Protein AF-A0A819EMM7-F1 (afdb_monomer)

Radius of gyration: 33.4 Å; Cα contacts (8 Å, |Δi|>4): 1035; chains: 1; bounding box: 94×93×108 Å

Sequence (796 aa):
MIFSSSNRRHLIHVCCFTIFIFLFEALAGGINVFPINKVSSNLIVLISNPVEYYGLLLTIIIYFIRLLSLLPLPLVICHTCGLLFYNIFPDRPELLNSPLLGPKIRIRVVTRGDYADLVNANVKRNLETCAKVGLDNFQIEIVTDKQMVLHGLPLNMVRQIVVPNAYRTKSGALYKSRALQYALEPDVNQLASNDYIVHLDEETLLTENSVRGILNFVTGNEYDIGQGLITYANETIVNHITTLADSMRVGVDLGCLRFCLKKLHRPPFLFKGSFVVCRAGCEFDVTFDNGRAGSIAEDTYFAMLAMSKNKKFGWIEGEMWEKSPFTLGDFIKQRKRWLQGILLVVHDHRLPLRVRLGLGIALYSWVTLPITSLNVVLAPLCPIPLHWTLNFLINYVGAVNIYLYIIGAVRSFSLVRLGYAHFTLRIIGTLATIPFVVMCEIAAVLWGLFSDKGKFYVVDKQLKSPICFEWFIKDIRSFRNLTVGLGILLFRVDQIIDFSSGIFIFVVVLASTGATSIVKDDHSSSSAAAGGAKSKSSSMSSSEEVSWISWFCGLRGNEFFCEVDEDYIQDKFNLTGLNEQVPHYRQALDMILDLEPDDELDNQENPNQSDLIEQAAEMLYGLIHARYILTNNGIAQMLEKFQNGDFGLCPRIYCDNQPMLPIGLSEVPGEAMVKLYCPKCMDVYTPKSSRHHHTDGAYFSTGFPHMLFMVHPEYRPKRPTNQFVARLYGFKIHSMAYQLQYQAAANFKQTNTSSVVPSTGVGGNATTTTTATTTATVTTAAAAAAATTARPLIKD

Secondary structure (DSSP, 8-state):
----HHHHHHHHHHHHHHHHHHHHHHHTTSS--SPPPHHHHHHHHHTS-HHHHH-HHHHHHHHHHHHHTTTTHHHHHHHHHHHHHS-SSPPPPPPSS-GGGSPPEEEEEEE-SS-HHHHHHHHHHHHHHHHHHT--SEEEEEEESS-----S--TTTEEEEE--TT---TT---HHHHHHHHTTSTTT----TT-EEEEEETT-B--HHHHHHHHHHHHH---SEEEEEEE-SSS--S-HHHHHHTHHHHHHIIIIIHHIIIIISS-SS---SSSEEEEHHHHHHH-S--TGGGSSSHHHHHHHHHHHTT--EEEEEEEEE----SSHHHHHHHHHHHHHHHHHHHH-TTS-HHHHHHHHHHHHHHHTHHHHTTHHHHHHHS-----HHHHHHHHHHHHHHHHHHHHHHHHHS-HHHHHHHHHHHHHHHHHHHHHHHHHHHHHHHHHHHHS-TT-PPPPP--------THHHHHHHHHHHHHHHHHHHHHTT-TTT---SSSHHHHHHHHH-S----------------------------------HHHHHHHSTT-TT-----HHHHH-TTTTTTGGGTSTTHHHHHHHHTTPPP-TTS--SS-THHHHHHHHHHHHHHHHHHHHHTTSHHHHHHHHHHHHHTTT-B-S-GGGTT-B-EEE-S-SSTTS-B-EEEETTTTEEE--SSGGGSSSBGGGG-SSHHHHHHHH-GGGPPPPPS-----EETTEEPPHHHHHHHHHHHHHHHHHTTS----------------------------------PPPPPPP-

pLDDT: mean 80.29, std 23.9, range [22.05, 98.75]

Nearest PDB structures (foldseek):
  4md8-assembly1_A  TM=9.908E-01  e=1.285E-26  Homo sapiens
  4md8-assembly2_C  TM=9.902E-01  e=1.957E-26  Homo sapiens
  4md9-assembly4_J  TM=9.988E-01  e=3.593E-26  Homo sapiens
  4md9-assembly3_O  TM=9.889E-01  e=2.252E-26  Homo sapiens
  4md9-assembly3_N  TM=9.893E-01  e=7.242E-26  Homo sapiens

Organism: NCBI:txid392030

Structure (mmCIF, N/CA/C/O backbone):
data_AF-A0A819EMM7-F1
#
_entry.id   AF-A0A819EMM7-F1
#
loop_
_atom_site.group_PDB
_atom_site.id
_atom_site.type_symbol
_atom_site.label_atom_id
_atom_site.label_alt_id
_atom_site.label_comp_id
_atom_site.label_asym_id
_atom_site.label_entity_id
_atom_site.label_seq_id
_atom_site.pdbx_PDB_ins_code
_atom_site.Cartn_x
_atom_site.Cartn_y
_atom_site.Cartn_z
_atom_site.occupancy
_atom_site.B_iso_or_equiv
_atom_site.auth_seq_id
_atom_site.auth_comp_id
_atom_site.auth_asym_id
_atom_site.auth_atom_id
_atom_site.pdbx_PDB_model_num
ATOM 1 N N . MET A 1 1 ? -5.278 31.765 -8.395 1.00 35.72 1 MET A N 1
ATOM 2 C CA . MET A 1 1 ? -5.934 30.528 -7.914 1.00 35.72 1 MET A CA 1
ATOM 3 C C . MET A 1 1 ? -5.903 29.463 -9.023 1.00 35.72 1 MET A C 1
ATOM 5 O O . MET A 1 1 ? -6.949 29.049 -9.496 1.00 35.72 1 MET A O 1
ATOM 9 N N . ILE A 1 2 ? -4.718 29.066 -9.518 1.00 39.47 2 ILE A N 1
ATOM 10 C CA . ILE A 1 2 ? -4.587 28.123 -10.649 1.00 39.47 2 ILE A CA 1
ATOM 11 C C . ILE A 1 2 ? -3.385 27.199 -10.357 1.00 39.47 2 ILE A C 1
ATOM 13 O O . ILE A 1 2 ? -2.270 27.687 -10.217 1.00 39.47 2 ILE A O 1
ATOM 17 N N . PHE A 1 3 ? -3.654 25.893 -10.228 1.00 43.47 3 PHE A N 1
ATOM 18 C CA . PHE A 1 3 ? -2.783 24.763 -9.835 1.00 43.47 3 PHE A CA 1
ATOM 19 C C . PHE A 1 3 ? -2.455 24.594 -8.336 1.00 43.47 3 PHE A C 1
ATOM 21 O O . PHE A 1 3 ? -1.617 25.289 -7.769 1.00 43.47 3 PHE A O 1
ATOM 28 N N . SER A 1 4 ? -3.061 23.572 -7.708 1.00 60.16 4 SER A N 1
ATOM 29 C CA . SER A 1 4 ? -2.579 23.010 -6.438 1.00 60.16 4 SER A CA 1
ATOM 30 C C . SER A 1 4 ? -1.160 22.439 -6.604 1.00 60.16 4 SER A C 1
ATOM 32 O O . SER A 1 4 ? -0.759 22.042 -7.704 1.00 60.16 4 SER A O 1
ATOM 34 N N . SER A 1 5 ? 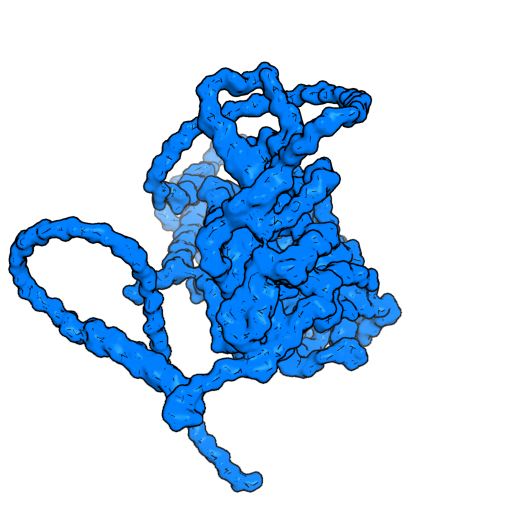-0.393 22.352 -5.510 1.00 78.25 5 SER A N 1
ATOM 35 C CA . SER A 1 5 ? 0.959 21.759 -5.517 1.00 78.25 5 SER A CA 1
ATOM 36 C C . SER A 1 5 ? 0.964 20.328 -6.084 1.00 78.25 5 SER A C 1
ATOM 38 O O . SER A 1 5 ? 1.892 19.935 -6.791 1.00 78.25 5 SER A O 1
ATOM 40 N N . SER A 1 6 ? -0.097 19.552 -5.837 1.00 84.56 6 SER A N 1
ATOM 41 C CA . SER A 1 6 ? -0.316 18.232 -6.439 1.00 84.56 6 SER A CA 1
ATOM 42 C C . SER A 1 6 ? -0.459 18.282 -7.964 1.00 84.56 6 SER A C 1
ATOM 44 O O . SER A 1 6 ? 0.284 17.596 -8.666 1.00 84.56 6 SER A O 1
ATOM 46 N N . ASN A 1 7 ? -1.333 19.138 -8.500 1.00 86.12 7 ASN A N 1
ATOM 47 C CA . ASN A 1 7 ? -1.538 19.229 -9.949 1.00 86.12 7 ASN A CA 1
ATOM 48 C C . ASN A 1 7 ? -0.281 19.716 -10.684 1.00 86.12 7 ASN A C 1
ATOM 50 O O . ASN A 1 7 ? 0.008 19.246 -11.781 1.00 86.12 7 ASN A O 1
ATOM 54 N N . ARG A 1 8 ? 0.512 20.599 -10.062 1.00 86.75 8 ARG A N 1
ATOM 55 C CA . ARG A 1 8 ? 1.817 21.009 -10.600 1.00 86.75 8 ARG A CA 1
ATOM 56 C C . ARG A 1 8 ? 2.801 19.837 -10.670 1.00 86.75 8 ARG A C 1
ATOM 58 O O . ARG A 1 8 ? 3.457 19.667 -11.691 1.00 86.75 8 ARG A O 1
ATOM 65 N N . ARG A 1 9 ? 2.886 19.010 -9.619 1.00 87.25 9 ARG A N 1
ATOM 66 C CA . ARG A 1 9 ? 3.733 17.799 -9.609 1.00 87.25 9 ARG A CA 1
ATOM 67 C C . ARG A 1 9 ? 3.316 16.809 -10.698 1.00 87.25 9 ARG A C 1
ATOM 69 O O . ARG A 1 9 ? 4.176 16.254 -11.375 1.00 87.25 9 ARG A O 1
ATOM 76 N N . HIS A 1 10 ? 2.010 16.630 -10.906 1.00 91.44 10 HIS A N 1
ATOM 77 C CA . HIS A 1 10 ? 1.497 15.796 -11.996 1.00 91.44 10 HIS A CA 1
ATOM 78 C C . HIS A 1 10 ? 1.848 16.354 -13.374 1.00 91.44 10 HIS A C 1
ATOM 80 O O . HIS A 1 10 ? 2.331 15.612 -14.220 1.00 91.44 10 HIS A O 1
ATOM 86 N N . LEU A 1 11 ? 1.668 17.659 -13.592 1.00 91.31 11 LEU A N 1
ATOM 87 C CA . LEU A 1 11 ? 2.017 18.299 -14.860 1.00 91.31 11 LEU A CA 1
ATOM 88 C C . LEU A 1 11 ? 3.511 18.145 -15.179 1.00 91.31 11 LEU A C 1
ATOM 90 O O . LEU A 1 11 ? 3.859 17.802 -16.304 1.00 91.31 11 LEU A O 1
ATOM 94 N N . ILE A 1 12 ? 4.384 18.326 -14.181 1.00 90.62 12 ILE A N 1
ATOM 95 C CA . ILE A 1 12 ? 5.825 18.075 -14.323 1.00 90.62 12 ILE A CA 1
ATOM 96 C C . ILE A 1 12 ? 6.069 16.624 -14.743 1.00 90.62 12 ILE A C 1
ATOM 98 O O . ILE A 1 12 ? 6.799 16.388 -15.701 1.00 90.62 12 ILE A O 1
ATOM 102 N N . HIS A 1 13 ? 5.420 15.655 -14.091 1.00 93.31 13 HIS A N 1
ATOM 103 C CA . HIS A 1 13 ? 5.512 14.252 -14.494 1.00 93.31 13 HIS A CA 1
ATOM 104 C C . HIS A 1 13 ? 5.052 14.023 -15.939 1.00 93.31 13 HIS A C 1
ATOM 106 O O . HIS A 1 13 ? 5.770 13.356 -16.679 1.00 93.31 13 HIS A O 1
ATOM 112 N N . VAL A 1 14 ? 3.917 14.585 -16.362 1.00 95.00 14 VAL A N 1
ATOM 113 C CA . VAL A 1 14 ? 3.404 14.449 -17.735 1.00 95.00 14 VAL A CA 1
ATOM 114 C C . VAL A 1 14 ? 4.395 15.015 -18.754 1.00 95.00 14 VAL A C 1
ATOM 116 O O . VAL A 1 14 ? 4.672 14.368 -19.768 1.00 95.00 14 VAL A O 1
ATOM 119 N N . CYS A 1 15 ? 4.987 16.178 -18.470 1.00 94.19 15 CYS A N 1
ATOM 120 C CA . CYS A 1 15 ? 6.047 16.752 -19.296 1.00 94.19 15 CYS A CA 1
ATOM 121 C C . CYS A 1 15 ? 7.276 15.834 -19.339 1.00 94.19 15 CYS A C 1
ATOM 123 O O . CYS A 1 15 ? 7.740 15.493 -20.423 1.00 94.19 15 CYS A O 1
ATOM 125 N N . CYS A 1 16 ? 7.770 15.373 -18.185 1.00 93.00 16 CYS A N 1
ATOM 126 C CA . CYS A 1 16 ? 8.913 14.461 -18.106 1.00 93.00 16 CYS A CA 1
ATOM 127 C C . CYS A 1 16 ? 8.655 13.137 -18.834 1.00 93.00 16 CYS A C 1
ATOM 129 O O . CYS A 1 16 ? 9.547 12.633 -19.504 1.00 93.00 16 CYS A O 1
ATOM 131 N N . PHE A 1 17 ? 7.451 12.576 -18.719 1.00 95.94 17 PHE A N 1
ATOM 132 C CA . PHE A 1 17 ? 7.046 11.362 -19.417 1.00 95.94 17 PHE A CA 1
ATOM 133 C C . PHE A 1 17 ? 7.056 11.574 -20.931 1.00 95.94 17 PHE A C 1
ATOM 135 O O . PHE A 1 17 ? 7.702 10.820 -21.648 1.00 95.94 17 PHE A O 1
ATOM 142 N N . THR A 1 18 ? 6.429 12.647 -21.414 1.00 95.19 18 THR A N 1
ATOM 143 C CA . THR A 1 18 ? 6.370 12.959 -22.851 1.00 95.19 18 THR A CA 1
ATOM 144 C C . THR A 1 18 ? 7.763 13.219 -23.433 1.00 95.19 18 THR A C 1
ATOM 146 O O . THR A 1 18 ? 8.101 12.683 -24.486 1.00 95.19 18 THR A O 1
ATOM 149 N N . ILE A 1 19 ? 8.598 13.985 -22.720 1.00 94.75 19 ILE A N 1
ATOM 150 C CA . ILE A 1 19 ? 9.994 14.246 -23.099 1.00 94.75 19 ILE A CA 1
ATOM 151 C C . ILE A 1 19 ? 10.797 12.944 -23.116 1.00 94.75 19 ILE A C 1
ATOM 153 O O . ILE A 1 19 ? 11.538 12.705 -24.063 1.00 94.75 19 ILE A O 1
ATOM 157 N N . PHE A 1 20 ? 10.637 12.087 -22.106 1.00 94.94 20 PHE A N 1
ATOM 158 C CA . PHE A 1 20 ? 11.329 10.803 -22.043 1.00 94.94 20 PHE A CA 1
ATOM 159 C C . PHE A 1 20 ? 10.981 9.912 -23.239 1.00 94.94 20 PHE A C 1
ATOM 161 O O . PHE A 1 20 ? 11.891 9.383 -23.872 1.00 94.94 20 PHE A O 1
ATOM 168 N N . ILE A 1 21 ? 9.692 9.783 -23.581 1.00 94.69 21 ILE A N 1
ATOM 169 C CA . ILE A 1 21 ? 9.261 9.015 -24.757 1.00 94.69 21 ILE A CA 1
ATOM 170 C C . ILE A 1 21 ? 9.889 9.597 -26.026 1.00 94.69 21 ILE A C 1
ATOM 172 O O . ILE A 1 21 ? 10.499 8.858 -26.789 1.00 94.69 21 ILE A O 1
ATOM 176 N N . PHE A 1 22 ? 9.814 10.916 -26.229 1.00 93.06 22 PHE A N 1
ATOM 177 C CA . PHE A 1 22 ? 10.390 11.557 -27.413 1.00 93.06 22 PHE A CA 1
ATOM 178 C C . PHE A 1 22 ? 11.909 11.349 -27.528 1.00 93.06 22 PHE A C 1
ATOM 180 O O . PHE A 1 22 ? 12.407 11.005 -28.598 1.00 93.06 22 PHE A O 1
ATOM 187 N N . LEU A 1 23 ? 12.648 11.523 -26.428 1.00 90.38 23 LEU A N 1
ATOM 188 C CA . LEU A 1 23 ? 14.096 11.306 -26.400 1.00 90.38 23 LEU A CA 1
ATOM 189 C C . LEU A 1 23 ? 14.448 9.843 -26.673 1.00 90.38 23 LEU A C 1
ATOM 191 O O . LEU A 1 23 ? 15.374 9.575 -27.434 1.00 90.38 23 LEU A O 1
ATOM 195 N N . PHE A 1 24 ? 13.704 8.903 -26.088 1.00 91.19 24 PHE A N 1
ATOM 196 C CA . PHE A 1 24 ? 13.905 7.481 -26.342 1.00 91.19 24 PHE A CA 1
ATOM 197 C C . PHE A 1 24 ? 13.664 7.145 -27.818 1.00 91.19 24 PHE A C 1
ATOM 199 O O . PHE A 1 24 ? 14.491 6.477 -28.428 1.00 91.19 24 PHE A O 1
ATOM 206 N N . GLU A 1 25 ? 12.588 7.661 -28.415 1.00 89.81 25 GLU A N 1
ATOM 207 C CA . GLU A 1 25 ? 12.289 7.487 -29.840 1.00 89.81 25 GLU A CA 1
ATOM 208 C C . GLU A 1 25 ? 13.373 8.073 -30.753 1.00 89.81 25 GLU A C 1
ATOM 210 O O . GLU A 1 25 ? 13.740 7.450 -31.750 1.00 89.81 25 GLU A O 1
ATOM 215 N N . ALA A 1 26 ? 13.913 9.248 -30.420 1.00 85.12 26 ALA A N 1
ATOM 216 C CA . ALA A 1 26 ? 14.987 9.875 -31.188 1.00 85.12 26 ALA A CA 1
ATOM 217 C C . ALA A 1 26 ? 16.307 9.087 -31.089 1.00 85.12 26 ALA A C 1
ATOM 219 O O . ALA A 1 26 ? 16.990 8.902 -32.094 1.00 85.12 26 ALA A O 1
ATOM 220 N N . LEU A 1 27 ? 16.655 8.592 -29.895 1.00 84.19 27 LEU A N 1
ATOM 221 C CA . LEU A 1 27 ? 17.882 7.820 -29.656 1.00 84.19 27 LEU A CA 1
ATOM 222 C C . LEU A 1 27 ? 17.805 6.394 -30.217 1.00 84.19 27 LEU A C 1
ATOM 224 O O . LEU A 1 27 ? 18.798 5.878 -30.721 1.00 84.19 27 LEU A O 1
ATOM 228 N N . ALA A 1 28 ? 16.633 5.760 -30.150 1.00 80.75 28 ALA A N 1
ATOM 229 C CA . ALA A 1 28 ? 16.397 4.416 -30.674 1.00 80.75 28 ALA A CA 1
ATOM 230 C C . ALA A 1 28 ? 16.090 4.396 -32.186 1.00 80.75 28 ALA A C 1
ATOM 232 O O . ALA A 1 28 ? 15.817 3.331 -32.742 1.00 80.75 28 ALA A O 1
ATOM 233 N N . GLY A 1 29 ? 16.107 5.555 -32.858 1.00 75.06 29 GLY A N 1
ATOM 234 C CA . GLY A 1 29 ? 15.863 5.670 -34.300 1.00 75.06 29 GLY A CA 1
ATOM 235 C C . GLY A 1 29 ? 14.410 5.423 -34.724 1.00 75.06 29 GLY A C 1
ATOM 236 O O . GLY A 1 29 ? 14.156 5.081 -35.877 1.00 75.06 29 GLY A O 1
ATOM 237 N N . GLY A 1 30 ? 13.448 5.565 -33.808 1.00 77.94 30 GLY A N 1
ATOM 238 C CA . GLY A 1 30 ? 12.017 5.505 -34.124 1.00 77.94 30 GLY A CA 1
ATOM 239 C C . GLY A 1 30 ? 11.490 6.804 -34.736 1.00 77.94 30 GLY A C 1
ATOM 240 O O . GLY A 1 30 ? 10.616 6.766 -35.603 1.00 77.94 30 GLY A O 1
ATOM 241 N N . ILE A 1 31 ? 12.078 7.947 -34.360 1.00 79.19 31 ILE A N 1
ATOM 242 C CA . ILE A 1 31 ? 11.879 9.243 -35.020 1.00 79.19 31 ILE A CA 1
ATOM 243 C C . ILE A 1 31 ? 13.219 9.704 -35.598 1.00 79.19 31 ILE A C 1
ATOM 245 O O . ILE A 1 31 ? 14.195 9.896 -34.875 1.00 79.19 31 ILE A O 1
ATOM 249 N N . ASN A 1 32 ? 13.261 9.930 -36.910 1.00 69.06 32 ASN A N 1
ATOM 250 C CA . ASN A 1 32 ? 14.454 10.427 -37.594 1.00 69.06 32 ASN A CA 1
ATOM 251 C C . ASN A 1 32 ? 14.620 11.936 -37.355 1.00 69.06 32 ASN A C 1
ATOM 253 O O . ASN A 1 32 ? 14.130 12.747 -38.136 1.00 69.06 32 ASN A O 1
ATOM 257 N N . VAL A 1 33 ? 15.285 12.310 -36.258 1.00 65.06 33 VAL A N 1
ATOM 258 C CA . VAL A 1 33 ? 15.572 13.719 -35.911 1.00 65.06 33 VAL A CA 1
ATOM 259 C C . VAL A 1 33 ? 16.961 14.161 -36.400 1.00 65.06 33 VAL A C 1
ATOM 261 O O . VAL A 1 33 ? 17.178 15.341 -36.663 1.00 65.06 33 VAL A O 1
ATOM 264 N N . PHE A 1 34 ? 17.896 13.221 -36.575 1.00 59.22 34 PHE A N 1
ATOM 265 C CA . PHE A 1 34 ? 19.257 13.488 -37.050 1.00 59.22 34 PHE A CA 1
ATOM 266 C C . PHE A 1 34 ? 19.424 13.080 -38.526 1.00 59.22 34 PHE A C 1
ATOM 268 O O . PHE A 1 34 ? 18.866 12.057 -38.935 1.00 59.22 34 PHE A O 1
ATOM 275 N N . PRO A 1 35 ? 20.184 13.837 -39.343 1.00 53.00 35 PRO A N 1
ATOM 276 C CA . PRO A 1 35 ? 20.467 13.451 -40.722 1.00 53.00 35 PRO A CA 1
ATOM 277 C C . PRO A 1 35 ? 21.216 12.112 -40.753 1.00 53.00 35 PRO A C 1
ATOM 279 O O . PRO A 1 35 ? 22.197 11.916 -40.039 1.00 53.00 35 PRO A O 1
ATOM 282 N N . ILE A 1 36 ? 20.732 11.179 -41.575 1.00 55.44 36 ILE A N 1
ATOM 283 C CA . ILE A 1 36 ? 21.278 9.823 -41.703 1.00 55.44 36 ILE A CA 1
ATOM 284 C C . ILE A 1 36 ? 22.756 9.917 -42.124 1.00 55.44 36 ILE A C 1
ATOM 286 O O . ILE A 1 36 ? 23.068 10.398 -43.213 1.00 55.44 36 ILE A O 1
ATOM 290 N N . ASN A 1 37 ? 23.678 9.452 -41.273 1.00 51.22 37 ASN A N 1
ATOM 291 C CA . ASN A 1 37 ? 25.103 9.368 -41.610 1.00 51.22 37 ASN A CA 1
ATOM 292 C C . ASN A 1 37 ? 25.316 8.489 -42.859 1.00 51.22 37 ASN A C 1
ATOM 294 O O . ASN A 1 37 ? 24.706 7.424 -42.977 1.00 51.22 37 ASN A O 1
ATOM 298 N N . LYS A 1 38 ? 26.250 8.878 -43.747 1.00 41.19 38 LYS A N 1
ATOM 299 C CA . LYS A 1 38 ? 26.582 8.184 -45.018 1.00 41.19 38 LYS A CA 1
ATOM 300 C C . LYS A 1 38 ? 26.819 6.664 -44.886 1.00 41.19 38 LYS A C 1
ATOM 302 O O . LYS A 1 38 ? 26.575 5.921 -45.834 1.00 41.19 38 LYS A O 1
ATOM 307 N N . VAL A 1 39 ? 27.263 6.198 -43.717 1.00 46.12 39 VAL A N 1
ATOM 308 C CA . VAL A 1 39 ? 27.490 4.775 -43.395 1.00 46.12 39 VAL A CA 1
ATOM 309 C C . VAL A 1 39 ? 26.173 3.993 -43.256 1.00 46.12 39 VAL A C 1
ATOM 311 O O . VAL A 1 39 ? 26.073 2.868 -43.738 1.00 46.12 39 VAL A O 1
ATOM 314 N N . SER A 1 40 ? 25.135 4.601 -42.673 1.00 51.22 40 SER A N 1
ATOM 315 C CA . SER A 1 40 ? 23.819 3.972 -42.488 1.00 51.22 40 SER A CA 1
ATOM 316 C C . SER A 1 40 ? 23.069 3.830 -43.817 1.00 51.22 40 SER A C 1
ATOM 318 O O . SER A 1 40 ? 22.428 2.814 -44.067 1.00 51.22 40 SER A O 1
ATOM 320 N N . SER A 1 41 ? 23.235 4.791 -44.730 1.00 50.53 41 SER A N 1
ATOM 321 C CA . SER A 1 41 ? 22.691 4.710 -46.092 1.00 50.53 41 SER A CA 1
ATOM 322 C C . SER A 1 41 ? 23.260 3.539 -46.904 1.00 50.53 41 SER A C 1
ATOM 324 O O . SER A 1 41 ? 22.508 2.915 -47.641 1.00 50.53 41 SER A O 1
ATOM 326 N N . ASN A 1 42 ? 24.535 3.168 -46.732 1.00 47.44 42 ASN A N 1
ATOM 327 C CA . ASN A 1 42 ? 25.106 2.004 -47.426 1.00 47.44 42 ASN A CA 1
ATOM 328 C C . ASN A 1 42 ? 24.584 0.668 -46.867 1.00 47.44 42 ASN A C 1
ATOM 330 O O . ASN A 1 42 ? 24.342 -0.254 -47.639 1.00 47.44 42 ASN A O 1
ATOM 334 N N . LEU A 1 43 ? 24.351 0.568 -45.554 1.00 54.66 43 LEU A N 1
ATOM 335 C CA . LEU A 1 43 ? 23.786 -0.631 -44.919 1.00 54.66 43 LEU A CA 1
ATOM 336 C C . LEU A 1 43 ? 22.294 -0.819 -45.261 1.00 54.66 43 LEU A C 1
ATOM 338 O O . LEU A 1 43 ? 21.851 -1.933 -45.522 1.00 54.66 43 LEU A O 1
ATOM 342 N N . ILE A 1 44 ? 21.530 0.277 -45.324 1.00 56.81 44 ILE A N 1
ATOM 343 C CA . ILE A 1 44 ? 20.114 0.281 -45.729 1.00 56.81 44 ILE A CA 1
ATOM 344 C C . ILE A 1 44 ? 19.959 -0.089 -47.215 1.00 56.81 44 ILE A C 1
ATOM 346 O O . ILE A 1 44 ? 19.018 -0.794 -47.573 1.00 56.81 44 ILE A O 1
ATOM 350 N N . VAL A 1 45 ? 20.896 0.328 -48.075 1.00 53.19 45 VAL A N 1
ATOM 351 C CA . VAL A 1 45 ? 20.931 -0.058 -49.499 1.00 53.19 45 VAL A CA 1
ATOM 352 C C . VAL A 1 45 ? 21.336 -1.532 -49.681 1.00 53.19 45 VAL A C 1
ATOM 354 O O . VAL A 1 45 ? 20.764 -2.215 -50.533 1.00 53.19 45 VAL A O 1
ATOM 357 N N . LEU A 1 46 ? 22.252 -2.053 -48.853 1.00 54.41 46 LEU A N 1
ATOM 358 C CA . LEU A 1 46 ? 22.698 -3.455 -48.893 1.00 54.41 46 LEU A CA 1
ATOM 359 C C . LEU A 1 46 ? 21.598 -4.451 -48.465 1.00 54.41 46 LEU A C 1
ATOM 361 O O . LEU A 1 46 ? 21.562 -5.571 -48.961 1.00 54.41 46 LEU A O 1
ATOM 365 N N . ILE A 1 47 ? 20.672 -4.039 -47.588 1.00 63.22 47 ILE A N 1
ATOM 366 C CA . ILE A 1 47 ? 19.544 -4.859 -47.088 1.00 63.22 47 ILE A CA 1
ATOM 367 C C . ILE A 1 47 ? 18.233 -4.458 -47.792 1.00 63.22 47 ILE A C 1
ATOM 369 O O . ILE A 1 47 ? 17.140 -4.535 -47.233 1.00 63.22 47 ILE A O 1
ATOM 373 N N . SER A 1 48 ? 18.320 -4.008 -49.045 1.00 66.69 48 SER A N 1
ATOM 374 C CA . SER A 1 48 ? 17.136 -3.718 -49.866 1.00 66.69 48 SER A CA 1
ATOM 375 C C . SER A 1 48 ? 16.269 -4.965 -50.093 1.00 66.69 48 SER A C 1
ATOM 377 O O . SER A 1 48 ? 15.047 -4.850 -50.179 1.00 66.69 48 SER A O 1
ATOM 379 N N . ASN A 1 49 ? 16.882 -6.159 -50.092 1.00 78.69 49 ASN A N 1
ATOM 380 C CA . ASN A 1 49 ? 16.193 -7.446 -50.116 1.00 78.69 49 ASN A CA 1
ATOM 381 C C . ASN A 1 49 ? 16.651 -8.362 -48.957 1.00 78.69 49 ASN A C 1
ATOM 383 O O . ASN A 1 49 ? 17.608 -9.128 -49.098 1.00 78.69 49 ASN A O 1
ATOM 387 N N . PRO A 1 50 ? 15.972 -8.331 -47.793 1.00 82.88 50 PRO A N 1
ATOM 388 C CA . PRO A 1 50 ? 16.369 -9.134 -46.639 1.00 82.88 50 PRO A CA 1
ATOM 389 C C . PRO A 1 50 ? 16.230 -10.647 -46.872 1.00 82.88 50 PRO A C 1
ATOM 391 O O . PRO A 1 50 ? 16.889 -11.410 -46.171 1.00 82.88 50 PRO A O 1
ATOM 394 N N . VAL A 1 51 ? 15.412 -11.091 -47.837 1.00 85.81 51 VAL A N 1
ATOM 395 C CA . VAL A 1 51 ? 15.274 -12.516 -48.199 1.00 85.81 51 VAL A CA 1
ATOM 396 C C . VAL A 1 51 ? 16.510 -13.020 -48.937 1.00 85.81 51 VAL A C 1
ATOM 398 O O . VAL A 1 51 ? 16.931 -14.149 -48.719 1.00 85.81 51 VAL A O 1
ATOM 401 N N . GLU A 1 52 ? 17.105 -12.185 -49.781 1.00 84.94 52 GLU A N 1
ATOM 402 C CA . GLU A 1 52 ? 18.329 -12.518 -50.513 1.00 84.94 52 GLU A CA 1
ATOM 403 C C . GLU A 1 52 ? 19.547 -12.545 -49.583 1.00 84.94 52 GLU A C 1
ATOM 405 O O . GLU A 1 52 ? 20.398 -13.421 -49.699 1.00 84.94 52 GLU A O 1
ATOM 410 N N . TYR A 1 53 ? 19.586 -11.633 -48.609 1.00 84.88 53 TYR A N 1
ATOM 411 C CA . TYR A 1 53 ? 20.708 -11.512 -47.681 1.00 84.88 53 TYR A CA 1
ATOM 412 C C . TYR A 1 53 ? 20.677 -12.543 -46.539 1.00 84.88 53 TYR A C 1
ATOM 414 O O . TYR A 1 53 ? 21.692 -13.163 -46.232 1.00 84.88 53 TYR A O 1
ATOM 422 N N . TYR A 1 54 ? 19.519 -12.741 -45.897 1.00 86.69 54 TYR A N 1
ATOM 423 C CA . TYR A 1 54 ? 19.381 -13.633 -44.734 1.00 86.69 54 TYR A CA 1
ATOM 424 C C . TYR A 1 54 ? 18.781 -15.006 -45.077 1.00 86.69 54 TYR A C 1
ATOM 426 O O . TYR A 1 54 ? 18.846 -15.925 -44.261 1.00 86.69 54 TYR A O 1
ATOM 434 N N . GLY A 1 55 ? 18.187 -15.162 -46.262 1.00 89.69 55 GLY A N 1
ATOM 435 C CA . GLY A 1 55 ? 17.372 -16.323 -46.611 1.00 89.69 55 GLY A CA 1
ATOM 436 C C . GLY A 1 55 ? 15.956 -16.244 -46.030 1.00 89.69 55 GLY A C 1
ATOM 437 O O . GLY A 1 55 ? 15.739 -15.762 -44.918 1.00 89.69 55 GLY A O 1
ATOM 438 N N . LEU A 1 56 ? 14.976 -16.786 -46.764 1.00 91.19 56 LEU A N 1
ATOM 439 C CA . LEU A 1 56 ? 13.541 -16.681 -46.447 1.00 91.19 56 LEU A CA 1
ATOM 440 C C . LEU A 1 56 ? 13.196 -17.039 -44.992 1.00 91.19 56 LEU A C 1
ATOM 442 O O . LEU A 1 56 ? 12.464 -16.305 -44.328 1.00 91.19 56 LEU A O 1
ATOM 446 N N . LEU A 1 57 ? 13.722 -18.159 -44.491 1.00 92.56 57 LEU A N 1
ATOM 447 C CA . LEU A 1 57 ? 13.404 -18.656 -43.152 1.00 92.56 57 LEU A CA 1
ATOM 448 C C . LEU A 1 57 ? 13.866 -17.686 -42.055 1.00 92.56 57 LEU A C 1
ATOM 450 O O . LEU A 1 57 ? 13.089 -17.356 -41.159 1.00 92.56 57 LEU A O 1
ATOM 454 N N . LEU A 1 58 ? 15.111 -17.209 -42.130 1.00 88.94 58 LEU A N 1
ATOM 455 C CA . LEU A 1 58 ? 15.675 -16.310 -41.125 1.00 88.94 58 LEU A CA 1
ATOM 456 C C . LEU A 1 58 ? 15.008 -14.931 -41.184 1.00 88.94 58 LEU A C 1
ATOM 458 O O . LEU A 1 58 ? 14.692 -14.365 -40.139 1.00 88.94 58 LEU A O 1
ATOM 462 N N . THR A 1 59 ? 14.700 -14.429 -42.384 1.00 90.25 59 THR A N 1
ATOM 463 C CA . THR A 1 59 ? 13.923 -13.196 -42.572 1.00 90.25 59 THR A CA 1
ATOM 464 C C . THR A 1 59 ? 12.558 -13.276 -41.882 1.00 90.25 59 THR A C 1
ATOM 466 O O . THR A 1 59 ? 12.191 -12.356 -41.150 1.00 90.25 59 THR A O 1
ATOM 469 N N . ILE A 1 60 ? 11.820 -14.383 -42.058 1.00 91.94 60 ILE A N 1
ATOM 470 C CA . ILE A 1 60 ? 10.520 -14.604 -41.401 1.00 91.94 60 ILE A CA 1
ATOM 471 C C . ILE A 1 60 ? 10.678 -14.625 -39.877 1.00 91.94 60 ILE A C 1
ATOM 473 O O . ILE A 1 60 ? 9.900 -13.978 -39.177 1.00 91.94 60 ILE A O 1
ATOM 477 N N . ILE A 1 61 ? 11.690 -15.328 -39.358 1.00 91.38 61 ILE A N 1
ATOM 478 C CA . ILE A 1 61 ? 11.950 -15.415 -37.914 1.00 91.38 61 ILE A CA 1
ATOM 479 C C . ILE A 1 61 ? 12.251 -14.030 -37.330 1.00 91.38 61 ILE A C 1
ATOM 481 O O . ILE A 1 61 ? 11.660 -13.659 -36.317 1.00 91.38 61 ILE A O 1
ATOM 485 N N . ILE A 1 62 ? 13.116 -13.240 -37.972 1.00 89.62 62 ILE A N 1
ATOM 486 C CA . ILE A 1 62 ? 13.462 -11.896 -37.495 1.00 89.62 62 ILE A CA 1
ATOM 487 C C . ILE A 1 62 ? 12.216 -10.998 -37.501 1.00 89.62 62 ILE A C 1
ATOM 489 O O . ILE A 1 62 ? 11.922 -10.380 -36.480 1.00 89.62 62 ILE A O 1
ATOM 493 N N . TYR A 1 63 ? 11.433 -10.962 -38.589 1.00 91.44 63 TYR A N 1
ATOM 494 C CA . TYR A 1 63 ? 10.181 -10.191 -38.615 1.00 91.44 63 TYR A CA 1
ATOM 495 C C . TYR A 1 63 ? 9.198 -10.638 -37.533 1.00 91.44 63 TYR A C 1
ATOM 497 O O . TYR A 1 63 ? 8.598 -9.796 -36.864 1.00 91.44 63 TYR A O 1
ATOM 505 N N . PHE A 1 64 ? 9.053 -11.946 -37.322 1.00 92.94 64 PHE A N 1
ATOM 506 C CA . PHE A 1 64 ? 8.179 -12.485 -36.288 1.00 92.94 64 PHE A CA 1
ATOM 507 C C . PHE A 1 64 ? 8.601 -12.018 -34.890 1.00 92.94 64 PHE A C 1
ATOM 509 O O . PHE A 1 64 ? 7.772 -11.485 -34.157 1.00 92.94 64 PHE A O 1
ATOM 516 N N . ILE A 1 65 ? 9.886 -12.137 -34.535 1.00 91.31 65 ILE A N 1
ATOM 517 C CA . ILE A 1 65 ? 10.409 -11.710 -33.225 1.00 91.31 65 ILE A CA 1
ATOM 518 C C . ILE A 1 65 ? 10.222 -10.196 -33.020 1.00 91.31 65 ILE A C 1
ATOM 520 O O . ILE A 1 65 ? 9.927 -9.752 -31.908 1.00 91.31 65 ILE A O 1
ATOM 524 N N . ARG A 1 66 ? 10.342 -9.390 -34.082 1.00 89.38 66 ARG A N 1
ATOM 525 C CA . ARG A 1 66 ? 10.089 -7.939 -34.034 1.00 89.38 66 ARG A CA 1
ATOM 526 C C . ARG A 1 66 ? 8.626 -7.610 -33.783 1.00 89.38 66 ARG A C 1
ATOM 528 O O . ARG A 1 66 ? 8.320 -6.825 -32.892 1.00 89.38 66 ARG A O 1
ATOM 535 N N . LEU A 1 67 ? 7.721 -8.226 -34.539 1.00 92.44 67 LEU A N 1
ATOM 536 C CA . LEU A 1 67 ? 6.282 -8.009 -34.389 1.00 92.44 67 LEU A CA 1
ATOM 537 C C . LEU A 1 67 ? 5.760 -8.550 -33.054 1.00 92.44 67 LEU A C 1
ATOM 539 O O . LEU A 1 67 ? 4.832 -7.981 -32.484 1.00 92.44 67 LEU A O 1
ATOM 543 N N . LEU A 1 68 ? 6.387 -9.595 -32.509 1.00 94.19 68 LEU A N 1
ATOM 544 C CA . LEU A 1 68 ? 6.036 -10.148 -31.205 1.00 94.19 68 LEU A CA 1
ATOM 545 C C . LEU A 1 68 ? 6.230 -9.135 -30.065 1.00 94.19 68 LEU A C 1
ATOM 547 O O . LEU A 1 68 ? 5.466 -9.150 -29.101 1.00 94.19 68 LEU A O 1
ATOM 551 N N . SER A 1 69 ? 7.172 -8.193 -30.198 1.00 92.31 69 SER A N 1
ATOM 552 C CA . SER A 1 69 ? 7.351 -7.084 -29.248 1.00 92.31 69 SER A CA 1
ATOM 553 C C . SER A 1 69 ? 6.159 -6.118 -29.184 1.00 92.31 69 SER A C 1
ATOM 555 O O . SER A 1 69 ? 6.081 -5.336 -28.241 1.00 92.31 69 SER A O 1
ATOM 557 N N . LEU A 1 70 ? 5.214 -6.176 -30.130 1.00 95.44 70 LEU A N 1
ATOM 558 C CA . LEU A 1 70 ? 3.982 -5.376 -30.110 1.00 95.44 70 LEU A CA 1
ATOM 559 C C . LEU A 1 70 ? 2.832 -6.039 -29.345 1.00 95.44 70 LEU A C 1
ATOM 561 O O . LEU A 1 70 ? 1.818 -5.390 -29.099 1.00 95.44 70 LEU A O 1
ATOM 565 N N . LEU A 1 71 ? 2.970 -7.300 -28.929 1.00 95.69 71 LEU A N 1
ATOM 566 C CA . LEU A 1 71 ? 1.953 -7.993 -28.138 1.00 95.69 71 LEU A CA 1
ATOM 567 C C . LEU A 1 71 ? 1.501 -7.221 -26.872 1.00 95.69 71 LEU A C 1
ATOM 569 O O . LEU A 1 71 ? 0.291 -7.143 -26.650 1.00 95.69 71 LEU A O 1
ATOM 573 N N . PRO A 1 72 ? 2.390 -6.577 -26.081 1.00 96.31 72 PRO A N 1
ATOM 574 C CA . PRO A 1 72 ? 1.982 -5.782 -24.916 1.00 96.31 72 PRO A CA 1
ATOM 575 C C . PRO A 1 72 ? 1.380 -4.408 -25.254 1.00 96.31 72 PRO A C 1
ATOM 577 O O . PRO A 1 72 ? 0.987 -3.689 -24.334 1.00 96.31 72 PRO A O 1
ATOM 580 N N . LEU A 1 73 ? 1.288 -4.009 -26.528 1.00 96.81 73 LEU A N 1
ATOM 581 C CA . LEU A 1 73 ? 0.839 -2.669 -26.925 1.00 96.81 73 LEU A CA 1
ATOM 582 C C . LEU A 1 73 ? -0.515 -2.252 -26.305 1.00 96.81 73 LEU A C 1
ATOM 584 O O . LEU A 1 73 ? -0.595 -1.125 -25.813 1.00 96.81 73 LEU A O 1
ATOM 588 N N . PRO A 1 74 ? -1.558 -3.109 -26.226 1.00 96.44 74 PRO A N 1
ATOM 589 C CA . PRO A 1 74 ? -2.811 -2.736 -25.565 1.00 96.44 74 PRO A CA 1
ATOM 590 C C . PRO A 1 74 ? -2.629 -2.349 -24.090 1.00 96.44 74 PRO A C 1
ATOM 592 O O . PRO A 1 74 ? -3.249 -1.395 -23.620 1.00 96.44 74 PRO A O 1
ATOM 595 N N . LEU A 1 75 ? -1.743 -3.045 -23.367 1.00 95.38 75 LEU A N 1
ATOM 596 C CA . LEU A 1 75 ? -1.425 -2.728 -21.974 1.00 95.38 75 LEU A CA 1
ATOM 597 C C . LEU A 1 75 ? -0.670 -1.401 -21.889 1.00 95.38 75 LEU A C 1
ATOM 599 O O . LEU A 1 75 ? -0.995 -0.563 -21.053 1.00 95.38 75 LEU A O 1
ATOM 603 N N . VAL A 1 76 ? 0.310 -1.195 -22.773 1.00 97.44 76 VAL A N 1
ATOM 604 C CA . VAL A 1 76 ? 1.124 0.031 -22.861 1.00 97.44 76 VAL A CA 1
ATOM 605 C C . VAL A 1 76 ? 0.266 1.271 -23.119 1.00 97.44 76 VAL A C 1
ATOM 607 O O . VAL A 1 76 ? 0.499 2.319 -22.509 1.00 97.44 76 VAL A O 1
ATOM 610 N N . ILE A 1 77 ? -0.773 1.150 -23.947 1.00 97.81 77 ILE A N 1
ATOM 611 C CA . ILE A 1 77 ? -1.751 2.222 -24.160 1.00 97.81 77 ILE A CA 1
ATOM 612 C C . ILE A 1 77 ? -2.485 2.534 -22.850 1.00 97.81 77 ILE A C 1
ATOM 614 O O . ILE A 1 77 ? -2.552 3.696 -22.449 1.00 97.81 77 ILE A O 1
ATOM 618 N N . CYS A 1 78 ? -2.972 1.518 -22.127 1.00 97.69 78 CYS A N 1
ATOM 619 C CA . CYS A 1 78 ? -3.611 1.723 -20.824 1.00 97.69 78 CYS A CA 1
ATOM 620 C C . CYS A 1 78 ? -2.656 2.325 -19.783 1.00 97.69 78 CYS A C 1
ATOM 622 O O . CYS A 1 78 ? -3.074 3.199 -19.023 1.00 97.69 78 CYS A O 1
ATOM 624 N N . HIS A 1 79 ? -1.382 1.914 -19.763 1.00 97.75 79 HIS A N 1
ATOM 625 C CA . HIS A 1 79 ? -0.356 2.528 -18.918 1.00 97.75 79 HIS A CA 1
ATOM 626 C C . HIS A 1 79 ? -0.235 4.022 -19.201 1.00 97.75 79 HIS A C 1
ATOM 628 O O . HIS A 1 79 ? -0.324 4.834 -18.282 1.00 97.75 79 HIS A O 1
ATOM 634 N N . THR A 1 80 ? -0.107 4.381 -20.474 1.00 98.12 80 THR A N 1
ATOM 635 C CA . THR A 1 80 ? 0.022 5.771 -20.909 1.00 98.12 80 THR A CA 1
ATOM 636 C C . THR A 1 80 ? -1.206 6.595 -20.551 1.00 98.12 80 THR A C 1
ATOM 638 O O . THR A 1 80 ? -1.073 7.657 -19.951 1.00 98.12 80 THR A O 1
ATOM 641 N N . CYS A 1 81 ? -2.412 6.098 -20.829 1.00 97.69 81 CYS A N 1
ATOM 642 C CA . CYS A 1 81 ? -3.633 6.796 -20.436 1.00 97.69 81 CYS A CA 1
ATOM 643 C C . CYS A 1 81 ? -3.731 6.976 -18.913 1.00 97.69 81 CYS A C 1
ATOM 645 O O . CYS A 1 81 ? -4.179 8.024 -18.452 1.00 97.69 81 CYS A O 1
ATOM 647 N N . GLY A 1 82 ? -3.295 5.986 -18.129 1.00 96.62 82 GLY A N 1
ATOM 648 C CA . GLY A 1 82 ? -3.264 6.074 -16.671 1.00 96.62 82 GLY A CA 1
ATOM 649 C C . GLY A 1 82 ? -2.326 7.158 -16.148 1.00 96.62 82 GLY A C 1
ATOM 650 O O . GLY A 1 82 ? -2.735 7.970 -15.318 1.00 96.62 82 GLY A O 1
ATOM 651 N N . LEU A 1 83 ? -1.103 7.199 -16.683 1.00 96.69 83 LEU A N 1
ATOM 652 C CA . LEU A 1 83 ? -0.069 8.168 -16.311 1.00 96.69 83 LEU A CA 1
ATOM 653 C C . LEU A 1 83 ? -0.380 9.590 -16.797 1.00 96.69 83 LEU A C 1
ATOM 655 O O . LEU A 1 83 ? -0.025 10.554 -16.130 1.00 96.69 83 LEU A O 1
ATOM 659 N N . LEU A 1 84 ? -1.075 9.747 -17.926 1.00 96.31 84 LEU A N 1
ATOM 660 C CA . LEU A 1 84 ? -1.437 11.066 -18.450 1.00 96.31 84 LEU A CA 1
ATOM 661 C C . LEU A 1 84 ? -2.682 11.644 -17.768 1.00 96.31 84 LEU A C 1
ATOM 663 O O . LEU A 1 84 ? -2.665 12.784 -17.300 1.00 96.31 84 LEU A O 1
ATOM 667 N N . PHE A 1 85 ? -3.771 10.872 -17.709 1.00 95.19 85 PHE A N 1
ATOM 668 C CA . PHE A 1 85 ? -5.089 11.411 -17.357 1.00 95.19 85 PHE A CA 1
ATOM 669 C C . PHE A 1 85 ? -5.371 11.469 -15.860 1.00 95.19 85 PHE A C 1
ATOM 671 O O . PHE A 1 85 ? -6.242 12.232 -15.444 1.00 95.19 85 PHE A O 1
ATOM 678 N N . TYR A 1 86 ? -4.666 10.691 -15.037 1.00 95.00 86 TYR A N 1
ATOM 679 C CA . TYR A 1 86 ? -4.934 10.650 -13.604 1.00 95.00 86 TYR A CA 1
ATOM 680 C C . TYR A 1 86 ? -3.741 11.127 -12.794 1.00 95.00 86 TYR A C 1
ATOM 682 O O . TYR A 1 86 ? -2.645 10.589 -12.907 1.00 95.00 86 TYR A O 1
ATOM 690 N N . ASN A 1 87 ? -3.992 12.088 -11.903 1.00 91.94 87 ASN A N 1
ATOM 691 C CA . ASN A 1 87 ? -2.961 12.686 -11.064 1.00 91.94 87 ASN A CA 1
ATOM 692 C C . ASN A 1 87 ? -2.235 11.620 -10.239 1.00 91.94 87 ASN A C 1
ATOM 694 O O . ASN A 1 87 ? -2.847 10.985 -9.377 1.00 91.94 87 ASN A O 1
ATOM 698 N N . ILE A 1 88 ? -0.957 11.377 -10.524 1.00 90.69 88 ILE A N 1
ATOM 699 C CA . ILE A 1 88 ? -0.177 10.342 -9.841 1.00 90.69 88 ILE A CA 1
ATOM 700 C C . ILE A 1 88 ? 0.355 10.792 -8.481 1.00 90.69 88 ILE A C 1
ATOM 702 O O . ILE A 1 88 ? 0.804 9.934 -7.738 1.00 90.69 88 ILE A O 1
ATOM 706 N N . PHE A 1 89 ? 0.270 12.073 -8.115 1.00 88.69 89 PHE A N 1
ATOM 707 C CA . PHE A 1 89 ? 0.658 12.623 -6.809 1.00 88.69 89 PHE A CA 1
ATOM 708 C C . PHE A 1 89 ? -0.551 13.232 -6.081 1.00 88.69 89 PHE A C 1
ATOM 710 O O . PHE A 1 89 ? -0.501 14.419 -5.742 1.00 88.69 89 PHE A O 1
ATOM 717 N N . PRO A 1 90 ? -1.650 12.479 -5.874 1.00 85.12 90 PRO A N 1
ATOM 718 C CA . PRO A 1 90 ? -2.857 13.029 -5.270 1.00 85.12 90 PRO A CA 1
ATOM 719 C C . PRO A 1 90 ? -2.566 13.571 -3.867 1.00 85.12 90 PRO A C 1
ATOM 721 O O . PRO A 1 90 ? -1.707 13.049 -3.152 1.00 85.12 90 PRO A O 1
ATOM 724 N N . ASP A 1 91 ? -3.279 14.630 -3.492 1.00 84.75 91 ASP A N 1
ATOM 725 C CA . ASP A 1 91 ? -3.302 15.100 -2.109 1.00 84.75 91 ASP A CA 1
ATOM 726 C C . ASP A 1 91 ? -3.970 14.046 -1.202 1.00 84.75 91 ASP A C 1
ATOM 728 O O . ASP A 1 91 ? -4.589 13.087 -1.678 1.00 84.75 91 ASP A O 1
ATOM 732 N N . ARG A 1 92 ? -3.813 14.202 0.118 1.00 86.31 92 ARG A N 1
ATOM 733 C CA . ARG A 1 92 ? -4.405 13.297 1.116 1.00 86.31 92 ARG A CA 1
ATOM 734 C C . ARG A 1 92 ? -5.913 13.145 0.847 1.00 86.31 92 ARG A C 1
ATOM 736 O O . ARG A 1 92 ? -6.585 14.172 0.772 1.00 86.31 92 ARG A O 1
ATOM 743 N N . PRO A 1 93 ? -6.460 11.917 0.732 1.00 87.25 93 PRO A N 1
ATOM 744 C CA . PRO A 1 93 ? -7.891 11.736 0.510 1.00 87.25 93 PRO A CA 1
ATOM 745 C C . PRO A 1 93 ? -8.698 12.373 1.644 1.00 87.25 93 PRO A C 1
ATOM 747 O O . PRO A 1 93 ? -8.490 12.037 2.810 1.00 87.25 93 PRO A O 1
ATOM 750 N N . GLU A 1 94 ? -9.612 13.281 1.316 1.00 86.38 94 GLU A N 1
ATOM 751 C CA . GLU A 1 94 ? -10.549 13.849 2.287 1.00 86.38 94 GLU A CA 1
ATOM 752 C C . GLU A 1 94 ? -11.696 12.864 2.536 1.00 86.38 94 GLU A C 1
ATOM 754 O O . GLU A 1 94 ? -12.170 12.196 1.614 1.00 86.38 94 GLU A O 1
ATOM 759 N N . LEU A 1 95 ? -12.128 12.739 3.791 1.00 85.50 95 LEU A N 1
ATOM 760 C CA . LEU A 1 95 ? -13.258 11.882 4.145 1.00 85.50 95 LEU A CA 1
ATOM 761 C C . LEU A 1 95 ? -14.555 12.534 3.666 1.00 85.50 95 LEU A C 1
ATOM 763 O O . LEU A 1 95 ? -14.879 13.644 4.080 1.00 85.50 95 LEU A O 1
ATOM 767 N N . LEU A 1 96 ? -15.304 11.832 2.815 1.00 80.94 96 LEU A N 1
ATOM 768 C CA . LEU A 1 96 ? -16.565 12.338 2.266 1.00 80.94 96 LEU A CA 1
ATOM 769 C C . LEU A 1 96 ? -17.702 12.326 3.296 1.00 80.94 96 LEU A C 1
ATOM 771 O O . LEU A 1 96 ? -18.644 13.101 3.175 1.00 80.94 96 LEU A O 1
ATOM 775 N N . ASN A 1 97 ? -17.626 11.440 4.292 1.00 76.50 97 ASN A N 1
ATOM 776 C CA . ASN A 1 97 ? -18.645 11.244 5.319 1.00 76.50 97 ASN A CA 1
ATOM 777 C C . ASN A 1 97 ? -18.006 10.871 6.664 1.00 76.50 97 ASN A C 1
ATOM 779 O O . ASN A 1 97 ? -16.832 10.501 6.728 1.00 76.50 97 ASN A O 1
ATOM 783 N N . SER A 1 98 ? -18.798 10.946 7.739 1.00 75.31 98 SER A N 1
ATOM 784 C CA . SER A 1 98 ? -18.361 10.521 9.072 1.00 75.31 98 SER A CA 1
ATOM 785 C C . SER A 1 98 ? -18.021 9.021 9.089 1.00 75.31 98 SER A C 1
ATOM 787 O O . SER A 1 98 ? -18.873 8.220 8.689 1.00 75.31 98 SER A O 1
ATOM 789 N N . PRO A 1 99 ? -16.844 8.616 9.608 1.00 68.62 99 PRO A N 1
ATOM 790 C CA . PRO A 1 99 ? -16.462 7.208 9.769 1.00 68.62 99 PRO A CA 1
ATOM 791 C C . PRO A 1 99 ? -17.464 6.363 10.574 1.00 68.62 99 PRO A C 1
ATOM 793 O O . PRO A 1 99 ? -17.517 5.146 10.410 1.00 68.62 99 PRO A O 1
ATOM 796 N N . LEU A 1 100 ? -18.287 7.010 11.409 1.00 65.50 100 LEU A N 1
ATOM 797 C CA . LEU A 1 100 ? -19.300 6.380 12.263 1.00 65.50 100 LEU A CA 1
ATOM 798 C C . LEU A 1 100 ? -20.509 5.824 11.496 1.00 65.50 100 LEU A C 1
ATOM 800 O O . LEU A 1 100 ? -21.220 4.969 12.014 1.00 65.50 100 LEU A O 1
ATOM 804 N N . LEU A 1 101 ? -20.775 6.335 10.291 1.00 66.12 101 LEU A N 1
ATOM 805 C CA . LEU A 1 101 ? -21.962 5.995 9.493 1.00 66.12 101 LEU A CA 1
ATOM 806 C C . LEU A 1 101 ? -21.662 4.977 8.380 1.00 66.12 101 LEU A C 1
ATOM 808 O O . LEU A 1 101 ? -22.534 4.679 7.565 1.00 66.12 101 LEU A O 1
ATOM 812 N N . GLY A 1 102 ? -20.431 4.458 8.325 1.00 68.44 102 GLY A N 1
ATOM 813 C CA . GLY A 1 102 ? -20.009 3.491 7.316 1.00 68.44 102 GLY A CA 1
ATOM 814 C C . GLY A 1 102 ? -20.600 2.086 7.534 1.00 68.44 102 GLY A C 1
ATOM 815 O O . GLY A 1 102 ? -20.853 1.684 8.678 1.00 68.44 102 GLY A O 1
ATOM 816 N N . PRO A 1 103 ? -20.799 1.305 6.451 1.00 82.38 103 PRO A N 1
ATOM 817 C CA . PRO A 1 103 ? -21.140 -0.111 6.560 1.00 82.38 103 PRO A CA 1
ATOM 818 C C . PRO A 1 103 ? -20.037 -0.873 7.303 1.00 82.38 103 PRO A C 1
ATOM 820 O O . PRO A 1 103 ? -18.895 -0.420 7.391 1.00 82.38 103 PRO A O 1
ATOM 823 N N . LYS A 1 104 ? -20.373 -2.049 7.834 1.00 90.56 104 LYS A N 1
ATOM 824 C CA . LYS A 1 104 ? -19.423 -2.862 8.594 1.00 90.56 104 LYS A CA 1
ATOM 825 C C . LYS A 1 104 ? -18.294 -3.345 7.683 1.00 90.56 104 LYS A C 1
ATOM 827 O O . LYS A 1 104 ? -18.545 -3.919 6.621 1.00 90.56 104 LYS A O 1
ATOM 832 N N . ILE A 1 105 ? -17.052 -3.134 8.117 1.00 94.56 105 ILE A N 1
ATOM 833 C CA . ILE A 1 105 ? -15.849 -3.543 7.385 1.00 94.56 105 ILE A CA 1
ATOM 834 C C . ILE A 1 105 ? -15.166 -4.710 8.111 1.00 94.56 105 ILE A C 1
ATOM 836 O O . ILE A 1 105 ? -14.892 -4.654 9.310 1.00 94.56 105 ILE A O 1
ATOM 840 N N . ARG A 1 106 ? -14.834 -5.777 7.385 1.00 95.75 106 ARG A N 1
ATOM 841 C CA . ARG A 1 106 ? -13.939 -6.840 7.858 1.00 95.75 106 ARG A CA 1
ATOM 842 C C . ARG A 1 106 ? -12.608 -6.730 7.151 1.00 95.75 106 ARG A C 1
ATOM 844 O O . ARG A 1 106 ? -12.558 -6.825 5.932 1.00 95.75 106 ARG A O 1
ATOM 851 N N . ILE A 1 107 ? -11.530 -6.567 7.902 1.00 97.00 107 ILE A N 1
ATOM 852 C CA . ILE A 1 107 ? -10.180 -6.616 7.342 1.00 97.00 107 ILE A CA 1
ATOM 853 C C . ILE A 1 107 ? -9.686 -8.050 7.475 1.00 97.00 107 ILE A C 1
ATOM 855 O O . ILE A 1 107 ? -9.424 -8.509 8.579 1.00 97.00 107 ILE A O 1
ATOM 859 N N . ARG A 1 108 ? -9.608 -8.778 6.367 1.00 97.06 108 ARG A N 1
ATOM 860 C CA . ARG A 1 108 ? -9.281 -10.199 6.332 1.00 97.06 108 ARG A CA 1
ATOM 861 C C . ARG A 1 108 ? -7.822 -10.401 5.943 1.00 97.06 108 ARG A C 1
ATOM 863 O O . ARG A 1 108 ? -7.435 -10.134 4.809 1.00 97.06 108 ARG A O 1
ATOM 870 N N . VAL A 1 109 ? -7.037 -10.909 6.885 1.00 96.19 109 VAL A N 1
ATOM 871 C CA . VAL A 1 109 ? -5.648 -11.328 6.691 1.00 96.19 109 VAL A CA 1
ATOM 872 C C . VAL A 1 109 ? -5.629 -12.841 6.507 1.00 96.19 109 VAL A C 1
ATOM 874 O O . VAL A 1 109 ? -6.124 -13.566 7.372 1.00 96.19 109 VAL A O 1
ATOM 877 N N . VAL A 1 110 ? -5.065 -13.330 5.401 1.00 93.94 110 VAL A N 1
ATOM 878 C CA . VAL A 1 110 ? -4.941 -14.776 5.149 1.00 93.94 110 VAL A CA 1
ATOM 879 C C . VAL A 1 110 ? -3.492 -15.221 5.285 1.00 93.94 110 VAL A C 1
ATOM 881 O O . VAL A 1 110 ? -2.598 -14.660 4.658 1.00 93.94 110 VAL A O 1
ATOM 884 N N . THR A 1 111 ? -3.262 -16.261 6.082 1.00 93.69 111 THR A N 1
ATOM 885 C CA . THR A 1 111 ? -1.925 -16.794 6.372 1.00 93.69 111 THR A CA 1
ATOM 886 C C . THR A 1 111 ? -1.948 -18.320 6.457 1.00 93.69 111 THR A C 1
ATOM 888 O O . THR A 1 111 ? -2.984 -18.933 6.699 1.00 93.69 111 THR A O 1
ATOM 891 N N . ARG A 1 112 ? -0.792 -18.968 6.285 1.00 89.38 112 ARG A N 1
ATOM 892 C CA . ARG A 1 112 ? -0.628 -20.377 6.690 1.00 89.38 112 ARG A CA 1
ATOM 893 C C . ARG A 1 112 ? -0.429 -20.543 8.200 1.00 89.38 112 ARG A C 1
ATOM 895 O O . ARG A 1 112 ? -0.543 -21.655 8.708 1.00 89.38 112 ARG A O 1
ATOM 902 N N . GLY A 1 113 ? -0.107 -19.458 8.903 1.00 87.56 113 GLY A N 1
ATOM 903 C CA . GLY A 1 113 ? 0.245 -19.456 10.321 1.00 87.56 113 GLY A CA 1
ATOM 904 C C . GLY A 1 113 ? 1.701 -19.835 10.601 1.00 87.56 113 GLY A C 1
ATOM 905 O O . GLY A 1 113 ? 2.035 -20.146 11.739 1.00 87.56 113 GLY A O 1
ATOM 906 N N . ASP A 1 114 ? 2.570 -19.817 9.585 1.00 86.19 114 ASP A N 1
ATOM 907 C CA . ASP A 1 114 ? 4.002 -20.127 9.731 1.00 86.19 114 ASP A CA 1
ATOM 908 C C . ASP A 1 114 ? 4.798 -18.980 10.391 1.00 86.19 114 ASP A C 1
ATOM 910 O O . ASP A 1 114 ? 5.862 -19.216 10.957 1.00 86.19 114 ASP A O 1
ATOM 914 N N . TYR A 1 115 ? 4.272 -17.749 10.357 1.00 87.31 115 TYR A N 1
ATOM 915 C CA . TYR A 1 115 ? 4.943 -16.534 10.838 1.00 87.31 115 TYR A CA 1
ATOM 916 C C . TYR A 1 115 ? 4.063 -15.761 11.834 1.00 87.31 115 TYR A C 1
ATOM 918 O O . TYR A 1 115 ? 3.606 -14.651 11.556 1.00 87.31 115 TYR A O 1
ATOM 926 N N . ALA A 1 116 ? 3.791 -16.355 12.999 1.00 88.31 116 ALA A N 1
ATOM 927 C CA . ALA A 1 116 ? 2.834 -15.796 13.956 1.00 88.31 116 ALA A CA 1
ATOM 928 C C . ALA A 1 116 ? 3.210 -14.424 14.519 1.00 88.31 116 ALA A C 1
ATOM 930 O O . ALA A 1 116 ? 2.349 -13.549 14.593 1.00 88.31 116 ALA A O 1
ATOM 931 N N . ASP A 1 117 ? 4.485 -14.202 14.823 1.00 89.06 117 ASP A N 1
ATOM 932 C CA . ASP A 1 117 ? 4.949 -12.918 15.355 1.00 89.06 117 ASP A CA 1
ATOM 933 C C . ASP A 1 117 ? 4.812 -11.790 14.328 1.00 89.06 117 ASP A C 1
ATOM 935 O O . ASP A 1 117 ? 4.382 -10.688 14.665 1.00 89.06 117 ASP A O 1
ATOM 939 N N . LEU A 1 118 ? 5.092 -12.086 13.052 1.00 88.31 118 LEU A N 1
ATOM 940 C CA . LEU A 1 118 ? 4.909 -11.145 11.945 1.00 88.31 118 LEU A CA 1
ATOM 941 C C . LEU A 1 118 ? 3.437 -10.744 11.804 1.00 88.31 118 LEU A C 1
ATOM 943 O O . LEU A 1 118 ? 3.130 -9.556 11.712 1.00 88.31 118 LEU A O 1
ATOM 947 N N . VAL A 1 119 ? 2.530 -11.727 11.815 1.00 92.12 119 VAL A N 1
ATOM 948 C CA . VAL A 1 119 ? 1.084 -11.480 11.725 1.00 92.12 119 VAL A CA 1
ATOM 949 C C . VAL A 1 119 ? 0.606 -10.669 12.926 1.00 92.12 119 VAL A C 1
ATOM 951 O O . VAL A 1 119 ? -0.091 -9.678 12.734 1.00 92.12 119 VAL A O 1
ATOM 954 N N . ASN A 1 120 ? 1.014 -11.027 14.147 1.00 92.44 120 ASN A N 1
ATOM 955 C CA . ASN A 1 120 ? 0.652 -10.287 15.359 1.00 92.44 120 ASN A CA 1
ATOM 956 C C . ASN A 1 120 ? 1.116 -8.824 15.291 1.00 92.44 120 ASN A C 1
ATOM 958 O O . ASN A 1 120 ? 0.316 -7.916 15.526 1.00 92.44 120 ASN A O 1
ATOM 962 N N . ALA A 1 121 ? 2.375 -8.582 14.912 1.00 91.94 121 ALA A N 1
ATOM 963 C CA . ALA A 1 121 ? 2.930 -7.235 14.790 1.00 91.94 121 ALA A CA 1
ATOM 964 C C . ALA A 1 121 ? 2.197 -6.398 13.726 1.00 91.94 121 ALA A C 1
ATOM 966 O O . ALA A 1 121 ? 1.816 -5.253 13.984 1.00 91.94 121 ALA A O 1
ATOM 967 N N . ASN A 1 122 ? 1.944 -6.974 12.548 1.00 93.56 122 ASN A N 1
ATOM 968 C CA . ASN A 1 122 ? 1.267 -6.272 11.457 1.00 93.56 122 ASN A CA 1
ATOM 969 C C . ASN A 1 122 ? -0.213 -6.014 11.768 1.00 93.56 122 ASN A C 1
ATOM 971 O O . ASN A 1 122 ? -0.712 -4.921 11.504 1.00 93.56 122 ASN A O 1
ATOM 975 N N . VAL A 1 123 ? -0.915 -6.976 12.376 1.00 95.25 123 VAL A N 1
ATOM 976 C CA . VAL A 1 123 ? -2.311 -6.808 12.813 1.00 95.25 123 VAL A CA 1
ATOM 977 C C . VAL A 1 123 ? -2.411 -5.714 13.871 1.00 95.25 123 VAL A C 1
ATOM 979 O O . VAL A 1 123 ? -3.270 -4.843 13.743 1.00 95.25 123 VAL A O 1
ATOM 982 N N . LYS A 1 124 ? -1.508 -5.696 14.861 1.00 94.94 124 LYS A N 1
ATOM 983 C CA . LYS A 1 124 ? -1.451 -4.632 15.873 1.00 94.94 124 LYS A CA 1
ATOM 984 C C . LYS A 1 124 ? -1.298 -3.254 15.224 1.00 94.94 124 LYS A C 1
ATOM 986 O O . LYS A 1 124 ? -2.096 -2.355 15.475 1.00 94.94 124 LYS A O 1
ATOM 991 N N . ARG A 1 125 ? -0.342 -3.109 14.307 1.00 94.19 125 ARG A N 1
ATOM 992 C CA . ARG A 1 125 ? -0.106 -1.852 13.585 1.00 94.19 125 ARG A CA 1
ATOM 993 C C . ARG A 1 125 ? -1.285 -1.428 12.702 1.00 94.19 125 ARG A C 1
ATOM 995 O O . ARG A 1 125 ? -1.604 -0.241 12.601 1.00 94.19 125 ARG A O 1
ATOM 1002 N N . ASN A 1 126 ? -1.949 -2.385 12.061 1.00 96.44 126 ASN A N 1
ATOM 1003 C CA . ASN A 1 126 ? -3.128 -2.122 11.241 1.00 96.44 126 ASN A CA 1
ATOM 1004 C C . ASN A 1 126 ? -4.327 -1.679 12.100 1.00 96.44 126 ASN A C 1
ATOM 1006 O O . ASN A 1 126 ? -5.041 -0.763 11.688 1.00 96.44 126 ASN A O 1
ATOM 1010 N N . LEU A 1 127 ? -4.509 -2.243 13.303 1.00 95.25 127 LEU A N 1
ATOM 1011 C CA . LEU A 1 127 ? -5.494 -1.761 14.284 1.00 95.25 127 LEU A CA 1
ATOM 1012 C C . LEU A 1 127 ? -5.214 -0.312 14.688 1.00 95.25 127 LEU A C 1
ATOM 1014 O O . LEU A 1 127 ? -6.114 0.521 14.625 1.00 95.25 127 LEU A O 1
ATOM 1018 N N . GLU A 1 128 ? -3.967 -0.001 15.047 1.00 94.62 128 GLU A N 1
ATOM 1019 C CA . GLU A 1 128 ? -3.551 1.358 15.416 1.00 94.62 128 GLU A CA 1
ATOM 1020 C C . GLU A 1 128 ? -3.799 2.349 14.271 1.00 94.62 128 GLU A C 1
ATOM 1022 O O . GLU A 1 128 ? -4.290 3.453 14.492 1.00 94.62 128 GLU A O 1
ATOM 1027 N N . THR A 1 129 ? -3.522 1.947 13.029 1.00 95.44 129 THR A N 1
ATOM 1028 C CA . THR A 1 129 ? -3.772 2.780 11.843 1.00 95.44 129 THR A CA 1
ATOM 1029 C C . THR A 1 129 ? -5.266 3.029 11.624 1.00 95.44 129 THR A C 1
ATOM 1031 O O . THR A 1 129 ? -5.661 4.154 11.318 1.00 95.44 129 THR A O 1
ATOM 1034 N N . CYS A 1 130 ? -6.111 2.013 11.819 1.00 93.56 130 CYS A N 1
ATOM 1035 C CA . CYS A 1 130 ? -7.566 2.168 11.758 1.00 93.56 130 CYS A CA 1
ATOM 1036 C C . CYS A 1 130 ? -8.075 3.113 12.857 1.00 93.56 130 CYS A C 1
ATOM 1038 O O . CYS A 1 130 ? -8.850 4.026 12.567 1.00 93.56 130 CYS A O 1
ATOM 1040 N N . ALA A 1 131 ? -7.578 2.951 14.087 1.00 91.00 131 ALA A N 1
ATOM 1041 C CA . ALA A 1 131 ? -7.928 3.797 15.225 1.00 91.00 131 ALA A CA 1
ATOM 1042 C C . ALA A 1 131 ? -7.518 5.264 15.008 1.00 91.00 131 ALA A C 1
ATOM 1044 O O . ALA A 1 131 ? -8.318 6.163 15.251 1.00 91.00 131 ALA A O 1
ATOM 1045 N N . LYS A 1 132 ? -6.321 5.525 14.459 1.00 91.38 132 LYS A N 1
ATOM 1046 C CA . LYS A 1 132 ? -5.839 6.884 14.131 1.00 91.38 132 LYS A CA 1
ATOM 1047 C C . LYS A 1 132 ? -6.737 7.628 13.140 1.00 91.38 132 LYS A C 1
ATOM 1049 O O . LYS A 1 132 ? -6.843 8.850 13.202 1.00 91.38 132 LYS A O 1
ATOM 1054 N N . VAL A 1 133 ? -7.373 6.912 12.213 1.00 89.44 133 VAL A N 1
ATOM 1055 C CA . VAL A 1 133 ? -8.311 7.504 11.241 1.00 89.44 133 VAL A CA 1
ATOM 1056 C C . VAL A 1 133 ? -9.730 7.636 11.815 1.00 89.44 133 VAL A C 1
ATOM 1058 O O . VAL A 1 133 ? -10.546 8.357 11.241 1.00 89.44 133 VAL A O 1
ATOM 1061 N N . GLY A 1 134 ? -10.019 6.996 12.953 1.00 86.75 134 GLY A N 1
ATOM 1062 C CA . GLY A 1 134 ? -11.347 6.959 13.569 1.00 86.75 134 GLY A CA 1
ATOM 1063 C C . GLY A 1 134 ? -12.284 5.937 12.923 1.00 86.75 134 GLY A C 1
ATOM 1064 O O . GLY A 1 134 ? -13.488 6.162 12.864 1.00 86.75 134 GLY A O 1
ATOM 1065 N N . LEU A 1 135 ? -11.750 4.847 12.361 1.00 87.19 135 LEU A N 1
ATOM 1066 C CA . LEU A 1 135 ? -12.577 3.753 11.855 1.00 87.19 135 LEU A CA 1
ATOM 1067 C C . LEU A 1 135 ? -13.154 2.972 13.045 1.00 87.19 135 LEU A C 1
ATOM 1069 O O . LEU A 1 135 ? -12.400 2.300 13.736 1.00 87.19 135 LEU A O 1
ATOM 1073 N N . ASP A 1 136 ? -14.471 3.023 13.254 1.00 80.62 136 ASP A N 1
ATOM 1074 C CA . ASP A 1 136 ? -15.105 2.387 14.423 1.00 80.62 136 ASP A CA 1
ATOM 1075 C C . ASP A 1 136 ? -15.843 1.078 14.089 1.00 80.62 136 ASP A C 1
ATOM 1077 O O . ASP A 1 136 ? -15.775 0.108 14.843 1.00 80.62 136 ASP A O 1
ATOM 1081 N N . ASN A 1 137 ? -16.526 0.999 12.940 1.00 88.62 137 ASN A N 1
ATOM 1082 C CA . ASN A 1 137 ? -17.337 -0.168 12.565 1.00 88.62 137 ASN A CA 1
ATOM 1083 C C . ASN A 1 137 ? -16.522 -1.235 11.810 1.00 88.62 137 ASN A C 1
ATOM 1085 O O . ASN A 1 137 ? -16.806 -1.556 10.650 1.00 88.62 137 ASN A O 1
ATOM 1089 N N . PHE A 1 138 ? -15.478 -1.768 12.453 1.00 93.25 138 PHE A N 1
ATOM 1090 C CA . PHE A 1 138 ? -14.606 -2.768 11.838 1.00 93.25 138 PHE A CA 1
ATOM 1091 C C . PHE A 1 138 ? -14.163 -3.898 12.777 1.00 93.25 138 PHE A C 1
ATOM 1093 O O . PHE A 1 138 ? -14.214 -3.788 13.999 1.00 93.25 138 PHE A O 1
ATOM 1100 N N . GLN A 1 139 ? -13.718 -5.009 12.189 1.00 95.00 139 GLN A N 1
ATOM 1101 C CA . GLN A 1 139 ? -13.002 -6.082 12.888 1.00 95.00 139 GLN A CA 1
ATOM 1102 C C . GLN A 1 139 ? -11.955 -6.679 11.951 1.00 95.00 139 GLN A C 1
ATOM 1104 O O . GLN A 1 139 ? -12.213 -6.817 10.752 1.00 95.00 139 GLN A O 1
ATOM 1109 N N . ILE A 1 140 ? -10.805 -7.073 12.489 1.00 96.62 140 ILE A N 1
ATOM 1110 C CA . ILE A 1 140 ? -9.781 -7.798 11.735 1.00 96.62 140 ILE A CA 1
ATOM 1111 C C . ILE A 1 140 ? -10.015 -9.306 11.888 1.00 96.62 140 ILE A C 1
ATOM 1113 O O . ILE A 1 140 ? -10.107 -9.812 13.004 1.00 96.62 140 ILE A O 1
ATOM 1117 N N . GLU A 1 141 ? -10.123 -10.030 10.776 1.00 96.38 141 GLU A N 1
ATOM 1118 C CA . GLU A 1 141 ? -10.219 -11.489 10.724 1.00 96.38 141 GLU A CA 1
ATOM 1119 C C . GLU A 1 141 ? -8.882 -12.086 10.269 1.00 96.38 141 GLU A C 1
ATOM 1121 O O . GLU A 1 141 ? -8.400 -11.772 9.184 1.00 96.38 141 GLU A O 1
ATOM 1126 N N . ILE A 1 142 ? -8.298 -12.975 11.069 1.00 96.81 142 ILE A N 1
ATOM 1127 C CA . ILE A 1 142 ? -7.099 -13.743 10.720 1.00 96.81 142 ILE A CA 1
ATOM 1128 C C . ILE A 1 142 ? -7.550 -15.142 10.305 1.00 96.81 142 ILE A C 1
ATOM 1130 O O . ILE A 1 142 ? -7.905 -15.958 11.157 1.00 96.81 142 ILE A O 1
ATOM 1134 N N . VAL A 1 143 ? -7.548 -15.419 9.004 1.00 96.75 143 VAL A N 1
ATOM 1135 C CA . VAL A 1 143 ? -7.869 -16.741 8.456 1.00 96.75 143 VAL A CA 1
ATOM 1136 C C . VAL A 1 143 ? -6.573 -17.524 8.295 1.00 96.75 143 VAL A C 1
ATOM 1138 O O . VAL A 1 143 ? -5.702 -17.131 7.520 1.00 96.75 143 VAL 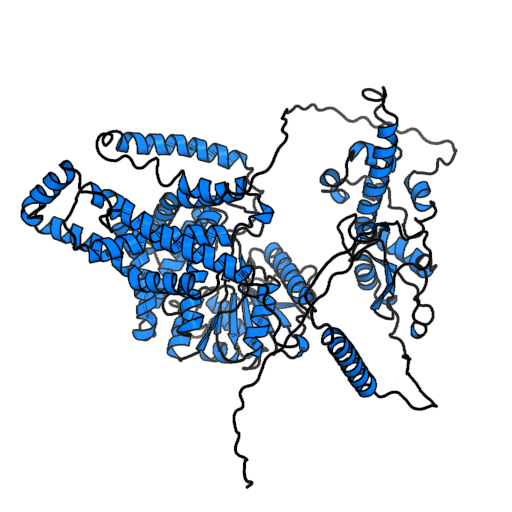A O 1
ATOM 1141 N N . THR A 1 144 ? -6.430 -18.617 9.042 1.00 96.31 144 THR A N 1
ATOM 1142 C CA . THR A 1 144 ? -5.163 -19.348 9.158 1.00 96.31 144 THR A CA 1
ATOM 1143 C C . THR A 1 144 ? -5.333 -20.860 9.070 1.00 96.31 144 THR A C 1
ATOM 1145 O O . THR A 1 144 ? -6.301 -21.413 9.586 1.00 96.31 144 THR A O 1
ATOM 1148 N N . ASP A 1 145 ? -4.377 -21.551 8.446 1.00 93.31 145 ASP A N 1
ATOM 1149 C CA . ASP A 1 145 ? -4.329 -23.021 8.443 1.00 93.31 145 ASP A CA 1
ATOM 1150 C C . ASP A 1 145 ? -3.876 -23.599 9.799 1.00 93.31 145 ASP A C 1
ATOM 1152 O O . ASP A 1 145 ? -4.241 -24.720 10.152 1.00 93.31 145 ASP A O 1
ATOM 1156 N N . LYS A 1 146 ? -3.087 -22.844 10.573 1.00 91.62 146 LYS A N 1
ATOM 1157 C CA . LYS A 1 146 ? -2.572 -23.252 11.889 1.00 91.62 146 LYS A CA 1
ATOM 1158 C C . LYS A 1 146 ? -3.109 -22.345 12.986 1.00 91.62 146 LYS A C 1
ATOM 1160 O O . LYS A 1 146 ? -3.169 -21.131 12.808 1.00 91.62 146 LYS A O 1
ATOM 1165 N N . GLN A 1 147 ? -3.448 -22.923 14.136 1.00 91.81 147 GLN A N 1
ATOM 1166 C CA . GLN A 1 147 ? -3.763 -22.152 15.340 1.00 91.81 147 GLN A CA 1
ATOM 1167 C C . GLN A 1 147 ? -2.543 -21.310 15.739 1.00 91.81 147 GLN A C 1
ATOM 1169 O O . GLN A 1 147 ? -1.425 -21.816 15.790 1.00 91.81 147 GLN A O 1
ATOM 1174 N N . MET A 1 148 ? -2.768 -20.030 16.028 1.00 89.38 148 MET A N 1
ATOM 1175 C CA . MET A 1 148 ? -1.726 -19.076 16.431 1.00 89.38 148 MET A CA 1
ATOM 1176 C C . MET A 1 148 ? -2.125 -18.418 17.746 1.00 89.38 148 MET A C 1
ATOM 1178 O O . MET A 1 148 ? -3.315 -18.196 17.978 1.00 89.38 148 MET A O 1
ATOM 1182 N N . VAL A 1 149 ? -1.141 -18.079 18.575 1.00 86.00 149 VAL A N 1
ATOM 1183 C CA . VAL A 1 149 ? -1.362 -17.329 19.814 1.00 86.00 149 VAL A CA 1
ATOM 1184 C C . VAL A 1 149 ? -1.425 -15.836 19.486 1.00 86.00 149 VAL A C 1
ATOM 1186 O O . VAL A 1 149 ? -0.509 -15.292 18.868 1.00 86.00 149 VAL A O 1
ATOM 1189 N N . LEU A 1 150 ? -2.521 -15.180 19.870 1.00 85.25 150 LEU A N 1
ATOM 1190 C CA . LEU A 1 150 ? -2.738 -13.748 19.652 1.00 85.25 150 LEU A CA 1
ATOM 1191 C C . LEU A 1 150 ? -2.217 -12.957 20.860 1.00 85.25 150 LEU A C 1
ATOM 1193 O O . LEU A 1 150 ? -2.921 -12.796 21.856 1.00 85.25 150 LEU A O 1
ATOM 1197 N N . HIS A 1 151 ? -0.975 -12.483 20.795 1.00 81.00 151 HIS A N 1
ATOM 1198 C CA . HIS A 1 151 ? -0.351 -11.743 21.895 1.00 81.00 151 HIS A CA 1
ATOM 1199 C C . HIS A 1 151 ? -0.720 -10.256 21.856 1.00 81.00 151 HIS A C 1
ATOM 1201 O O . HIS A 1 151 ? -0.452 -9.574 20.870 1.00 81.00 151 HIS A O 1
ATOM 1207 N N . GLY A 1 152 ? -1.304 -9.735 22.941 1.00 77.38 152 GLY A N 1
ATOM 1208 C CA . GLY A 1 152 ? -1.547 -8.294 23.108 1.00 77.38 152 GLY A CA 1
ATOM 1209 C C . GLY A 1 152 ? -2.558 -7.685 22.128 1.00 77.38 152 GLY A C 1
ATOM 1210 O O . GLY A 1 152 ? -2.569 -6.468 21.950 1.00 77.38 152 GLY A O 1
ATOM 1211 N N . LEU A 1 153 ? -3.389 -8.511 21.481 1.00 86.38 153 LEU A N 1
ATOM 1212 C CA . LEU A 1 153 ? -4.421 -8.064 20.547 1.00 86.38 153 LEU A CA 1
ATOM 1213 C C . LEU A 1 153 ? -5.801 -8.014 21.229 1.00 86.38 153 LEU A C 1
ATOM 1215 O O . LEU A 1 153 ? -6.180 -8.965 21.915 1.00 86.38 153 LEU A O 1
ATOM 1219 N N . PRO A 1 154 ? -6.587 -6.942 21.025 1.00 86.12 154 PRO A N 1
ATOM 1220 C CA . PRO A 1 154 ? -7.920 -6.814 21.602 1.00 86.12 154 PRO A CA 1
ATOM 1221 C C . PRO A 1 154 ? -8.890 -7.833 20.979 1.00 86.12 154 PRO A C 1
ATOM 1223 O O . PRO A 1 154 ? -9.283 -7.712 19.817 1.00 86.12 154 PRO A O 1
ATOM 1226 N N . LEU A 1 155 ? -9.305 -8.836 21.764 1.00 82.38 155 LEU A N 1
ATOM 1227 C CA . LEU A 1 155 ? -10.141 -9.964 21.310 1.00 82.38 155 LEU A CA 1
ATOM 1228 C C . LEU A 1 155 ? -11.532 -9.554 20.792 1.00 82.38 155 LEU A C 1
ATOM 1230 O O . LEU A 1 155 ? -12.171 -10.303 20.059 1.00 82.38 155 LEU A O 1
ATOM 1234 N N . ASN A 1 156 ? -12.020 -8.365 21.148 1.00 86.00 156 ASN A N 1
ATOM 1235 C CA . ASN A 1 156 ? -13.258 -7.813 20.596 1.00 86.00 156 ASN A CA 1
ATOM 1236 C C . ASN A 1 156 ? -13.078 -7.290 19.156 1.00 86.00 156 ASN A C 1
ATOM 1238 O O . ASN A 1 156 ? -14.018 -7.356 18.363 1.00 86.00 156 ASN A O 1
ATOM 1242 N N . MET A 1 157 ? -11.883 -6.812 18.793 1.00 90.25 157 MET A N 1
ATOM 1243 C CA . MET A 1 157 ? -11.587 -6.249 17.467 1.00 90.25 157 MET A CA 1
ATOM 1244 C C . MET A 1 157 ? -10.817 -7.202 16.546 1.00 90.25 157 MET A C 1
ATOM 1246 O O . MET A 1 157 ? -10.717 -6.932 15.349 1.00 90.25 157 MET A O 1
ATOM 1250 N N . VAL A 1 158 ? -10.315 -8.325 17.066 1.00 94.56 158 VAL A N 1
ATOM 1251 C CA . VAL A 1 158 ? -9.616 -9.351 16.284 1.00 94.56 158 VAL A CA 1
ATOM 1252 C C . VAL A 1 158 ? -10.296 -10.702 16.450 1.00 94.56 158 VAL A C 1
ATOM 1254 O O . VAL A 1 158 ? -10.504 -11.174 17.562 1.00 94.56 158 VAL A O 1
ATOM 1257 N N . ARG A 1 159 ? -10.603 -11.349 15.327 1.00 94.06 159 ARG A N 1
ATOM 1258 C CA . ARG A 1 159 ? -11.170 -12.697 15.263 1.00 94.06 159 ARG A CA 1
ATOM 1259 C C . ARG A 1 159 ? -10.212 -13.613 14.518 1.00 94.06 159 ARG A C 1
ATOM 1261 O O . ARG A 1 159 ? -9.760 -13.280 13.430 1.00 94.06 159 ARG A O 1
ATOM 1268 N N . GLN A 1 160 ? -9.961 -14.800 15.051 1.00 94.75 160 GLN A N 1
ATOM 1269 C CA . GLN A 1 160 ? -9.214 -15.841 14.350 1.00 94.75 160 GLN A CA 1
ATOM 1270 C C . GLN A 1 160 ? -10.170 -16.895 13.786 1.00 94.75 160 GLN A C 1
ATOM 1272 O O . GLN A 1 160 ? -11.087 -17.340 14.474 1.00 94.75 160 GLN A O 1
ATOM 1277 N N . ILE A 1 161 ? -9.951 -17.294 12.536 1.00 96.31 161 ILE A N 1
ATOM 1278 C CA . ILE A 1 161 ? -10.679 -18.360 11.846 1.00 96.31 161 ILE A CA 1
ATOM 1279 C C . ILE A 1 161 ? -9.648 -19.414 11.453 1.00 96.31 161 ILE A C 1
ATOM 1281 O O . ILE A 1 161 ? -8.871 -19.218 10.519 1.00 96.31 161 ILE A O 1
ATOM 1285 N N . VAL A 1 162 ? -9.624 -20.529 12.181 1.00 96.88 162 VAL A N 1
ATOM 1286 C CA . VAL A 1 162 ? -8.704 -21.632 11.889 1.00 96.88 162 VAL A CA 1
ATOM 1287 C C . VAL A 1 162 ? -9.371 -22.610 10.940 1.00 96.88 162 VAL A C 1
ATOM 1289 O O . VAL A 1 162 ? -10.441 -23.136 11.242 1.00 96.88 162 VAL A O 1
ATOM 1292 N N . VAL A 1 163 ? -8.747 -22.841 9.788 1.00 96.75 163 VAL A N 1
ATOM 1293 C CA . VAL A 1 163 ? -9.282 -23.699 8.732 1.00 96.75 163 VAL A CA 1
ATOM 1294 C C . VAL A 1 163 ? -8.973 -25.163 9.067 1.00 96.75 163 VAL A C 1
ATOM 1296 O O . VAL A 1 163 ? -7.808 -25.563 9.018 1.00 96.75 163 VAL A O 1
ATOM 1299 N N . PRO A 1 164 ? -9.973 -26.016 9.358 1.00 96.25 164 PRO A N 1
ATOM 1300 C CA . PRO A 1 164 ? -9.725 -27.388 9.784 1.00 96.25 164 PRO A CA 1
ATOM 1301 C C . PRO A 1 164 ? -8.969 -28.182 8.721 1.00 96.25 164 PRO A C 1
ATOM 1303 O O . PRO A 1 164 ? -9.357 -28.191 7.553 1.00 96.25 164 PRO A O 1
ATOM 1306 N N . ASN A 1 165 ? -7.944 -28.942 9.112 1.00 92.88 165 ASN A N 1
ATOM 1307 C CA . ASN A 1 165 ? -7.183 -29.790 8.180 1.00 92.88 165 ASN A CA 1
ATOM 1308 C C . ASN A 1 165 ? -8.063 -30.789 7.409 1.00 92.88 165 ASN A C 1
ATOM 1310 O O . ASN A 1 165 ? -7.721 -31.175 6.290 1.00 92.88 165 ASN A O 1
ATOM 1314 N N . ALA A 1 166 ? -9.204 -31.186 7.979 1.00 94.94 166 ALA A N 1
ATOM 1315 C CA . ALA A 1 166 ? -10.194 -32.051 7.339 1.00 94.94 166 ALA A CA 1
ATOM 1316 C C . ALA A 1 166 ? -11.095 -31.319 6.326 1.00 94.94 166 ALA A C 1
ATOM 1318 O O . ALA A 1 166 ? -11.657 -31.964 5.446 1.00 94.94 166 ALA A O 1
ATOM 1319 N N . TYR A 1 167 ? -11.207 -29.988 6.398 1.00 96.00 167 TYR A N 1
ATOM 1320 C CA . TYR A 1 167 ? -12.063 -29.209 5.505 1.00 96.00 167 TYR A CA 1
ATOM 1321 C C . TYR A 1 167 ? -11.614 -29.335 4.044 1.00 96.00 167 TYR A C 1
ATOM 1323 O O . TYR A 1 167 ? -10.431 -29.158 3.709 1.00 96.00 167 TYR A O 1
ATOM 1331 N N . ARG A 1 168 ? -12.573 -29.638 3.169 1.00 95.00 168 ARG A N 1
ATOM 1332 C CA . ARG A 1 168 ? -12.417 -29.725 1.716 1.00 95.00 168 ARG A CA 1
ATOM 1333 C C . ARG A 1 168 ? -13.533 -28.915 1.077 1.00 95.00 168 ARG A C 1
ATOM 1335 O O . ARG A 1 168 ? -14.691 -29.088 1.440 1.00 95.00 168 ARG A O 1
ATOM 1342 N N . THR A 1 169 ? -13.181 -28.055 0.130 1.00 95.44 169 THR A N 1
ATOM 1343 C CA . THR A 1 169 ? -14.188 -27.315 -0.631 1.00 95.44 169 THR A CA 1
ATOM 1344 C C . THR A 1 169 ? -14.855 -28.231 -1.662 1.00 95.44 169 THR A C 1
ATOM 1346 O O . THR A 1 169 ? -14.306 -29.281 -2.015 1.00 95.44 169 THR A O 1
ATOM 1349 N N . LYS A 1 170 ? -16.026 -27.842 -2.178 1.00 94.31 170 LYS A N 1
ATOM 1350 C CA . LYS A 1 170 ? -16.835 -28.690 -3.070 1.00 94.31 170 LYS A CA 1
ATOM 1351 C C . LYS A 1 170 ? -16.130 -28.945 -4.398 1.00 94.31 170 LYS A C 1
ATOM 1353 O O . LYS A 1 170 ? -16.222 -30.040 -4.944 1.00 94.31 170 LYS A O 1
ATOM 1358 N N . SER A 1 171 ? -15.399 -27.954 -4.905 1.00 92.94 171 SER A N 1
ATOM 1359 C CA . SER A 1 171 ? -14.661 -28.071 -6.168 1.00 92.94 171 SER A CA 1
ATOM 1360 C C . SER A 1 171 ? -13.219 -28.587 -6.013 1.00 92.94 171 SER A C 1
ATOM 1362 O O . SER A 1 171 ? -12.519 -28.777 -7.012 1.00 92.94 171 SER A O 1
ATOM 1364 N N . GLY A 1 172 ? -12.748 -28.804 -4.778 1.00 91.75 172 GLY A N 1
ATOM 1365 C CA . GLY A 1 172 ? -11.367 -29.209 -4.498 1.00 91.75 172 GLY A CA 1
ATOM 1366 C C . GLY A 1 172 ? -10.343 -28.078 -4.643 1.00 91.75 172 GLY A C 1
ATOM 1367 O O . GLY A 1 172 ? -9.210 -28.324 -5.067 1.00 91.75 172 GLY A O 1
ATOM 1368 N N . ALA A 1 173 ? -10.740 -26.847 -4.326 1.00 93.50 173 ALA A N 1
ATOM 1369 C CA . ALA A 1 173 ? -9.847 -25.704 -4.211 1.00 93.50 173 ALA A CA 1
ATOM 1370 C C . ALA A 1 173 ? -8.821 -25.891 -3.077 1.00 93.50 173 ALA A C 1
ATOM 1372 O O . ALA A 1 173 ? -9.065 -26.580 -2.082 1.00 93.50 173 ALA A O 1
ATOM 1373 N N . LEU A 1 174 ? -7.642 -25.291 -3.244 1.00 92.19 174 LEU A N 1
ATOM 1374 C CA . LEU A 1 174 ? -6.474 -25.475 -2.382 1.00 92.19 174 LEU A CA 1
ATOM 1375 C C . LEU A 1 174 ? -5.911 -24.128 -1.903 1.00 92.19 174 LEU A C 1
ATOM 1377 O O . LEU A 1 174 ? -6.277 -23.063 -2.397 1.00 92.19 174 LEU A O 1
ATOM 1381 N N . TYR A 1 175 ? -4.978 -24.193 -0.950 1.00 92.31 175 TYR A N 1
ATOM 1382 C CA . TYR A 1 175 ? -4.178 -23.054 -0.477 1.00 92.31 175 TYR A CA 1
ATOM 1383 C C . TYR A 1 175 ? -5.035 -21.863 -0.003 1.00 92.31 175 TYR A C 1
ATOM 1385 O O . TYR A 1 175 ? -6.009 -22.062 0.723 1.00 92.31 175 TYR A O 1
ATOM 1393 N N . LYS A 1 176 ? -4.678 -20.633 -0.398 1.00 93.44 176 LYS A N 1
ATOM 1394 C CA . LYS A 1 176 ? -5.365 -19.399 0.005 1.00 93.44 176 LYS A CA 1
ATOM 1395 C C . LYS A 1 176 ? -6.833 -19.382 -0.436 1.00 93.44 176 LYS A C 1
ATOM 1397 O O . LYS A 1 176 ? -7.690 -18.998 0.350 1.00 93.44 176 LYS A O 1
ATOM 1402 N N . SER A 1 177 ? -7.149 -19.922 -1.614 1.00 94.62 177 SER A N 1
ATOM 1403 C CA . SER A 1 177 ? -8.532 -20.083 -2.090 1.00 94.62 177 SER A CA 1
ATOM 1404 C C . SER A 1 177 ? -9.372 -21.004 -1.185 1.00 94.62 177 SER A C 1
ATOM 1406 O O . SER A 1 177 ? -10.514 -20.667 -0.876 1.00 94.62 177 SER A O 1
ATOM 1408 N N . ARG A 1 178 ? -8.804 -22.105 -0.661 1.00 95.88 178 ARG A N 1
ATOM 1409 C CA . ARG A 1 178 ? -9.481 -22.954 0.345 1.00 95.88 178 ARG A CA 1
ATOM 1410 C C . ARG A 1 178 ? -9.776 -22.185 1.633 1.00 95.88 178 ARG A C 1
ATOM 1412 O O . ARG A 1 178 ? -10.868 -22.322 2.178 1.00 95.88 178 ARG A O 1
ATOM 1419 N N . ALA A 1 179 ? -8.802 -21.426 2.130 1.00 96.31 179 ALA A N 1
ATOM 1420 C CA . ALA A 1 179 ? -8.946 -20.661 3.366 1.00 96.31 179 ALA A CA 1
ATOM 1421 C C . ALA A 1 179 ? -10.009 -19.559 3.226 1.00 96.31 179 ALA A C 1
ATOM 1423 O O . ALA A 1 179 ? -10.901 -19.446 4.065 1.00 96.31 179 ALA A O 1
ATOM 1424 N N . LEU A 1 180 ? -9.967 -18.814 2.120 1.00 96.44 180 LEU A N 1
ATOM 1425 C CA . LEU A 1 180 ? -10.963 -17.800 1.786 1.00 96.44 180 LEU A CA 1
ATOM 1426 C C . LEU A 1 180 ? -12.361 -18.404 1.650 1.00 96.44 180 LEU A C 1
ATOM 1428 O O . LEU A 1 180 ? -13.301 -17.871 2.227 1.00 96.44 180 LEU A O 1
ATOM 1432 N N . GLN A 1 181 ? -12.495 -19.546 0.968 1.00 97.12 181 GLN A N 1
ATOM 1433 C CA . GLN A 1 181 ? -13.782 -20.226 0.850 1.00 97.12 181 GLN A CA 1
ATOM 1434 C C . GLN A 1 181 ? -14.321 -20.681 2.211 1.00 97.12 181 GLN A C 1
ATOM 1436 O O . GLN A 1 181 ? -15.505 -20.510 2.470 1.00 97.12 181 GLN A O 1
ATOM 1441 N N . TYR A 1 182 ? -13.475 -21.222 3.097 1.00 97.62 182 TYR A N 1
ATOM 1442 C CA . TYR A 1 182 ? -13.904 -21.619 4.443 1.00 97.62 182 TYR A CA 1
ATOM 1443 C C . TYR A 1 182 ? -14.487 -20.447 5.241 1.00 97.62 182 TYR A C 1
ATOM 1445 O O . TYR A 1 182 ? -15.491 -20.598 5.928 1.00 97.62 182 TYR A O 1
ATOM 1453 N N . ALA A 1 183 ? -13.900 -19.254 5.109 1.00 97.00 183 ALA A N 1
ATOM 1454 C CA . ALA A 1 183 ? -14.400 -18.049 5.768 1.00 97.00 183 ALA A CA 1
ATOM 1455 C C . ALA A 1 183 ? -15.773 -17.575 5.240 1.00 97.00 183 ALA A C 1
ATOM 1457 O O . ALA A 1 183 ? -16.398 -16.717 5.866 1.00 97.00 183 ALA A O 1
ATOM 1458 N N . LEU A 1 184 ? -16.236 -18.114 4.106 1.00 96.12 184 LEU A N 1
ATOM 1459 C CA . LEU A 1 184 ? -17.547 -17.840 3.512 1.00 96.12 184 LEU A CA 1
ATOM 1460 C C . LEU A 1 184 ? -18.592 -18.917 3.828 1.00 96.12 184 LEU A C 1
ATOM 1462 O O . LEU A 1 184 ? -19.756 -18.730 3.474 1.00 96.12 184 LEU A O 1
ATOM 1466 N N . GLU A 1 185 ? -18.213 -20.027 4.469 1.00 95.81 185 GLU A N 1
ATOM 1467 C CA . GLU A 1 185 ? -19.170 -21.084 4.801 1.00 95.81 185 GLU A CA 1
ATOM 1468 C C . GLU A 1 185 ? -20.232 -20.572 5.796 1.00 95.81 185 GLU A C 1
ATOM 1470 O O . GLU A 1 185 ? -19.915 -19.738 6.653 1.00 95.81 185 GLU A O 1
ATOM 1475 N N . PRO A 1 186 ? -21.502 -21.015 5.698 1.00 92.88 186 PRO A N 1
ATOM 1476 C CA . PRO A 1 186 ? -22.611 -20.421 6.453 1.00 92.88 186 PRO A CA 1
ATOM 1477 C C . PRO A 1 186 ? -22.459 -20.474 7.979 1.00 92.88 186 PRO A C 1
ATOM 1479 O O . PRO A 1 186 ? -22.974 -19.608 8.678 1.00 92.88 186 PRO A O 1
ATOM 1482 N N . ASP A 1 187 ? -21.765 -21.486 8.491 1.00 93.31 187 ASP A N 1
ATOM 1483 C CA . ASP A 1 187 ? -21.459 -21.693 9.908 1.00 93.31 187 ASP A CA 1
ATOM 1484 C C . ASP A 1 187 ? -20.276 -20.842 10.406 1.00 93.31 187 ASP A C 1
ATOM 1486 O O . ASP A 1 187 ? -20.116 -20.636 11.610 1.00 93.31 187 ASP A O 1
ATOM 1490 N N . VAL A 1 188 ? -19.465 -20.304 9.491 1.00 95.19 188 VAL A N 1
ATOM 1491 C CA . VAL A 1 188 ? -18.265 -19.508 9.795 1.00 95.19 188 VAL A CA 1
ATOM 1492 C C . VAL A 1 188 ? -18.484 -18.018 9.523 1.00 95.19 188 VAL A C 1
ATOM 1494 O O . VAL A 1 188 ? -17.990 -17.163 10.273 1.00 95.19 188 VAL A O 1
ATOM 1497 N N . ASN A 1 189 ? -19.199 -17.685 8.451 1.00 93.88 189 ASN A N 1
ATOM 1498 C CA . ASN A 1 189 ? -19.428 -16.320 8.004 1.00 93.88 189 ASN A CA 1
ATOM 1499 C C . ASN A 1 189 ? -20.323 -15.537 8.984 1.00 93.88 189 ASN A C 1
ATOM 1501 O O . ASN A 1 189 ? -21.326 -16.033 9.483 1.00 93.88 189 ASN A O 1
ATOM 1505 N N . GLN A 1 190 ? -19.974 -14.272 9.230 1.00 92.19 190 GLN A N 1
ATOM 1506 C CA . GLN A 1 190 ? -20.720 -13.354 10.108 1.00 92.19 190 GLN A CA 1
ATOM 1507 C C . GLN A 1 190 ? -21.087 -12.036 9.406 1.00 92.19 190 GLN A C 1
ATOM 1509 O O . GLN A 1 190 ? -21.333 -11.023 10.070 1.00 92.19 190 GLN A O 1
ATOM 1514 N N . LEU A 1 191 ? -21.032 -12.021 8.073 1.00 93.38 191 LEU A N 1
ATOM 1515 C CA . LEU A 1 191 ? -21.244 -10.836 7.249 1.00 93.38 191 LEU A CA 1
ATOM 1516 C C . LEU A 1 191 ? -22.592 -10.870 6.546 1.00 93.38 191 LEU A C 1
ATOM 1518 O O . LEU A 1 191 ? -22.981 -11.894 5.980 1.00 93.38 191 LEU A O 1
ATOM 1522 N N . ALA A 1 192 ? -23.260 -9.720 6.529 1.00 93.38 192 ALA A N 1
ATOM 1523 C CA . ALA A 1 192 ? -24.406 -9.469 5.672 1.00 93.38 192 ALA A CA 1
ATOM 1524 C C . ALA A 1 192 ? -23.944 -9.085 4.256 1.00 93.38 192 ALA A C 1
ATOM 1526 O O . ALA A 1 192 ? -22.838 -8.593 4.056 1.00 93.38 192 ALA A O 1
ATOM 1527 N N . SER A 1 193 ? -24.815 -9.237 3.256 1.00 93.38 193 SER A N 1
ATOM 1528 C CA . SER A 1 193 ? -24.475 -8.969 1.847 1.00 93.38 193 SER A CA 1
ATOM 1529 C C . SER A 1 193 ? -24.027 -7.531 1.547 1.00 93.38 193 SER A C 1
ATOM 1531 O O . SER A 1 193 ? -23.351 -7.315 0.543 1.00 93.38 193 SER A O 1
ATOM 1533 N N . ASN A 1 194 ? -24.394 -6.562 2.392 1.00 91.94 194 ASN A N 1
ATOM 1534 C CA . ASN A 1 194 ? -24.021 -5.150 2.247 1.00 91.94 194 ASN A CA 1
ATOM 1535 C C . ASN A 1 194 ? -22.743 -4.768 3.013 1.00 91.94 194 ASN A C 1
ATOM 1537 O O . ASN A 1 194 ? -22.292 -3.630 2.893 1.00 91.94 194 ASN A O 1
ATOM 1541 N N . ASP A 1 195 ? -22.168 -5.692 3.784 1.00 94.44 195 ASP A N 1
ATOM 1542 C CA . ASP A 1 195 ? -20.892 -5.479 4.463 1.00 94.44 195 ASP A CA 1
ATOM 1543 C C . ASP A 1 195 ? -19.732 -5.562 3.458 1.00 94.44 195 ASP A C 1
ATOM 1545 O O . ASP A 1 195 ? -19.893 -6.032 2.326 1.00 94.44 195 ASP A O 1
ATOM 1549 N N . TYR A 1 196 ? -18.545 -5.117 3.867 1.00 96.19 196 TYR A N 1
ATOM 1550 C CA . TYR A 1 196 ? -17.355 -5.102 3.016 1.00 96.19 196 TYR A CA 1
ATOM 1551 C C . TYR A 1 196 ? -16.200 -5.889 3.630 1.00 96.19 196 TYR A C 1
ATOM 1553 O O . TYR A 1 196 ? -15.988 -5.873 4.841 1.00 96.19 196 TYR A O 1
ATOM 1561 N N . ILE A 1 197 ? -15.428 -6.549 2.772 1.00 97.38 197 ILE A N 1
ATOM 1562 C CA . ILE A 1 197 ? -14.241 -7.331 3.114 1.00 97.38 197 ILE A CA 1
ATOM 1563 C C . ILE A 1 197 ? -13.029 -6.654 2.474 1.00 97.38 197 ILE A C 1
ATOM 1565 O O . ILE A 1 197 ? -13.010 -6.436 1.266 1.00 97.38 197 ILE A O 1
ATOM 1569 N N . VAL A 1 198 ? -12.020 -6.317 3.271 1.00 97.50 198 VAL A N 1
ATOM 1570 C CA . VAL A 1 198 ? -10.719 -5.805 2.825 1.00 97.50 198 VAL A CA 1
ATOM 1571 C C . VAL A 1 198 ? -9.719 -6.951 2.918 1.00 97.50 198 VAL A C 1
ATOM 1573 O O . VAL A 1 198 ? -9.369 -7.359 4.020 1.00 97.50 198 VAL A O 1
ATOM 1576 N N . HIS A 1 199 ? -9.268 -7.478 1.784 1.00 97.19 199 HIS A N 1
ATOM 1577 C CA . HIS A 1 199 ? -8.300 -8.573 1.720 1.00 97.19 199 HIS A CA 1
ATOM 1578 C C . HIS A 1 199 ? -6.870 -8.042 1.784 1.00 97.19 199 HIS A C 1
ATOM 1580 O O . HIS A 1 199 ? -6.468 -7.197 0.974 1.00 97.19 199 HIS A O 1
ATOM 1586 N N . LEU A 1 200 ? -6.114 -8.565 2.747 1.00 94.62 200 LEU A N 1
ATOM 1587 C CA . LEU A 1 200 ? -4.706 -8.266 2.982 1.00 94.62 200 LEU A CA 1
ATOM 1588 C C . LEU A 1 200 ? -3.881 -9.557 2.947 1.00 94.62 200 LEU A C 1
ATOM 1590 O O . LEU A 1 200 ? -4.309 -10.593 3.472 1.00 94.62 200 LEU A O 1
ATOM 1594 N N . ASP A 1 201 ? -2.675 -9.473 2.388 1.00 90.75 201 ASP A N 1
ATOM 1595 C CA . ASP A 1 201 ? -1.643 -10.467 2.661 1.00 90.75 201 ASP A CA 1
ATOM 1596 C C . ASP A 1 201 ? -1.076 -10.233 4.076 1.00 90.75 201 ASP A C 1
ATOM 1598 O O . ASP A 1 201 ? -1.226 -9.166 4.677 1.00 90.75 201 ASP A O 1
ATOM 1602 N N . GLU A 1 202 ? -0.443 -11.254 4.651 1.00 89.44 202 GLU A N 1
ATOM 1603 C CA . GLU A 1 202 ? 0.064 -11.219 6.033 1.00 89.44 202 GLU A CA 1
ATOM 1604 C C . GLU A 1 202 ? 1.152 -10.159 6.287 1.00 89.44 202 GLU A C 1
ATOM 1606 O O . GLU A 1 202 ? 1.357 -9.741 7.427 1.00 89.44 202 GLU A O 1
ATOM 1611 N N . GLU A 1 203 ? 1.832 -9.701 5.236 1.00 88.00 203 GLU A N 1
ATOM 1612 C CA . GLU A 1 203 ? 2.831 -8.630 5.245 1.00 88.00 203 GLU A CA 1
ATOM 1613 C C . GLU A 1 203 ? 2.277 -7.240 4.897 1.00 88.00 203 GLU A C 1
ATOM 1615 O O . GLU A 1 203 ? 3.025 -6.263 4.993 1.00 88.00 203 GLU A O 1
ATOM 1620 N N . THR A 1 204 ? 1.010 -7.134 4.478 1.00 93.38 204 THR A N 1
ATOM 1621 C CA . THR A 1 204 ? 0.436 -5.867 4.018 1.00 93.38 204 THR A CA 1
ATOM 1622 C C . THR A 1 204 ? 0.119 -4.949 5.200 1.00 93.38 204 THR A C 1
ATOM 1624 O O . THR A 1 204 ? -0.591 -5.314 6.144 1.00 93.38 204 THR A O 1
ATOM 1627 N N . LEU A 1 205 ? 0.595 -3.709 5.118 1.00 95.50 205 LEU A N 1
ATOM 1628 C CA . LEU A 1 205 ? 0.322 -2.663 6.094 1.00 95.50 205 LEU A CA 1
ATOM 1629 C C . LEU A 1 205 ? -0.629 -1.616 5.514 1.00 95.50 205 LEU A C 1
ATOM 1631 O O . LEU A 1 205 ? -0.420 -1.075 4.423 1.00 95.50 205 LEU A O 1
ATOM 1635 N N . LEU A 1 206 ? -1.666 -1.311 6.287 1.00 96.50 206 LEU A N 1
ATOM 1636 C CA . LEU A 1 206 ? -2.566 -0.201 6.033 1.00 96.50 206 LEU A CA 1
ATOM 1637 C C . LEU A 1 206 ? -1.816 1.115 6.235 1.00 96.50 206 LEU A C 1
ATOM 1639 O O . LEU A 1 206 ? -1.009 1.265 7.150 1.00 96.50 206 LEU A O 1
ATOM 1643 N N . THR A 1 207 ? -2.150 2.102 5.415 1.00 95.88 207 THR A N 1
ATOM 1644 C CA . THR A 1 207 ? -1.826 3.504 5.690 1.00 95.88 207 THR A CA 1
ATOM 1645 C C . THR A 1 207 ? -3.093 4.268 6.012 1.00 95.88 207 THR A C 1
ATOM 1647 O O . THR A 1 207 ? -4.193 3.894 5.592 1.00 95.88 207 THR A O 1
ATOM 1650 N N . GLU A 1 208 ? -2.951 5.410 6.673 1.00 95.25 208 GLU A N 1
ATOM 1651 C CA . GLU A 1 208 ? -4.098 6.270 6.918 1.00 95.25 208 GLU A CA 1
ATOM 1652 C C . GLU A 1 208 ? -4.811 6.717 5.629 1.00 95.25 208 GLU A C 1
ATOM 1654 O O . GLU A 1 208 ? -6.027 6.900 5.626 1.00 95.25 208 GLU A O 1
ATOM 1659 N N . ASN A 1 209 ? -4.072 6.894 4.527 1.00 95.12 209 ASN A N 1
ATOM 1660 C CA . ASN A 1 209 ? -4.646 7.263 3.232 1.00 95.12 209 ASN A CA 1
ATOM 1661 C C . ASN A 1 209 ? -5.467 6.113 2.651 1.00 95.12 209 ASN A C 1
ATOM 1663 O O . ASN A 1 209 ? -6.567 6.351 2.157 1.00 95.12 209 ASN A O 1
ATOM 1667 N N . SER A 1 210 ? -4.967 4.876 2.758 1.00 96.25 210 SER A N 1
ATOM 1668 C CA . SER A 1 210 ? -5.718 3.695 2.324 1.00 96.25 210 SER A CA 1
ATOM 1669 C C . SER A 1 210 ? -7.013 3.527 3.116 1.00 96.25 210 SER A C 1
ATOM 1671 O O . SER A 1 210 ? -8.053 3.297 2.512 1.00 96.25 210 SER A O 1
ATOM 1673 N N . VAL A 1 211 ? -7.003 3.737 4.440 1.00 95.56 211 VAL A N 1
ATOM 1674 C CA . VAL A 1 211 ? -8.217 3.637 5.272 1.00 95.56 211 VAL A CA 1
ATOM 1675 C C . VAL A 1 211 ? -9.245 4.702 4.878 1.00 95.56 211 VAL A C 1
ATOM 1677 O O . VAL A 1 211 ? -10.423 4.386 4.716 1.00 95.56 211 VAL A O 1
ATOM 1680 N N . ARG A 1 212 ? -8.813 5.949 4.636 1.00 94.19 212 ARG A N 1
ATOM 1681 C CA . ARG A 1 212 ? -9.700 7.015 4.132 1.00 94.19 212 ARG A CA 1
ATOM 1682 C C . ARG A 1 212 ? -10.279 6.686 2.755 1.00 94.19 212 ARG A C 1
ATOM 1684 O O . ARG A 1 212 ? -11.470 6.880 2.525 1.00 94.19 212 ARG A O 1
ATOM 1691 N N . GLY A 1 213 ? -9.458 6.154 1.851 1.00 95.06 213 GLY A N 1
ATOM 1692 C CA . GLY A 1 213 ? -9.906 5.714 0.533 1.00 95.06 213 GLY A CA 1
ATOM 1693 C C . GLY A 1 213 ? -10.912 4.570 0.592 1.00 95.06 213 GLY A C 1
ATOM 1694 O O . GLY A 1 213 ? -11.919 4.615 -0.113 1.00 95.06 213 GLY A O 1
ATOM 1695 N N . ILE A 1 214 ? -10.684 3.586 1.466 1.00 95.31 214 ILE A N 1
ATOM 1696 C CA . ILE A 1 214 ? -11.617 2.482 1.720 1.00 95.31 214 ILE A CA 1
ATOM 1697 C C . ILE A 1 214 ? -12.950 3.035 2.229 1.00 95.31 214 ILE A C 1
ATOM 1699 O O . ILE A 1 214 ? -13.989 2.689 1.676 1.00 95.31 214 ILE A O 1
ATOM 1703 N N . LEU A 1 215 ? -12.934 3.936 3.217 1.00 93.19 215 LEU A N 1
ATOM 1704 C CA . LEU A 1 215 ? -14.145 4.573 3.747 1.00 93.19 215 LEU A CA 1
ATOM 1705 C C . LEU A 1 215 ? -14.948 5.296 2.657 1.00 93.19 215 LEU A C 1
ATOM 1707 O O . LEU A 1 215 ? -16.164 5.114 2.556 1.00 93.19 215 LEU A O 1
ATOM 1711 N N . ASN A 1 216 ? -14.276 6.061 1.797 1.00 92.94 216 ASN A N 1
ATOM 1712 C CA . ASN A 1 216 ? -14.921 6.733 0.670 1.00 92.94 216 ASN A CA 1
ATOM 1713 C C . ASN A 1 216 ? -15.504 5.732 -0.340 1.00 92.94 216 ASN A C 1
ATOM 1715 O O . ASN A 1 216 ? -16.623 5.920 -0.818 1.00 92.94 216 ASN A O 1
ATOM 1719 N N . PHE A 1 217 ? -14.776 4.650 -0.631 1.00 93.62 217 PHE A N 1
ATOM 1720 C CA . PHE A 1 217 ? -15.216 3.597 -1.543 1.00 93.62 217 PHE A CA 1
ATOM 1721 C C . PHE A 1 217 ? -16.474 2.880 -1.032 1.00 93.62 217 PHE A C 1
ATOM 1723 O O . PHE A 1 217 ? -17.455 2.766 -1.769 1.00 93.62 217 PHE A O 1
ATOM 1730 N N . VAL A 1 218 ? -16.480 2.441 0.233 1.00 92.19 218 VAL A N 1
ATOM 1731 C CA . VAL A 1 218 ? -17.622 1.705 0.803 1.00 92.19 218 VAL A CA 1
ATOM 1732 C C . VAL A 1 218 ? -18.849 2.595 0.980 1.00 92.19 218 VAL A C 1
ATOM 1734 O O . VAL A 1 218 ? -19.971 2.140 0.774 1.00 92.19 218 VAL A O 1
ATOM 1737 N N . THR A 1 219 ? -18.648 3.875 1.311 1.00 88.44 219 THR A N 1
ATOM 1738 C CA . THR A 1 219 ? -19.756 4.817 1.516 1.00 88.44 219 THR A CA 1
ATOM 1739 C C . THR A 1 219 ? -20.386 5.242 0.193 1.00 88.44 219 THR A C 1
ATOM 1741 O O . THR A 1 219 ? -21.595 5.446 0.126 1.00 88.44 219 THR A O 1
ATOM 1744 N N . GLY A 1 220 ? -19.591 5.336 -0.880 1.00 84.00 220 GLY A N 1
ATOM 1745 C CA . GLY A 1 220 ? -20.105 5.623 -2.218 1.00 84.00 220 GLY A CA 1
ATOM 1746 C C . GLY A 1 220 ? -21.020 4.521 -2.765 1.00 84.00 220 GLY A C 1
ATOM 1747 O O . GLY A 1 220 ? -21.892 4.810 -3.578 1.00 84.00 220 GLY A O 1
ATOM 1748 N N . ASN A 1 221 ? -20.838 3.269 -2.318 1.00 84.00 221 ASN A N 1
ATOM 1749 C CA . ASN A 1 221 ? -21.652 2.091 -2.661 1.00 84.00 221 ASN A CA 1
ATOM 1750 C C . ASN A 1 221 ? -21.843 1.838 -4.180 1.00 84.00 221 ASN A C 1
ATOM 1752 O O . ASN A 1 221 ? -22.722 1.076 -4.588 1.00 84.00 221 ASN A O 1
ATOM 1756 N N . GLU A 1 222 ? -21.012 2.459 -5.023 1.00 90.31 222 GLU A N 1
ATOM 1757 C CA . GLU A 1 222 ? -21.134 2.458 -6.487 1.00 90.31 222 GLU A CA 1
ATOM 1758 C C . GLU A 1 222 ? -20.537 1.196 -7.132 1.00 90.31 222 GLU A C 1
ATOM 1760 O O . GLU A 1 222 ? -20.948 0.786 -8.218 1.00 90.31 222 GLU A O 1
ATOM 1765 N N . TYR A 1 223 ? -19.557 0.583 -6.467 1.00 95.56 223 TYR A N 1
ATOM 1766 C CA . TYR A 1 223 ? -18.763 -0.533 -6.978 1.00 95.56 223 TYR A CA 1
ATOM 1767 C C . TYR A 1 223 ? -18.901 -1.763 -6.074 1.00 95.56 223 TYR A C 1
ATOM 1769 O O . TYR A 1 223 ? -19.115 -1.644 -4.866 1.00 95.56 223 TYR A O 1
ATOM 1777 N N . ASP A 1 224 ? -18.746 -2.948 -6.665 1.00 96.44 224 ASP A N 1
ATOM 1778 C CA . ASP A 1 224 ? -18.759 -4.224 -5.943 1.00 96.44 224 ASP A CA 1
ATOM 1779 C C . ASP A 1 224 ? -17.363 -4.594 -5.436 1.00 96.44 224 ASP A C 1
ATOM 1781 O O . ASP A 1 224 ? -17.215 -5.165 -4.357 1.00 96.44 224 ASP A O 1
ATOM 1785 N N . ILE A 1 225 ? -16.337 -4.298 -6.241 1.00 97.94 225 ILE A N 1
ATOM 1786 C CA . ILE A 1 225 ? -14.945 -4.673 -5.985 1.00 97.94 225 ILE A CA 1
ATOM 1787 C C . ILE A 1 225 ? -14.055 -3.458 -6.227 1.00 97.94 225 ILE A C 1
ATOM 1789 O O . ILE A 1 225 ? -14.216 -2.746 -7.214 1.00 97.94 225 ILE A O 1
ATOM 1793 N N . GLY A 1 226 ? -13.100 -3.202 -5.349 1.00 97.06 226 GLY A N 1
ATOM 1794 C CA . GLY A 1 226 ? -12.136 -2.128 -5.493 1.00 97.06 226 GLY A CA 1
ATOM 1795 C C . GLY A 1 226 ? -10.713 -2.617 -5.297 1.00 97.06 226 GLY A C 1
ATOM 1796 O O . GLY A 1 226 ? -10.479 -3.593 -4.588 1.00 97.06 226 GLY A O 1
ATOM 1797 N N . GLN A 1 227 ? -9.765 -1.934 -5.933 1.00 96.75 227 GLN A N 1
ATOM 1798 C CA . GLN A 1 227 ? -8.341 -2.142 -5.696 1.00 96.75 227 GLN A CA 1
ATOM 1799 C C . GLN A 1 227 ? -7.587 -0.812 -5.731 1.00 96.75 227 GLN A C 1
ATOM 1801 O O . GLN A 1 227 ? -7.938 0.082 -6.507 1.00 96.75 227 GLN A O 1
ATOM 1806 N N . GLY A 1 228 ? -6.572 -0.683 -4.877 1.00 95.44 228 GLY A N 1
ATOM 1807 C CA . GLY A 1 228 ? -5.737 0.513 -4.773 1.00 95.44 228 GLY A CA 1
ATOM 1808 C C . GLY A 1 228 ? -4.258 0.284 -5.098 1.00 95.44 228 GLY A C 1
ATOM 1809 O O . GLY A 1 228 ? -3.844 -0.769 -5.603 1.00 95.44 228 GLY A O 1
ATOM 1810 N N . LEU A 1 229 ? -3.459 1.314 -4.814 1.00 95.75 229 LEU A N 1
ATOM 1811 C CA . LEU A 1 229 ? -2.016 1.339 -5.050 1.00 95.75 229 LEU A CA 1
ATOM 1812 C C . LEU A 1 229 ? -1.258 0.589 -3.950 1.00 95.75 229 LEU A C 1
ATOM 1814 O O . LEU A 1 229 ? -1.496 0.816 -2.767 1.00 95.75 229 LEU A O 1
ATOM 1818 N N . ILE A 1 230 ? -0.279 -0.229 -4.328 1.00 94.69 230 ILE A N 1
ATOM 1819 C CA . ILE A 1 230 ? 0.667 -0.821 -3.376 1.00 94.69 230 ILE A CA 1
ATOM 1820 C C . ILE A 1 230 ? 2.044 -0.225 -3.638 1.00 94.69 230 ILE A C 1
ATOM 1822 O O . ILE A 1 230 ? 2.480 -0.152 -4.785 1.00 94.69 230 ILE A O 1
ATOM 1826 N N . THR A 1 231 ? 2.724 0.208 -2.579 1.00 93.56 231 THR A N 1
ATOM 1827 C CA . THR A 1 231 ? 4.098 0.719 -2.657 1.00 93.56 231 THR A CA 1
ATOM 1828 C C . THR A 1 231 ? 5.040 -0.103 -1.787 1.00 93.56 231 THR A C 1
ATOM 1830 O O . THR A 1 231 ? 4.647 -0.681 -0.772 1.00 93.56 231 THR A O 1
ATOM 1833 N N . TYR A 1 232 ? 6.302 -0.144 -2.203 1.00 90.69 232 TYR A N 1
ATOM 1834 C CA . TYR A 1 232 ? 7.376 -0.870 -1.528 1.00 90.69 232 TYR A CA 1
ATOM 1835 C C . TYR A 1 232 ? 8.353 0.135 -0.911 1.00 90.69 232 TYR A C 1
ATOM 1837 O O . TYR A 1 232 ? 8.234 1.337 -1.130 1.00 90.69 232 TYR A O 1
ATOM 1845 N N . ALA A 1 233 ? 9.336 -0.348 -0.151 1.00 84.62 233 ALA A N 1
ATOM 1846 C CA . ALA A 1 233 ? 10.409 0.473 0.425 1.00 84.62 233 ALA A CA 1
ATOM 1847 C C . ALA A 1 233 ? 9.988 1.512 1.486 1.00 84.62 233 ALA A C 1
ATOM 1849 O O . ALA A 1 233 ? 10.792 2.376 1.845 1.00 84.62 233 ALA A O 1
ATOM 1850 N N . ASN A 1 234 ? 8.759 1.458 2.006 1.00 83.44 234 ASN A N 1
ATOM 1851 C CA . ASN A 1 234 ? 8.333 2.353 3.088 1.00 83.44 234 ASN A CA 1
ATOM 1852 C C . ASN A 1 234 ? 8.826 1.894 4.467 1.00 83.44 234 ASN A C 1
ATOM 1854 O O . ASN A 1 234 ? 9.115 2.741 5.306 1.00 83.44 234 ASN A O 1
ATOM 1858 N N . GLU A 1 235 ? 9.013 0.586 4.641 1.00 82.62 235 GLU A N 1
ATOM 1859 C CA . GLU A 1 235 ? 9.656 -0.038 5.802 1.00 82.62 235 GLU A CA 1
ATOM 1860 C C . GLU A 1 235 ? 11.161 -0.251 5.575 1.00 82.62 235 GLU A C 1
ATOM 1862 O O . GLU A 1 235 ? 11.691 0.024 4.493 1.00 82.62 235 GLU A O 1
ATOM 1867 N N . THR A 1 236 ? 11.847 -0.803 6.580 1.00 79.31 236 THR A N 1
ATOM 1868 C CA . THR A 1 236 ? 13.231 -1.272 6.452 1.00 79.31 236 THR A CA 1
ATOM 1869 C C . THR A 1 236 ? 13.369 -2.211 5.256 1.00 79.31 236 THR A C 1
ATOM 1871 O O . THR A 1 236 ? 12.728 -3.264 5.178 1.00 79.31 236 THR A O 1
ATOM 1874 N N . ILE A 1 237 ? 14.212 -1.816 4.303 1.00 82.62 237 ILE A N 1
ATOM 1875 C CA . ILE A 1 237 ? 14.447 -2.589 3.087 1.00 82.62 237 ILE A CA 1
ATOM 1876 C C . ILE A 1 237 ? 15.344 -3.773 3.431 1.00 82.62 237 ILE A C 1
ATOM 1878 O O . ILE A 1 237 ? 16.501 -3.589 3.794 1.00 82.62 237 ILE A O 1
ATOM 1882 N N . VAL A 1 238 ? 14.814 -4.986 3.275 1.00 79.81 238 VAL A N 1
ATOM 1883 C CA . VAL A 1 238 ? 15.570 -6.224 3.519 1.00 79.81 238 VAL A CA 1
ATOM 1884 C C . VAL A 1 238 ? 16.519 -6.525 2.358 1.00 79.81 238 VAL A C 1
ATOM 1886 O O . VAL A 1 238 ? 17.676 -6.869 2.570 1.00 79.81 238 VAL A O 1
ATOM 1889 N N . ASN A 1 239 ? 16.046 -6.370 1.118 1.00 86.31 239 ASN A N 1
ATOM 1890 C CA . ASN A 1 239 ? 16.841 -6.603 -0.084 1.00 86.31 239 ASN A CA 1
ATOM 1891 C C . ASN A 1 239 ? 16.607 -5.487 -1.102 1.00 86.31 239 ASN A C 1
ATOM 1893 O O . ASN A 1 239 ? 15.503 -5.308 -1.620 1.00 86.31 239 ASN A O 1
ATOM 1897 N N . HIS A 1 240 ? 17.658 -4.722 -1.394 1.00 85.62 240 HIS A N 1
ATOM 1898 C CA . HIS A 1 240 ? 17.557 -3.582 -2.297 1.00 85.62 240 HIS A CA 1
ATOM 1899 C C . HIS A 1 240 ? 17.273 -3.989 -3.746 1.00 85.62 240 HIS A C 1
ATOM 1901 O O . HIS A 1 240 ? 16.519 -3.290 -4.410 1.00 85.62 240 HIS A O 1
ATOM 1907 N N . ILE A 1 241 ? 17.816 -5.103 -4.240 1.00 87.56 241 ILE A N 1
ATOM 1908 C CA . ILE A 1 241 ? 17.658 -5.499 -5.646 1.00 87.56 241 ILE A CA 1
ATOM 1909 C C . ILE A 1 241 ? 16.210 -5.902 -5.931 1.00 87.56 241 ILE A C 1
ATOM 1911 O O . ILE A 1 241 ? 15.608 -5.397 -6.876 1.00 87.56 241 ILE A O 1
ATOM 1915 N N . THR A 1 242 ? 15.625 -6.764 -5.097 1.00 89.31 242 THR A N 1
ATOM 1916 C CA . THR A 1 242 ? 14.225 -7.192 -5.266 1.00 89.31 242 THR A CA 1
ATOM 1917 C C . THR A 1 242 ? 13.251 -6.035 -5.047 1.00 89.31 242 THR A C 1
ATOM 1919 O O . THR A 1 242 ? 12.259 -5.930 -5.763 1.00 89.31 242 THR A O 1
ATOM 1922 N N . THR A 1 243 ? 13.572 -5.113 -4.134 1.00 90.31 243 THR A N 1
ATOM 1923 C CA . THR A 1 243 ? 12.779 -3.894 -3.914 1.00 90.31 243 THR A CA 1
ATOM 1924 C C . THR A 1 243 ? 12.809 -2.962 -5.124 1.00 90.31 243 THR A C 1
ATOM 1926 O O . THR A 1 243 ? 11.770 -2.453 -5.537 1.00 90.31 243 THR A O 1
ATOM 1929 N N . LEU A 1 244 ? 13.981 -2.752 -5.735 1.00 91.25 244 LEU A N 1
ATOM 1930 C CA . LEU A 1 244 ? 14.091 -1.961 -6.964 1.00 91.25 244 LEU A CA 1
ATOM 1931 C C . LEU A 1 244 ? 13.351 -2.645 -8.124 1.00 91.25 244 LEU A C 1
ATOM 1933 O O . LEU A 1 244 ? 12.643 -1.963 -8.864 1.00 91.25 244 LEU A O 1
ATOM 1937 N N . ALA A 1 245 ? 13.427 -3.977 -8.227 1.00 91.19 245 ALA A N 1
ATOM 1938 C CA . ALA A 1 245 ? 12.698 -4.765 -9.223 1.00 91.19 245 ALA A CA 1
ATOM 1939 C C . ALA A 1 245 ? 11.172 -4.604 -9.116 1.00 91.19 245 ALA A C 1
ATOM 1941 O O . ALA A 1 245 ? 10.482 -4.474 -10.128 1.00 91.19 245 ALA A O 1
ATOM 1942 N N . ASP A 1 246 ? 10.636 -4.550 -7.895 1.00 93.12 246 ASP A N 1
ATOM 1943 C CA . ASP A 1 246 ? 9.202 -4.363 -7.654 1.00 93.12 246 ASP A CA 1
ATOM 1944 C C . ASP A 1 246 ? 8.688 -2.954 -7.987 1.00 93.12 246 ASP A C 1
ATOM 1946 O O . ASP A 1 246 ? 7.473 -2.762 -8.086 1.00 93.12 246 ASP A O 1
ATOM 1950 N N . SER A 1 247 ? 9.570 -1.989 -8.274 1.00 93.69 247 SER A N 1
ATOM 1951 C CA . SER A 1 247 ? 9.172 -0.646 -8.726 1.00 93.69 247 SER A CA 1
ATOM 1952 C C . SER A 1 247 ? 8.262 -0.705 -9.956 1.00 93.6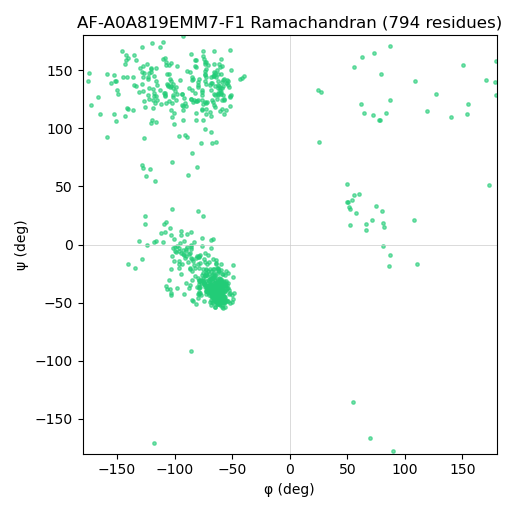9 247 SER A C 1
ATOM 1954 O O . SER A 1 247 ? 7.276 0.026 -10.028 1.00 93.69 247 SER A O 1
ATOM 1956 N N . MET A 1 248 ? 8.507 -1.630 -10.892 1.00 93.94 248 MET A N 1
ATOM 1957 C CA . MET A 1 248 ? 7.639 -1.791 -12.064 1.00 93.94 248 MET A CA 1
ATOM 1958 C C . MET A 1 248 ? 6.185 -2.083 -11.676 1.00 93.94 248 MET A C 1
ATOM 1960 O O . MET A 1 248 ? 5.277 -1.586 -12.338 1.00 93.94 248 MET A O 1
ATOM 1964 N N . ARG A 1 249 ? 5.932 -2.827 -10.588 1.00 94.12 249 ARG A N 1
ATOM 1965 C CA . ARG A 1 249 ? 4.565 -3.140 -10.132 1.00 94.12 249 ARG A CA 1
ATOM 1966 C C . ARG A 1 249 ? 3.817 -1.878 -9.712 1.00 94.12 249 ARG A C 1
ATOM 1968 O O . ARG A 1 249 ? 2.651 -1.721 -10.057 1.00 94.12 249 ARG A O 1
ATOM 1975 N N . VAL A 1 250 ? 4.506 -0.952 -9.050 1.00 95.69 250 VAL A N 1
ATOM 1976 C CA . VAL A 1 250 ? 3.951 0.356 -8.669 1.00 95.69 250 VAL A CA 1
ATOM 1977 C C . VAL A 1 250 ? 3.608 1.180 -9.914 1.00 95.69 250 VAL A C 1
ATOM 1979 O O . VAL A 1 250 ? 2.533 1.772 -9.996 1.00 95.69 250 VAL A O 1
ATOM 1982 N N . GLY A 1 251 ? 4.482 1.178 -10.927 1.00 96.00 251 GLY A N 1
ATOM 1983 C CA . GLY A 1 251 ? 4.198 1.817 -12.216 1.00 96.00 251 GLY A CA 1
ATOM 1984 C C . GLY A 1 251 ? 3.005 1.183 -12.943 1.00 96.00 251 GLY A C 1
ATOM 1985 O O . GLY A 1 251 ? 2.152 1.888 -13.486 1.00 96.00 251 GLY A O 1
ATOM 1986 N N . VAL A 1 252 ? 2.906 -0.148 -12.919 1.00 96.44 252 VAL A N 1
ATOM 1987 C CA . VAL A 1 252 ? 1.793 -0.905 -13.511 1.00 96.44 252 VAL A CA 1
ATOM 1988 C C . VAL A 1 252 ? 0.458 -0.551 -12.851 1.00 96.44 252 VAL A C 1
ATOM 1990 O O . VAL A 1 252 ? -0.531 -0.353 -13.565 1.00 96.44 252 VAL A O 1
ATOM 1993 N N . ASP A 1 253 ? 0.448 -0.405 -11.525 1.00 96.38 253 ASP A N 1
ATOM 1994 C CA . ASP A 1 253 ? -0.720 0.019 -10.753 1.00 96.38 253 ASP A CA 1
ATOM 1995 C C . ASP A 1 253 ? -1.185 1.422 -11.144 1.00 96.38 253 ASP A C 1
ATOM 1997 O O . ASP A 1 253 ? -2.357 1.627 -11.460 1.00 96.38 253 ASP A O 1
ATOM 2001 N N . LEU A 1 254 ? -0.257 2.384 -11.157 1.00 95.81 254 LEU A N 1
ATOM 2002 C CA . LEU A 1 254 ? -0.533 3.787 -11.481 1.00 95.81 254 LEU A CA 1
ATOM 2003 C C . LEU A 1 254 ? -0.977 3.988 -12.931 1.00 95.81 254 LEU A C 1
ATOM 2005 O O . LEU A 1 254 ? -1.776 4.883 -13.206 1.00 95.81 254 LEU A O 1
ATOM 2009 N N . GLY A 1 255 ? -0.453 3.168 -13.841 1.00 96.56 255 GLY A N 1
ATOM 2010 C CA . GLY A 1 255 ? -0.797 3.185 -15.253 1.00 96.56 255 GLY A CA 1
ATOM 2011 C C . GLY A 1 255 ? -2.040 2.349 -15.557 1.00 96.56 255 GLY A C 1
ATOM 2012 O O . GLY A 1 255 ? -3.169 2.839 -15.543 1.00 96.56 255 GLY A O 1
ATOM 2013 N N . CYS A 1 256 ? -1.828 1.073 -15.879 1.00 96.94 256 CYS A N 1
ATOM 2014 C CA . CYS A 1 256 ? -2.847 0.222 -16.484 1.00 96.94 256 CYS A CA 1
ATOM 2015 C C . CYS A 1 256 ? -3.984 -0.091 -15.511 1.00 96.94 256 CYS A C 1
ATOM 2017 O O . CYS A 1 256 ? -5.147 0.082 -15.878 1.00 96.94 256 CYS A O 1
ATOM 2019 N N . LEU A 1 257 ? -3.678 -0.499 -14.273 1.00 96.69 257 LEU A N 1
ATOM 2020 C CA . LEU A 1 257 ? -4.719 -0.890 -13.319 1.00 96.69 257 LEU A CA 1
ATOM 2021 C C . LEU A 1 257 ? -5.629 0.291 -12.984 1.00 96.69 257 LEU A C 1
ATOM 2023 O O . LEU A 1 257 ? -6.846 0.193 -13.129 1.00 96.69 257 LEU A O 1
ATOM 2027 N N . ARG A 1 258 ? -5.044 1.433 -12.611 1.00 96.44 258 ARG A N 1
ATOM 2028 C CA . ARG A 1 258 ? -5.793 2.653 -12.305 1.00 96.44 258 ARG A CA 1
ATOM 2029 C C . ARG A 1 258 ? -6.643 3.118 -13.474 1.00 96.44 258 ARG A C 1
ATOM 2031 O O . ARG A 1 258 ? -7.811 3.450 -13.272 1.00 96.44 258 ARG A O 1
ATOM 2038 N N . PHE A 1 259 ? -6.099 3.109 -14.692 1.00 97.75 259 PHE A N 1
ATOM 2039 C CA . PHE A 1 259 ? -6.875 3.454 -15.879 1.00 97.75 259 PHE A CA 1
ATOM 2040 C C . PHE A 1 259 ? -8.067 2.516 -16.073 1.00 97.75 259 PHE A C 1
ATOM 2042 O O . PHE A 1 259 ? -9.198 2.979 -16.232 1.00 97.75 259 PHE A O 1
ATOM 2049 N N . CYS A 1 260 ? -7.829 1.207 -16.010 1.00 97.44 260 CYS A N 1
ATOM 2050 C CA . CYS A 1 260 ? -8.860 0.195 -16.188 1.00 97.44 260 CYS A CA 1
ATOM 2051 C C . CYS A 1 260 ? -9.970 0.324 -15.133 1.00 97.44 260 CYS A C 1
ATOM 2053 O O . CYS A 1 260 ? -11.150 0.338 -15.475 1.00 97.44 260 CYS A O 1
ATOM 2055 N N . LEU A 1 261 ? -9.613 0.508 -13.862 1.00 97.50 261 LEU A N 1
ATOM 2056 C CA . LEU A 1 261 ? -10.581 0.598 -12.769 1.00 97.50 261 LEU A CA 1
ATOM 2057 C C . LEU A 1 261 ? -11.353 1.924 -12.745 1.00 97.50 261 LEU A C 1
ATOM 2059 O O . LEU A 1 261 ? -12.545 1.924 -12.437 1.00 97.50 261 LEU A O 1
ATOM 2063 N N . LYS A 1 262 ? -10.723 3.043 -13.125 1.00 96.25 262 LYS A N 1
ATOM 2064 C CA . LYS A 1 262 ? -11.407 4.344 -13.209 1.00 96.25 262 LYS A CA 1
ATOM 2065 C C . LYS A 1 262 ? -12.249 4.517 -14.468 1.00 96.25 262 LYS A C 1
ATOM 2067 O O . LYS A 1 262 ? -13.296 5.148 -14.394 1.00 96.25 262 LYS A O 1
ATOM 2072 N N . LYS A 1 263 ? -11.792 4.013 -15.622 1.00 96.56 263 LYS A N 1
ATOM 2073 C CA . LYS A 1 263 ? -12.445 4.270 -16.918 1.00 96.56 263 LYS A CA 1
ATOM 2074 C C . LYS A 1 263 ? -13.280 3.107 -17.436 1.00 96.56 263 LYS A C 1
ATOM 2076 O O . LYS A 1 263 ? -14.341 3.342 -18.006 1.00 96.56 263 LYS A O 1
ATOM 2081 N N . LEU A 1 264 ? -12.785 1.878 -17.299 1.00 95.56 264 LEU A N 1
ATOM 2082 C CA . LEU A 1 264 ? -13.447 0.676 -17.823 1.00 95.56 264 LEU A CA 1
ATOM 2083 C C . LEU A 1 264 ? -14.297 -0.027 -16.759 1.00 95.56 264 LEU A C 1
ATOM 2085 O O . LEU A 1 264 ? -15.120 -0.874 -17.103 1.00 95.56 264 LEU A O 1
ATOM 2089 N N . HIS A 1 265 ? -14.074 0.298 -15.481 1.00 96.94 265 HIS A N 1
ATOM 2090 C CA . HIS A 1 265 ? -14.689 -0.338 -14.314 1.00 96.94 265 HIS A CA 1
ATOM 2091 C C . HIS A 1 265 ? -14.547 -1.865 -14.302 1.00 96.94 265 HIS A C 1
ATOM 2093 O O . HIS A 1 265 ? -15.420 -2.593 -13.821 1.00 96.94 265 HIS A O 1
ATOM 2099 N N . ARG A 1 266 ? -13.449 -2.352 -14.890 1.00 95.69 266 ARG A N 1
ATOM 2100 C CA . ARG A 1 266 ? -13.097 -3.765 -15.061 1.00 95.69 266 ARG A CA 1
ATOM 2101 C C . ARG A 1 266 ? -11.571 -3.897 -15.118 1.00 95.69 266 ARG A C 1
ATOM 2103 O O . ARG A 1 266 ? -10.947 -3.003 -15.685 1.00 95.69 266 ARG A O 1
ATOM 2110 N N . PRO A 1 267 ? -10.974 -4.986 -14.606 1.00 95.81 267 PRO A N 1
ATOM 2111 C CA . PRO A 1 267 ? -9.533 -5.249 -14.690 1.00 95.81 267 PRO A CA 1
ATOM 2112 C C . PRO A 1 267 ? -9.165 -6.286 -15.782 1.00 95.81 267 PRO A C 1
ATOM 2114 O O . PRO A 1 267 ? -8.772 -7.404 -15.456 1.00 95.81 267 PRO A O 1
ATOM 2117 N N . PRO A 1 268 ? -9.262 -5.975 -17.092 1.00 95.12 268 PRO A N 1
ATOM 2118 C CA . PRO A 1 268 ? -9.107 -6.977 -18.153 1.00 95.12 268 PRO A CA 1
ATOM 2119 C C . PRO A 1 268 ? -7.698 -7.573 -18.281 1.00 95.12 268 PRO A C 1
ATOM 2121 O O . PRO A 1 268 ? -7.568 -8.638 -18.873 1.00 95.12 268 PRO A O 1
ATOM 2124 N N . PHE A 1 269 ? -6.656 -6.897 -17.787 1.00 95.50 269 PHE A N 1
ATOM 2125 C CA . PHE A 1 269 ? -5.259 -7.301 -17.999 1.00 95.50 269 PHE A CA 1
ATOM 2126 C C . PHE A 1 269 ? -4.588 -7.884 -16.758 1.00 95.50 269 PHE A C 1
ATOM 2128 O O . PHE A 1 269 ? -3.745 -8.766 -16.884 1.00 95.50 269 PHE A O 1
ATOM 2135 N N . LEU A 1 270 ? -4.917 -7.372 -15.571 1.00 92.56 270 LEU A N 1
ATOM 2136 C CA . LEU A 1 270 ? -4.273 -7.768 -14.324 1.00 92.56 270 LEU A CA 1
ATOM 2137 C C . LEU A 1 270 ? -5.154 -7.438 -13.121 1.00 92.56 270 LEU A C 1
ATOM 2139 O O . LEU A 1 270 ? -5.853 -6.427 -13.116 1.00 92.56 270 LEU A O 1
ATOM 2143 N N . PHE A 1 271 ? -5.070 -8.273 -12.091 1.00 94.00 271 PHE A N 1
ATOM 2144 C CA . PHE A 1 271 ? -5.688 -8.052 -10.788 1.00 94.00 271 PHE A CA 1
ATOM 2145 C C . PHE A 1 271 ? -4.830 -8.744 -9.727 1.00 94.00 271 PHE A C 1
ATOM 2147 O O . PHE A 1 271 ? -4.406 -9.883 -9.943 1.00 94.00 271 PHE A O 1
ATOM 2154 N N . LYS A 1 272 ? -4.523 -8.050 -8.626 1.00 91.12 272 LYS A N 1
ATOM 2155 C CA . LYS A 1 272 ? -3.609 -8.548 -7.575 1.00 91.12 272 LYS A CA 1
ATOM 2156 C C . LYS A 1 272 ? -4.395 -8.914 -6.312 1.00 91.12 272 LYS A C 1
ATOM 2158 O O . LYS A 1 272 ? -5.493 -8.400 -6.137 1.00 91.12 272 LYS A O 1
ATOM 2163 N N . GLY A 1 273 ? -3.811 -9.728 -5.433 1.00 82.38 273 GLY A N 1
ATOM 2164 C CA . GLY A 1 273 ? -4.478 -10.222 -4.218 1.00 82.38 273 GLY A CA 1
ATOM 2165 C C . GLY A 1 273 ? -4.499 -9.314 -2.999 1.00 82.38 273 GLY A C 1
ATOM 2166 O O . GLY A 1 273 ? -5.362 -9.486 -2.144 1.00 82.38 273 GLY A O 1
ATOM 2167 N N . SER A 1 274 ? -3.602 -8.333 -2.928 1.00 85.38 274 SER A N 1
ATOM 2168 C CA . SER A 1 274 ? -3.552 -7.370 -1.822 1.00 85.38 274 SER A CA 1
ATOM 2169 C C . SER A 1 274 ? -4.255 -6.063 -2.174 1.00 85.38 274 SER A C 1
ATOM 2171 O O . SER A 1 274 ? -4.343 -5.667 -3.348 1.00 85.38 274 SER A O 1
ATOM 2173 N N . PHE A 1 275 ? -4.734 -5.381 -1.130 1.00 95.00 275 PHE A N 1
ATOM 2174 C CA . PHE A 1 275 ? -5.514 -4.147 -1.220 1.00 95.00 275 PHE A CA 1
ATOM 2175 C C . PHE A 1 275 ? -6.768 -4.313 -2.091 1.00 95.00 275 PHE A C 1
ATOM 2177 O O . PHE A 1 275 ? -7.085 -3.450 -2.910 1.00 95.00 275 PHE A O 1
ATOM 2184 N N . VAL A 1 276 ? -7.475 -5.432 -1.924 1.00 96.69 276 VAL A N 1
ATOM 2185 C CA . VAL A 1 276 ? -8.766 -5.680 -2.575 1.00 96.69 276 VAL A CA 1
ATOM 2186 C C . VAL A 1 276 ? -9.879 -5.423 -1.572 1.00 96.69 276 VAL A C 1
ATOM 2188 O O . VAL A 1 276 ? -9.866 -5.979 -0.480 1.00 96.69 276 VAL A O 1
ATOM 2191 N N . VAL A 1 277 ? -10.862 -4.606 -1.939 1.00 97.19 277 VAL A N 1
ATOM 2192 C CA . VAL A 1 277 ? -12.080 -4.406 -1.146 1.00 97.19 277 VAL A CA 1
ATOM 2193 C C . VAL A 1 277 ? -13.248 -4.998 -1.906 1.00 97.19 277 VAL A C 1
ATOM 2195 O O . VAL A 1 277 ? -13.509 -4.591 -3.031 1.00 97.19 277 VAL A O 1
ATOM 2198 N N . CYS A 1 278 ? -13.954 -5.954 -1.323 1.00 97.19 278 CYS A N 1
ATOM 2199 C CA . CYS A 1 278 ? -15.081 -6.626 -1.951 1.00 97.19 278 CYS A CA 1
ATOM 2200 C C . CYS A 1 278 ? -16.334 -6.464 -1.096 1.00 97.19 278 CYS A C 1
ATOM 2202 O O . CYS A 1 278 ? -16.295 -6.647 0.119 1.00 97.19 278 CYS A O 1
ATOM 2204 N N . ARG A 1 279 ? -17.465 -6.142 -1.721 1.00 96.75 279 ARG A N 1
ATOM 2205 C CA . ARG A 1 279 ? -18.768 -6.253 -1.070 1.00 96.75 279 ARG A CA 1
ATOM 2206 C C . ARG A 1 279 ? -19.041 -7.727 -0.775 1.00 96.75 279 ARG A C 1
ATOM 2208 O O . ARG A 1 279 ? -18.984 -8.553 -1.684 1.00 96.75 279 ARG A O 1
ATOM 2215 N N . ALA A 1 280 ? -19.395 -8.057 0.461 1.00 96.00 280 ALA A N 1
ATOM 2216 C CA . ALA A 1 280 ? -19.563 -9.437 0.908 1.00 96.00 280 ALA A CA 1
ATOM 2217 C C . ALA A 1 280 ? -20.584 -10.205 0.051 1.00 96.00 280 ALA A C 1
ATOM 2219 O O . ALA A 1 280 ? -20.315 -11.324 -0.370 1.00 96.00 280 ALA A O 1
ATOM 2220 N N . GLY A 1 281 ? -21.697 -9.569 -0.338 1.00 95.38 281 GLY A N 1
ATOM 2221 C CA . GLY A 1 281 ? -22.678 -10.161 -1.255 1.00 95.38 281 GLY A CA 1
ATOM 2222 C C . GLY A 1 281 ? -22.118 -10.503 -2.642 1.00 95.38 281 GLY A C 1
ATOM 2223 O O . GLY A 1 281 ? -22.545 -11.478 -3.258 1.00 95.38 281 GLY A O 1
ATOM 2224 N N . CYS A 1 282 ? -21.141 -9.734 -3.133 1.00 96.19 282 CYS A N 1
ATOM 2225 C CA . CYS A 1 282 ? -20.424 -10.061 -4.363 1.00 96.19 282 CYS A CA 1
ATOM 2226 C C . CYS A 1 282 ? -19.509 -11.274 -4.156 1.00 96.19 282 CYS A C 1
ATOM 2228 O O . CYS A 1 282 ? -19.468 -12.156 -5.010 1.00 96.19 282 CYS A O 1
ATOM 2230 N N . GLU A 1 283 ? -18.808 -11.343 -3.026 1.00 96.19 283 GLU A N 1
ATOM 2231 C CA . GLU A 1 283 ? -17.941 -12.472 -2.686 1.00 96.19 283 GLU A CA 1
ATOM 2232 C C . GLU A 1 283 ? -18.733 -13.776 -2.496 1.00 96.19 283 GLU A C 1
ATOM 2234 O O . GLU A 1 283 ? -18.294 -14.819 -2.974 1.00 96.19 283 GLU A O 1
ATOM 2239 N N . PHE A 1 284 ? -19.937 -13.719 -1.909 1.00 95.75 284 PHE A N 1
ATOM 2240 C CA . PHE A 1 284 ? -20.846 -14.871 -1.784 1.00 95.75 284 PHE A CA 1
ATOM 2241 C C . PHE A 1 284 ? -21.307 -15.409 -3.141 1.00 95.75 284 PHE A C 1
ATOM 2243 O O . PHE A 1 284 ? -21.445 -16.615 -3.317 1.00 95.75 284 PHE A O 1
ATOM 2250 N N . ASP A 1 285 ? -21.556 -14.518 -4.102 1.00 96.19 285 ASP A N 1
ATOM 2251 C CA . ASP A 1 285 ? -21.960 -14.897 -5.454 1.00 96.19 285 ASP A CA 1
ATOM 2252 C C . ASP A 1 285 ? -20.769 -15.458 -6.246 1.00 96.19 285 ASP A C 1
ATOM 2254 O O . ASP A 1 285 ? -20.864 -16.514 -6.868 1.00 96.19 285 ASP A O 1
ATOM 2258 N N . VAL A 1 286 ? -19.625 -14.772 -6.247 1.00 96.12 286 VAL A N 1
ATOM 2259 C CA . VAL A 1 286 ? -18.454 -15.165 -7.049 1.00 96.12 286 VAL A CA 1
ATOM 2260 C C . VAL A 1 286 ? -17.763 -16.399 -6.464 1.00 96.12 286 VAL A C 1
ATOM 2262 O O . VAL A 1 286 ? -17.461 -17.322 -7.218 1.00 96.12 286 VAL A O 1
ATOM 2265 N N . THR A 1 287 ? -17.605 -16.452 -5.139 1.00 95.56 287 THR A N 1
ATOM 2266 C CA . THR A 1 287 ? -16.928 -17.499 -4.352 1.00 95.56 287 THR A CA 1
ATOM 2267 C C . THR A 1 287 ? -15.435 -17.663 -4.653 1.00 95.56 287 THR A C 1
ATOM 2269 O O . THR A 1 287 ? -14.934 -17.263 -5.708 1.00 95.56 287 THR A O 1
ATOM 2272 N N . PHE A 1 288 ? -14.712 -18.306 -3.732 1.00 96.00 288 PHE A N 1
ATOM 2273 C CA . PHE A 1 288 ? -13.332 -18.742 -3.964 1.00 96.00 288 PHE A CA 1
ATOM 2274 C C . PHE A 1 288 ? -13.233 -20.234 -4.316 1.00 96.00 288 PHE A C 1
ATOM 2276 O O . PHE A 1 288 ? -12.140 -20.699 -4.628 1.00 96.00 288 PHE A O 1
ATOM 2283 N N . ASP A 1 289 ? -14.343 -20.980 -4.345 1.00 95.75 289 ASP A N 1
ATOM 2284 C CA . ASP A 1 289 ? -14.375 -22.420 -4.635 1.00 95.75 289 ASP A CA 1
ATOM 2285 C C . ASP A 1 289 ? -14.305 -22.748 -6.140 1.00 95.75 289 ASP A C 1
ATOM 2287 O O . ASP A 1 289 ? -15.246 -23.262 -6.743 1.00 95.75 289 ASP A O 1
ATOM 2291 N N . ASN A 1 290 ? -13.164 -22.451 -6.763 1.00 93.38 290 ASN A N 1
ATOM 2292 C CA . ASN A 1 290 ? -12.989 -22.515 -8.220 1.00 93.38 290 ASN A CA 1
ATOM 2293 C C . ASN A 1 290 ? -12.089 -23.667 -8.705 1.00 93.38 290 ASN A C 1
ATOM 2295 O O . ASN A 1 290 ? -11.611 -23.685 -9.843 1.00 93.38 290 ASN A O 1
ATOM 2299 N N . GLY A 1 291 ? -11.871 -24.669 -7.866 1.00 90.44 291 GLY A N 1
ATOM 2300 C CA . GLY A 1 291 ? -11.076 -25.860 -8.136 1.00 90.44 291 GLY A CA 1
ATOM 2301 C C . GLY A 1 291 ? -9.585 -25.556 -8.241 1.00 90.44 291 GLY A C 1
ATOM 2302 O O . GLY A 1 291 ? -9.110 -24.469 -7.905 1.00 90.44 291 GLY A O 1
ATOM 2303 N N . ARG A 1 292 ? -8.818 -26.525 -8.751 1.00 87.38 292 ARG A N 1
ATOM 2304 C CA . ARG A 1 292 ? -7.350 -26.412 -8.840 1.00 87.38 292 ARG A CA 1
ATOM 2305 C C . ARG A 1 292 ? -6.880 -25.241 -9.707 1.00 87.38 292 ARG A C 1
ATOM 2307 O O . ARG A 1 292 ? -5.903 -24.589 -9.351 1.00 87.38 292 ARG A O 1
ATOM 2314 N N . ALA A 1 293 ? -7.581 -24.948 -10.804 1.00 86.31 293 ALA A N 1
ATOM 2315 C CA . ALA A 1 293 ? -7.227 -23.843 -11.698 1.00 86.31 293 ALA A CA 1
ATOM 2316 C C . ALA A 1 293 ? -7.323 -22.469 -11.008 1.00 86.31 293 ALA A C 1
ATOM 2318 O O . ALA A 1 293 ? -6.499 -21.597 -11.267 1.00 86.31 293 ALA A O 1
ATOM 2319 N N . GLY A 1 294 ? -8.271 -22.307 -10.078 1.00 89.06 294 GLY A N 1
ATOM 2320 C CA . GLY A 1 294 ? -8.434 -21.097 -9.272 1.00 89.06 294 GLY A CA 1
ATOM 2321 C C . GLY A 1 294 ? -7.645 -21.087 -7.960 1.00 89.06 294 GLY A C 1
ATOM 2322 O O . GLY A 1 294 ? -7.880 -20.210 -7.142 1.00 89.06 294 GLY A O 1
ATOM 2323 N N . SER A 1 295 ? -6.744 -22.049 -7.718 1.00 91.06 295 SER A N 1
ATOM 2324 C CA . SER A 1 295 ? -6.066 -22.187 -6.415 1.00 91.06 295 SER A CA 1
ATOM 2325 C C . SER A 1 295 ? -4.684 -21.524 -6.321 1.00 91.06 295 SER A C 1
ATOM 2327 O O . SER A 1 295 ? -4.190 -21.329 -5.216 1.00 91.06 295 SER A O 1
ATOM 2329 N N . ILE A 1 296 ? -4.013 -21.254 -7.450 1.00 89.69 296 ILE A N 1
ATOM 2330 C CA . ILE A 1 296 ? -2.633 -20.709 -7.469 1.00 89.69 296 ILE A CA 1
ATOM 2331 C C . ILE A 1 296 ? -2.609 -19.188 -7.673 1.00 89.69 296 ILE A C 1
ATOM 2333 O O . ILE A 1 296 ? -1.741 -18.504 -7.125 1.00 89.69 296 ILE A O 1
ATOM 2337 N N . ALA A 1 297 ? -3.523 -18.696 -8.512 1.00 91.94 297 ALA A N 1
ATOM 2338 C CA . ALA A 1 297 ? -3.772 -17.282 -8.779 1.00 91.94 297 ALA A CA 1
ATOM 2339 C C . ALA A 1 297 ? -5.254 -16.990 -8.507 1.00 91.94 297 ALA A C 1
ATOM 2341 O O . ALA A 1 297 ? -6.019 -16.624 -9.402 1.00 91.94 297 ALA A O 1
ATOM 2342 N N . GLU A 1 298 ? -5.659 -17.246 -7.267 1.00 94.06 298 GLU A N 1
ATOM 2343 C CA . GLU A 1 298 ? -7.035 -17.159 -6.792 1.00 94.06 298 GLU A CA 1
ATOM 2344 C C . GLU A 1 298 ? -7.646 -15.779 -7.006 1.00 94.06 298 GLU A C 1
ATOM 2346 O O . GLU A 1 298 ? -8.782 -15.687 -7.460 1.00 94.06 298 GLU A O 1
ATOM 2351 N N . ASP A 1 299 ? -6.875 -14.715 -6.786 1.00 94.00 299 ASP A N 1
ATOM 2352 C CA . ASP A 1 299 ? -7.353 -13.338 -6.919 1.00 94.00 299 ASP A CA 1
ATOM 2353 C C . ASP A 1 299 ? -7.642 -12.992 -8.382 1.00 94.00 299 ASP A C 1
ATOM 2355 O O . ASP A 1 299 ? -8.654 -12.376 -8.719 1.00 94.00 299 ASP A O 1
ATOM 2359 N N . THR A 1 300 ? -6.759 -13.435 -9.283 1.00 95.12 300 THR A N 1
ATOM 2360 C CA . THR A 1 300 ? -6.938 -13.259 -10.725 1.00 95.12 300 THR A CA 1
ATOM 2361 C C . THR A 1 300 ? -8.135 -14.066 -11.218 1.00 95.12 300 THR A C 1
ATOM 2363 O O . THR A 1 300 ? -8.949 -13.541 -11.978 1.00 95.12 300 THR A O 1
ATOM 2366 N N . TYR A 1 301 ? -8.288 -15.318 -10.770 1.00 96.19 301 TYR A N 1
ATOM 2367 C CA . TYR A 1 301 ? -9.448 -16.135 -11.130 1.00 96.19 301 TYR A CA 1
ATOM 2368 C C . TYR A 1 301 ? -10.748 -15.497 -10.621 1.00 96.19 301 TYR A C 1
ATOM 2370 O O . TYR A 1 301 ? -11.703 -15.357 -11.388 1.00 96.19 301 TYR A O 1
ATOM 2378 N N . PHE A 1 302 ? -10.767 -15.054 -9.361 1.00 96.75 302 PHE A N 1
ATOM 2379 C CA . PHE A 1 302 ? -11.892 -14.355 -8.743 1.00 96.75 302 PHE A CA 1
ATOM 2380 C C . PHE A 1 302 ? -12.294 -13.120 -9.555 1.00 96.75 302 PHE A C 1
ATOM 2382 O O . PHE A 1 302 ? -13.464 -12.966 -9.902 1.00 96.75 302 PHE A O 1
ATOM 2389 N N . ALA A 1 303 ? -11.331 -12.284 -9.954 1.00 96.75 303 ALA A N 1
ATOM 2390 C CA . ALA A 1 303 ? -11.602 -11.103 -10.768 1.00 96.75 303 ALA A CA 1
ATOM 2391 C C . ALA A 1 303 ? -12.177 -11.448 -12.150 1.00 96.75 303 ALA A C 1
ATOM 2393 O O . ALA A 1 303 ? -13.146 -10.823 -12.584 1.00 96.75 303 ALA A O 1
ATOM 2394 N N . MET A 1 304 ? -11.634 -12.460 -12.836 1.00 97.12 304 MET A N 1
ATOM 2395 C CA . MET A 1 304 ? -12.153 -12.899 -14.139 1.00 97.12 304 MET A CA 1
ATOM 2396 C C . MET A 1 304 ? -13.575 -13.459 -14.027 1.00 97.12 304 MET A C 1
ATOM 2398 O O . MET A 1 304 ? -14.430 -13.170 -14.872 1.00 97.12 304 MET A O 1
ATOM 2402 N N . LEU A 1 305 ? -13.856 -14.219 -12.967 1.00 96.75 305 LEU A N 1
ATOM 2403 C CA . LEU A 1 305 ? -15.188 -14.749 -12.698 1.00 96.75 305 LEU A CA 1
ATOM 2404 C C . LEU A 1 305 ? -16.173 -13.625 -12.347 1.00 96.75 305 LEU A C 1
ATOM 2406 O O . LEU A 1 305 ? -17.260 -13.570 -12.923 1.00 96.75 305 LEU A O 1
ATOM 2410 N N . ALA A 1 306 ? -15.782 -12.677 -11.497 1.00 97.31 306 ALA A N 1
ATOM 2411 C CA . ALA A 1 306 ? -16.579 -11.497 -11.170 1.00 97.31 306 ALA A CA 1
ATOM 2412 C C . ALA A 1 306 ? -16.875 -10.634 -12.412 1.00 97.31 306 ALA A C 1
ATOM 2414 O O . ALA A 1 306 ? -18.017 -10.221 -12.624 1.00 97.31 306 ALA A O 1
ATOM 2415 N N . MET A 1 307 ? -15.895 -10.446 -13.304 1.00 96.38 307 MET A N 1
ATOM 2416 C CA . MET A 1 307 ? -16.106 -9.802 -14.607 1.00 96.38 307 MET A CA 1
ATOM 2417 C C . MET A 1 307 ? -17.109 -10.570 -15.473 1.00 96.38 307 MET A C 1
ATOM 2419 O O . MET A 1 307 ? -17.941 -9.956 -16.142 1.00 96.38 307 MET A O 1
ATOM 2423 N N . SER A 1 308 ? -17.064 -11.907 -15.463 1.00 96.25 308 SER A N 1
ATOM 2424 C CA . SER A 1 308 ? -18.008 -12.735 -16.225 1.00 96.25 308 SER A CA 1
ATOM 2425 C C . SER A 1 308 ? -19.450 -12.593 -15.721 1.00 96.25 308 SER A C 1
ATOM 2427 O O . SER A 1 308 ? -20.378 -12.634 -16.531 1.00 96.25 308 SER A O 1
ATOM 2429 N N . LYS A 1 309 ? -19.603 -12.327 -14.414 1.00 96.31 309 LYS A N 1
ATOM 2430 C CA . LYS A 1 309 ? -20.857 -12.013 -13.715 1.00 96.31 309 LYS A CA 1
ATOM 2431 C C . LYS A 1 309 ? -21.229 -10.522 -13.758 1.00 96.31 309 LYS A C 1
ATOM 2433 O O . LYS A 1 309 ? -22.150 -10.105 -13.066 1.00 96.31 309 LYS A O 1
ATOM 2438 N N . ASN A 1 310 ? -20.542 -9.720 -14.579 1.00 94.94 310 ASN A N 1
ATOM 2439 C CA . ASN A 1 310 ? -20.772 -8.282 -14.761 1.00 94.94 310 ASN A CA 1
ATOM 2440 C C . ASN A 1 310 ? -20.665 -7.433 -13.478 1.00 94.94 310 ASN A C 1
ATOM 2442 O O . ASN A 1 310 ? -21.277 -6.368 -13.409 1.00 94.94 310 ASN A O 1
ATOM 2446 N N . LYS A 1 311 ? -19.878 -7.864 -12.486 1.00 96.81 311 LYS A N 1
ATOM 2447 C CA . LYS A 1 311 ? -19.598 -7.056 -11.288 1.00 96.81 311 LYS A CA 1
ATOM 2448 C C . LYS A 1 311 ? -18.800 -5.805 -11.654 1.00 96.81 311 LYS A C 1
ATOM 2450 O O . LYS A 1 311 ? -17.969 -5.843 -12.570 1.00 96.81 311 LYS A O 1
ATOM 2455 N N . LYS A 1 312 ? -19.061 -4.695 -10.959 1.00 96.75 312 LYS A N 1
ATOM 2456 C CA . LYS A 1 312 ? -18.434 -3.397 -11.240 1.00 96.75 312 LYS A CA 1
ATOM 2457 C C . LYS A 1 312 ? -17.197 -3.200 -10.369 1.00 96.75 312 LYS A C 1
ATOM 2459 O O . LYS A 1 312 ? -17.274 -3.328 -9.147 1.00 96.75 312 LYS A O 1
ATOM 2464 N N . PHE A 1 313 ? -16.077 -2.841 -10.992 1.00 98.00 313 PHE A N 1
ATOM 2465 C CA . PHE A 1 313 ? -14.825 -2.581 -10.289 1.00 98.00 313 PHE A CA 1
ATOM 2466 C C . PHE A 1 313 ? -14.516 -1.082 -10.193 1.00 98.00 313 PHE A C 1
ATOM 2468 O O . PHE A 1 313 ? -14.814 -0.335 -11.126 1.00 98.00 313 PHE A O 1
ATOM 2475 N N . GLY A 1 314 ? -13.877 -0.653 -9.105 1.00 97.38 314 GLY A N 1
ATOM 2476 C CA . GLY A 1 314 ? -13.472 0.737 -8.879 1.00 97.38 314 GLY A CA 1
ATOM 2477 C C . GLY A 1 314 ? -12.034 0.885 -8.378 1.00 97.38 314 GLY A C 1
ATOM 2478 O O . GLY A 1 314 ? -11.431 -0.050 -7.856 1.00 97.38 314 GLY A O 1
ATOM 2479 N N . TRP A 1 315 ? -11.464 2.075 -8.564 1.00 97.12 315 TRP A N 1
ATOM 2480 C CA . TRP A 1 315 ? -10.155 2.429 -8.008 1.00 97.12 315 TRP A CA 1
ATOM 2481 C C . TRP A 1 315 ? -10.321 2.993 -6.600 1.00 97.12 315 TRP A C 1
ATOM 2483 O O . TRP A 1 315 ? -11.163 3.866 -6.390 1.00 97.12 315 TRP A O 1
ATOM 2493 N N . ILE A 1 316 ? -9.492 2.537 -5.665 1.00 96.62 316 ILE A N 1
ATOM 2494 C CA . ILE A 1 316 ? -9.466 3.053 -4.294 1.00 96.62 316 ILE A CA 1
ATOM 2495 C C . ILE A 1 316 ? -8.282 4.005 -4.154 1.00 96.62 316 ILE A C 1
ATOM 2497 O O . ILE A 1 316 ? -7.153 3.653 -4.492 1.00 96.62 316 ILE A O 1
ATOM 2501 N N . GLU A 1 317 ? -8.545 5.223 -3.681 1.00 95.12 317 GLU A N 1
ATOM 2502 C CA . GLU A 1 317 ? -7.485 6.201 -3.428 1.00 95.12 317 GLU A CA 1
ATOM 2503 C C . GLU A 1 317 ? -6.672 5.849 -2.173 1.00 95.12 317 GLU A C 1
ATOM 2505 O O . GLU A 1 317 ? -7.149 5.178 -1.261 1.00 95.12 317 GLU A O 1
ATOM 2510 N N . GLY A 1 318 ? -5.430 6.326 -2.127 1.00 93.62 318 GLY A N 1
ATOM 2511 C CA . GLY A 1 318 ? -4.466 5.953 -1.095 1.00 93.62 318 GLY A CA 1
ATOM 2512 C C . GLY A 1 318 ? -3.676 4.690 -1.434 1.00 93.62 318 GLY A C 1
ATOM 2513 O O . GLY A 1 318 ? -3.924 4.001 -2.425 1.00 93.62 318 GLY A O 1
ATOM 2514 N N . GLU A 1 319 ? -2.669 4.427 -0.612 1.00 94.50 319 GLU A N 1
ATOM 2515 C CA . GLU A 1 319 ? -1.670 3.392 -0.835 1.00 94.50 319 GLU A CA 1
ATOM 2516 C C . GLU A 1 319 ? -1.532 2.459 0.366 1.00 94.50 319 GLU A C 1
ATOM 2518 O O . GLU A 1 319 ? -1.603 2.908 1.503 1.00 94.50 319 GLU A O 1
ATOM 2523 N N . MET A 1 320 ? -1.297 1.172 0.134 1.00 95.94 320 MET A N 1
ATOM 2524 C CA . MET A 1 320 ? -0.846 0.238 1.174 1.00 95.94 320 MET A CA 1
ATOM 2525 C C . MET A 1 320 ? 0.647 -0.035 1.024 1.00 95.94 320 MET A C 1
ATOM 2527 O O . MET A 1 320 ? 1.214 0.139 -0.061 1.00 95.94 320 MET A O 1
ATOM 2531 N N . TRP A 1 321 ? 1.290 -0.442 2.116 1.00 94.31 321 TRP A N 1
ATOM 2532 C CA . TRP A 1 321 ? 2.709 -0.783 2.115 1.00 94.31 321 TRP A CA 1
ATOM 2533 C C . TRP A 1 321 ? 2.896 -2.291 2.131 1.00 94.31 321 TRP A C 1
ATOM 2535 O O . TRP A 1 321 ? 2.238 -3.002 2.887 1.00 94.31 321 TRP A O 1
ATOM 2545 N N . GLU A 1 322 ? 3.821 -2.766 1.306 1.00 90.81 322 GLU A N 1
ATOM 2546 C CA . GLU A 1 322 ? 4.142 -4.184 1.187 1.00 90.81 322 GLU A CA 1
ATOM 2547 C C . GLU A 1 322 ? 5.658 -4.401 1.162 1.00 90.81 322 GLU A C 1
ATOM 2549 O O . GLU A 1 322 ? 6.446 -3.473 0.939 1.00 90.81 322 GLU A O 1
ATOM 2554 N N . LYS A 1 323 ? 6.081 -5.644 1.406 1.00 87.25 323 LYS A N 1
ATOM 2555 C CA . LYS A 1 323 ? 7.488 -6.045 1.386 1.00 87.25 323 LYS A CA 1
ATOM 2556 C C . LYS A 1 323 ? 7.800 -6.857 0.133 1.00 87.25 323 LYS A C 1
ATOM 2558 O O . LYS A 1 323 ? 7.061 -7.762 -0.243 1.00 87.25 323 LYS A O 1
ATOM 2563 N N . SER A 1 324 ? 8.930 -6.543 -0.490 1.00 88.81 324 SER A N 1
ATOM 2564 C CA . SER A 1 324 ? 9.487 -7.342 -1.582 1.00 88.81 324 SER A CA 1
ATOM 2565 C C . SER A 1 324 ? 10.089 -8.650 -1.059 1.00 88.81 324 SER A C 1
ATOM 2567 O O . SER A 1 324 ? 10.483 -8.710 0.109 1.00 88.81 324 SER A O 1
ATOM 2569 N N . PRO A 1 325 ? 10.219 -9.692 -1.904 1.00 86.56 325 PRO A N 1
ATOM 2570 C CA . PRO A 1 325 ? 10.882 -10.937 -1.522 1.00 86.56 325 PRO A CA 1
ATOM 2571 C C . PRO A 1 325 ? 12.287 -10.691 -0.959 1.00 86.56 325 PRO A C 1
ATOM 2573 O O . PRO A 1 325 ? 13.052 -9.896 -1.506 1.00 86.56 325 PRO A O 1
ATOM 2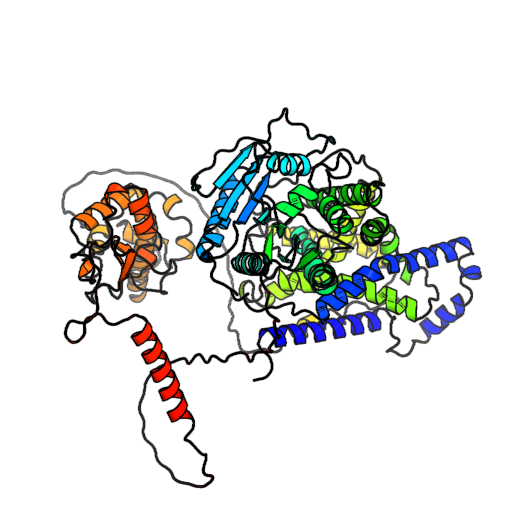576 N N . PHE A 1 326 ? 12.646 -11.384 0.121 1.00 84.06 326 PHE A N 1
ATOM 2577 C CA . PHE A 1 326 ? 13.905 -11.134 0.836 1.00 84.06 326 PHE A CA 1
ATOM 2578 C C . PHE A 1 326 ? 15.127 -11.691 0.101 1.00 84.06 326 PHE A C 1
ATOM 2580 O O . PHE A 1 326 ? 16.239 -11.180 0.245 1.00 84.06 326 PHE A O 1
ATOM 2587 N N . 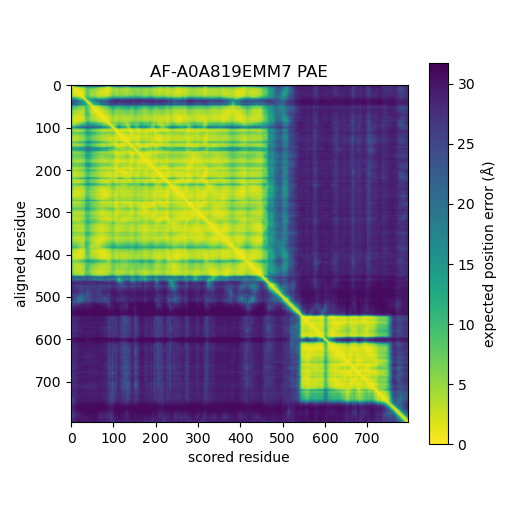THR A 1 327 ? 14.925 -12.709 -0.736 1.00 84.38 327 THR A N 1
ATOM 2588 C CA . THR A 1 327 ? 15.979 -13.299 -1.559 1.00 84.38 327 THR A CA 1
ATOM 2589 C C . THR A 1 327 ? 15.612 -13.272 -3.037 1.00 84.38 327 THR A C 1
ATOM 2591 O O . THR A 1 327 ? 14.441 -13.286 -3.425 1.00 84.38 327 THR A O 1
ATOM 2594 N N . LEU A 1 328 ? 16.638 -13.298 -3.887 1.00 83.38 328 LEU A N 1
ATOM 2595 C CA . LEU A 1 328 ? 16.461 -13.427 -5.330 1.00 83.38 328 LEU A CA 1
ATOM 2596 C C . LEU A 1 328 ? 15.786 -14.751 -5.718 1.00 83.38 328 LEU A C 1
ATOM 2598 O O . LEU A 1 328 ? 14.951 -14.796 -6.620 1.00 83.38 328 LEU A O 1
ATOM 2602 N N . GLY A 1 329 ? 16.131 -15.837 -5.022 1.00 84.44 329 GLY A N 1
ATOM 2603 C CA . GLY A 1 329 ? 15.523 -17.143 -5.256 1.00 84.44 329 GLY A CA 1
ATOM 2604 C C . GLY A 1 329 ? 14.020 -17.123 -4.984 1.00 84.44 329 GLY A C 1
ATOM 2605 O O . GLY A 1 329 ? 13.248 -17.677 -5.766 1.00 84.44 329 GLY A O 1
ATOM 2606 N N . ASP A 1 330 ? 13.591 -16.446 -3.918 1.00 85.69 330 ASP A N 1
ATOM 2607 C CA . ASP A 1 330 ? 12.170 -16.275 -3.612 1.00 85.69 330 ASP A CA 1
ATOM 2608 C C . ASP A 1 330 ? 11.461 -15.380 -4.622 1.00 85.69 330 ASP A C 1
ATOM 2610 O O . ASP A 1 330 ? 10.333 -15.687 -5.008 1.00 85.69 330 ASP A O 1
ATOM 2614 N N . PHE A 1 331 ? 12.133 -14.335 -5.112 1.00 89.19 331 PHE A N 1
ATOM 2615 C CA . PHE A 1 331 ? 11.619 -13.507 -6.199 1.00 89.19 331 PHE A CA 1
ATOM 2616 C C . PHE A 1 331 ? 11.308 -14.354 -7.442 1.00 89.19 331 PHE A C 1
ATOM 2618 O O . PHE A 1 331 ? 10.168 -14.370 -7.904 1.00 89.19 331 PHE A O 1
ATOM 2625 N N . ILE A 1 332 ? 12.268 -15.146 -7.934 1.00 90.75 332 ILE A N 1
ATOM 2626 C CA . ILE A 1 332 ? 12.079 -16.005 -9.118 1.00 90.75 332 ILE A CA 1
ATOM 2627 C C . ILE A 1 332 ? 10.960 -17.032 -8.884 1.00 90.75 332 ILE A C 1
ATOM 2629 O O . ILE A 1 332 ? 10.108 -17.237 -9.752 1.00 90.75 332 ILE A O 1
ATOM 2633 N N . LYS A 1 333 ? 10.913 -17.666 -7.705 1.00 88.81 333 LYS A N 1
ATOM 2634 C CA . LYS A 1 333 ? 9.852 -18.628 -7.357 1.00 88.81 333 LYS A CA 1
ATOM 2635 C C . LYS A 1 333 ? 8.471 -17.971 -7.310 1.00 88.81 333 LYS A C 1
ATOM 2637 O O . LYS A 1 333 ? 7.496 -18.580 -7.753 1.00 88.81 333 LYS A O 1
ATOM 2642 N N . GLN A 1 334 ? 8.377 -16.741 -6.804 1.00 89.38 334 GLN A N 1
ATOM 2643 C CA . GLN A 1 334 ? 7.134 -15.972 -6.780 1.00 89.38 334 GLN A CA 1
ATOM 2644 C C . GLN A 1 334 ? 6.653 -15.667 -8.207 1.00 89.38 334 GLN A C 1
ATOM 2646 O O . GLN A 1 334 ? 5.492 -15.930 -8.521 1.00 89.38 334 GLN A O 1
ATOM 2651 N N . ARG A 1 335 ? 7.551 -15.218 -9.094 1.00 91.50 335 ARG A N 1
ATOM 2652 C CA . ARG A 1 335 ? 7.247 -14.972 -10.516 1.00 91.50 335 ARG A CA 1
ATOM 2653 C C . ARG A 1 335 ? 6.806 -16.233 -11.242 1.00 91.50 335 ARG A C 1
ATOM 2655 O O . ARG A 1 335 ? 5.760 -16.244 -11.886 1.00 91.50 335 ARG A O 1
ATOM 2662 N N . LYS A 1 336 ? 7.531 -17.334 -11.044 1.00 92.31 336 LYS A N 1
ATOM 2663 C CA . LYS A 1 336 ? 7.148 -18.650 -11.558 1.00 92.31 336 LYS A CA 1
ATOM 2664 C C . LYS A 1 336 ? 5.720 -19.021 -11.135 1.00 92.31 336 LYS A C 1
ATOM 2666 O O . LYS A 1 336 ? 4.927 -19.448 -11.972 1.00 92.31 336 LYS A O 1
ATOM 2671 N N . ARG A 1 337 ? 5.391 -18.875 -9.845 1.00 90.88 337 ARG A N 1
ATOM 2672 C CA . ARG A 1 337 ? 4.065 -19.212 -9.304 1.00 90.88 337 ARG A CA 1
ATOM 2673 C C . ARG A 1 337 ? 2.966 -18.389 -9.974 1.00 90.88 337 ARG A C 1
ATOM 2675 O O . ARG A 1 337 ? 1.953 -18.958 -10.372 1.00 90.88 337 ARG A O 1
ATOM 2682 N N . TRP A 1 338 ? 3.163 -17.078 -10.115 1.00 92.00 338 TRP A N 1
ATOM 2683 C CA . TRP A 1 338 ? 2.196 -16.207 -10.789 1.00 92.00 338 TRP A CA 1
ATOM 2684 C C . TRP A 1 338 ? 1.992 -16.606 -12.245 1.00 92.00 338 TRP A C 1
ATOM 2686 O O . TRP A 1 338 ? 0.852 -16.752 -12.673 1.00 92.00 338 TRP A O 1
ATOM 2696 N N . LEU A 1 339 ? 3.074 -16.871 -12.979 1.00 94.12 339 LEU A N 1
ATOM 2697 C CA . LEU A 1 339 ? 2.992 -17.327 -14.363 1.00 94.12 339 LEU A CA 1
ATOM 2698 C C . LEU A 1 339 ? 2.175 -18.618 -14.490 1.00 94.12 339 LEU A C 1
ATOM 2700 O O . LEU A 1 339 ? 1.261 -18.697 -15.309 1.00 94.12 339 LEU A O 1
ATOM 2704 N N . GLN A 1 340 ? 2.481 -19.623 -13.666 1.00 92.88 340 GLN A N 1
ATOM 2705 C CA . GLN A 1 340 ? 1.777 -20.906 -13.677 1.00 92.88 340 GLN A CA 1
ATOM 2706 C C . GLN A 1 340 ? 0.300 -20.747 -13.305 1.00 92.88 340 GLN A C 1
ATOM 2708 O O . GLN A 1 340 ? -0.556 -21.338 -13.961 1.00 92.88 340 GLN A O 1
ATOM 2713 N N . GLY A 1 341 ? -0.007 -19.924 -12.300 1.00 92.69 341 GLY A N 1
ATOM 2714 C CA . GLY A 1 341 ? -1.381 -19.627 -11.912 1.00 92.69 341 GLY A CA 1
ATOM 2715 C C . GLY A 1 341 ? -2.161 -18.945 -13.034 1.00 92.69 341 GLY A C 1
ATOM 2716 O O . GLY A 1 341 ? -3.222 -19.429 -13.414 1.00 92.69 341 GLY A O 1
ATOM 2717 N N . ILE A 1 342 ? -1.615 -17.883 -13.633 1.00 94.75 342 ILE A N 1
ATOM 2718 C CA . ILE A 1 342 ? -2.277 -17.142 -14.717 1.00 94.75 342 ILE A CA 1
ATOM 2719 C 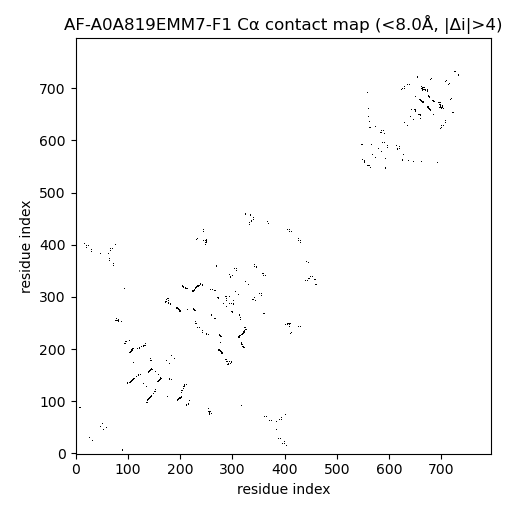C . ILE A 1 342 ? -2.437 -18.018 -15.970 1.00 94.75 342 ILE A C 1
ATOM 2721 O O . ILE A 1 342 ? -3.483 -17.956 -16.612 1.00 94.75 342 ILE A O 1
ATOM 2725 N N . LEU A 1 343 ? -1.472 -18.895 -16.286 1.00 94.88 343 LEU A N 1
ATOM 2726 C CA . LEU A 1 343 ? -1.620 -19.910 -17.341 1.00 94.88 343 LEU A CA 1
ATOM 2727 C C . LEU A 1 343 ? -2.847 -20.798 -17.101 1.00 94.88 343 LEU A C 1
ATOM 2729 O O . LEU A 1 343 ? -3.605 -21.049 -18.034 1.00 94.88 343 LEU A O 1
ATOM 2733 N N . LEU A 1 344 ? -3.062 -21.262 -15.866 1.00 93.62 344 LEU A N 1
ATOM 2734 C CA . LEU A 1 344 ? -4.243 -22.063 -15.536 1.00 93.62 344 LEU A CA 1
ATOM 2735 C C . LEU A 1 344 ? -5.536 -21.257 -15.712 1.00 93.62 344 LEU A C 1
ATOM 2737 O O . LEU A 1 344 ? -6.480 -21.782 -16.293 1.00 93.62 344 LEU A O 1
ATOM 2741 N N . VAL A 1 345 ? -5.570 -19.985 -15.291 1.00 94.88 345 VAL A N 1
ATOM 2742 C CA . VAL A 1 345 ? -6.755 -19.119 -15.455 1.00 94.88 345 VAL A CA 1
ATOM 2743 C C . VAL A 1 345 ? -7.068 -18.861 -16.934 1.00 94.88 345 VAL A C 1
ATOM 2745 O O . VAL A 1 345 ? -8.210 -19.011 -17.363 1.00 94.88 345 VAL A O 1
ATOM 2748 N N . VAL A 1 346 ? -6.065 -18.497 -17.741 1.00 96.06 346 VAL A N 1
ATOM 2749 C CA . VAL A 1 346 ? -6.243 -18.173 -19.169 1.00 96.06 346 VAL A CA 1
ATOM 2750 C C . VAL A 1 346 ? -6.698 -19.388 -19.980 1.00 96.06 346 VAL A C 1
ATOM 2752 O O . VAL A 1 346 ? -7.425 -19.228 -20.963 1.00 96.06 346 VAL A O 1
ATOM 2755 N N . HIS A 1 347 ? -6.312 -20.599 -19.578 1.00 94.88 347 HIS A N 1
ATOM 2756 C CA . HIS A 1 347 ? -6.690 -21.840 -20.256 1.00 94.88 347 HIS A CA 1
ATOM 2757 C C . HIS A 1 347 ? -7.916 -22.547 -19.660 1.00 94.88 347 HIS A C 1
ATOM 2759 O O . HIS A 1 347 ? -8.319 -23.582 -20.186 1.00 94.88 347 HIS A O 1
ATOM 2765 N N . ASP A 1 348 ? -8.549 -22.004 -18.618 1.00 94.38 348 ASP A N 1
ATOM 2766 C CA . ASP A 1 348 ? -9.765 -22.596 -18.063 1.00 94.38 348 ASP A CA 1
ATOM 2767 C C . ASP A 1 348 ? -10.986 -22.296 -18.948 1.00 94.38 348 ASP A C 1
ATOM 2769 O O . ASP A 1 348 ? -11.406 -21.148 -19.113 1.00 94.38 348 ASP A O 1
ATOM 2773 N N . HIS A 1 349 ? -11.586 -23.346 -19.514 1.00 93.19 349 HIS A N 1
ATOM 2774 C CA . HIS A 1 349 ? -12.757 -23.242 -20.387 1.00 93.19 349 HIS A CA 1
ATOM 2775 C C . HIS A 1 349 ? -14.043 -22.847 -19.650 1.00 93.19 349 HIS A C 1
ATOM 2777 O O . HIS A 1 349 ? -15.004 -22.433 -20.300 1.00 93.19 349 HIS A O 1
ATOM 2783 N N . ARG A 1 350 ? -14.072 -22.932 -18.312 1.00 93.25 350 ARG A N 1
ATOM 2784 C CA . ARG A 1 350 ? -15.203 -22.463 -17.496 1.00 93.25 350 ARG A CA 1
ATOM 2785 C C . ARG A 1 350 ? -15.325 -20.938 -17.514 1.00 93.25 350 ARG A C 1
ATOM 2787 O O . ARG A 1 350 ? -16.404 -20.412 -17.254 1.00 93.25 350 ARG A O 1
ATOM 2794 N N . LEU A 1 351 ? -14.244 -20.225 -17.846 1.00 95.06 351 LEU A N 1
ATOM 2795 C CA . LEU A 1 351 ? -14.243 -18.775 -18.005 1.00 95.06 351 LEU A CA 1
ATOM 2796 C C . LEU A 1 351 ? -14.488 -18.381 -19.477 1.00 95.06 351 LEU A C 1
ATOM 2798 O O . LEU A 1 351 ? -13.787 -18.851 -20.382 1.00 95.06 351 LEU A O 1
ATOM 2802 N N . PRO A 1 352 ? -15.439 -17.468 -19.758 1.00 95.38 352 PRO A N 1
ATOM 2803 C CA . PRO A 1 352 ? -15.697 -17.001 -21.118 1.00 95.38 352 PRO A CA 1
ATOM 2804 C C . PRO A 1 352 ? -14.457 -16.395 -21.790 1.00 95.38 352 PRO A C 1
ATOM 2806 O O . PRO A 1 352 ? -13.715 -15.630 -21.173 1.00 95.38 352 PRO A O 1
ATOM 2809 N N . LEU A 1 353 ? -14.274 -16.634 -23.096 1.00 95.00 353 LEU A N 1
ATOM 2810 C CA . LEU A 1 353 ? -13.126 -16.097 -23.848 1.00 95.00 353 LEU A CA 1
ATOM 2811 C C . LEU A 1 353 ? -12.988 -14.568 -23.713 1.00 95.00 353 LEU A C 1
ATOM 2813 O O . LEU A 1 353 ? -11.884 -14.059 -23.556 1.00 95.00 353 LEU A O 1
ATOM 2817 N N . ARG A 1 354 ? -14.116 -13.845 -23.689 1.00 93.44 354 ARG A N 1
ATOM 2818 C CA . ARG A 1 354 ? -14.155 -12.378 -23.563 1.00 93.44 354 ARG A CA 1
ATOM 2819 C C . ARG A 1 354 ? -13.489 -11.832 -22.296 1.00 93.44 354 ARG A C 1
ATOM 2821 O O . ARG A 1 354 ? -12.980 -10.720 -22.339 1.00 93.44 354 ARG A O 1
ATOM 2828 N N . VAL A 1 355 ? -13.511 -12.574 -21.181 1.00 94.19 355 VAL A N 1
ATOM 2829 C CA . VAL A 1 355 ? -12.883 -12.114 -19.927 1.00 94.19 355 VAL A CA 1
ATOM 2830 C C . VAL A 1 355 ? -11.404 -12.482 -19.883 1.00 94.19 355 VAL A C 1
ATOM 2832 O O . VAL A 1 355 ? -10.597 -11.685 -19.429 1.00 94.19 355 VAL A O 1
ATOM 2835 N N . ARG A 1 356 ? -11.030 -13.639 -20.443 1.00 94.56 356 ARG A N 1
ATOM 2836 C CA . ARG A 1 356 ? -9.643 -14.127 -20.442 1.00 94.56 356 ARG A CA 1
ATOM 2837 C C . ARG A 1 356 ? -8.777 -13.595 -21.586 1.00 94.56 356 ARG A C 1
ATOM 2839 O O . ARG A 1 356 ? -7.567 -13.764 -21.526 1.00 94.56 356 ARG A O 1
ATOM 2846 N N . LEU A 1 357 ? -9.348 -12.950 -22.608 1.00 95.19 357 LEU A N 1
ATOM 2847 C CA . LEU A 1 357 ? -8.584 -12.439 -23.755 1.00 95.19 357 LEU A CA 1
ATOM 2848 C C . LEU A 1 357 ? -7.548 -11.380 -23.345 1.00 95.19 357 LEU A C 1
ATOM 2850 O O . LEU A 1 357 ? -6.385 -11.498 -23.719 1.00 95.19 357 LEU A O 1
ATOM 2854 N N . GLY A 1 358 ? -7.946 -10.379 -22.552 1.00 95.62 358 GLY A N 1
ATOM 2855 C CA . GLY A 1 358 ? -7.027 -9.340 -22.069 1.00 95.62 358 GLY A CA 1
ATOM 2856 C C . GLY A 1 358 ? -5.921 -9.918 -21.184 1.00 95.62 358 GLY A C 1
ATOM 2857 O O . GLY A 1 358 ? -4.740 -9.653 -21.409 1.00 95.62 358 GLY A O 1
ATOM 2858 N N . LEU A 1 359 ? -6.294 -10.794 -20.249 1.00 96.81 359 LEU A N 1
ATOM 2859 C CA . LEU A 1 359 ? -5.353 -11.505 -19.387 1.00 96.81 359 LEU A CA 1
ATOM 2860 C C . LEU A 1 359 ? -4.404 -12.395 -20.204 1.00 96.81 359 LEU A C 1
ATOM 2862 O O . LEU A 1 359 ? -3.222 -12.480 -19.894 1.00 96.81 359 LEU A O 1
ATOM 2866 N N . GLY A 1 360 ? -4.898 -13.012 -21.279 1.00 97.31 360 GLY A N 1
ATOM 2867 C CA . GLY A 1 360 ? -4.099 -13.778 -22.229 1.00 97.31 360 GLY A CA 1
ATOM 2868 C C . GLY A 1 360 ? -3.065 -12.915 -22.948 1.00 97.31 360 GLY A C 1
ATOM 2869 O O . GLY A 1 360 ? -1.907 -13.309 -23.022 1.00 97.31 360 GLY A O 1
ATOM 2870 N N . ILE A 1 361 ? -3.436 -11.718 -23.413 1.00 96.75 361 ILE A N 1
ATOM 2871 C CA . ILE A 1 361 ? -2.486 -10.766 -24.017 1.00 96.75 361 ILE A CA 1
ATOM 2872 C C . ILE A 1 361 ? -1.388 -10.399 -23.010 1.00 96.75 361 ILE A C 1
ATOM 2874 O O . ILE A 1 361 ? -0.205 -10.451 -23.349 1.00 96.75 361 ILE A O 1
ATOM 2878 N N . ALA A 1 362 ? -1.761 -10.087 -21.766 1.00 96.44 362 ALA A N 1
ATOM 2879 C CA . ALA A 1 362 ? -0.811 -9.781 -20.696 1.00 96.44 362 ALA A CA 1
ATOM 2880 C C . ALA A 1 362 ? 0.136 -10.962 -20.417 1.00 96.44 362 ALA A C 1
ATOM 2882 O O . ALA A 1 362 ? 1.357 -10.804 -20.405 1.00 96.44 362 ALA A O 1
ATOM 2883 N N . LEU A 1 363 ? -0.429 -12.161 -20.263 1.00 96.62 363 LEU A N 1
ATOM 2884 C CA . LEU A 1 363 ? 0.308 -13.392 -20.010 1.00 96.62 363 LEU A CA 1
ATOM 2885 C C . LEU A 1 363 ? 1.286 -13.706 -21.141 1.00 96.62 363 LEU A C 1
ATOM 2887 O O . LEU A 1 363 ? 2.460 -13.941 -20.880 1.00 96.62 363 LEU A O 1
ATOM 2891 N N . TYR A 1 364 ? 0.826 -13.721 -22.392 1.00 97.00 364 TYR A N 1
ATOM 2892 C CA . TYR A 1 364 ? 1.682 -14.100 -23.512 1.00 97.00 364 TYR A CA 1
ATOM 2893 C C . TYR A 1 364 ? 2.722 -13.036 -23.846 1.00 97.00 364 TYR A C 1
ATOM 2895 O O . TYR A 1 364 ? 3.798 -13.389 -24.323 1.00 97.00 364 TYR A O 1
ATOM 2903 N N . SER A 1 365 ? 2.474 -11.767 -23.511 1.00 95.75 365 SER A N 1
ATOM 2904 C CA . SER A 1 365 ? 3.516 -10.732 -23.534 1.00 95.75 365 SER A CA 1
ATOM 2905 C C . SER A 1 365 ? 4.665 -11.070 -22.578 1.00 95.75 365 SER A C 1
ATOM 2907 O O . SER A 1 365 ? 5.827 -10.859 -22.911 1.00 95.75 365 SER A O 1
ATOM 2909 N N . TRP A 1 366 ? 4.356 -11.647 -21.413 1.00 95.44 366 TRP A N 1
ATOM 2910 C CA . TRP A 1 366 ? 5.359 -12.077 -20.438 1.00 95.44 366 TRP A CA 1
ATOM 2911 C C . TRP A 1 366 ? 6.002 -13.426 -20.794 1.00 95.44 366 TRP A C 1
ATOM 2913 O O . TRP A 1 366 ? 7.220 -13.558 -20.736 1.00 95.44 366 TRP A O 1
ATOM 2923 N N . VAL A 1 367 ? 5.220 -14.413 -21.249 1.00 96.25 367 VAL A N 1
ATOM 2924 C CA . VAL A 1 367 ? 5.722 -15.728 -21.706 1.00 96.25 367 VAL A CA 1
ATOM 2925 C C . VAL A 1 367 ? 6.714 -15.582 -22.859 1.00 96.25 367 VAL A C 1
ATOM 2927 O O . VAL A 1 367 ? 7.669 -16.348 -22.953 1.00 96.25 367 VAL A O 1
ATOM 2930 N N . THR A 1 368 ? 6.497 -14.606 -23.740 1.00 95.44 368 THR A N 1
ATOM 2931 C CA . THR A 1 368 ? 7.361 -14.363 -24.901 1.00 95.44 368 THR A CA 1
ATOM 2932 C C . THR A 1 368 ? 8.560 -13.473 -24.588 1.00 95.44 368 THR A C 1
ATOM 2934 O O . THR A 1 368 ? 9.395 -13.276 -25.469 1.00 95.44 368 THR A O 1
ATOM 2937 N N . LEU A 1 369 ? 8.712 -13.008 -23.340 1.00 93.69 369 LEU A N 1
ATOM 2938 C CA . LEU A 1 369 ? 9.846 -12.195 -22.891 1.00 93.69 369 LEU A CA 1
ATOM 2939 C C . LEU A 1 369 ? 11.219 -12.789 -23.258 1.00 93.69 369 LEU A C 1
ATOM 2941 O O . LEU A 1 369 ? 12.035 -12.024 -23.762 1.00 93.69 369 LEU A O 1
ATOM 2945 N N . PRO A 1 370 ? 11.494 -14.106 -23.106 1.00 93.69 370 PRO A N 1
ATOM 2946 C CA . PRO A 1 370 ? 12.787 -14.679 -23.494 1.00 93.69 370 PRO A CA 1
ATOM 2947 C C . PRO A 1 370 ? 13.105 -14.527 -24.984 1.00 93.69 370 PRO A C 1
ATOM 2949 O O . PRO A 1 370 ? 14.269 -14.456 -25.358 1.00 93.69 370 PRO A O 1
ATOM 2952 N N . ILE A 1 371 ? 12.074 -14.490 -25.834 1.00 93.00 371 ILE A N 1
ATOM 2953 C CA . ILE A 1 371 ? 12.211 -14.343 -27.285 1.00 93.00 371 ILE A CA 1
ATOM 2954 C C . ILE A 1 371 ? 12.318 -12.861 -27.640 1.00 93.00 371 ILE A C 1
ATOM 2956 O O . ILE A 1 371 ? 13.208 -12.462 -28.386 1.00 93.00 371 ILE A O 1
ATOM 2960 N N . THR A 1 372 ? 11.440 -12.022 -27.089 1.00 92.19 372 THR A N 1
ATOM 2961 C CA . THR A 1 372 ? 11.416 -10.588 -27.399 1.00 92.19 372 THR A CA 1
ATOM 2962 C C . THR A 1 372 ? 12.631 -9.852 -26.836 1.00 92.19 372 THR A C 1
ATOM 2964 O O . THR A 1 372 ? 13.093 -8.904 -27.466 1.00 92.19 372 THR A O 1
ATOM 2967 N N . SER A 1 373 ? 13.226 -10.308 -25.726 1.00 89.38 373 SER A N 1
ATOM 2968 C CA . SER A 1 373 ? 14.477 -9.750 -25.191 1.00 89.38 373 SER A CA 1
ATOM 2969 C C . SER A 1 373 ? 15.676 -9.975 -26.111 1.00 89.38 373 SER A C 1
ATOM 2971 O O . SER A 1 373 ? 16.621 -9.189 -26.073 1.00 89.38 373 SER A O 1
ATOM 2973 N N . LEU A 1 374 ? 15.642 -11.000 -26.975 1.00 87.31 374 LEU A N 1
ATOM 2974 C CA . LEU A 1 374 ? 16.697 -11.221 -27.970 1.00 87.31 374 LEU A CA 1
ATOM 2975 C C . LEU A 1 374 ? 16.802 -10.052 -28.949 1.00 87.31 374 LEU A C 1
ATOM 2977 O O . LEU A 1 374 ? 17.880 -9.838 -29.492 1.00 87.31 374 LEU A O 1
ATOM 2981 N N . ASN A 1 375 ? 15.743 -9.249 -29.128 1.00 85.31 375 ASN A N 1
ATOM 2982 C CA . ASN A 1 375 ? 15.803 -8.047 -29.958 1.00 85.31 375 ASN A CA 1
ATOM 2983 C C . ASN A 1 375 ? 16.865 -7.048 -29.490 1.00 85.31 375 ASN A C 1
ATOM 2985 O O . ASN A 1 375 ? 17.377 -6.319 -30.327 1.00 85.31 375 ASN A O 1
ATOM 2989 N N . VAL A 1 376 ? 17.263 -7.040 -28.214 1.00 83.00 376 VAL A N 1
ATOM 2990 C CA . VAL A 1 376 ? 18.370 -6.186 -27.741 1.00 83.00 376 VAL A CA 1
ATOM 2991 C C . VAL A 1 376 ? 19.679 -6.504 -28.481 1.00 83.00 376 VAL A C 1
ATOM 2993 O O . VAL A 1 376 ? 20.475 -5.609 -28.740 1.00 83.00 376 VAL A O 1
ATOM 2996 N N . VAL A 1 377 ? 19.875 -7.766 -28.875 1.00 82.19 377 VAL A N 1
ATOM 2997 C CA . VAL A 1 377 ? 21.084 -8.262 -29.552 1.00 82.19 377 VAL A CA 1
ATOM 2998 C C . VAL A 1 377 ? 20.849 -8.462 -31.052 1.00 82.19 377 VAL A C 1
ATOM 3000 O O . VAL A 1 377 ? 21.664 -8.055 -31.874 1.00 82.19 377 VAL A O 1
ATOM 3003 N N . LEU A 1 378 ? 19.712 -9.047 -31.435 1.00 81.06 378 LEU A N 1
ATOM 3004 C CA . LEU A 1 378 ? 19.359 -9.302 -32.833 1.00 81.06 378 LEU A CA 1
ATOM 3005 C C . LEU A 1 378 ? 19.137 -8.011 -33.616 1.00 81.06 378 LEU A C 1
ATOM 3007 O O . LEU A 1 378 ? 19.354 -7.996 -34.823 1.00 81.06 378 LEU A O 1
ATOM 3011 N N . ALA A 1 379 ? 18.721 -6.924 -32.960 1.00 79.00 379 ALA A N 1
ATOM 3012 C CA . ALA A 1 379 ? 18.471 -5.676 -33.656 1.00 79.00 379 ALA A CA 1
ATOM 3013 C C . ALA A 1 379 ? 19.696 -5.038 -34.308 1.00 79.00 379 ALA A C 1
ATOM 3015 O O . ALA A 1 379 ? 19.595 -4.694 -35.487 1.00 79.00 379 ALA A O 1
ATOM 3016 N N . PRO A 1 380 ? 20.821 -4.877 -33.588 1.00 78.06 380 PRO A N 1
ATOM 3017 C CA . PRO A 1 380 ? 22.055 -4.393 -34.191 1.00 78.06 380 PRO A CA 1
ATOM 3018 C C . PRO A 1 380 ? 22.755 -5.449 -35.060 1.00 78.06 380 PRO A C 1
ATOM 3020 O O . PRO A 1 380 ? 23.361 -5.079 -36.060 1.00 78.06 380 PRO A O 1
ATOM 3023 N N . LEU A 1 381 ? 22.681 -6.744 -34.714 1.00 81.19 381 LEU A N 1
ATOM 3024 C CA . LEU A 1 381 ? 23.394 -7.804 -35.451 1.00 81.19 381 LEU A CA 1
ATOM 3025 C C . LEU A 1 381 ? 22.709 -8.222 -36.758 1.00 81.19 381 LEU A C 1
ATOM 3027 O O . LEU A 1 381 ? 23.380 -8.589 -37.719 1.00 81.19 381 LEU A O 1
ATOM 3031 N N . CYS A 1 382 ? 21.378 -8.196 -36.790 1.00 82.50 382 CYS A N 1
ATOM 3032 C CA . CYS A 1 382 ? 20.566 -8.576 -37.943 1.00 82.50 382 CYS A CA 1
ATOM 3033 C C . CYS A 1 382 ? 19.557 -7.457 -38.255 1.00 82.50 382 CYS A C 1
ATOM 3035 O O . CYS A 1 382 ? 18.349 -7.621 -38.037 1.00 82.50 382 CYS A O 1
ATOM 3037 N N . PRO A 1 383 ? 20.033 -6.289 -38.726 1.00 80.38 383 PRO A N 1
ATOM 3038 C CA . PRO A 1 383 ? 19.157 -5.186 -39.086 1.00 80.38 383 PRO A CA 1
ATOM 3039 C C . PRO A 1 383 ? 18.217 -5.605 -40.221 1.00 80.38 383 PRO A C 1
ATOM 3041 O O . PRO A 1 383 ? 18.625 -6.246 -41.190 1.00 80.38 383 PRO A O 1
ATOM 3044 N N . ILE A 1 384 ? 16.942 -5.242 -40.089 1.00 82.19 384 ILE A N 1
ATOM 3045 C CA . ILE A 1 384 ? 15.895 -5.545 -41.064 1.00 82.19 384 ILE A CA 1
ATOM 3046 C C . ILE A 1 384 ? 15.050 -4.288 -41.298 1.00 82.19 384 ILE A C 1
ATOM 3048 O O . ILE A 1 384 ? 14.735 -3.592 -40.326 1.00 82.19 384 ILE A O 1
ATOM 3052 N N . PRO A 1 385 ? 14.676 -3.964 -42.548 1.00 80.62 385 PRO A N 1
ATOM 3053 C CA . PRO A 1 385 ? 13.814 -2.821 -42.805 1.00 80.62 385 PRO A CA 1
ATOM 3054 C C . PRO A 1 385 ? 12.419 -3.076 -42.223 1.00 80.62 385 PRO A C 1
ATOM 3056 O O . PRO A 1 385 ? 11.738 -4.044 -42.564 1.00 80.62 385 PRO A O 1
ATOM 3059 N N . LEU A 1 386 ? 11.983 -2.183 -41.343 1.00 80.00 386 LEU A N 1
ATOM 3060 C CA . LEU A 1 386 ? 10.635 -2.137 -40.784 1.00 80.00 386 LEU A CA 1
ATOM 3061 C C . LEU A 1 386 ? 9.995 -0.811 -41.182 1.00 80.00 386 LEU A C 1
ATOM 3063 O O . LEU A 1 386 ? 10.670 0.217 -41.261 1.00 80.00 386 LEU A O 1
ATOM 3067 N N . HIS A 1 387 ? 8.684 -0.829 -41.421 1.00 84.25 387 HIS A N 1
ATOM 3068 C CA . HIS A 1 387 ? 7.945 0.408 -41.638 1.00 84.25 387 HIS A CA 1
ATOM 3069 C C . HIS A 1 387 ? 8.093 1.311 -40.406 1.00 84.25 387 HIS A C 1
ATOM 3071 O O . HIS A 1 387 ? 8.045 0.831 -39.271 1.00 84.25 387 HIS A O 1
ATOM 3077 N N . TRP A 1 388 ? 8.253 2.617 -40.622 1.00 81.06 388 TRP A N 1
ATOM 3078 C CA . TRP A 1 388 ? 8.547 3.574 -39.552 1.00 81.06 388 TRP A CA 1
ATOM 3079 C C . TRP A 1 388 ? 7.511 3.537 -38.415 1.00 81.06 388 TRP A C 1
ATOM 3081 O O . TRP A 1 388 ? 7.881 3.663 -37.253 1.00 81.06 388 TRP A O 1
ATOM 3091 N N . THR A 1 389 ? 6.234 3.265 -38.720 1.00 87.31 389 THR A N 1
ATOM 3092 C CA . THR A 1 389 ? 5.184 3.111 -37.693 1.00 87.31 389 THR A CA 1
ATOM 3093 C C . THR A 1 389 ? 5.435 1.927 -36.763 1.00 87.31 389 THR A C 1
ATOM 3095 O O . THR A 1 389 ? 5.175 2.029 -35.571 1.00 87.31 389 THR A O 1
ATOM 3098 N N . LEU A 1 390 ? 5.940 0.804 -37.279 1.00 88.38 390 LEU A N 1
ATOM 3099 C CA . LEU A 1 390 ? 6.234 -0.377 -36.469 1.00 88.38 390 LEU A CA 1
ATOM 3100 C C . LEU A 1 390 ? 7.464 -0.139 -35.596 1.00 88.38 390 LEU A C 1
ATOM 3102 O O . LEU A 1 390 ? 7.444 -0.511 -34.427 1.00 88.38 390 LEU A O 1
ATOM 3106 N N . ASN A 1 391 ? 8.491 0.527 -36.131 1.00 86.75 391 ASN A N 1
ATOM 3107 C CA . ASN A 1 391 ? 9.659 0.929 -35.344 1.00 86.75 391 ASN A CA 1
ATOM 3108 C C . ASN A 1 391 ? 9.264 1.857 -34.193 1.00 86.75 391 ASN A C 1
ATOM 3110 O O . ASN A 1 391 ? 9.621 1.581 -33.052 1.00 86.75 391 ASN A O 1
ATOM 3114 N N . PHE A 1 392 ? 8.456 2.882 -34.479 1.00 91.00 392 PHE A N 1
ATOM 3115 C CA . PHE A 1 392 ? 7.903 3.766 -33.456 1.00 91.00 392 PHE A CA 1
ATOM 3116 C C . PHE A 1 392 ? 7.112 2.982 -32.400 1.00 91.00 392 PHE A C 1
ATOM 3118 O O . PHE A 1 392 ? 7.359 3.119 -31.212 1.00 91.00 392 PHE A O 1
ATOM 3125 N N . LEU A 1 393 ? 6.189 2.100 -32.798 1.00 94.62 393 LEU A N 1
ATOM 3126 C CA . LEU A 1 393 ? 5.383 1.349 -31.828 1.00 94.62 393 LEU A CA 1
ATOM 3127 C C . LEU A 1 393 ? 6.221 0.394 -30.958 1.00 94.62 393 LEU A C 1
ATOM 3129 O O . LEU A 1 393 ? 5.936 0.255 -29.769 1.00 94.62 393 LEU A O 1
ATOM 3133 N N . ILE A 1 394 ? 7.245 -0.260 -31.519 1.00 91.81 394 ILE A N 1
ATOM 3134 C CA . ILE A 1 394 ? 8.146 -1.151 -30.768 1.00 91.81 394 ILE A CA 1
ATOM 3135 C C . ILE A 1 394 ? 8.979 -0.346 -29.763 1.00 91.81 394 ILE A C 1
ATOM 3137 O O . ILE A 1 394 ? 9.077 -0.730 -28.594 1.00 91.81 394 ILE A O 1
ATOM 3141 N N . ASN A 1 395 ? 9.549 0.779 -30.198 1.00 91.25 395 ASN A N 1
ATOM 3142 C CA . ASN A 1 395 ? 10.327 1.661 -29.333 1.00 91.25 395 ASN A CA 1
ATOM 3143 C C . ASN A 1 395 ? 9.455 2.261 -28.229 1.00 91.25 395 ASN A C 1
ATOM 3145 O O . ASN A 1 395 ? 9.853 2.242 -27.065 1.00 91.25 395 ASN A O 1
ATOM 3149 N N . TYR A 1 396 ? 8.230 2.662 -28.557 1.00 95.88 396 TYR A N 1
ATOM 3150 C CA . TYR A 1 396 ? 7.255 3.193 -27.617 1.00 95.88 396 TYR A CA 1
ATOM 3151 C C . TYR A 1 396 ? 6.898 2.176 -26.529 1.00 95.88 396 TYR A C 1
ATOM 3153 O O . TYR A 1 396 ? 6.871 2.516 -25.343 1.00 95.88 396 TYR A O 1
ATOM 3161 N N . VAL A 1 397 ? 6.698 0.904 -26.899 1.00 95.62 397 VAL A N 1
ATOM 3162 C CA . VAL A 1 397 ? 6.514 -0.191 -25.933 1.00 95.62 397 VAL A CA 1
ATOM 3163 C C . VAL A 1 397 ? 7.707 -0.285 -24.978 1.00 95.62 397 VAL A C 1
ATOM 3165 O O . VAL A 1 397 ? 7.509 -0.381 -23.764 1.00 95.62 397 VAL A O 1
ATOM 3168 N N . GLY A 1 398 ? 8.938 -0.244 -25.493 1.00 92.75 398 GLY A N 1
ATOM 3169 C CA . GLY A 1 398 ? 10.149 -0.263 -24.668 1.00 92.75 398 GLY A CA 1
ATOM 3170 C C . GLY A 1 398 ? 10.243 0.947 -23.734 1.00 92.75 398 GLY A C 1
ATOM 3171 O O . GLY A 1 398 ? 10.442 0.788 -22.528 1.00 92.75 398 GLY A O 1
ATOM 3172 N N . ALA A 1 399 ? 10.022 2.145 -24.274 1.00 95.06 399 ALA A N 1
ATOM 3173 C CA . ALA A 1 399 ? 10.112 3.411 -23.562 1.00 95.06 399 ALA A CA 1
ATOM 3174 C C . ALA A 1 399 ? 9.122 3.476 -22.392 1.00 95.06 399 ALA A C 1
ATOM 3176 O O . ALA A 1 399 ? 9.513 3.753 -21.257 1.00 95.06 399 ALA A O 1
ATOM 3177 N N . VAL A 1 400 ? 7.845 3.152 -22.626 1.00 97.38 400 VAL A N 1
ATOM 3178 C CA . VAL A 1 400 ? 6.836 3.166 -21.558 1.00 97.38 400 VAL A CA 1
ATOM 3179 C C . VAL A 1 400 ? 7.198 2.168 -20.461 1.00 97.38 400 VAL A C 1
ATOM 3181 O O . VAL A 1 400 ? 7.161 2.539 -19.291 1.00 97.38 400 VAL A O 1
ATOM 3184 N N . ASN A 1 401 ? 7.610 0.941 -20.803 1.00 95.00 401 ASN A N 1
ATOM 3185 C CA . ASN A 1 401 ? 7.990 -0.065 -19.805 1.00 95.00 401 ASN A CA 1
ATOM 3186 C C . ASN A 1 401 ? 9.184 0.372 -18.942 1.00 95.00 401 ASN A C 1
ATOM 3188 O O . ASN A 1 401 ? 9.144 0.193 -17.726 1.00 95.00 401 ASN A O 1
ATOM 3192 N N . ILE A 1 402 ? 10.214 0.992 -19.530 1.00 94.62 402 ILE A N 1
ATOM 3193 C CA . ILE A 1 402 ? 11.337 1.563 -18.764 1.00 94.62 402 ILE A CA 1
ATOM 3194 C C . ILE A 1 402 ? 10.836 2.685 -17.849 1.00 94.62 402 ILE A C 1
ATOM 3196 O O . ILE A 1 402 ? 11.203 2.749 -16.675 1.00 94.62 402 ILE A O 1
ATOM 3200 N N . TYR A 1 403 ? 9.945 3.541 -18.348 1.00 96.38 403 TYR A N 1
ATOM 3201 C CA . TYR A 1 403 ? 9.382 4.620 -17.548 1.00 96.38 403 TYR A CA 1
ATOM 3202 C C . TYR A 1 403 ? 8.552 4.111 -16.357 1.00 96.38 403 TYR A C 1
ATOM 3204 O O . TYR A 1 403 ? 8.562 4.740 -15.297 1.00 96.38 403 TYR A O 1
ATOM 3212 N N . LEU A 1 404 ? 7.882 2.954 -16.473 1.00 96.62 404 LEU A N 1
ATOM 3213 C CA . LEU A 1 404 ? 7.164 2.335 -15.349 1.00 96.62 404 LEU A CA 1
ATOM 3214 C C . LEU A 1 404 ? 8.091 2.039 -14.161 1.00 96.62 404 LEU A C 1
ATOM 3216 O O . LEU A 1 404 ? 7.684 2.244 -13.016 1.00 96.62 404 LEU A O 1
ATOM 3220 N N . TYR A 1 405 ? 9.336 1.620 -14.413 1.00 95.38 405 TYR A N 1
ATOM 3221 C CA . TYR A 1 405 ? 10.340 1.456 -13.356 1.00 95.38 405 TYR A CA 1
ATOM 3222 C C . TYR A 1 405 ? 10.694 2.794 -12.704 1.00 95.38 405 TYR A C 1
ATOM 3224 O O . TYR A 1 405 ? 10.708 2.887 -11.477 1.00 95.38 405 TYR A O 1
ATOM 3232 N N . ILE A 1 406 ? 10.930 3.836 -13.511 1.00 93.62 406 ILE A N 1
ATOM 3233 C CA . ILE A 1 406 ? 11.276 5.175 -13.013 1.00 93.62 406 ILE A CA 1
ATOM 3234 C C . ILE A 1 406 ? 10.163 5.700 -12.109 1.00 93.62 406 ILE A C 1
ATOM 3236 O O . ILE A 1 406 ? 10.415 6.061 -10.961 1.00 93.62 406 ILE A O 1
ATOM 3240 N N . ILE A 1 407 ? 8.920 5.722 -12.599 1.00 94.44 407 ILE A N 1
ATOM 3241 C CA . ILE A 1 407 ? 7.814 6.316 -11.845 1.00 94.44 407 ILE A CA 1
ATOM 3242 C C . ILE A 1 407 ? 7.441 5.492 -10.617 1.00 94.44 407 ILE A C 1
ATOM 3244 O O . ILE A 1 407 ? 7.086 6.052 -9.580 1.00 94.44 407 ILE A O 1
ATOM 3248 N N . GLY A 1 408 ? 7.582 4.170 -10.700 1.00 94.06 408 GLY A N 1
ATOM 3249 C CA . GLY A 1 408 ? 7.407 3.292 -9.558 1.00 94.06 408 GLY A CA 1
ATOM 3250 C C . GLY A 1 408 ? 8.437 3.536 -8.459 1.00 94.06 408 GLY A C 1
ATOM 3251 O O . GLY A 1 408 ? 8.071 3.603 -7.285 1.00 94.06 408 GLY A O 1
ATOM 3252 N N . ALA A 1 409 ? 9.702 3.760 -8.829 1.00 92.06 409 ALA A N 1
ATOM 3253 C CA . ALA A 1 409 ? 10.755 4.112 -7.884 1.00 92.06 409 ALA A CA 1
ATOM 3254 C C . ALA A 1 409 ? 10.508 5.503 -7.278 1.00 92.06 409 ALA A C 1
ATOM 3256 O O . ALA A 1 409 ? 10.533 5.649 -6.058 1.00 92.06 409 ALA A O 1
ATOM 3257 N N . VAL A 1 410 ? 10.150 6.500 -8.096 1.00 91.06 410 VAL A N 1
ATOM 3258 C CA . VAL A 1 410 ? 9.771 7.848 -7.625 1.00 91.06 410 VAL A CA 1
ATOM 3259 C C . VAL A 1 410 ? 8.620 7.792 -6.613 1.00 91.06 410 VAL A C 1
ATOM 3261 O O . VAL A 1 410 ? 8.585 8.593 -5.683 1.00 91.06 410 VAL A O 1
ATOM 3264 N N . ARG A 1 411 ? 7.673 6.858 -6.771 1.00 89.88 411 ARG A N 1
ATOM 3265 C CA . ARG A 1 411 ? 6.533 6.714 -5.849 1.00 89.88 411 ARG A CA 1
ATOM 3266 C C . ARG A 1 411 ? 6.810 5.840 -4.631 1.00 89.88 411 ARG A C 1
ATOM 3268 O O . ARG A 1 411 ? 6.094 5.995 -3.649 1.00 89.88 411 ARG A O 1
ATOM 3275 N N . SER A 1 412 ? 7.824 4.983 -4.677 1.00 88.81 412 SER A N 1
ATOM 3276 C CA . SER A 1 412 ? 8.223 4.114 -3.559 1.00 88.81 412 SER A CA 1
ATOM 3277 C C . SER A 1 412 ? 9.254 4.777 -2.639 1.00 88.81 412 SER A C 1
ATOM 3279 O O . SER A 1 412 ? 9.258 4.558 -1.431 1.00 88.81 412 SER A O 1
ATOM 3281 N N . PHE A 1 413 ? 10.133 5.619 -3.187 1.00 86.50 413 PHE A N 1
ATOM 3282 C CA . PHE A 1 413 ? 11.174 6.307 -2.428 1.00 86.50 413 PHE A CA 1
ATOM 3283 C C . PHE A 1 413 ? 10.783 7.764 -2.168 1.00 86.50 413 PHE A C 1
ATOM 3285 O O . PHE A 1 413 ? 10.573 8.540 -3.092 1.00 86.50 413 PHE A O 1
ATOM 3292 N N . SER A 1 414 ? 10.716 8.166 -0.897 1.00 78.88 414 SER A N 1
ATOM 3293 C CA . SER A 1 414 ? 10.460 9.564 -0.534 1.00 78.88 414 SER A CA 1
ATOM 3294 C C . SER A 1 414 ? 11.735 10.403 -0.639 1.00 78.88 414 SER A C 1
ATOM 3296 O O . SER A 1 414 ? 12.726 10.118 0.037 1.00 78.88 414 SER A O 1
ATOM 3298 N N . LEU A 1 415 ? 11.682 11.470 -1.443 1.00 75.12 415 LEU A N 1
ATOM 3299 C CA . LEU A 1 415 ? 12.755 12.463 -1.553 1.00 75.12 415 LEU A CA 1
ATOM 3300 C C . LEU A 1 415 ? 13.041 13.142 -0.205 1.00 75.12 415 LEU A C 1
ATOM 3302 O O . LEU A 1 415 ? 14.200 13.328 0.147 1.00 75.12 415 LEU A O 1
ATOM 3306 N N . VAL A 1 416 ? 11.993 13.454 0.567 1.00 72.88 416 VAL A N 1
ATOM 3307 C CA . VAL A 1 416 ? 12.111 14.120 1.878 1.00 72.88 416 VAL A CA 1
ATOM 3308 C C . VAL A 1 416 ? 12.866 13.240 2.874 1.00 72.88 416 VAL A C 1
ATOM 3310 O O . VAL A 1 416 ? 13.670 13.739 3.647 1.00 72.88 416 VAL A O 1
ATOM 3313 N N . ARG A 1 417 ? 12.644 11.921 2.822 1.00 77.75 417 ARG A N 1
ATOM 3314 C CA . ARG A 1 417 ? 13.269 10.961 3.742 1.00 77.75 417 ARG A CA 1
ATOM 3315 C C . ARG A 1 417 ? 14.726 10.648 3.396 1.00 77.75 417 ARG A C 1
ATOM 3317 O O . ARG A 1 417 ? 15.499 10.324 4.284 1.00 77.75 417 ARG A O 1
ATOM 3324 N N . LEU A 1 418 ? 15.083 10.657 2.111 1.00 76.88 418 LEU A N 1
ATOM 3325 C CA . LEU A 1 418 ? 16.394 10.190 1.638 1.00 76.88 418 LEU A CA 1
ATOM 3326 C C . LEU A 1 418 ? 17.362 11.327 1.285 1.00 76.88 418 LEU A C 1
ATOM 3328 O O . LEU A 1 418 ? 18.566 11.097 1.210 1.00 76.88 418 LEU A O 1
ATOM 3332 N N . GLY A 1 419 ? 16.855 12.530 1.017 1.00 76.94 419 GLY A N 1
ATOM 3333 C CA . GLY A 1 419 ? 17.635 13.606 0.413 1.00 76.94 419 GLY A CA 1
ATOM 3334 C C . GLY A 1 419 ? 17.923 13.372 -1.078 1.00 76.94 419 GLY A C 1
ATOM 3335 O O . GLY A 1 419 ? 17.769 12.272 -1.617 1.00 76.94 419 GLY A O 1
ATOM 3336 N N . TYR A 1 420 ? 18.348 14.431 -1.771 1.00 77.56 420 TYR A N 1
ATOM 3337 C CA . TYR A 1 420 ? 18.501 14.445 -3.233 1.00 77.56 420 TYR A CA 1
ATOM 3338 C C . TYR A 1 420 ? 19.517 13.427 -3.764 1.00 77.56 420 TYR A C 1
ATOM 3340 O O . TYR A 1 420 ? 19.245 12.747 -4.756 1.00 77.56 420 TYR A O 1
ATOM 3348 N N . ALA A 1 421 ? 20.671 13.293 -3.103 1.00 77.06 421 ALA A N 1
ATOM 3349 C CA . ALA A 1 421 ? 21.742 12.404 -3.548 1.00 77.06 421 ALA A CA 1
ATOM 3350 C C . ALA A 1 421 ? 21.308 10.932 -3.500 1.00 77.06 421 ALA A C 1
ATOM 3352 O O . ALA A 1 421 ? 21.341 10.238 -4.518 1.00 77.06 421 ALA A O 1
ATOM 3353 N N . HIS A 1 422 ? 20.822 10.462 -2.346 1.00 79.62 422 HIS A N 1
ATOM 3354 C CA . HIS A 1 422 ? 20.365 9.080 -2.213 1.00 79.62 422 HIS A CA 1
ATOM 3355 C C . HIS A 1 422 ? 19.130 8.799 -3.063 1.00 79.62 422 HIS A C 1
ATOM 3357 O O . HIS A 1 422 ? 19.067 7.735 -3.674 1.00 79.62 422 HIS A O 1
ATOM 3363 N N . PHE A 1 423 ? 18.179 9.733 -3.165 1.00 82.88 423 PHE A N 1
ATOM 3364 C CA . PHE A 1 423 ? 17.028 9.575 -4.054 1.00 82.88 423 PHE A CA 1
ATOM 3365 C C . PHE A 1 423 ? 17.468 9.363 -5.510 1.00 82.88 423 PHE A C 1
ATOM 3367 O O . PHE A 1 423 ? 17.059 8.390 -6.143 1.00 82.88 423 PHE A O 1
ATOM 3374 N N . THR A 1 424 ? 18.376 10.202 -6.014 1.00 83.62 424 THR A N 1
ATOM 3375 C CA . THR A 1 424 ? 18.913 10.087 -7.380 1.00 83.62 424 THR A CA 1
ATOM 3376 C C . THR A 1 424 ? 19.649 8.762 -7.583 1.00 83.62 424 THR A C 1
ATOM 3378 O O . THR A 1 424 ? 19.414 8.070 -8.574 1.00 83.62 424 THR A O 1
ATOM 3381 N N . LEU A 1 425 ? 20.466 8.342 -6.610 1.00 85.94 425 LEU A N 1
ATOM 3382 C CA . LEU A 1 425 ? 21.138 7.040 -6.639 1.00 85.94 425 LEU A CA 1
ATOM 3383 C C . LEU A 1 425 ? 20.149 5.866 -6.686 1.00 85.94 425 LEU A C 1
ATOM 3385 O O . LEU A 1 425 ? 20.433 4.872 -7.350 1.00 85.94 425 LEU A O 1
ATOM 3389 N N . ARG A 1 426 ? 18.978 5.957 -6.037 1.00 86.69 426 ARG A N 1
ATOM 3390 C CA . ARG A 1 426 ? 17.937 4.916 -6.134 1.00 86.69 426 ARG A CA 1
ATOM 3391 C C . ARG A 1 426 ? 17.294 4.870 -7.517 1.00 86.69 426 ARG A C 1
ATOM 3393 O O . ARG A 1 426 ? 17.061 3.773 -8.020 1.00 86.69 426 ARG A O 1
ATOM 3400 N N . ILE A 1 427 ? 17.056 6.014 -8.160 1.00 87.44 427 ILE A N 1
ATOM 3401 C CA . ILE A 1 427 ? 16.545 6.045 -9.541 1.00 87.44 427 ILE A CA 1
ATOM 3402 C C . ILE A 1 427 ? 17.569 5.437 -10.509 1.00 87.44 427 ILE A C 1
ATOM 3404 O O . ILE A 1 427 ? 17.222 4.547 -11.285 1.00 87.44 427 ILE A O 1
ATOM 3408 N N . ILE A 1 428 ? 18.841 5.835 -10.405 1.00 87.75 428 ILE A N 1
ATOM 3409 C CA . ILE A 1 428 ? 19.932 5.267 -11.215 1.00 87.75 428 ILE A CA 1
ATOM 3410 C C . ILE A 1 428 ? 20.072 3.763 -10.950 1.00 87.75 428 ILE A C 1
ATOM 3412 O O . ILE A 1 428 ? 20.136 2.974 -11.889 1.00 87.75 428 ILE A O 1
ATOM 3416 N N . GLY A 1 429 ? 20.049 3.348 -9.682 1.00 87.88 429 GLY A N 1
ATOM 3417 C CA . GLY A 1 429 ? 20.089 1.940 -9.291 1.00 87.88 429 GLY A CA 1
ATOM 3418 C C . GLY A 1 429 ? 18.907 1.134 -9.838 1.00 87.88 429 GLY A C 1
ATOM 3419 O O . GLY A 1 429 ? 19.082 -0.014 -10.241 1.00 87.88 429 GLY A O 1
ATOM 3420 N N . THR A 1 430 ? 17.715 1.732 -9.925 1.00 90.31 430 THR A N 1
ATOM 3421 C CA . THR A 1 430 ? 16.546 1.089 -10.548 1.00 90.31 430 THR A CA 1
ATOM 3422 C C . THR A 1 430 ? 16.803 0.831 -12.032 1.00 90.31 430 THR A C 1
ATOM 3424 O O . THR A 1 430 ? 16.614 -0.284 -12.499 1.00 90.31 430 THR A O 1
ATOM 3427 N N . LEU A 1 431 ? 17.301 1.824 -12.773 1.00 90.06 431 LEU A N 1
ATOM 3428 C CA . LEU A 1 431 ? 17.606 1.659 -14.198 1.00 90.06 431 LEU A CA 1
ATOM 3429 C C . LEU A 1 431 ? 18.725 0.635 -14.436 1.00 90.06 431 LEU A C 1
ATOM 3431 O O . LEU A 1 431 ? 18.602 -0.224 -15.306 1.00 90.06 431 LEU A O 1
ATOM 3435 N N . ALA A 1 432 ? 19.781 0.677 -13.620 1.00 88.69 432 ALA A N 1
ATOM 3436 C CA . ALA A 1 432 ? 20.903 -0.254 -13.707 1.00 88.69 432 ALA A CA 1
ATOM 3437 C C . ALA A 1 432 ? 20.508 -1.708 -13.390 1.00 88.69 432 ALA A C 1
ATOM 3439 O O . ALA A 1 432 ? 21.146 -2.639 -13.879 1.00 88.69 432 ALA A O 1
ATOM 3440 N N . THR A 1 433 ? 19.452 -1.921 -12.598 1.00 89.38 433 THR A N 1
ATOM 3441 C CA . THR A 1 433 ? 18.969 -3.267 -12.249 1.00 89.38 433 THR A CA 1
ATOM 3442 C C . THR A 1 433 ? 18.032 -3.871 -13.297 1.00 89.38 433 THR A C 1
ATOM 3444 O O . THR A 1 433 ? 17.863 -5.088 -13.290 1.00 89.38 433 THR A O 1
ATOM 3447 N N . ILE A 1 434 ? 17.489 -3.096 -14.250 1.00 90.31 434 ILE A N 1
ATOM 3448 C CA . ILE A 1 434 ? 16.544 -3.600 -15.271 1.00 90.31 434 ILE A CA 1
ATOM 3449 C C . ILE A 1 434 ? 17.070 -4.837 -16.023 1.00 90.31 434 ILE A C 1
ATOM 3451 O O . ILE A 1 434 ? 16.340 -5.828 -16.068 1.00 90.31 434 ILE A O 1
ATOM 3455 N N . PRO A 1 435 ? 18.303 -4.867 -16.579 1.00 89.56 435 PRO A N 1
ATOM 3456 C CA . PRO A 1 435 ? 18.782 -6.039 -17.319 1.00 89.56 435 PRO A CA 1
ATOM 3457 C C . PRO A 1 435 ? 18.796 -7.304 -16.457 1.00 89.56 435 PRO A C 1
ATOM 3459 O O . PRO A 1 435 ? 18.408 -8.382 -16.902 1.00 89.56 435 PRO A O 1
ATOM 3462 N N . PHE A 1 436 ? 19.186 -7.157 -15.192 1.00 87.88 436 PHE A N 1
ATOM 3463 C CA . PHE A 1 436 ? 19.202 -8.247 -14.230 1.00 87.88 436 PHE A CA 1
ATOM 3464 C C . PHE A 1 436 ? 17.787 -8.726 -13.878 1.00 87.88 436 PHE A C 1
ATOM 3466 O O . PHE A 1 436 ? 17.538 -9.932 -13.830 1.00 87.88 436 PHE A O 1
ATOM 3473 N N . VAL A 1 437 ? 16.842 -7.801 -13.690 1.00 90.00 437 VAL A N 1
ATOM 3474 C CA . VAL A 1 437 ? 15.429 -8.136 -13.462 1.00 90.00 437 VAL A CA 1
ATOM 3475 C C . VAL A 1 437 ? 14.862 -8.897 -14.656 1.00 90.00 437 VAL A C 1
ATOM 3477 O O . VAL A 1 437 ? 14.237 -9.934 -14.460 1.00 90.00 437 VAL A O 1
ATOM 3480 N N . VAL A 1 438 ? 15.152 -8.463 -15.887 1.00 91.50 438 VAL A N 1
ATOM 3481 C CA . VAL A 1 438 ? 14.740 -9.173 -17.109 1.00 91.50 438 VAL A CA 1
ATOM 3482 C C . VAL A 1 438 ? 15.304 -10.595 -17.137 1.00 91.50 438 VAL A C 1
ATOM 3484 O O . VAL A 1 438 ? 14.565 -11.525 -17.447 1.00 91.50 438 VAL A O 1
ATOM 3487 N N . MET A 1 439 ? 16.566 -10.808 -16.749 1.00 91.25 439 MET A N 1
ATOM 3488 C CA . MET A 1 439 ? 17.131 -12.163 -16.650 1.00 91.25 439 MET A CA 1
ATOM 3489 C C . MET A 1 439 ? 16.408 -13.024 -15.608 1.00 91.25 439 MET A C 1
ATOM 3491 O O . MET A 1 439 ? 16.138 -14.199 -15.858 1.00 91.25 439 MET A O 1
ATOM 3495 N N . CYS A 1 440 ? 16.051 -12.452 -14.457 1.00 92.00 440 CYS A N 1
ATOM 3496 C CA . CYS A 1 440 ? 15.302 -13.162 -13.419 1.00 92.00 440 CYS A CA 1
ATOM 3497 C C . CYS A 1 440 ? 13.883 -13.520 -13.874 1.00 92.00 440 CYS A C 1
ATOM 3499 O O . CYS A 1 440 ? 13.415 -14.629 -13.615 1.00 92.00 440 CYS A O 1
ATOM 3501 N N . GLU A 1 441 ? 13.216 -12.607 -14.581 1.00 93.38 441 GLU A N 1
ATOM 3502 C CA . GLU A 1 441 ? 11.902 -12.833 -15.187 1.00 93.38 441 GLU A CA 1
ATOM 3503 C C . GLU A 1 441 ? 11.979 -13.926 -16.269 1.00 93.38 441 GLU A C 1
ATOM 3505 O O . GLU A 1 441 ? 11.168 -14.849 -16.265 1.00 93.38 441 GLU A O 1
ATOM 3510 N N . ILE A 1 442 ? 13.003 -13.915 -17.132 1.00 93.81 442 ILE A N 1
ATOM 3511 C CA . ILE A 1 442 ? 13.247 -14.980 -18.122 1.00 93.81 442 ILE A CA 1
ATOM 3512 C C . ILE A 1 442 ? 13.480 -16.329 -17.437 1.00 93.81 442 ILE A C 1
ATOM 3514 O O . ILE A 1 442 ? 12.880 -17.329 -17.833 1.00 93.81 442 ILE A O 1
ATOM 3518 N N . ALA A 1 443 ? 14.305 -16.369 -16.388 1.00 93.12 443 ALA A N 1
ATOM 3519 C CA . ALA A 1 443 ? 14.548 -17.588 -15.622 1.00 93.12 443 ALA A CA 1
ATOM 3520 C C . ALA A 1 443 ? 13.251 -18.123 -14.994 1.00 93.12 443 ALA A C 1
ATOM 3522 O O . ALA A 1 443 ? 12.982 -19.324 -15.057 1.00 93.12 443 ALA A O 1
ATOM 3523 N N . ALA A 1 444 ? 12.415 -17.238 -14.443 1.00 93.44 444 ALA A N 1
ATOM 3524 C CA . ALA A 1 444 ? 11.107 -17.597 -13.907 1.00 93.44 444 ALA A CA 1
ATOM 3525 C C . ALA A 1 444 ? 10.156 -18.123 -14.992 1.00 93.44 444 ALA A C 1
ATOM 3527 O O . ALA A 1 444 ? 9.444 -19.099 -14.745 1.00 93.44 444 ALA A O 1
ATOM 3528 N N . VAL A 1 445 ? 10.171 -17.525 -16.189 1.00 94.31 445 VAL A N 1
ATOM 3529 C CA . VAL A 1 445 ? 9.362 -17.954 -17.338 1.00 94.31 445 VAL A CA 1
ATOM 3530 C C . VAL A 1 445 ? 9.765 -19.336 -17.822 1.00 94.31 445 VAL A C 1
ATOM 3532 O O . VAL A 1 445 ? 8.924 -20.234 -17.864 1.00 94.31 445 VAL A O 1
ATOM 3535 N N . LEU A 1 446 ? 11.048 -19.543 -18.119 1.00 93.44 446 LEU A N 1
ATOM 3536 C CA . LEU A 1 446 ? 11.555 -20.840 -18.560 1.00 93.44 446 LEU A CA 1
ATOM 3537 C C . LEU A 1 446 ? 11.280 -21.910 -17.499 1.00 93.44 446 LEU A C 1
ATOM 3539 O O . LEU A 1 446 ? 10.724 -22.965 -17.802 1.00 93.44 446 LEU A O 1
ATOM 3543 N N . TRP A 1 447 ? 11.566 -21.615 -16.230 1.00 91.62 447 TRP A N 1
ATOM 3544 C CA . TRP A 1 447 ? 11.278 -22.556 -15.157 1.00 91.62 447 TRP A CA 1
ATOM 3545 C C . TRP A 1 447 ? 9.777 -22.846 -15.036 1.00 91.62 447 TRP A C 1
ATOM 3547 O O . TRP A 1 447 ? 9.391 -24.003 -14.891 1.00 91.62 447 TRP A O 1
ATOM 3557 N N . GLY A 1 448 ? 8.908 -21.838 -15.109 1.00 88.94 448 GLY A N 1
ATOM 3558 C CA . GLY A 1 448 ? 7.460 -22.010 -14.981 1.00 88.94 448 GLY A CA 1
ATOM 3559 C C . GLY A 1 448 ? 6.814 -22.790 -16.124 1.00 88.94 448 GLY A C 1
ATOM 3560 O O . GLY A 1 448 ? 5.899 -23.571 -15.860 1.00 88.94 448 GLY A O 1
ATOM 3561 N N . LEU A 1 449 ? 7.305 -22.630 -17.356 1.00 90.06 449 LEU A N 1
ATOM 3562 C CA . LEU A 1 449 ? 6.809 -23.353 -18.531 1.00 90.06 449 LEU A CA 1
ATOM 3563 C C . LEU A 1 449 ? 7.208 -24.834 -18.524 1.00 90.06 449 LEU A C 1
ATOM 3565 O O . LEU A 1 449 ? 6.387 -25.679 -18.875 1.00 90.06 449 LEU A O 1
ATOM 3569 N N . PHE A 1 450 ? 8.441 -25.145 -18.109 1.00 86.75 450 PHE A N 1
ATOM 3570 C CA . PHE A 1 450 ? 8.995 -26.505 -18.166 1.00 86.75 450 PHE A CA 1
ATOM 3571 C C . PHE A 1 450 ? 8.882 -27.296 -16.856 1.00 86.75 450 PHE A C 1
ATOM 3573 O O . PHE A 1 450 ? 9.273 -28.460 -16.811 1.00 86.75 450 PHE A O 1
ATOM 3580 N N . SER A 1 451 ? 8.360 -26.700 -15.781 1.00 83.25 451 SER A N 1
ATOM 3581 C CA . SER A 1 451 ? 8.151 -27.404 -14.511 1.00 83.25 451 SER A CA 1
ATOM 3582 C C . SER A 1 451 ? 6.685 -27.699 -14.228 1.00 83.25 451 SER A C 1
ATOM 3584 O O . SER A 1 451 ? 5.779 -27.031 -14.726 1.00 83.25 451 SER A O 1
ATOM 3586 N N . ASP A 1 452 ? 6.467 -28.709 -13.387 1.00 72.88 452 ASP A N 1
ATOM 3587 C CA . ASP A 1 452 ? 5.133 -29.115 -12.967 1.00 72.88 452 ASP A CA 1
ATOM 3588 C C . ASP A 1 452 ? 4.378 -27.951 -12.297 1.00 72.88 452 ASP A C 1
ATOM 3590 O O . ASP A 1 452 ? 4.928 -27.193 -11.487 1.00 72.88 452 ASP A O 1
ATOM 3594 N N . LYS A 1 453 ? 3.103 -27.814 -12.665 1.00 66.88 453 LYS A N 1
ATOM 3595 C CA . LYS A 1 453 ? 2.198 -26.732 -12.258 1.00 66.88 453 LYS A CA 1
ATOM 3596 C C . LYS A 1 453 ? 1.505 -27.027 -10.921 1.00 66.88 453 LYS A C 1
ATOM 3598 O O . LYS A 1 453 ? 0.773 -26.182 -10.424 1.00 66.88 453 LYS A O 1
ATOM 3603 N N . GLY A 1 454 ? 1.721 -28.209 -10.332 1.00 50.88 454 GLY A N 1
ATOM 3604 C CA . GLY A 1 454 ? 1.040 -28.658 -9.111 1.00 50.88 454 GLY A CA 1
ATOM 3605 C C . GLY A 1 454 ? 1.662 -28.247 -7.766 1.00 50.88 454 GLY A C 1
ATOM 3606 O O . GLY A 1 454 ? 1.050 -28.505 -6.732 1.00 50.88 454 GLY A O 1
ATOM 3607 N N . LYS A 1 455 ? 2.861 -27.640 -7.725 1.00 54.72 455 LYS A N 1
ATOM 3608 C CA . LYS A 1 455 ? 3.564 -27.318 -6.461 1.00 54.72 455 LYS A CA 1
ATOM 3609 C C . LYS A 1 455 ? 3.455 -25.834 -6.094 1.00 54.72 455 LYS A C 1
ATOM 3611 O O . LYS A 1 455 ? 4.018 -24.982 -6.775 1.00 54.72 455 LYS A O 1
ATOM 3616 N N . PHE A 1 456 ? 2.800 -25.532 -4.972 1.00 46.81 456 PHE A N 1
ATOM 3617 C CA . PHE A 1 456 ? 2.699 -24.176 -4.419 1.00 46.81 456 PHE A CA 1
ATOM 3618 C C . PHE A 1 456 ? 3.843 -23.873 -3.447 1.00 46.81 456 PHE A C 1
ATOM 3620 O O . PHE A 1 456 ? 3.978 -24.530 -2.413 1.00 46.81 456 PHE A O 1
ATOM 3627 N N . TYR A 1 457 ? 4.643 -22.858 -3.773 1.00 50.66 457 TYR A N 1
ATOM 3628 C CA . TYR A 1 457 ? 5.737 -22.371 -2.934 1.00 50.66 457 TYR A CA 1
ATOM 3629 C C . TYR A 1 457 ? 5.317 -21.121 -2.155 1.00 50.66 457 TYR A C 1
ATOM 3631 O O . TYR A 1 457 ? 4.782 -20.177 -2.739 1.00 50.66 457 TYR A O 1
ATOM 3639 N N . VAL A 1 458 ? 5.599 -21.116 -0.852 1.00 54.19 458 VAL A N 1
ATOM 3640 C CA . VAL A 1 458 ? 5.461 -19.948 0.026 1.00 54.19 458 VAL A CA 1
ATOM 3641 C C . VAL A 1 458 ? 6.833 -19.304 0.162 1.00 54.19 458 VAL A C 1
ATOM 3643 O O . VAL A 1 458 ? 7.811 -20.002 0.415 1.00 54.19 458 VAL A O 1
ATOM 3646 N N . VAL A 1 459 ? 6.895 -17.993 -0.070 1.00 52.28 459 VAL A N 1
ATOM 3647 C CA . VAL A 1 459 ? 8.113 -17.189 0.102 1.00 52.28 459 VAL A CA 1
ATOM 3648 C C . VAL A 1 459 ? 8.535 -17.238 1.565 1.00 52.28 459 VAL A C 1
ATOM 3650 O O . VAL A 1 459 ? 7.674 -17.114 2.432 1.00 52.28 459 VAL A O 1
ATOM 3653 N N . ASP A 1 460 ? 9.832 -17.401 1.831 1.00 47.00 460 ASP A N 1
ATOM 3654 C CA . ASP A 1 460 ? 10.335 -17.327 3.198 1.00 47.00 460 ASP A CA 1
ATOM 3655 C C . ASP A 1 460 ? 10.295 -15.876 3.701 1.00 47.00 460 ASP A C 1
ATOM 3657 O O . ASP A 1 460 ? 10.857 -14.972 3.078 1.00 47.00 460 ASP A O 1
ATOM 3661 N N . LYS A 1 461 ? 9.585 -15.658 4.811 1.00 55.97 461 LYS A N 1
ATOM 3662 C CA . LYS A 1 461 ? 9.305 -14.340 5.401 1.00 55.97 461 LYS A CA 1
ATOM 3663 C C . LYS A 1 461 ? 9.999 -14.118 6.745 1.00 55.97 461 LYS A C 1
ATOM 3665 O O . LYS A 1 461 ? 9.716 -13.124 7.415 1.00 55.97 461 LYS A O 1
ATOM 3670 N N . GLN A 1 462 ? 10.916 -14.997 7.156 1.00 50.75 462 GLN A N 1
ATOM 3671 C CA . GLN A 1 462 ? 11.742 -14.746 8.339 1.00 50.75 462 GLN A CA 1
ATOM 3672 C C . GLN A 1 462 ? 12.708 -13.578 8.090 1.00 50.75 462 GLN A C 1
ATOM 3674 O O . GLN A 1 462 ? 13.512 -13.599 7.156 1.00 50.75 462 GLN A O 1
ATOM 3679 N N . LEU A 1 463 ? 12.648 -12.559 8.954 1.00 44.75 463 LEU A N 1
ATOM 3680 C CA . LEU A 1 463 ? 13.650 -11.497 9.012 1.00 44.75 463 LEU A CA 1
ATOM 3681 C C . LEU A 1 463 ? 14.960 -12.102 9.527 1.00 44.75 463 LEU A C 1
ATOM 3683 O O . LEU A 1 463 ? 15.157 -12.254 10.729 1.00 44.75 463 LEU A O 1
ATOM 3687 N N . LYS A 1 464 ? 15.866 -12.461 8.618 1.00 40.31 464 LYS A N 1
ATOM 3688 C CA . LYS A 1 464 ? 17.283 -12.587 8.977 1.00 40.31 464 LYS A CA 1
ATOM 3689 C C . LYS A 1 464 ? 17.840 -11.172 9.137 1.00 40.31 464 LYS A C 1
ATOM 3691 O O . LYS A 1 464 ? 17.360 -10.257 8.466 1.00 40.31 464 LYS A O 1
ATOM 3696 N N . SER A 1 465 ? 18.781 -10.990 10.064 1.00 33.94 465 SER A N 1
ATOM 3697 C CA . SER A 1 465 ? 19.379 -9.690 10.394 1.00 33.94 465 SER A CA 1
ATOM 3698 C C . SER A 1 465 ? 19.712 -8.879 9.132 1.00 33.94 465 SER A C 1
ATOM 3700 O O . SER A 1 465 ? 20.116 -9.471 8.125 1.00 33.94 465 SER A O 1
ATOM 3702 N N . PRO A 1 466 ? 19.522 -7.543 9.151 1.00 37.09 466 PRO A N 1
ATOM 3703 C CA . PRO A 1 466 ? 19.805 -6.707 7.994 1.00 37.09 466 PRO A CA 1
ATOM 3704 C C . PRO A 1 466 ? 21.251 -6.944 7.568 1.00 37.09 466 PRO A C 1
ATOM 3706 O O . PRO A 1 466 ? 22.194 -6.702 8.320 1.00 37.09 466 PRO A O 1
ATOM 3709 N N . ILE A 1 467 ? 21.418 -7.480 6.363 1.00 37.06 467 ILE A N 1
ATOM 3710 C CA . ILE A 1 467 ? 22.739 -7.692 5.790 1.00 37.06 467 ILE A CA 1
ATOM 3711 C C . ILE A 1 467 ? 23.281 -6.294 5.489 1.00 37.06 467 ILE A C 1
ATOM 3713 O O . ILE A 1 467 ? 22.708 -5.552 4.694 1.00 37.06 467 ILE A O 1
ATOM 3717 N N . CYS A 1 468 ? 24.341 -5.925 6.207 1.00 32.91 468 CYS A N 1
ATOM 3718 C CA . CYS A 1 468 ? 24.951 -4.603 6.191 1.00 32.91 468 CYS A CA 1
ATOM 3719 C C . CYS A 1 468 ? 25.263 -4.114 4.761 1.00 32.91 468 CYS A C 1
ATOM 3721 O O . CYS A 1 468 ? 25.596 -4.896 3.865 1.00 32.91 468 CYS A O 1
ATOM 3723 N N . PHE A 1 469 ? 25.223 -2.790 4.584 1.00 36.94 469 PHE A N 1
ATOM 3724 C CA . PHE A 1 469 ? 25.555 -2.033 3.368 1.00 36.94 469 PHE A CA 1
ATOM 3725 C C . PHE A 1 469 ? 26.916 -2.417 2.739 1.00 36.94 469 PHE A C 1
ATOM 3727 O O . PHE A 1 469 ? 27.138 -2.183 1.551 1.00 36.94 469 PHE A O 1
ATOM 3734 N N . GLU A 1 470 ? 27.803 -3.085 3.487 1.00 32.75 470 GLU A N 1
ATOM 3735 C CA . GLU A 1 470 ? 29.044 -3.686 2.979 1.00 32.75 470 GLU A CA 1
ATOM 3736 C C . GLU A 1 470 ? 28.836 -4.642 1.793 1.00 32.75 470 GLU A C 1
ATOM 3738 O O . GLU A 1 470 ? 29.673 -4.674 0.886 1.00 32.75 470 GLU A O 1
ATOM 3743 N N . TRP A 1 471 ? 27.717 -5.375 1.728 1.00 36.50 471 TRP A N 1
ATOM 3744 C CA . TRP A 1 471 ? 27.429 -6.227 0.568 1.00 36.50 471 TRP A CA 1
ATOM 3745 C C . TRP A 1 471 ? 27.055 -5.434 -0.681 1.00 36.50 471 TRP A C 1
ATOM 3747 O O . TRP A 1 471 ? 27.364 -5.896 -1.765 1.00 36.50 471 TRP A O 1
ATOM 3757 N N . PHE A 1 472 ? 26.504 -4.221 -0.586 1.00 37.28 472 PHE A N 1
ATOM 3758 C CA . PHE A 1 472 ? 26.228 -3.394 -1.771 1.00 37.28 472 PHE A CA 1
ATOM 3759 C C . PHE A 1 472 ? 27.531 -2.973 -2.475 1.00 37.28 472 PHE A C 1
ATOM 3761 O O . PHE A 1 472 ? 27.631 -3.034 -3.698 1.00 37.28 472 PHE A O 1
ATOM 3768 N N . ILE A 1 473 ? 28.578 -2.643 -1.709 1.00 36.41 473 ILE A N 1
ATOM 3769 C CA . ILE A 1 473 ? 29.923 -2.369 -2.246 1.00 36.41 473 ILE A CA 1
ATOM 3770 C C . ILE A 1 473 ? 30.591 -3.657 -2.759 1.00 36.41 473 ILE A C 1
ATOM 3772 O O . ILE A 1 473 ? 31.289 -3.636 -3.777 1.00 36.41 473 ILE A O 1
ATOM 3776 N N . LYS A 1 474 ? 30.372 -4.794 -2.088 1.00 33.47 474 LYS A N 1
ATOM 3777 C CA . LYS A 1 474 ? 30.920 -6.100 -2.490 1.00 33.47 474 LYS A CA 1
ATOM 3778 C C . LYS A 1 474 ? 30.235 -6.668 -3.742 1.00 33.47 474 LYS A C 1
ATOM 3780 O O . LYS A 1 474 ? 30.927 -7.187 -4.613 1.00 33.47 474 LYS A O 1
ATOM 3785 N N . ASP A 1 475 ? 28.929 -6.467 -3.890 1.00 39.34 475 ASP A N 1
ATOM 3786 C CA . ASP A 1 475 ? 28.127 -6.819 -5.064 1.00 39.34 475 ASP A CA 1
ATOM 3787 C C . ASP A 1 475 ? 28.404 -5.877 -6.231 1.00 39.34 475 ASP A C 1
ATOM 3789 O O . ASP A 1 475 ? 28.470 -6.350 -7.356 1.00 39.34 475 ASP A O 1
ATOM 3793 N N . ILE A 1 476 ? 28.693 -4.589 -5.999 1.00 37.94 476 ILE A N 1
ATOM 3794 C CA . ILE A 1 476 ? 29.221 -3.688 -7.041 1.00 37.94 476 ILE A CA 1
ATOM 3795 C C . ILE A 1 476 ? 30.643 -4.097 -7.475 1.00 37.94 476 ILE A C 1
ATOM 3797 O O . ILE A 1 476 ? 30.978 -4.014 -8.656 1.00 37.94 476 ILE A O 1
ATOM 3801 N N . ARG A 1 477 ? 31.502 -4.593 -6.571 1.00 33.34 477 ARG A N 1
ATOM 3802 C CA . ARG A 1 477 ? 32.809 -5.172 -6.959 1.00 33.34 477 ARG A CA 1
ATOM 3803 C C . ARG A 1 477 ? 32.661 -6.498 -7.708 1.00 33.34 477 ARG A C 1
ATOM 3805 O O . ARG A 1 477 ? 33.418 -6.744 -8.645 1.00 33.34 477 ARG A O 1
ATOM 3812 N N . SER A 1 478 ? 31.670 -7.312 -7.351 1.00 38.16 478 SER A N 1
ATOM 3813 C CA . SER A 1 478 ? 31.272 -8.502 -8.112 1.00 38.16 478 SER A CA 1
ATOM 3814 C C . SER A 1 478 ? 30.695 -8.114 -9.483 1.00 38.16 478 SER A C 1
ATOM 3816 O O . SER A 1 478 ? 31.017 -8.732 -10.495 1.00 38.16 478 SER A O 1
ATOM 3818 N N . PHE A 1 479 ? 29.954 -7.001 -9.547 1.00 35.94 479 PHE A N 1
ATOM 3819 C CA . PHE A 1 479 ? 29.441 -6.387 -10.770 1.00 35.94 479 PHE A CA 1
ATOM 3820 C C . PHE A 1 479 ? 30.581 -5.931 -11.672 1.00 35.94 479 PHE A C 1
ATOM 3822 O O . PHE A 1 479 ? 30.541 -6.251 -12.849 1.00 35.94 479 PHE A O 1
ATOM 3829 N N . ARG A 1 480 ? 31.650 -5.322 -11.130 1.00 33.62 480 ARG A N 1
ATOM 3830 C CA . ARG A 1 480 ? 32.862 -4.983 -11.896 1.00 33.62 480 ARG A CA 1
ATOM 3831 C C . ARG A 1 480 ? 33.459 -6.218 -12.574 1.00 33.62 480 ARG A C 1
ATOM 3833 O O . ARG A 1 480 ? 33.829 -6.140 -13.738 1.00 33.62 480 ARG A O 1
ATOM 3840 N N . ASN A 1 481 ? 33.472 -7.366 -11.898 1.00 32.91 481 ASN A N 1
ATOM 3841 C CA . ASN A 1 481 ? 33.985 -8.618 -12.461 1.00 32.91 481 ASN A CA 1
ATOM 3842 C C . ASN A 1 481 ? 33.017 -9.263 -13.480 1.00 32.91 481 ASN A C 1
ATOM 3844 O O . ASN A 1 481 ? 33.475 -9.880 -14.439 1.00 32.91 481 ASN A O 1
ATOM 3848 N N . LEU A 1 482 ? 31.700 -9.060 -13.346 1.00 34.53 482 LEU A N 1
ATOM 3849 C CA . LEU A 1 482 ? 30.692 -9.534 -14.306 1.00 34.53 482 LEU A CA 1
ATOM 3850 C C . LEU A 1 482 ? 30.590 -8.631 -15.555 1.00 34.53 482 LEU A C 1
ATOM 3852 O O . LEU A 1 482 ? 30.472 -9.143 -16.666 1.00 34.53 482 LEU A O 1
ATOM 3856 N N . THR A 1 483 ? 30.726 -7.305 -15.413 1.00 34.03 483 THR A N 1
ATOM 3857 C CA . THR A 1 483 ? 30.869 -6.361 -16.539 1.00 34.03 483 THR A CA 1
ATOM 3858 C C . THR A 1 483 ? 32.212 -6.491 -17.241 1.00 34.03 483 THR A C 1
ATOM 3860 O O . THR A 1 483 ? 32.283 -6.190 -18.422 1.00 34.03 483 THR A O 1
ATOM 3863 N N . VAL A 1 484 ? 33.267 -6.975 -16.576 1.00 37.44 484 VAL A N 1
ATOM 3864 C CA . VAL A 1 484 ? 34.522 -7.342 -17.255 1.00 37.44 484 VAL A CA 1
ATOM 3865 C C . VAL A 1 484 ? 34.337 -8.640 -18.055 1.00 37.44 484 VAL A C 1
ATOM 3867 O O . VAL A 1 484 ? 34.806 -8.720 -19.184 1.00 37.44 484 VAL A O 1
ATOM 3870 N N . GLY A 1 485 ? 33.559 -9.609 -17.556 1.00 33.47 485 GLY A N 1
ATOM 3871 C CA . GLY A 1 485 ? 33.195 -10.817 -18.311 1.00 33.47 485 GLY A CA 1
ATOM 3872 C C . GLY A 1 485 ? 32.294 -10.556 -19.530 1.00 33.47 485 GLY A C 1
ATOM 3873 O O . GLY A 1 485 ? 32.518 -11.134 -20.590 1.00 33.47 485 GLY A O 1
ATOM 3874 N N . LEU A 1 486 ? 31.315 -9.649 -19.414 1.00 30.61 486 LEU A N 1
ATOM 3875 C CA . LEU A 1 486 ? 30.464 -9.222 -20.539 1.00 30.61 486 LEU A CA 1
ATOM 3876 C C . LEU A 1 486 ? 31.166 -8.199 -21.451 1.00 30.61 486 LEU A C 1
ATOM 3878 O O . LEU A 1 486 ? 30.945 -8.184 -22.660 1.00 30.61 486 LEU A O 1
ATOM 3882 N N . GLY A 1 487 ? 32.047 -7.379 -20.879 1.00 30.61 487 GLY A N 1
ATOM 3883 C CA . GLY A 1 487 ? 32.885 -6.412 -21.580 1.00 30.61 487 GLY A CA 1
ATOM 3884 C C . GLY A 1 487 ? 33.860 -7.089 -22.533 1.00 30.61 487 GLY A C 1
ATOM 3885 O O . GLY A 1 487 ? 34.027 -6.614 -23.644 1.00 30.61 487 GLY A O 1
ATOM 3886 N N . ILE A 1 488 ? 34.413 -8.255 -22.185 1.00 34.75 488 ILE A N 1
ATOM 3887 C CA . ILE A 1 488 ? 35.312 -9.014 -23.075 1.00 34.75 488 ILE A CA 1
ATOM 3888 C C . ILE A 1 488 ? 34.573 -9.598 -24.300 1.00 34.75 488 ILE A C 1
ATOM 3890 O O . ILE A 1 488 ? 35.194 -9.795 -25.343 1.00 34.75 488 ILE A O 1
ATOM 3894 N N . LEU A 1 489 ? 33.248 -9.792 -24.236 1.00 28.45 489 LEU A N 1
ATOM 3895 C CA . LEU A 1 489 ? 32.437 -10.151 -25.411 1.00 28.45 489 LEU A CA 1
ATOM 3896 C C . LEU A 1 489 ? 31.999 -8.920 -26.235 1.00 28.45 489 LEU A C 1
ATOM 3898 O O . LEU A 1 489 ? 31.725 -9.045 -27.426 1.00 28.45 489 LEU A O 1
ATOM 3902 N N . LEU A 1 490 ? 31.958 -7.733 -25.615 1.00 30.19 490 LEU A N 1
ATOM 3903 C CA . LEU A 1 490 ? 31.586 -6.454 -26.239 1.00 30.19 490 LEU A CA 1
ATOM 3904 C C . LEU A 1 490 ? 32.791 -5.652 -26.776 1.00 30.19 490 LEU A C 1
ATOM 3906 O O . LEU A 1 490 ? 32.614 -4.822 -27.662 1.00 30.19 490 LEU A O 1
ATOM 3910 N N . PHE A 1 491 ? 34.020 -5.967 -26.353 1.00 27.19 491 PHE A N 1
ATOM 3911 C CA . PHE A 1 491 ? 35.273 -5.310 -26.774 1.00 27.19 491 PHE A CA 1
ATOM 3912 C C . PHE A 1 491 ? 35.677 -5.565 -28.243 1.00 27.19 491 PHE A C 1
ATOM 3914 O O . PHE A 1 491 ? 36.732 -5.126 -28.694 1.00 27.19 491 PHE A O 1
ATOM 3921 N N . ARG A 1 492 ? 34.848 -6.269 -29.025 1.00 28.86 492 ARG A N 1
ATOM 3922 C CA . ARG A 1 492 ? 34.981 -6.363 -30.492 1.00 28.86 492 ARG A CA 1
ATOM 3923 C C . ARG A 1 492 ? 33.913 -5.577 -31.260 1.00 28.86 492 ARG A C 1
ATOM 3925 O O . ARG A 1 492 ? 33.718 -5.823 -32.446 1.00 28.86 492 ARG A O 1
ATOM 3932 N N . VAL A 1 493 ? 33.256 -4.614 -30.608 1.00 29.72 493 VAL A N 1
ATOM 3933 C CA . VAL A 1 493 ? 32.276 -3.701 -31.231 1.00 29.72 493 VAL A CA 1
ATOM 3934 C C . VAL A 1 493 ? 32.641 -2.221 -30.981 1.00 29.72 493 VAL A C 1
ATOM 3936 O O . VAL A 1 493 ? 31.803 -1.335 -31.089 1.00 29.72 493 VAL A O 1
ATOM 3939 N N . ASP A 1 494 ? 33.918 -1.915 -30.732 1.00 25.05 494 ASP A N 1
ATOM 3940 C CA . ASP A 1 494 ? 34.437 -0.547 -30.503 1.00 25.05 494 ASP A CA 1
ATOM 3941 C C . ASP A 1 494 ? 34.566 0.317 -31.780 1.00 25.05 494 ASP A C 1
ATOM 3943 O O . ASP A 1 494 ? 35.362 1.252 -31.847 1.00 25.05 494 ASP A O 1
ATOM 3947 N N . GLN A 1 495 ? 33.798 0.027 -32.833 1.00 29.39 495 GLN A N 1
ATOM 3948 C CA . GLN A 1 495 ? 33.843 0.816 -34.072 1.00 29.39 495 GLN A CA 1
ATOM 3949 C C . GLN A 1 495 ? 32.500 1.400 -34.523 1.00 29.39 495 GLN A C 1
ATOM 3951 O O . GLN A 1 495 ? 32.494 2.075 -35.548 1.00 29.39 495 GLN A O 1
ATOM 3956 N N . ILE A 1 496 ? 31.368 1.186 -33.826 1.00 30.00 496 ILE A N 1
ATOM 3957 C CA . ILE A 1 496 ? 30.067 1.633 -34.382 1.00 30.00 496 ILE A CA 1
ATOM 3958 C C . ILE A 1 496 ? 29.103 2.374 -33.429 1.00 30.00 496 ILE A C 1
ATOM 3960 O O . ILE A 1 496 ? 28.260 3.094 -33.957 1.00 30.00 496 ILE A O 1
ATOM 3964 N N . ILE A 1 497 ? 29.160 2.315 -32.088 1.00 30.55 497 ILE A N 1
ATOM 3965 C CA . ILE A 1 497 ? 28.076 2.934 -31.279 1.00 30.55 497 ILE A CA 1
ATOM 3966 C C . ILE A 1 497 ? 28.573 3.593 -29.983 1.00 30.55 497 ILE A C 1
ATOM 3968 O O . ILE A 1 497 ? 28.934 2.917 -29.026 1.00 30.55 497 ILE A O 1
ATOM 3972 N N . ASP A 1 498 ? 28.509 4.926 -29.942 1.00 26.69 498 ASP A N 1
ATOM 3973 C CA . ASP A 1 498 ? 28.758 5.773 -28.770 1.00 26.69 498 ASP A CA 1
ATOM 3974 C C . ASP A 1 498 ? 27.436 5.980 -27.997 1.00 26.69 498 ASP A C 1
ATOM 3976 O O . ASP A 1 498 ? 26.622 6.838 -28.338 1.00 26.69 498 ASP A O 1
ATOM 3980 N N . PHE A 1 499 ? 27.157 5.121 -27.006 1.00 27.03 499 PHE A N 1
ATOM 3981 C CA . PHE A 1 499 ? 25.892 5.119 -26.239 1.00 27.03 499 PHE A CA 1
ATOM 3982 C C . PHE A 1 499 ? 26.047 5.634 -24.791 1.00 27.03 499 PHE A C 1
ATOM 3984 O O . PHE A 1 499 ? 25.131 5.511 -23.978 1.00 27.03 499 PHE A O 1
ATOM 3991 N N . SER A 1 500 ? 27.197 6.216 -24.436 1.00 30.94 500 SER A N 1
ATOM 3992 C CA . SER A 1 500 ? 27.593 6.408 -23.026 1.00 30.94 500 SER A CA 1
ATOM 3993 C C . SER A 1 500 ? 27.402 7.811 -22.433 1.00 30.94 500 SER A C 1
ATOM 3995 O O . SER A 1 500 ? 27.646 7.983 -21.243 1.00 30.94 500 SER A O 1
ATOM 3997 N N . SER A 1 501 ? 26.961 8.823 -23.185 1.00 35.28 501 SER A N 1
ATOM 3998 C CA . SER A 1 501 ? 27.121 10.226 -22.736 1.00 35.28 501 SER A CA 1
ATOM 3999 C C . SER A 1 501 ? 25.855 11.101 -22.748 1.00 35.28 501 SER A C 1
ATOM 4001 O O . SER A 1 501 ? 25.845 12.145 -22.101 1.00 35.28 501 SER A O 1
ATOM 4003 N N . GLY A 1 502 ? 24.746 10.681 -23.372 1.00 33.94 502 GLY A N 1
ATOM 4004 C CA . GLY A 1 502 ? 23.531 11.516 -23.478 1.00 33.94 502 GLY A CA 1
ATOM 4005 C C . GLY A 1 502 ? 22.491 11.336 -22.360 1.00 33.94 502 GLY A C 1
ATOM 4006 O O . GLY A 1 502 ? 21.952 12.308 -21.835 1.00 33.94 502 GLY A O 1
ATOM 4007 N N . ILE A 1 503 ? 22.214 10.091 -21.959 1.00 37.78 503 ILE A N 1
ATOM 4008 C CA . ILE A 1 503 ? 21.156 9.760 -20.979 1.00 37.78 503 ILE A CA 1
ATOM 4009 C C . ILE A 1 503 ? 21.606 10.068 -19.538 1.00 37.78 503 ILE A C 1
ATOM 4011 O O . ILE A 1 503 ? 20.796 10.441 -18.688 1.00 37.78 503 ILE A O 1
ATOM 4015 N N . PHE A 1 504 ? 22.912 9.963 -19.277 1.00 32.09 504 PHE A N 1
ATOM 4016 C CA . PHE A 1 504 ? 23.513 10.110 -17.948 1.00 32.09 504 PHE A CA 1
ATOM 4017 C C . PHE A 1 504 ? 23.538 11.561 -17.439 1.00 32.09 504 PHE A C 1
ATOM 4019 O O . PHE A 1 504 ? 23.415 11.792 -16.239 1.00 32.09 504 PHE A O 1
ATOM 4026 N N . ILE A 1 505 ? 23.655 12.544 -18.339 1.00 34.44 505 ILE A N 1
ATOM 4027 C CA . ILE A 1 505 ? 23.793 13.964 -17.974 1.00 34.44 505 ILE A CA 1
ATOM 4028 C C . ILE A 1 505 ? 22.420 14.617 -17.731 1.00 34.44 505 ILE A C 1
ATOM 4030 O O . ILE A 1 505 ? 22.286 15.480 -16.867 1.00 34.44 505 ILE A O 1
ATOM 4034 N N . PHE A 1 506 ? 21.360 14.173 -18.411 1.00 35.25 506 PHE A N 1
ATOM 4035 C CA . PHE A 1 506 ? 20.064 14.862 -18.360 1.00 35.25 506 PHE A CA 1
ATOM 4036 C C . PHE A 1 506 ? 19.251 14.587 -17.079 1.00 35.25 506 PHE A C 1
ATOM 4038 O O . PHE A 1 506 ? 18.560 15.475 -16.581 1.00 35.25 506 PHE A O 1
ATOM 4045 N N . VAL A 1 507 ? 19.383 13.394 -16.480 1.00 35.19 507 VAL A N 1
ATOM 4046 C CA . VAL A 1 507 ? 18.754 13.072 -15.178 1.00 35.19 507 VAL A CA 1
ATOM 4047 C C . VAL A 1 507 ? 19.382 13.886 -14.035 1.00 35.19 507 VAL A C 1
ATOM 4049 O O . VAL A 1 507 ? 18.693 14.243 -13.082 1.00 35.19 507 VAL A O 1
ATOM 4052 N N . VAL A 1 508 ? 20.663 14.255 -14.159 1.00 33.06 508 VAL A N 1
ATOM 4053 C CA . VAL A 1 508 ? 21.387 15.092 -13.185 1.00 33.06 508 VAL A CA 1
ATOM 4054 C C . VAL A 1 508 ? 20.962 16.565 -13.277 1.00 33.06 508 VAL A C 1
ATOM 4056 O O . VAL A 1 508 ? 20.855 17.228 -12.245 1.00 33.06 508 VAL A O 1
ATOM 4059 N N . VAL A 1 509 ? 20.631 17.067 -14.474 1.00 32.53 509 VAL A N 1
ATOM 4060 C CA . VAL A 1 509 ? 20.224 18.472 -14.696 1.00 32.53 509 VAL A CA 1
ATOM 4061 C C . VAL A 1 509 ? 18.846 18.795 -14.097 1.00 32.53 509 VAL A C 1
ATOM 4063 O O . VAL A 1 509 ? 18.647 19.896 -13.591 1.00 32.53 509 VAL A O 1
ATOM 4066 N N . LEU A 1 510 ? 17.909 17.839 -14.045 1.00 36.19 510 LEU A N 1
ATOM 4067 C CA . LEU A 1 510 ? 16.604 18.050 -13.390 1.00 36.19 510 LEU A CA 1
ATOM 4068 C C . LEU A 1 510 ? 16.683 18.089 -11.853 1.00 36.19 510 LEU A C 1
ATOM 4070 O O . LEU A 1 510 ? 15.791 18.642 -11.214 1.00 36.19 510 LEU A O 1
ATOM 4074 N N . ALA A 1 511 ? 17.738 17.526 -11.256 1.00 34.22 511 ALA A N 1
ATOM 4075 C CA . ALA A 1 511 ? 17.920 17.487 -9.804 1.00 34.22 511 ALA A CA 1
ATOM 4076 C C . ALA A 1 511 ? 18.741 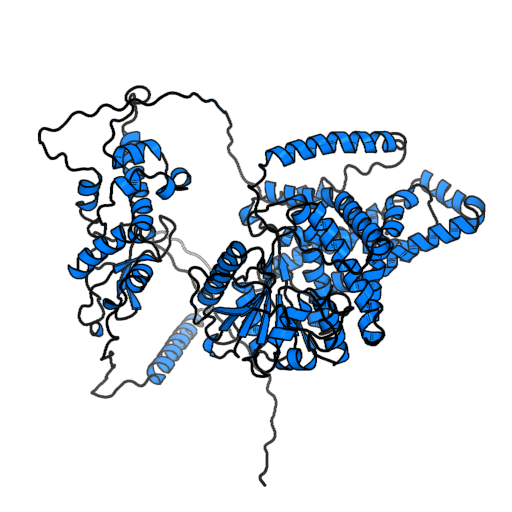18.668 -9.246 1.00 34.22 511 ALA A C 1
ATOM 4078 O O . ALA A 1 511 ? 18.828 18.814 -8.030 1.00 34.22 511 ALA A O 1
ATOM 4079 N N . SER A 1 512 ? 19.345 19.503 -10.103 1.00 31.00 512 SER A N 1
ATOM 4080 C CA . SER A 1 512 ? 20.352 20.500 -9.697 1.00 31.00 512 SER A CA 1
ATOM 4081 C C . SER A 1 512 ? 19.966 21.973 -9.907 1.00 31.00 512 SER A C 1
ATOM 4083 O O . SER A 1 512 ? 20.733 22.859 -9.534 1.00 31.00 512 SER A O 1
ATOM 4085 N N . THR A 1 513 ? 18.754 22.294 -10.372 1.00 28.14 513 THR A N 1
ATOM 4086 C CA . THR A 1 513 ? 18.248 23.681 -10.323 1.00 28.14 513 THR A CA 1
ATOM 4087 C C . THR A 1 513 ? 17.612 23.981 -8.963 1.00 28.14 513 THR A C 1
ATOM 4089 O O . THR A 1 513 ? 16.392 23.944 -8.808 1.00 28.14 513 THR A O 1
ATOM 4092 N N . GLY A 1 514 ? 18.467 24.247 -7.973 1.00 30.20 514 GLY A N 1
ATOM 4093 C CA . GLY A 1 514 ? 18.086 24.639 -6.613 1.00 30.20 514 GLY A CA 1
ATOM 4094 C C . GLY A 1 514 ? 19.281 24.717 -5.655 1.00 30.20 514 GLY A C 1
ATOM 4095 O O . GLY A 1 514 ? 19.256 24.083 -4.608 1.00 30.20 514 GLY A O 1
ATOM 4096 N N . ALA A 1 515 ? 20.349 25.430 -6.032 1.00 26.28 515 ALA A N 1
ATOM 4097 C CA . ALA A 1 515 ? 21.454 25.786 -5.128 1.00 26.28 515 ALA A CA 1
ATOM 4098 C C . ALA A 1 515 ? 20.987 26.894 -4.155 1.00 26.28 515 ALA A C 1
ATOM 4100 O O . ALA A 1 515 ? 20.212 27.752 -4.566 1.00 26.28 515 ALA A O 1
ATOM 4101 N N . THR A 1 516 ? 21.362 26.890 -2.869 1.00 23.62 516 THR A N 1
ATOM 4102 C CA . THR A 1 516 ? 22.659 27.418 -2.395 1.00 23.62 516 THR A CA 1
ATOM 4103 C C . THR A 1 516 ? 23.226 26.756 -1.120 1.00 23.62 516 THR A C 1
ATOM 4105 O O . THR A 1 516 ? 22.507 26.540 -0.149 1.00 23.62 516 THR A O 1
ATOM 4108 N N . SER A 1 517 ? 24.560 26.585 -1.157 1.00 23.72 517 SER A N 1
ATOM 4109 C CA . SER A 1 517 ? 25.598 26.571 -0.094 1.00 23.72 517 SER A CA 1
ATOM 4110 C C . SER A 1 517 ? 25.624 25.485 1.000 1.00 23.72 517 SER A C 1
ATOM 4112 O O . SER A 1 517 ? 24.819 25.471 1.922 1.00 23.72 517 SER A O 1
ATOM 4114 N N . ILE A 1 518 ? 26.684 24.667 0.914 1.00 23.22 518 ILE A N 1
ATOM 4115 C CA . ILE A 1 518 ? 27.246 23.722 1.896 1.00 23.22 518 ILE A CA 1
ATOM 4116 C C . ILE A 1 518 ? 28.554 24.323 2.445 1.00 23.22 518 ILE A C 1
ATOM 4118 O O . ILE A 1 518 ? 29.300 24.928 1.673 1.00 23.22 518 ILE A O 1
ATOM 4122 N N . VAL A 1 519 ? 28.876 24.060 3.717 1.00 23.12 519 VAL A N 1
ATOM 4123 C CA . VAL A 1 519 ? 30.257 24.006 4.237 1.00 23.12 519 VAL A CA 1
ATOM 4124 C C . VAL A 1 519 ? 30.511 22.576 4.747 1.00 23.12 519 VAL A C 1
ATOM 4126 O O . VAL A 1 519 ? 29.654 22.007 5.421 1.00 23.12 519 VAL A O 1
ATOM 4129 N N . LYS A 1 520 ? 31.635 21.993 4.305 1.00 22.05 520 LYS A N 1
ATOM 4130 C CA . LYS A 1 520 ? 32.196 20.663 4.633 1.00 22.05 520 LYS A CA 1
ATOM 4131 C C . LYS A 1 520 ? 32.974 20.721 5.962 1.00 22.05 520 LYS A C 1
ATOM 4133 O O . LYS A 1 520 ? 33.263 21.817 6.422 1.00 22.05 520 LYS A O 1
ATOM 4138 N N . ASP A 1 521 ? 33.208 19.616 6.667 1.00 22.16 521 ASP A N 1
ATOM 4139 C CA . ASP A 1 521 ? 34.406 18.742 6.586 1.00 22.16 521 ASP A CA 1
ATOM 4140 C C . ASP A 1 521 ? 34.177 17.612 7.626 1.00 22.16 521 ASP A C 1
ATOM 4142 O O . ASP A 1 521 ? 33.599 17.880 8.675 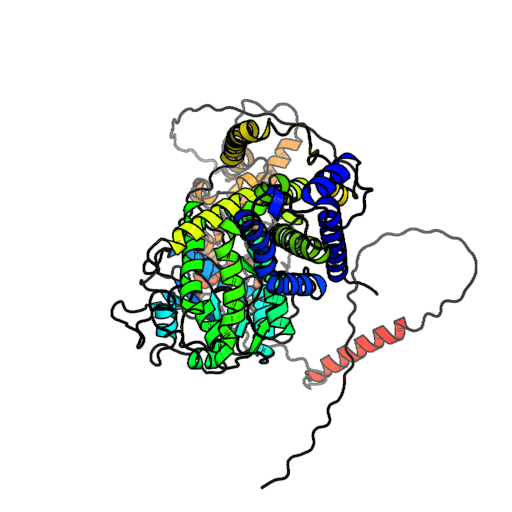1.00 22.16 521 ASP A O 1
ATOM 4146 N N . ASP A 1 522 ? 34.289 16.310 7.347 1.00 24.09 522 ASP A N 1
ATOM 4147 C CA . ASP A 1 522 ? 35.408 15.393 7.028 1.00 24.09 522 ASP A CA 1
ATOM 4148 C C . ASP A 1 522 ? 35.699 14.411 8.188 1.00 24.09 522 ASP A C 1
ATOM 4150 O O . ASP A 1 522 ? 35.567 14.707 9.371 1.00 24.09 522 ASP A O 1
ATOM 4154 N N . HIS A 1 523 ? 35.990 13.174 7.784 1.00 23.72 523 HIS A N 1
ATOM 4155 C CA . HIS A 1 523 ? 36.017 11.927 8.551 1.00 23.72 523 HIS A CA 1
ATOM 4156 C C . HIS A 1 523 ? 37.313 11.675 9.344 1.00 23.72 523 HIS A C 1
ATOM 4158 O O . HIS A 1 523 ? 38.387 11.946 8.820 1.00 23.72 523 HIS A O 1
ATOM 4164 N N . SER A 1 524 ? 37.230 10.895 10.438 1.00 24.25 524 SER A N 1
ATOM 4165 C CA . SER A 1 524 ? 38.104 9.712 10.630 1.00 24.25 524 SER A CA 1
ATOM 4166 C C . SER A 1 524 ? 37.666 8.754 11.759 1.00 24.25 524 SER A C 1
ATOM 4168 O O . SER A 1 524 ? 37.507 9.141 12.910 1.00 24.25 524 SER A O 1
ATOM 4170 N N . SER A 1 525 ? 37.538 7.480 11.374 1.00 23.03 525 SER A N 1
ATOM 4171 C CA . SER A 1 525 ? 37.633 6.204 12.120 1.00 23.03 525 SER A CA 1
ATOM 4172 C C . SER A 1 525 ? 38.931 6.077 12.944 1.00 23.03 525 SER A C 1
ATOM 4174 O O . SER A 1 525 ? 39.884 6.773 12.626 1.00 23.03 525 SER A O 1
ATOM 4176 N N . SER A 1 526 ? 39.198 5.167 13.888 1.00 25.14 526 SER A N 1
ATOM 4177 C CA . SER A 1 526 ? 38.605 3.955 14.493 1.00 25.14 526 SER A CA 1
ATOM 4178 C C . SER A 1 526 ? 39.617 3.475 15.554 1.00 25.14 526 SER A C 1
ATOM 4180 O O . SER A 1 526 ? 40.809 3.694 15.351 1.00 25.14 526 SER A O 1
ATOM 4182 N N . SER A 1 527 ? 39.203 2.692 16.555 1.00 23.69 527 SER A N 1
ATOM 4183 C CA . SER A 1 527 ? 39.778 1.368 16.911 1.00 23.69 527 SER A CA 1
ATOM 4184 C C . SER A 1 527 ? 39.654 1.036 18.404 1.00 23.69 527 SER A C 1
ATOM 4186 O O . SER A 1 527 ? 39.475 1.902 19.248 1.00 23.69 527 SER A O 1
ATOM 4188 N N . ALA A 1 528 ? 39.654 -0.267 18.674 1.00 24.75 528 ALA A N 1
ATOM 4189 C CA . ALA A 1 528 ? 39.143 -0.943 19.857 1.00 24.75 528 ALA A CA 1
ATOM 4190 C C . ALA A 1 528 ? 40.246 -1.482 20.787 1.00 24.75 528 ALA A C 1
ATOM 4192 O O . ALA A 1 528 ? 41.301 -1.874 20.297 1.00 24.75 528 ALA A O 1
ATOM 4193 N N . ALA A 1 529 ? 39.934 -1.639 22.079 1.00 23.81 529 ALA A N 1
ATOM 4194 C CA . ALA A 1 529 ? 40.437 -2.670 23.013 1.00 23.81 529 ALA A CA 1
ATOM 4195 C C . ALA A 1 529 ? 39.632 -2.519 24.329 1.00 23.81 529 ALA A C 1
ATOM 4197 O O . ALA A 1 529 ? 39.476 -1.402 24.798 1.00 23.81 529 ALA A O 1
ATOM 4198 N N . ALA A 1 530 ? 38.878 -3.489 24.861 1.00 25.45 530 ALA A N 1
ATOM 4199 C CA . ALA A 1 530 ? 39.202 -4.820 25.396 1.00 25.45 530 ALA A CA 1
ATOM 4200 C C . ALA A 1 530 ? 39.932 -4.799 26.760 1.00 25.45 530 ALA A C 1
ATOM 4202 O O . ALA A 1 530 ? 41.108 -4.464 26.836 1.00 25.45 530 ALA A O 1
ATOM 4203 N N . GLY A 1 531 ? 39.229 -5.268 27.803 1.00 23.12 531 GLY A N 1
ATOM 4204 C CA . GLY A 1 531 ? 39.709 -5.509 29.176 1.00 23.12 531 GLY A CA 1
ATOM 4205 C C . GLY A 1 531 ? 38.808 -4.785 30.181 1.00 23.12 531 GLY A C 1
ATOM 4206 O O . GLY A 1 531 ? 38.504 -3.624 29.983 1.00 23.12 531 GLY A O 1
ATOM 4207 N N . GLY A 1 532 ? 38.261 -5.356 31.247 1.00 23.59 532 GLY A N 1
ATOM 4208 C CA . GLY A 1 532 ? 38.490 -6.607 31.958 1.00 23.59 532 GLY A CA 1
ATOM 4209 C C . GLY A 1 532 ? 38.026 -6.332 33.393 1.00 23.59 532 GLY A C 1
ATOM 4210 O O . GLY A 1 532 ? 38.595 -5.480 34.063 1.00 23.59 532 GLY A O 1
ATOM 4211 N N . ALA A 1 533 ? 36.944 -6.978 33.825 1.00 29.45 533 ALA A N 1
ATOM 4212 C CA . ALA A 1 533 ? 36.251 -6.690 35.081 1.00 29.45 533 ALA A CA 1
ATOM 4213 C C . ALA A 1 533 ? 37.116 -6.913 36.335 1.00 29.45 533 ALA A C 1
ATOM 4215 O O . ALA A 1 533 ? 37.876 -7.882 36.392 1.00 29.45 533 ALA A O 1
ATOM 4216 N N . LYS A 1 534 ? 36.895 -6.104 37.382 1.00 26.47 534 LYS A N 1
ATOM 4217 C CA . LYS A 1 534 ? 37.129 -6.490 38.784 1.00 26.47 534 LYS A CA 1
ATOM 4218 C C . LYS A 1 534 ? 36.221 -5.710 39.739 1.00 26.47 534 LYS A C 1
ATOM 4220 O O . LYS A 1 534 ? 36.380 -4.515 39.935 1.00 26.47 534 LYS A O 1
ATOM 4225 N N . SER A 1 535 ? 35.302 -6.446 40.355 1.00 28.92 535 SER A N 1
ATOM 4226 C CA . SER A 1 535 ? 34.477 -6.047 41.492 1.00 28.92 535 SER A CA 1
ATOM 4227 C C . SER A 1 535 ? 35.316 -5.856 42.760 1.00 28.92 535 SER A C 1
ATOM 4229 O O . SER A 1 535 ? 36.135 -6.725 43.081 1.00 28.92 535 SER A O 1
ATOM 4231 N N . LYS A 1 536 ? 35.029 -4.818 43.548 1.00 27.19 536 LYS A N 1
ATOM 4232 C CA . LYS A 1 536 ? 35.334 -4.795 44.984 1.00 27.19 536 LYS A CA 1
ATOM 4233 C C . LYS A 1 536 ? 34.199 -4.129 45.755 1.00 27.19 536 LYS A C 1
ATOM 4235 O O . LYS A 1 536 ? 33.920 -2.955 45.580 1.00 27.19 536 LYS A O 1
ATOM 4240 N N . SER A 1 537 ? 33.580 -4.927 46.615 1.00 33.50 537 SER A N 1
ATOM 4241 C CA . SER A 1 537 ? 32.664 -4.518 47.672 1.00 33.50 537 SER A CA 1
ATOM 4242 C C . SER A 1 537 ? 33.434 -3.930 48.857 1.00 33.50 537 SER A C 1
ATOM 4244 O O . SER A 1 537 ? 34.354 -4.583 49.362 1.00 33.50 537 SER A O 1
ATOM 4246 N N . SER A 1 538 ? 32.997 -2.788 49.381 1.00 29.19 538 SER A N 1
ATOM 4247 C CA . SER A 1 538 ? 33.265 -2.388 50.767 1.00 29.19 538 SER A CA 1
ATOM 4248 C C . SER A 1 538 ? 32.113 -1.543 51.306 1.00 29.19 538 SER A C 1
ATOM 4250 O O . SER A 1 538 ? 31.663 -0.603 50.666 1.00 29.19 538 SER A O 1
ATOM 4252 N N . SER A 1 539 ? 31.627 -1.944 52.475 1.00 32.09 539 SER A N 1
ATOM 4253 C CA . SER A 1 539 ? 30.422 -1.490 53.165 1.00 32.09 539 SER A CA 1
ATOM 4254 C C . SER A 1 539 ? 30.599 -0.196 53.978 1.00 32.09 539 SER A C 1
ATOM 4256 O O . SER A 1 539 ? 31.490 -0.130 54.821 1.00 32.09 539 SER A O 1
ATOM 4258 N N . MET A 1 540 ? 29.667 0.735 53.739 1.00 36.34 540 MET A N 1
ATOM 4259 C CA . MET A 1 540 ? 28.998 1.763 54.570 1.00 36.34 540 MET A CA 1
ATOM 4260 C C . MET A 1 540 ? 29.650 2.405 55.813 1.00 36.34 540 MET A C 1
ATOM 4262 O O . MET A 1 540 ? 29.944 1.733 56.800 1.00 36.34 540 MET A O 1
ATOM 4266 N N . SER A 1 541 ? 29.574 3.748 55.842 1.00 30.08 541 SER A N 1
ATOM 4267 C CA . SER A 1 541 ? 29.189 4.548 57.025 1.00 30.08 541 SER A CA 1
ATOM 4268 C C . SER A 1 541 ? 28.691 5.970 56.656 1.00 30.08 541 SER A C 1
ATOM 4270 O O . SER A 1 541 ? 29.484 6.900 56.575 1.00 30.08 541 SER A O 1
ATOM 4272 N N . SER A 1 542 ? 27.371 6.109 56.482 1.00 41.38 542 SER A N 1
ATOM 4273 C CA . SER A 1 542 ? 26.476 7.265 56.735 1.00 41.38 542 SER A CA 1
ATOM 4274 C C . SER A 1 542 ? 27.004 8.719 56.731 1.00 41.38 542 SER A C 1
ATOM 4276 O O . SER A 1 542 ? 27.186 9.340 57.782 1.00 41.38 542 SER A O 1
ATOM 4278 N N . SER A 1 543 ? 27.012 9.320 55.549 1.00 41.25 543 SER A N 1
ATOM 4279 C CA . SER A 1 543 ? 26.183 10.493 55.242 1.00 41.25 543 SER A CA 1
ATOM 4280 C C . SER A 1 543 ? 25.227 10.021 54.148 1.00 41.25 543 SER A C 1
ATOM 4282 O O . SER A 1 543 ? 25.699 9.392 53.207 1.00 41.25 543 SER A O 1
ATOM 4284 N N . GLU A 1 544 ? 23.908 10.189 54.285 1.00 52.00 544 GLU A N 1
ATOM 4285 C CA . GLU A 1 544 ? 22.995 9.909 53.163 1.00 52.00 544 GLU A CA 1
ATOM 4286 C C . GLU A 1 544 ? 23.281 10.954 52.083 1.00 52.00 544 GLU A C 1
ATOM 4288 O O . GLU A 1 544 ? 22.730 12.053 52.092 1.00 52.00 544 GLU A O 1
ATOM 4293 N N . GLU A 1 545 ? 24.246 10.656 51.218 1.00 68.69 545 GLU A N 1
ATOM 4294 C CA . GLU A 1 545 ? 24.419 11.366 49.963 1.00 68.69 545 GLU A CA 1
ATOM 4295 C C . GLU A 1 545 ? 23.120 11.155 49.182 1.00 68.69 545 GLU A C 1
ATOM 4297 O O . GLU A 1 545 ? 22.712 10.025 48.913 1.00 68.69 545 GLU A O 1
ATOM 4302 N N . VAL A 1 546 ? 22.393 12.251 48.958 1.00 84.50 546 VAL A N 1
ATOM 4303 C CA . VAL A 1 546 ? 21.147 12.237 48.191 1.00 84.50 546 VAL A CA 1
ATOM 4304 C C . VAL A 1 546 ? 21.525 11.871 46.764 1.00 84.50 546 VAL A C 1
ATOM 4306 O O . VAL A 1 546 ? 22.301 12.606 46.155 1.00 84.50 546 VAL A O 1
ATOM 4309 N N . SER A 1 547 ? 20.990 10.763 46.251 1.00 93.88 547 SER A N 1
ATOM 4310 C CA . SER A 1 547 ? 21.260 10.348 44.874 1.00 93.88 547 SER A CA 1
ATOM 4311 C C . SER A 1 547 ? 20.797 11.411 43.884 1.00 93.88 547 SER A C 1
ATOM 4313 O O . SER A 1 547 ? 19.834 12.149 44.148 1.00 93.88 547 SER A O 1
ATOM 4315 N N . TRP A 1 548 ? 21.433 11.468 42.715 1.00 96.00 548 TRP A N 1
ATOM 4316 C CA . TRP A 1 548 ? 21.059 12.404 41.656 1.00 96.00 548 TRP A CA 1
ATOM 4317 C C . TRP A 1 548 ? 19.565 12.304 41.315 1.00 96.00 548 TRP A C 1
ATOM 4319 O O . TRP A 1 548 ? 18.889 13.317 41.134 1.00 96.00 548 TRP A O 1
ATOM 4329 N N . ILE A 1 549 ? 19.018 11.083 41.304 1.00 97.19 549 ILE A N 1
ATOM 4330 C CA . ILE A 1 549 ? 17.602 10.812 41.020 1.00 97.19 549 ILE A CA 1
ATOM 4331 C C . ILE A 1 549 ? 16.681 11.466 42.056 1.00 97.19 549 ILE A C 1
ATOM 4333 O O . ILE A 1 549 ? 15.719 12.146 41.679 1.00 97.19 549 ILE A O 1
ATOM 4337 N N . SER A 1 550 ? 16.968 11.278 43.347 1.00 96.31 550 SER A N 1
ATOM 4338 C CA . SER A 1 550 ? 16.145 11.845 44.418 1.00 96.31 550 SER A CA 1
ATOM 4339 C C . SER A 1 550 ? 16.268 13.371 44.460 1.00 96.31 550 SER A C 1
ATOM 4341 O O . SER A 1 550 ? 15.269 14.085 44.597 1.00 96.31 550 SER A O 1
ATOM 4343 N N . TRP A 1 551 ? 17.474 13.896 44.216 1.00 96.44 551 TRP A N 1
ATOM 4344 C CA . TRP A 1 551 ? 17.696 15.330 44.042 1.00 96.44 551 TRP A CA 1
ATOM 4345 C C . TRP A 1 551 ? 16.864 15.899 42.883 1.00 96.44 551 TRP A C 1
ATOM 4347 O O . TRP A 1 551 ? 16.107 16.850 43.093 1.00 96.44 551 TRP A O 1
ATOM 4357 N N . PHE A 1 552 ? 16.938 15.294 41.691 1.00 97.62 552 PHE A N 1
ATOM 4358 C CA . PHE A 1 552 ? 16.236 15.751 40.490 1.00 97.62 552 PHE A CA 1
ATOM 4359 C C . PHE A 1 552 ? 14.713 15.725 40.668 1.00 97.62 552 PHE A C 1
ATOM 4361 O O . PHE A 1 552 ? 14.031 16.694 40.318 1.00 97.62 552 PHE A O 1
ATOM 4368 N N . CYS A 1 553 ? 14.164 14.653 41.250 1.00 97.44 553 CYS A N 1
ATOM 4369 C CA . CYS A 1 553 ? 12.727 14.539 41.521 1.00 97.44 553 CYS A CA 1
ATOM 4370 C C . CYS A 1 553 ? 12.250 15.529 42.602 1.00 97.44 553 CYS A C 1
ATOM 4372 O O . CYS A 1 553 ? 11.092 15.950 42.586 1.00 97.44 553 CYS A O 1
ATOM 4374 N N . GLY A 1 554 ? 13.140 15.946 43.508 1.00 95.31 554 GLY A N 1
ATOM 4375 C CA . GLY A 1 554 ? 12.876 16.960 44.532 1.00 95.31 554 GLY A CA 1
ATOM 4376 C C . GLY A 1 554 ? 12.918 18.412 44.036 1.00 95.31 554 GLY A C 1
ATOM 4377 O O . GLY A 1 554 ? 12.509 19.322 44.767 1.00 95.31 554 GLY A O 1
ATOM 4378 N N . LEU A 1 555 ? 13.392 18.665 42.809 1.00 96.19 555 LEU A N 1
ATOM 4379 C CA . LEU A 1 555 ? 13.471 20.017 42.255 1.00 96.19 555 LEU A CA 1
ATOM 4380 C C . LEU A 1 555 ? 12.084 20.624 42.011 1.00 96.19 555 LEU A C 1
ATOM 4382 O O . LEU A 1 555 ? 11.119 19.980 41.595 1.00 96.19 555 LEU A O 1
ATOM 4386 N N . ARG A 1 556 ? 11.988 21.941 42.211 1.00 96.06 556 ARG A N 1
ATOM 4387 C CA . ARG A 1 556 ? 10.766 22.701 41.930 1.00 96.06 556 ARG A CA 1
ATOM 4388 C C . ARG A 1 556 ? 10.463 22.680 40.427 1.00 96.06 556 ARG A C 1
ATOM 4390 O O . ARG A 1 556 ? 11.199 23.282 39.655 1.00 96.06 556 ARG A O 1
ATOM 4397 N N . GLY A 1 557 ? 9.318 22.122 40.041 1.00 94.00 557 GLY A N 1
ATOM 4398 C CA . GLY A 1 557 ? 8.926 21.886 38.647 1.00 94.00 557 GLY A CA 1
ATOM 4399 C C . GLY A 1 557 ? 8.902 20.399 38.274 1.00 94.00 557 GLY A C 1
ATOM 4400 O O . GLY A 1 557 ? 8.246 20.043 37.293 1.00 94.00 557 GLY A O 1
ATOM 4401 N N . ASN A 1 558 ? 9.543 19.542 39.076 1.00 97.94 558 ASN A N 1
ATOM 4402 C CA . ASN A 1 558 ? 9.689 18.109 38.828 1.00 97.94 558 ASN A CA 1
ATOM 4403 C C . ASN A 1 558 ? 8.764 17.245 39.698 1.00 97.94 558 ASN A C 1
ATOM 4405 O O . ASN A 1 558 ? 8.888 16.025 39.718 1.00 97.94 558 ASN A O 1
ATOM 4409 N N . GLU A 1 559 ? 7.758 17.842 40.342 1.00 97.81 559 GLU A N 1
ATOM 4410 C CA . GLU A 1 559 ? 6.843 17.142 41.252 1.00 97.81 559 GLU A CA 1
ATOM 4411 C C . GLU A 1 559 ? 6.062 15.981 40.588 1.00 97.81 559 GLU A C 1
ATOM 4413 O O . GLU A 1 559 ? 5.495 15.127 41.278 1.00 97.81 559 GLU A O 1
ATOM 4418 N N . PHE A 1 560 ? 6.008 15.946 39.249 1.00 98.50 560 PHE A N 1
ATOM 4419 C CA . PHE A 1 560 ? 5.339 14.896 38.476 1.00 98.50 560 PHE A CA 1
ATOM 4420 C C . PHE A 1 560 ? 6.187 13.639 38.256 1.00 98.50 560 PHE A C 1
ATOM 4422 O O . PHE A 1 560 ? 5.612 12.607 37.918 1.00 98.50 560 PHE A O 1
ATOM 4429 N N . PHE A 1 561 ? 7.505 13.693 38.432 1.00 98.62 561 PHE A N 1
ATOM 4430 C CA . PHE A 1 561 ? 8.362 12.521 38.264 1.00 98.62 561 PHE A CA 1
ATOM 4431 C C . PHE A 1 561 ? 8.209 11.544 39.438 1.00 98.62 561 PHE A C 1
ATOM 4433 O O . PHE A 1 561 ? 7.918 11.949 40.568 1.00 98.62 561 PHE A O 1
ATOM 4440 N N . CYS A 1 562 ? 8.380 10.253 39.160 1.00 98.19 562 CYS A N 1
ATOM 4441 C CA . CYS A 1 562 ? 8.665 9.242 40.174 1.00 98.19 562 CYS A CA 1
ATOM 4442 C C . CYS A 1 562 ? 10.143 8.840 40.109 1.00 98.19 562 CYS A C 1
ATOM 4444 O O . CYS A 1 562 ? 10.763 8.931 39.049 1.00 98.19 562 CYS A O 1
ATOM 4446 N N . GLU A 1 563 ? 10.691 8.361 41.223 1.00 98.38 563 GLU A N 1
ATOM 4447 C CA . GLU A 1 563 ? 12.087 7.934 41.296 1.00 98.38 563 GLU A CA 1
ATOM 4448 C C . GLU A 1 563 ? 12.259 6.577 40.589 1.00 98.38 563 GLU A C 1
ATOM 4450 O O . GLU A 1 563 ? 11.798 5.532 41.050 1.00 98.38 563 GLU A O 1
ATOM 4455 N N . VAL A 1 564 ? 12.880 6.598 39.407 1.00 98.31 564 VAL A N 1
ATOM 4456 C CA . VAL A 1 564 ? 13.205 5.385 38.640 1.00 98.31 564 VAL A CA 1
ATOM 4457 C C . VAL A 1 564 ? 14.176 4.495 39.421 1.00 98.31 564 VAL A C 1
ATOM 4459 O O . VAL A 1 564 ? 15.242 4.961 39.815 1.00 98.31 564 VAL A O 1
ATOM 4462 N N . ASP A 1 565 ? 13.841 3.209 39.570 1.00 96.94 565 ASP A N 1
ATOM 4463 C CA . ASP A 1 565 ? 14.710 2.218 40.216 1.00 96.94 565 ASP A CA 1
ATOM 4464 C C . ASP A 1 565 ? 16.070 2.128 39.489 1.00 96.94 565 ASP A C 1
ATOM 4466 O O . ASP A 1 565 ? 16.117 1.900 38.276 1.00 96.94 565 ASP A O 1
ATOM 4470 N N . GLU A 1 566 ? 17.187 2.232 40.216 1.00 93.94 566 GLU A N 1
ATOM 4471 C CA . GLU A 1 566 ? 18.533 2.135 39.623 1.00 93.94 566 GLU A CA 1
ATOM 4472 C C . GLU A 1 566 ? 18.757 0.803 38.892 1.00 93.94 566 GLU A C 1
ATOM 4474 O O . GLU A 1 566 ? 19.342 0.790 37.809 1.00 93.94 566 GLU A O 1
ATOM 4479 N N . ASP A 1 567 ? 18.213 -0.306 39.409 1.00 94.62 567 ASP A N 1
ATOM 4480 C CA . ASP A 1 567 ? 18.258 -1.628 38.766 1.00 94.62 567 ASP A CA 1
ATOM 4481 C C . ASP A 1 567 ? 17.665 -1.601 37.344 1.00 94.62 567 ASP A C 1
ATOM 4483 O O . ASP A 1 567 ? 18.156 -2.275 36.434 1.00 94.62 567 ASP A O 1
ATOM 4487 N N . TYR A 1 568 ? 16.621 -0.793 37.123 1.00 97.25 568 TYR A N 1
ATOM 4488 C CA . TYR A 1 568 ? 16.013 -0.625 35.804 1.00 97.25 568 TYR A CA 1
ATOM 4489 C C . TYR A 1 568 ? 16.943 0.126 34.844 1.00 97.25 568 TYR A C 1
ATOM 4491 O O . TYR A 1 568 ? 16.992 -0.209 33.656 1.00 97.25 568 TYR A O 1
ATOM 4499 N N . ILE A 1 569 ? 17.679 1.120 35.351 1.00 97.06 569 ILE A N 1
ATOM 4500 C CA . ILE A 1 569 ? 18.638 1.927 34.582 1.00 97.06 569 ILE A CA 1
ATOM 4501 C C . ILE A 1 569 ? 19.898 1.113 34.262 1.00 97.06 569 ILE A C 1
ATOM 4503 O O . ILE A 1 569 ? 20.409 1.175 33.143 1.00 97.06 569 ILE A O 1
ATOM 4507 N N . GLN A 1 570 ? 20.386 0.311 35.209 1.00 92.88 570 GLN A N 1
ATOM 4508 C CA . GLN A 1 570 ? 21.581 -0.517 35.031 1.00 92.88 570 GLN A CA 1
ATOM 4509 C C . GLN A 1 570 ? 21.390 -1.616 33.969 1.00 92.88 570 GLN A C 1
ATOM 4511 O O . GLN A 1 570 ? 22.354 -2.007 33.296 1.00 92.88 570 GLN A O 1
ATOM 4516 N N . ASP A 1 571 ? 20.158 -2.090 33.753 1.00 93.56 571 ASP A N 1
ATOM 4517 C CA . ASP A 1 571 ? 19.846 -2.983 32.637 1.00 93.56 571 ASP A CA 1
ATOM 4518 C C . ASP A 1 571 ? 19.827 -2.224 31.297 1.00 93.56 571 ASP A C 1
ATOM 4520 O O . ASP A 1 571 ? 18.841 -1.615 30.870 1.00 93.56 571 ASP A O 1
ATOM 4524 N N . LYS A 1 572 ? 20.944 -2.342 30.572 1.00 89.44 572 LYS A N 1
ATOM 4525 C CA . LYS A 1 572 ? 21.171 -1.723 29.257 1.00 89.44 572 LYS A CA 1
ATOM 4526 C C . LYS A 1 572 ? 20.087 -2.042 28.227 1.00 89.44 572 LYS A C 1
ATOM 4528 O O . LYS A 1 572 ? 19.913 -1.262 27.289 1.00 89.44 572 LYS A O 1
ATOM 4533 N N . PHE A 1 573 ? 19.363 -3.157 28.365 1.00 90.94 573 PHE A N 1
ATOM 4534 C CA . PHE A 1 573 ? 18.264 -3.481 27.457 1.00 90.94 573 PHE A CA 1
ATOM 4535 C C . PHE A 1 573 ? 17.161 -2.413 27.509 1.00 90.94 573 PHE A C 1
ATOM 4537 O O . PHE A 1 573 ? 16.668 -1.987 26.459 1.00 90.94 573 PHE A O 1
ATOM 4544 N N . ASN A 1 574 ? 16.852 -1.895 28.700 1.00 91.94 574 ASN A N 1
ATOM 4545 C CA . ASN A 1 574 ? 15.829 -0.867 28.908 1.00 91.94 574 ASN A CA 1
ATOM 4546 C C . ASN A 1 574 ? 16.213 0.481 28.276 1.00 91.94 574 ASN A C 1
ATOM 4548 O O . ASN A 1 574 ? 15.342 1.256 27.864 1.00 91.94 574 ASN A O 1
ATOM 4552 N N . LEU A 1 575 ? 17.517 0.733 28.118 1.00 96.19 575 LEU A N 1
ATOM 4553 C CA . LEU A 1 575 ? 18.073 1.973 27.567 1.00 96.19 575 LEU A CA 1
ATOM 4554 C C . LEU A 1 575 ? 18.308 1.936 26.045 1.00 96.19 575 LEU A C 1
ATOM 4556 O O . LEU A 1 575 ? 18.792 2.911 25.465 1.00 96.19 575 LEU A O 1
ATOM 4560 N N . THR A 1 576 ? 17.946 0.839 25.370 1.00 93.19 576 THR A N 1
ATOM 4561 C CA . THR A 1 576 ? 18.210 0.636 23.934 1.00 93.19 576 THR A CA 1
ATOM 4562 C C . THR A 1 576 ? 17.729 1.820 23.080 1.00 93.19 576 THR A C 1
ATOM 4564 O O . THR A 1 576 ? 16.564 2.226 23.154 1.00 93.19 576 THR A O 1
ATOM 4567 N N . GLY A 1 577 ? 18.625 2.369 22.252 1.00 91.44 577 GLY A N 1
ATOM 4568 C CA . GLY A 1 577 ? 18.343 3.452 21.304 1.00 91.44 577 GLY A CA 1
ATOM 4569 C C . GLY A 1 577 ? 18.327 4.869 21.894 1.00 91.44 577 GLY A C 1
ATOM 4570 O O . GLY A 1 577 ? 18.123 5.817 21.139 1.00 91.44 577 GLY A O 1
ATOM 4571 N N . LEU A 1 578 ? 18.530 5.044 23.208 1.00 94.00 578 LEU A N 1
ATOM 4572 C CA . LEU A 1 578 ? 18.654 6.379 23.824 1.00 94.00 578 LEU A CA 1
ATOM 4573 C C . LEU A 1 578 ? 20.023 7.022 23.559 1.00 94.00 578 LEU A C 1
ATOM 4575 O O . LEU A 1 578 ? 20.129 8.242 23.467 1.00 94.00 578 LEU A O 1
ATOM 4579 N N . ASN A 1 579 ? 21.051 6.203 23.339 1.00 92.62 579 ASN A N 1
ATOM 4580 C CA . ASN A 1 579 ? 22.409 6.633 23.007 1.00 92.62 579 ASN A CA 1
ATOM 4581 C C . ASN A 1 579 ? 22.518 7.399 21.675 1.00 92.62 579 ASN A C 1
ATOM 4583 O O . ASN A 1 579 ? 23.502 8.093 21.456 1.00 92.62 579 ASN A O 1
ATOM 4587 N N . GLU A 1 580 ? 21.539 7.252 20.778 1.00 93.25 580 GLU A N 1
ATOM 4588 C CA . GLU A 1 580 ? 21.470 7.994 19.509 1.00 93.25 580 GLU A CA 1
ATOM 4589 C C . GLU A 1 580 ? 20.677 9.306 19.633 1.00 93.25 580 GLU A C 1
ATOM 4591 O O . GLU A 1 580 ? 20.694 10.122 18.714 1.00 93.25 580 GLU A O 1
ATOM 4596 N N . GLN A 1 581 ? 19.963 9.503 20.747 1.00 89.00 581 GLN A N 1
ATOM 4597 C CA . GLN A 1 581 ? 19.052 10.633 20.958 1.00 89.00 581 GLN A CA 1
ATOM 4598 C C . GLN A 1 581 ? 19.625 11.691 21.901 1.00 89.00 581 GLN A C 1
ATOM 4600 O O . GLN A 1 581 ? 19.300 12.866 21.748 1.00 89.00 581 GLN A O 1
ATOM 4605 N N . VAL A 1 582 ? 20.461 11.285 22.861 1.00 94.12 582 VAL A N 1
ATOM 4606 C CA . VAL A 1 582 ? 21.015 12.181 23.883 1.00 94.12 582 VAL A CA 1
ATOM 4607 C C . VAL A 1 582 ? 22.507 12.437 23.620 1.00 94.12 582 VAL A C 1
ATOM 4609 O O . VAL A 1 582 ? 23.269 11.475 23.473 1.00 94.12 582 VAL A O 1
ATOM 4612 N N . PRO A 1 583 ? 22.958 13.706 23.565 1.00 91.38 583 PRO A N 1
ATOM 4613 C CA . PRO A 1 583 ? 24.383 14.030 23.503 1.00 91.38 583 PRO A CA 1
ATOM 4614 C C . PRO A 1 583 ? 25.091 13.608 24.799 1.00 91.38 583 PRO A C 1
ATOM 4616 O O . PRO A 1 583 ? 24.460 13.516 25.841 1.00 91.38 583 PRO A O 1
ATOM 4619 N N . HIS A 1 584 ? 26.400 13.348 24.756 1.00 91.50 584 HIS A N 1
ATOM 4620 C CA . HIS A 1 584 ? 27.175 12.975 25.955 1.00 91.50 584 HIS A CA 1
ATOM 4621 C C . HIS A 1 584 ? 26.565 11.811 26.766 1.00 91.50 584 HIS A C 1
ATOM 4623 O O . HIS A 1 584 ? 26.694 11.758 27.983 1.00 91.50 584 HIS A O 1
ATOM 4629 N N . TYR A 1 585 ? 25.899 10.864 26.086 1.00 93.19 585 TYR A N 1
ATOM 4630 C CA . TYR A 1 585 ? 25.093 9.805 26.708 1.00 93.19 585 TYR A CA 1
ATOM 4631 C C . TYR A 1 585 ? 25.800 9.066 27.850 1.00 93.19 585 TYR A C 1
ATOM 4633 O O . TYR A 1 585 ? 25.176 8.780 28.864 1.00 93.19 585 TYR A O 1
ATOM 4641 N N . ARG A 1 586 ? 27.093 8.752 27.690 1.00 91.44 586 ARG A N 1
ATOM 4642 C CA . ARG A 1 586 ? 27.863 8.054 28.725 1.00 91.44 586 ARG A CA 1
ATOM 4643 C C . ARG A 1 586 ? 28.068 8.939 29.953 1.00 91.44 586 ARG A C 1
ATOM 4645 O O . ARG A 1 586 ? 27.680 8.522 31.030 1.00 91.44 586 ARG A O 1
ATOM 4652 N N . GLN A 1 587 ? 28.565 10.165 29.775 1.00 91.06 587 GLN A N 1
ATOM 4653 C CA . GLN A 1 587 ? 28.758 11.099 30.890 1.00 91.06 587 GLN A CA 1
ATOM 4654 C C . GLN A 1 587 ? 27.436 11.439 31.595 1.00 91.06 587 GLN A C 1
ATOM 4656 O O . GLN A 1 587 ? 27.387 11.514 32.816 1.00 91.06 587 GLN A O 1
ATOM 4661 N N . ALA A 1 588 ? 26.355 11.606 30.829 1.00 94.62 588 ALA A N 1
ATOM 4662 C CA . ALA A 1 588 ? 25.017 11.847 31.358 1.00 94.62 588 ALA A CA 1
ATOM 4663 C C . ALA A 1 588 ? 24.496 10.655 32.179 1.00 94.62 588 ALA A C 1
ATOM 4665 O O . ALA A 1 588 ? 23.908 10.846 33.237 1.00 94.62 588 ALA A O 1
ATOM 4666 N N . LEU A 1 589 ? 24.713 9.422 31.706 1.00 95.56 589 LEU A N 1
ATOM 4667 C CA . LEU A 1 589 ? 24.313 8.212 32.425 1.00 95.56 589 LEU A CA 1
ATOM 4668 C C . LEU A 1 589 ? 25.144 7.999 33.695 1.00 95.56 589 LEU A C 1
ATOM 4670 O O . LEU A 1 589 ? 24.580 7.629 34.720 1.00 95.56 589 LEU A O 1
ATOM 4674 N N . ASP A 1 590 ? 26.451 8.253 33.621 1.00 92.94 590 ASP A N 1
ATOM 4675 C CA . ASP A 1 590 ? 27.362 8.158 34.763 1.00 92.94 590 ASP A CA 1
ATOM 4676 C C . ASP A 1 590 ? 26.960 9.172 35.853 1.00 92.94 590 ASP A C 1
ATOM 4678 O O . ASP A 1 590 ? 26.895 8.809 37.022 1.00 92.94 590 ASP A O 1
ATOM 4682 N N . MET A 1 591 ? 26.560 10.393 35.465 1.00 93.12 591 MET A N 1
ATOM 4683 C CA . MET A 1 591 ? 26.013 11.407 36.378 1.00 93.12 591 MET A CA 1
ATOM 4684 C C . MET A 1 591 ? 24.687 10.980 37.032 1.00 93.12 591 MET A C 1
ATOM 4686 O O . MET A 1 591 ? 24.524 11.164 38.231 1.00 93.12 591 MET A O 1
ATOM 4690 N N . ILE A 1 592 ? 23.746 10.397 36.275 1.00 95.81 592 ILE A N 1
ATOM 4691 C CA . ILE A 1 592 ? 22.456 9.918 36.823 1.00 95.81 592 ILE A CA 1
ATOM 4692 C C . ILE A 1 592 ? 22.656 8.808 37.866 1.00 95.81 592 ILE A C 1
ATOM 4694 O O . ILE A 1 592 ? 21.852 8.687 38.787 1.00 95.81 592 ILE A O 1
ATOM 4698 N N . LEU A 1 593 ? 23.686 7.977 37.687 1.00 94.50 593 LEU A N 1
ATOM 4699 C CA . LEU A 1 593 ? 24.005 6.834 38.547 1.00 94.50 593 LEU A CA 1
ATOM 4700 C C . LEU A 1 593 ? 25.036 7.163 39.641 1.00 94.50 593 LEU A C 1
ATOM 4702 O O . LEU A 1 593 ? 25.573 6.236 40.246 1.00 94.50 593 LEU A O 1
ATOM 4706 N N . ASP A 1 594 ? 25.341 8.448 39.861 1.00 91.50 594 ASP A N 1
ATOM 4707 C CA . ASP A 1 594 ? 26.323 8.920 40.847 1.00 91.50 594 ASP A CA 1
ATOM 4708 C C . ASP A 1 594 ? 27.697 8.211 40.730 1.00 91.50 594 ASP A C 1
ATOM 4710 O O . ASP A 1 594 ? 28.362 7.912 41.724 1.00 91.50 594 ASP A O 1
ATOM 4714 N N . LEU A 1 595 ? 28.134 7.908 39.498 1.00 88.38 595 LEU A N 1
ATOM 4715 C CA . LEU A 1 595 ? 29.434 7.288 39.224 1.00 88.38 595 LEU A CA 1
ATOM 4716 C C . LEU A 1 595 ? 30.543 8.347 39.148 1.00 88.38 595 LEU A C 1
ATOM 4718 O O . LEU A 1 595 ? 30.341 9.442 38.621 1.00 88.38 595 LEU A O 1
ATOM 4722 N N . GLU A 1 596 ? 31.741 8.004 39.635 1.00 76.00 596 GLU A N 1
ATOM 4723 C CA . GLU A 1 596 ? 32.910 8.885 39.533 1.00 76.00 596 GLU A CA 1
ATOM 4724 C C . GLU A 1 596 ? 33.230 9.181 38.052 1.00 76.00 596 GLU A C 1
ATOM 4726 O O . GLU A 1 596 ? 33.298 8.246 37.245 1.00 76.00 596 GLU A O 1
ATOM 4731 N N . PRO A 1 597 ? 33.426 10.456 37.666 1.00 66.19 597 PRO A N 1
ATOM 4732 C CA . PRO A 1 597 ? 33.830 10.799 36.309 1.00 66.19 597 PRO A CA 1
ATOM 4733 C C . PRO A 1 597 ? 35.207 10.188 35.999 1.00 66.19 597 PRO A C 1
ATOM 4735 O O . PRO A 1 597 ? 36.095 10.181 36.848 1.00 66.19 597 PRO A O 1
ATOM 4738 N N . ASP A 1 598 ? 35.400 9.684 34.775 1.00 59.59 598 ASP A N 1
ATOM 4739 C CA . ASP A 1 598 ? 36.695 9.172 34.301 1.00 59.59 598 ASP A CA 1
ATOM 4740 C C . ASP A 1 598 ? 37.726 10.338 34.265 1.00 59.59 598 ASP A C 1
ATOM 4742 O O . ASP A 1 598 ? 37.881 11.027 33.256 1.00 59.59 598 ASP A O 1
ATOM 4746 N N . ASP A 1 599 ? 38.425 10.578 35.380 1.00 54.41 599 ASP A N 1
ATOM 4747 C CA . ASP A 1 599 ? 39.296 11.741 35.653 1.00 54.41 599 ASP A CA 1
ATOM 4748 C C . ASP A 1 599 ? 40.577 11.848 34.793 1.00 54.41 599 ASP A C 1
ATOM 4750 O O . ASP A 1 599 ? 41.400 12.739 35.012 1.00 54.41 599 ASP A O 1
ATOM 4754 N N . GLU A 1 600 ? 40.795 10.978 33.803 1.00 52.59 600 GLU A N 1
ATOM 4755 C CA . GLU A 1 600 ? 42.117 10.859 33.172 1.00 52.59 600 GLU A CA 1
ATOM 4756 C C . GLU A 1 600 ? 42.334 11.575 31.830 1.00 52.59 600 GLU A C 1
ATOM 4758 O O . GLU A 1 600 ? 43.490 11.599 31.408 1.00 52.59 600 GLU A O 1
ATOM 4763 N N . LEU A 1 601 ? 41.352 12.205 31.154 1.00 50.81 601 LEU A N 1
ATOM 4764 C CA . LEU A 1 601 ? 41.656 12.814 29.833 1.00 50.81 601 LEU A CA 1
ATOM 4765 C C . LEU A 1 601 ? 41.049 14.177 29.431 1.00 50.81 601 LEU A C 1
ATOM 4767 O O . LEU A 1 601 ? 41.644 14.777 28.542 1.00 50.81 601 LEU A O 1
ATOM 4771 N N . ASP A 1 602 ? 40.001 14.736 30.055 1.00 49.78 602 ASP A N 1
ATOM 4772 C CA . ASP A 1 602 ? 39.343 15.948 29.489 1.00 49.78 602 ASP A CA 1
ATOM 4773 C C . ASP A 1 602 ? 39.095 17.126 30.465 1.00 49.78 602 ASP A C 1
ATOM 4775 O O . ASP A 1 602 ? 38.576 18.165 30.058 1.00 49.78 602 ASP A O 1
ATOM 4779 N N . ASN A 1 603 ? 39.514 17.047 31.735 1.00 47.38 603 ASN A N 1
ATOM 4780 C CA . ASN A 1 603 ? 39.251 18.100 32.740 1.00 47.38 603 ASN A CA 1
ATOM 4781 C C . ASN A 1 603 ? 40.185 19.332 32.658 1.00 47.38 603 ASN A C 1
ATOM 4783 O O . ASN A 1 603 ? 40.425 20.019 33.654 1.00 47.38 603 ASN A O 1
ATOM 4787 N N . GLN A 1 604 ? 40.693 19.663 31.469 1.00 49.94 604 GLN A N 1
ATOM 4788 C CA . GLN A 1 604 ? 41.375 20.931 31.209 1.00 49.94 604 GLN A CA 1
ATOM 4789 C C . GLN A 1 604 ? 40.635 21.723 30.115 1.00 49.94 604 GLN A C 1
ATOM 4791 O O . GLN A 1 604 ? 40.737 21.421 28.934 1.00 49.94 604 GLN A O 1
ATOM 4796 N N . GLU A 1 605 ? 39.951 22.790 30.561 1.00 51.56 60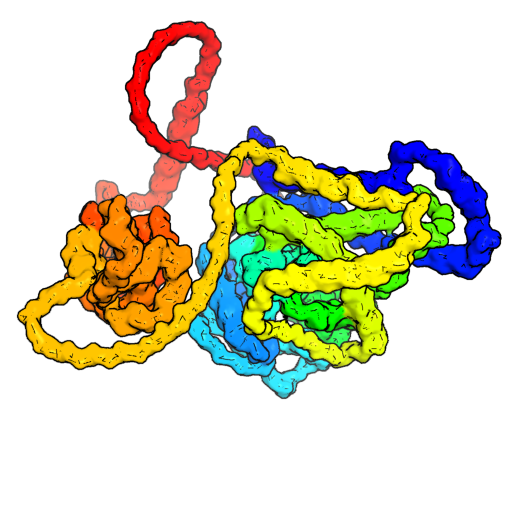5 GLU A N 1
ATOM 4797 C CA . GLU A 1 605 ? 39.692 24.054 29.833 1.00 51.56 605 GLU A CA 1
ATOM 4798 C C . GLU A 1 605 ? 38.287 24.415 29.284 1.00 51.56 605 GLU A C 1
ATOM 4800 O O . GLU A 1 605 ? 38.207 25.349 28.484 1.00 51.56 605 GLU A O 1
ATOM 4805 N N . ASN A 1 606 ? 37.145 23.863 29.740 1.00 57.25 606 ASN A N 1
ATOM 4806 C CA . ASN A 1 606 ? 35.859 24.528 29.408 1.00 57.25 606 ASN A CA 1
ATOM 4807 C C . ASN A 1 606 ? 34.693 24.352 30.417 1.00 57.25 606 ASN A C 1
ATOM 4809 O O . ASN A 1 606 ? 34.040 23.310 30.414 1.00 57.25 606 ASN A O 1
ATOM 4813 N N . PRO A 1 607 ? 34.338 25.385 31.216 1.00 61.34 607 PRO A N 1
ATOM 4814 C CA . PRO A 1 607 ? 33.190 25.359 32.139 1.00 61.34 607 PRO A CA 1
ATOM 4815 C C . PRO A 1 607 ? 31.854 25.015 31.465 1.00 61.34 607 PRO A C 1
ATOM 4817 O O . PRO A 1 607 ? 31.013 24.349 32.057 1.00 61.34 607 PRO A O 1
ATOM 4820 N N . ASN A 1 608 ? 31.685 25.402 30.195 1.00 68.56 608 ASN A N 1
ATOM 4821 C CA . ASN A 1 608 ? 30.460 25.156 29.430 1.00 68.56 608 ASN A CA 1
ATOM 4822 C C . ASN A 1 608 ? 30.171 23.663 29.188 1.00 68.56 608 ASN A C 1
ATOM 4824 O O . ASN A 1 608 ? 29.057 23.318 28.805 1.00 68.56 608 ASN A O 1
ATOM 4828 N N . GLN A 1 609 ? 31.158 22.776 29.353 1.00 73.19 609 GLN A N 1
ATOM 4829 C CA . GLN A 1 609 ? 30.973 21.343 29.127 1.00 73.19 609 GLN A CA 1
ATOM 4830 C C . GLN A 1 609 ? 30.206 20.670 30.275 1.00 73.19 609 GLN A C 1
ATOM 4832 O O . GLN A 1 609 ? 29.441 19.748 30.010 1.00 73.19 609 GLN A O 1
ATOM 4837 N N . SER A 1 610 ? 30.341 21.164 31.513 1.00 79.50 610 SER A N 1
ATOM 4838 C CA . SER A 1 610 ? 29.591 20.650 32.671 1.00 79.50 610 SER A CA 1
ATOM 4839 C C . SER A 1 610 ? 28.091 20.908 32.510 1.00 79.50 610 SER A C 1
ATOM 4841 O O . SER A 1 610 ? 27.297 19.973 32.569 1.00 79.50 610 SER A O 1
ATOM 4843 N N . ASP A 1 611 ? 27.715 22.145 32.166 1.00 84.94 611 ASP A N 1
ATOM 4844 C CA . ASP A 1 611 ? 26.316 22.549 31.961 1.00 84.94 611 ASP A CA 1
ATOM 4845 C C . ASP A 1 611 ? 25.627 21.746 30.841 1.00 84.94 611 ASP A C 1
ATOM 4847 O O . ASP A 1 611 ? 24.424 21.478 30.892 1.00 84.94 611 ASP A O 1
ATOM 4851 N N . LEU A 1 612 ? 26.379 21.365 29.801 1.00 87.50 612 LEU A N 1
ATOM 4852 C CA . LEU A 1 612 ? 25.870 20.537 28.704 1.00 87.50 612 LEU A CA 1
ATOM 4853 C C . LEU A 1 612 ? 25.633 19.086 29.137 1.00 87.50 612 LEU A C 1
ATOM 4855 O O . LEU A 1 612 ? 24.685 18.462 28.658 1.00 87.50 612 LEU A O 1
ATOM 4859 N N . ILE A 1 613 ? 26.476 18.550 30.025 1.00 90.62 613 ILE A N 1
ATOM 4860 C CA . ILE A 1 613 ? 26.311 17.200 30.576 1.00 90.62 613 ILE A CA 1
ATOM 4861 C C . ILE A 1 613 ? 25.123 17.171 31.542 1.00 90.62 613 ILE A C 1
ATOM 4863 O O . ILE A 1 613 ? 24.326 16.241 31.464 1.00 90.62 613 ILE A O 1
ATOM 4867 N N . GLU A 1 614 ? 24.940 18.202 32.370 1.00 90.31 614 GLU A N 1
ATOM 4868 C CA . GLU A 1 614 ? 23.766 18.327 33.247 1.00 90.31 614 GLU A CA 1
ATOM 4869 C C . GLU A 1 614 ? 22.462 18.347 32.436 1.00 90.31 614 GLU A C 1
ATOM 4871 O O . GLU A 1 614 ? 21.563 17.546 32.682 1.00 90.31 614 GLU A O 1
ATOM 4876 N N . GLN A 1 615 ? 22.383 19.168 31.381 1.00 92.19 615 GLN A N 1
ATOM 4877 C CA . GLN A 1 615 ? 21.217 19.188 30.483 1.00 92.19 615 GLN A CA 1
ATOM 4878 C C . GLN A 1 615 ? 20.985 17.838 29.786 1.00 92.19 615 GLN A C 1
ATOM 4880 O O . GLN A 1 615 ? 19.841 17.416 29.593 1.00 92.19 615 GLN A O 1
ATOM 4885 N N . ALA A 1 616 ? 22.062 17.146 29.405 1.00 94.50 616 ALA A N 1
ATOM 4886 C CA . ALA A 1 616 ? 21.976 15.811 28.830 1.00 94.50 616 ALA A CA 1
ATOM 4887 C C . ALA A 1 616 ? 21.473 14.773 29.848 1.00 94.50 616 ALA A C 1
ATOM 4889 O O . ALA A 1 616 ? 20.685 13.905 29.470 1.00 94.50 616 ALA A O 1
ATOM 4890 N N . ALA A 1 617 ? 21.873 14.875 31.119 1.00 96.56 617 ALA A N 1
ATOM 4891 C CA . ALA A 1 617 ? 21.402 14.019 32.205 1.00 96.56 617 ALA A CA 1
ATOM 4892 C C . ALA A 1 617 ? 19.903 14.224 32.470 1.00 96.56 617 ALA A C 1
ATOM 4894 O O . ALA A 1 617 ? 19.153 13.249 32.497 1.00 96.56 617 ALA A O 1
ATOM 4895 N N . GLU A 1 618 ? 19.427 15.472 32.540 1.00 96.81 618 GLU A N 1
ATOM 4896 C CA . GLU A 1 618 ? 17.993 15.768 32.681 1.00 96.81 618 GLU A CA 1
ATOM 4897 C C . GLU A 1 618 ? 17.169 15.194 31.517 1.00 96.81 618 GLU A C 1
ATOM 4899 O O . GLU A 1 618 ? 16.136 14.547 31.721 1.00 96.81 618 GLU A O 1
ATOM 4904 N N . MET A 1 619 ? 17.644 15.387 30.282 1.00 97.25 619 MET A N 1
ATOM 4905 C CA . MET A 1 619 ? 16.986 14.861 29.085 1.00 97.25 619 MET A CA 1
ATOM 4906 C C . MET A 1 619 ? 16.973 13.331 29.066 1.00 97.25 619 MET A C 1
ATOM 4908 O O . MET A 1 619 ? 15.942 12.718 28.771 1.00 97.25 619 MET A O 1
ATOM 4912 N N . LEU A 1 620 ? 18.107 12.701 29.381 1.00 98.12 620 LEU A N 1
ATOM 4913 C CA . LEU A 1 620 ? 18.226 11.249 29.429 1.00 98.12 620 LEU A CA 1
ATOM 4914 C C . LEU A 1 620 ? 17.304 10.661 30.492 1.00 98.12 620 LEU A C 1
ATOM 4916 O O . LEU A 1 620 ? 16.550 9.736 30.186 1.00 98.12 620 LEU A O 1
ATOM 4920 N N . TYR A 1 621 ? 17.313 11.219 31.702 1.00 98.62 621 TYR A N 1
ATOM 4921 C CA . TYR A 1 621 ? 16.447 10.772 32.783 1.00 98.62 621 TYR A CA 1
ATOM 4922 C C . TYR A 1 621 ? 14.970 10.899 32.410 1.00 98.62 621 TYR A C 1
ATOM 4924 O O . TYR A 1 621 ? 14.204 9.956 32.599 1.00 98.62 621 TYR A O 1
ATOM 4932 N N . GLY A 1 622 ? 14.571 12.007 31.781 1.00 98.12 622 GLY A N 1
ATOM 4933 C CA . GLY A 1 622 ? 13.211 12.186 31.282 1.00 98.12 622 GLY A CA 1
ATOM 4934 C C . GLY A 1 622 ? 12.785 11.106 30.277 1.00 98.12 622 GLY A C 1
ATOM 4935 O O . GLY A 1 622 ? 11.689 10.549 30.375 1.00 98.12 622 GLY A O 1
ATOM 4936 N N . LEU A 1 623 ? 13.661 10.743 29.335 1.00 98.31 623 LEU A N 1
ATOM 4937 C CA . LEU A 1 623 ? 13.396 9.673 28.363 1.00 98.31 623 LEU A CA 1
ATOM 4938 C C . LEU A 1 623 ? 13.370 8.274 28.996 1.00 98.31 623 LEU A C 1
ATOM 4940 O O . LEU A 1 623 ? 12.598 7.413 28.565 1.00 98.31 623 LEU A O 1
ATOM 4944 N N . ILE A 1 624 ? 14.195 8.035 30.017 1.00 98.56 624 ILE A N 1
ATOM 4945 C CA . ILE A 1 624 ? 14.168 6.802 30.813 1.00 98.56 624 ILE A CA 1
ATOM 4946 C C . ILE A 1 624 ? 12.850 6.714 31.582 1.00 98.56 624 ILE A C 1
ATOM 4948 O O . ILE A 1 624 ? 12.170 5.688 31.513 1.00 98.56 624 ILE A O 1
ATOM 4952 N N . HIS A 1 625 ? 12.456 7.799 32.248 1.00 98.75 625 HIS A N 1
ATOM 4953 C CA . HIS A 1 625 ? 11.224 7.902 33.017 1.00 98.75 625 HIS A CA 1
ATOM 4954 C C . HIS A 1 625 ? 9.994 7.592 32.152 1.00 98.75 625 HIS A C 1
ATOM 4956 O O . HIS A 1 625 ? 9.164 6.773 32.546 1.00 98.75 625 HIS A O 1
ATOM 4962 N N . ALA A 1 626 ? 9.925 8.122 30.925 1.00 98.44 626 ALA A N 1
ATOM 4963 C CA . ALA A 1 626 ? 8.840 7.833 29.980 1.00 98.44 626 ALA A CA 1
ATOM 4964 C C . ALA A 1 626 ? 8.664 6.332 29.685 1.00 98.44 626 ALA A C 1
ATOM 4966 O O . ALA A 1 626 ? 7.541 5.860 29.500 1.00 98.44 626 ALA A O 1
ATOM 4967 N N . ARG A 1 627 ? 9.766 5.568 29.649 1.00 98.31 627 ARG A N 1
ATOM 4968 C CA . ARG A 1 627 ? 9.736 4.103 29.498 1.00 98.31 627 ARG A CA 1
ATOM 4969 C C . ARG A 1 627 ? 9.387 3.417 30.816 1.00 98.31 627 ARG A C 1
ATOM 4971 O O . ARG A 1 627 ? 8.588 2.483 30.827 1.00 98.31 627 ARG A O 1
ATOM 4978 N N . TYR A 1 628 ? 9.975 3.886 31.913 1.00 98.69 628 TYR A N 1
ATOM 4979 C CA . TYR A 1 628 ? 9.833 3.293 33.238 1.00 98.69 628 TYR A CA 1
ATOM 4980 C C . TYR A 1 628 ? 8.387 3.306 33.738 1.00 98.69 628 TYR A C 1
ATOM 4982 O O . TYR A 1 628 ? 7.889 2.276 34.191 1.00 98.69 628 TYR A O 1
ATOM 4990 N N . ILE A 1 629 ? 7.664 4.416 33.567 1.00 98.56 629 ILE A N 1
ATOM 4991 C CA . ILE A 1 629 ? 6.262 4.548 34.003 1.00 98.56 629 ILE A CA 1
ATOM 4992 C C . ILE A 1 629 ? 5.272 3.675 33.213 1.00 98.56 629 ILE A C 1
ATOM 4994 O O . ILE A 1 629 ? 4.085 3.660 33.523 1.00 98.56 629 ILE A O 1
ATOM 4998 N N . LEU A 1 630 ? 5.733 2.939 32.195 1.00 97.75 630 LEU A N 1
ATOM 4999 C CA . LEU A 1 630 ? 4.950 1.919 31.487 1.00 97.75 630 LEU A CA 1
ATOM 5000 C C . LEU A 1 630 ? 5.203 0.496 32.015 1.00 97.75 630 LEU A C 1
ATOM 5002 O O . LEU A 1 630 ? 4.537 -0.444 31.578 1.00 97.75 630 LEU A O 1
ATOM 5006 N N . THR A 1 631 ? 6.150 0.325 32.938 1.00 98.06 631 THR A N 1
ATOM 5007 C CA . THR A 1 631 ? 6.410 -0.936 33.646 1.00 98.06 631 THR A CA 1
ATOM 5008 C C . THR A 1 631 ? 5.502 -1.077 34.866 1.00 98.06 631 THR A C 1
ATOM 5010 O O . THR A 1 631 ? 4.946 -0.096 35.351 1.00 98.06 631 THR A O 1
ATOM 5013 N N . ASN A 1 632 ? 5.373 -2.289 35.415 1.00 95.75 632 ASN A N 1
ATOM 5014 C CA . ASN A 1 632 ? 4.556 -2.501 36.615 1.00 95.75 632 ASN A CA 1
ATOM 5015 C C . ASN A 1 632 ? 5.056 -1.685 37.824 1.00 95.75 632 ASN A C 1
ATOM 5017 O O . ASN A 1 632 ? 4.229 -1.121 38.536 1.00 95.75 632 ASN A O 1
ATOM 5021 N N . ASN A 1 633 ? 6.377 -1.582 38.031 1.00 97.12 633 ASN A N 1
ATOM 5022 C CA . ASN A 1 633 ? 6.950 -0.806 39.139 1.00 97.12 633 ASN A CA 1
ATOM 5023 C C . ASN A 1 633 ? 6.680 0.692 38.962 1.00 97.12 633 ASN A C 1
ATOM 5025 O O . ASN A 1 633 ? 6.127 1.326 39.859 1.00 97.12 633 ASN A O 1
ATOM 5029 N N . GLY A 1 634 ? 6.980 1.243 37.780 1.00 98.12 634 GLY A N 1
ATOM 5030 C CA . GLY A 1 634 ? 6.731 2.657 37.501 1.00 98.12 634 GLY A CA 1
ATOM 5031 C C . GLY A 1 634 ? 5.245 3.026 37.565 1.00 98.12 634 GLY A C 1
ATOM 5032 O O . GLY A 1 634 ? 4.890 4.067 38.114 1.00 98.12 634 GLY A O 1
ATOM 5033 N N . ILE A 1 635 ? 4.347 2.152 37.092 1.00 98.31 635 ILE A N 1
ATOM 5034 C CA . ILE A 1 635 ? 2.895 2.349 37.235 1.00 98.31 635 ILE A CA 1
ATOM 5035 C C . ILE A 1 635 ? 2.485 2.377 38.709 1.00 98.31 635 ILE A C 1
ATOM 5037 O O . ILE A 1 635 ? 1.679 3.228 39.078 1.00 98.31 635 ILE A O 1
ATOM 5041 N N . ALA A 1 636 ? 3.020 1.483 39.545 1.00 97.94 636 ALA A N 1
ATOM 5042 C CA . ALA A 1 636 ? 2.696 1.440 40.968 1.00 97.94 636 ALA A CA 1
ATOM 5043 C C . ALA A 1 636 ? 3.114 2.734 41.687 1.00 97.94 636 ALA A C 1
ATOM 5045 O O . ALA A 1 636 ? 2.290 3.330 42.383 1.00 97.94 636 ALA A O 1
ATOM 5046 N N . GLN A 1 637 ? 4.337 3.220 41.447 1.00 98.25 637 GLN A N 1
ATOM 5047 C CA . GLN A 1 637 ? 4.811 4.486 42.019 1.00 98.25 637 GLN A CA 1
ATOM 5048 C C . GLN A 1 637 ? 3.964 5.681 41.544 1.00 98.25 637 GLN A C 1
ATOM 5050 O O . GLN A 1 637 ? 3.538 6.527 42.331 1.00 98.25 637 GLN A O 1
ATOM 5055 N N . MET A 1 638 ? 3.647 5.745 40.248 1.00 98.56 638 MET A N 1
ATOM 5056 C CA . MET A 1 638 ? 2.820 6.831 39.719 1.00 98.56 638 MET A CA 1
ATOM 5057 C C . MET A 1 638 ? 1.362 6.755 40.192 1.00 98.56 638 MET A C 1
ATOM 5059 O O . MET A 1 638 ? 0.702 7.788 40.326 1.00 98.56 638 MET A O 1
ATOM 5063 N N . LEU A 1 639 ? 0.839 5.554 40.456 1.00 98.06 639 LEU A N 1
ATOM 5064 C CA . LEU A 1 639 ? -0.491 5.358 41.028 1.00 98.06 639 LEU A CA 1
ATOM 5065 C C . LEU A 1 639 ? -0.564 5.883 42.467 1.00 98.06 639 LEU A C 1
ATOM 5067 O O . LEU A 1 639 ? -1.562 6.508 42.826 1.00 98.06 639 LEU A O 1
ATOM 5071 N N . GLU A 1 640 ? 0.485 5.695 43.264 1.00 98.12 640 GLU A N 1
ATOM 5072 C CA . GLU A 1 640 ? 0.582 6.271 44.609 1.00 98.12 640 GLU A CA 1
ATOM 5073 C C . GLU A 1 640 ? 0.519 7.807 44.554 1.00 98.12 640 GLU A C 1
ATOM 5075 O O . GLU A 1 640 ? -0.333 8.431 45.194 1.00 98.12 640 GLU A O 1
ATOM 5080 N N . LYS A 1 641 ? 1.316 8.428 43.675 1.00 98.31 641 LYS A N 1
ATOM 5081 C CA . LYS A 1 641 ? 1.270 9.883 43.428 1.00 98.31 641 LYS A CA 1
ATOM 5082 C C . LYS A 1 641 ? -0.104 10.357 42.935 1.00 98.31 641 LYS A C 1
ATOM 5084 O O . LYS A 1 641 ? -0.583 11.428 43.315 1.00 98.31 641 LYS A O 1
ATOM 5089 N N . PHE A 1 642 ? -0.782 9.554 42.111 1.00 98.12 642 PHE A N 1
ATOM 5090 C CA . PHE A 1 642 ? -2.139 9.839 41.634 1.00 98.12 642 PHE A CA 1
ATOM 5091 C C . PHE A 1 642 ? -3.162 9.859 42.771 1.00 98.12 642 PHE A C 1
ATOM 5093 O O . PHE A 1 642 ? -4.020 10.743 42.810 1.00 98.12 642 PHE A O 1
ATOM 5100 N N . GLN A 1 643 ? -3.068 8.905 43.699 1.00 96.56 643 GLN A N 1
ATOM 5101 C CA . GLN A 1 643 ? -3.929 8.839 44.878 1.00 96.56 643 GLN A CA 1
ATOM 5102 C C . GLN A 1 643 ? -3.680 10.009 45.835 1.00 96.56 643 GLN A C 1
ATOM 5104 O O . GLN A 1 643 ? -4.639 10.558 46.379 1.00 96.56 643 GLN A O 1
ATOM 5109 N N . ASN A 1 644 ? -2.421 10.431 45.977 1.00 96.81 644 ASN A N 1
ATOM 5110 C CA . ASN A 1 644 ? -2.030 11.592 46.782 1.00 96.81 644 ASN A CA 1
ATOM 5111 C C . ASN A 1 644 ? -2.434 12.933 46.141 1.00 96.81 644 ASN A C 1
ATOM 5113 O O . ASN A 1 644 ? -2.535 13.953 46.822 1.00 96.81 644 ASN A O 1
ATOM 5117 N N . GLY A 1 645 ? -2.750 12.930 44.841 1.00 95.19 645 GLY A N 1
ATOM 5118 C CA . GLY A 1 645 ? -3.189 14.115 44.107 1.00 95.19 645 GLY A CA 1
ATOM 5119 C C . GLY A 1 645 ? -2.044 15.022 43.653 1.00 95.19 645 GLY A C 1
ATOM 5120 O O . GLY A 1 645 ? -2.300 16.176 43.297 1.00 95.19 645 GLY A O 1
ATOM 5121 N N . ASP A 1 646 ? -0.814 14.506 43.610 1.00 96.19 646 ASP A N 1
ATOM 5122 C CA . ASP A 1 646 ? 0.415 15.246 43.282 1.00 96.19 646 ASP A CA 1
ATOM 5123 C C . ASP A 1 646 ? 0.342 15.938 41.914 1.00 96.19 646 ASP A C 1
ATOM 5125 O O . ASP A 1 646 ? 0.840 17.046 41.714 1.00 96.19 646 ASP A O 1
ATOM 5129 N N . PHE A 1 647 ? -0.346 15.310 40.961 1.00 97.94 647 PHE A N 1
ATOM 5130 C CA . PHE A 1 647 ? -0.485 15.809 39.593 1.00 97.94 647 PHE A CA 1
ATOM 5131 C C . PHE A 1 647 ? -1.528 16.929 39.450 1.00 97.94 647 PHE A C 1
ATOM 5133 O O . PHE A 1 647 ? -1.636 17.575 38.405 1.00 97.94 647 PHE A O 1
ATOM 5140 N N . GLY A 1 648 ? -2.316 17.173 40.496 1.00 96.06 648 GLY A N 1
ATOM 5141 C CA . GLY A 1 648 ? -3.397 18.146 40.508 1.00 96.06 648 GLY A CA 1
ATOM 5142 C C . GLY A 1 648 ? -4.755 17.594 40.066 1.00 96.06 648 GLY A C 1
ATOM 5143 O O . GLY A 1 648 ? -4.955 16.408 39.800 1.00 96.06 648 GLY A O 1
ATOM 5144 N N . LEU A 1 649 ? -5.734 18.500 40.025 1.00 97.81 649 LEU A N 1
ATOM 5145 C CA . LEU A 1 649 ? -7.160 18.180 39.943 1.00 97.81 649 LEU A CA 1
ATOM 5146 C C . LEU A 1 649 ? -7.792 18.791 38.691 1.00 97.81 649 LEU A C 1
ATOM 5148 O O . LEU A 1 649 ? -7.403 19.874 38.247 1.00 97.81 649 LEU A O 1
ATOM 5152 N N . CYS A 1 650 ? -8.802 18.118 38.142 1.00 97.69 650 CYS A N 1
ATOM 5153 C CA . CYS A 1 650 ? -9.483 18.546 36.926 1.00 97.69 650 CYS A CA 1
ATOM 5154 C C . CYS A 1 650 ? -10.118 19.940 37.074 1.00 97.69 650 CYS A C 1
ATOM 5156 O O . CYS A 1 650 ? -10.902 20.152 38.000 1.00 97.69 650 CYS A O 1
ATOM 5158 N N . PRO A 1 651 ? -9.873 20.874 36.132 1.00 97.06 651 PRO A N 1
ATOM 5159 C CA . PRO A 1 651 ? -10.440 22.221 36.199 1.00 97.06 651 PRO A CA 1
ATOM 5160 C C . PRO A 1 651 ? -11.934 22.274 35.841 1.00 97.06 651 PRO A C 1
ATOM 5162 O O . PRO A 1 651 ? -12.584 23.299 36.052 1.00 97.06 651 PRO A O 1
ATOM 5165 N N . ARG A 1 652 ? -12.510 21.202 35.276 1.00 95.75 652 ARG A N 1
ATOM 5166 C CA . ARG A 1 652 ? -13.944 21.153 34.968 1.00 95.75 652 ARG A CA 1
ATOM 5167 C C . ARG A 1 652 ? -14.750 20.986 36.251 1.00 95.75 652 ARG A C 1
ATOM 5169 O O . ARG A 1 652 ? -14.635 19.970 36.925 1.00 95.75 652 ARG A O 1
ATOM 5176 N N . ILE A 1 653 ? -15.666 21.924 36.495 1.00 94.94 653 ILE A N 1
ATOM 5177 C CA . ILE A 1 653 ? -16.568 21.931 37.662 1.00 94.94 653 ILE A CA 1
ATOM 5178 C C . ILE A 1 653 ? -17.280 20.579 37.840 1.00 94.94 653 ILE A C 1
ATOM 5180 O O . ILE A 1 653 ? -17.221 19.985 38.907 1.00 94.94 653 ILE A O 1
ATOM 5184 N N . TYR A 1 654 ? -17.884 20.047 36.773 1.00 95.19 654 TYR A N 1
ATOM 5185 C CA . TYR A 1 654 ? -18.630 18.780 36.809 1.00 95.19 654 TYR A CA 1
ATOM 5186 C C . TYR A 1 654 ? -17.752 17.519 36.833 1.00 95.19 654 TYR A C 1
ATOM 5188 O O . TYR A 1 654 ? -18.263 16.408 36.719 1.00 95.19 654 TYR A O 1
ATOM 5196 N N . CYS A 1 655 ? -16.431 17.670 36.941 1.00 95.56 655 CYS A N 1
ATOM 5197 C CA . CYS A 1 655 ? -15.552 16.553 37.258 1.00 95.56 655 CYS A CA 1
ATOM 5198 C C . CYS A 1 655 ? -15.349 16.377 38.769 1.00 95.56 655 CYS A C 1
ATOM 5200 O O . CYS A 1 655 ? -14.681 15.422 39.160 1.00 95.56 655 CYS A O 1
ATOM 5202 N N . ASP A 1 656 ? -15.934 17.238 39.608 1.00 93.81 656 ASP A N 1
ATOM 5203 C CA . ASP A 1 656 ? -15.882 17.162 41.073 1.00 93.81 656 ASP A CA 1
ATOM 5204 C C . ASP A 1 656 ? -14.449 16.985 41.597 1.00 93.81 656 ASP A C 1
ATOM 5206 O O . ASP A 1 656 ? -14.161 16.046 42.335 1.00 93.81 656 ASP A O 1
ATOM 5210 N N . ASN A 1 657 ? -13.530 17.852 41.153 1.00 95.75 657 ASN A N 1
ATOM 5211 C CA . ASN A 1 657 ? -12.119 17.827 41.555 1.00 95.75 657 ASN A CA 1
ATOM 5212 C C . ASN A 1 657 ? -11.424 16.464 41.336 1.00 95.75 657 ASN A C 1
ATOM 5214 O O . ASN A 1 657 ? -10.612 16.042 42.148 1.00 95.75 657 ASN A O 1
ATOM 5218 N N . GLN A 1 658 ? -11.728 15.767 40.237 1.00 97.69 658 GLN A N 1
ATOM 5219 C CA . GLN A 1 658 ? -11.090 14.491 39.889 1.00 97.69 658 GLN A CA 1
ATOM 5220 C C . GLN A 1 658 ? -9.550 14.619 39.785 1.00 97.69 658 GLN A C 1
ATOM 5222 O O . GLN A 1 658 ? -9.099 15.416 38.954 1.00 97.69 658 GLN A O 1
ATOM 5227 N N . PRO A 1 659 ? -8.760 13.798 40.511 1.00 98.25 659 PRO A N 1
ATOM 5228 C CA . PRO A 1 659 ? -7.312 13.678 40.311 1.00 98.25 659 PRO A CA 1
ATOM 5229 C C . PRO A 1 659 ? -6.944 13.338 38.865 1.00 98.25 659 PRO A C 1
ATOM 5231 O O . PRO A 1 659 ? -7.655 12.570 38.205 1.00 98.25 659 PRO A O 1
ATOM 5234 N N . MET A 1 660 ? -5.863 13.933 38.366 1.00 98.44 660 MET A N 1
ATOM 5235 C CA . MET A 1 660 ? -5.381 13.789 36.987 1.00 98.44 660 MET A CA 1
ATOM 5236 C C . MET A 1 660 ? -4.043 13.051 36.926 1.00 98.44 660 MET A C 1
ATOM 5238 O O . MET A 1 660 ? -3.422 12.826 37.952 1.00 98.44 660 MET A O 1
ATOM 5242 N N . LEU A 1 661 ? -3.606 12.676 35.726 1.00 98.69 661 LEU A N 1
ATOM 5243 C CA . LEU A 1 661 ? -2.299 12.062 35.469 1.00 98.69 661 LEU A CA 1
ATOM 5244 C C . LEU A 1 661 ? -1.508 12.908 34.466 1.00 98.69 661 LEU A C 1
ATOM 5246 O O . LEU A 1 661 ? -2.134 13.492 33.578 1.00 98.69 661 LEU A O 1
ATOM 5250 N N . PRO A 1 662 ? -0.170 12.966 34.550 1.00 98.56 662 PRO A N 1
ATOM 5251 C CA . PRO A 1 662 ? 0.647 13.606 33.530 1.00 98.56 662 PRO A CA 1
ATOM 5252 C C . PRO A 1 662 ? 0.551 12.843 32.204 1.00 98.56 662 PRO A C 1
ATOM 5254 O O . PRO A 1 662 ? 0.332 11.634 32.182 1.00 98.56 662 PRO A O 1
ATOM 5257 N N . ILE A 1 663 ? 0.660 13.556 31.088 1.00 98.62 663 ILE A N 1
ATOM 5258 C CA . ILE A 1 663 ? 0.632 12.983 29.740 1.00 98.62 663 ILE A CA 1
ATOM 5259 C C . ILE A 1 663 ? 1.439 13.851 28.771 1.00 98.62 663 ILE A C 1
ATOM 5261 O O . ILE A 1 663 ? 1.360 15.085 28.813 1.00 98.62 663 ILE A O 1
ATOM 5265 N N . GLY A 1 664 ? 2.178 13.207 27.870 1.00 97.62 664 GLY A N 1
ATOM 5266 C CA . GLY A 1 664 ? 2.780 13.842 26.701 1.00 97.62 664 GLY A CA 1
ATOM 5267 C C . GLY A 1 664 ? 1.798 13.942 25.534 1.00 97.62 664 GLY A C 1
ATOM 5268 O O . GLY A 1 664 ? 1.004 13.037 25.300 1.00 97.62 664 GLY A O 1
ATOM 5269 N N . LEU A 1 665 ? 1.840 15.035 24.767 1.00 94.50 665 LEU A N 1
ATOM 5270 C CA . LEU A 1 665 ? 1.109 15.122 23.487 1.00 94.50 665 LEU A CA 1
ATOM 5271 C C . LEU A 1 665 ? 1.930 14.598 22.299 1.00 94.50 665 LEU A C 1
ATOM 5273 O O . LEU A 1 665 ? 1.370 14.346 21.234 1.00 94.50 665 LEU A O 1
ATOM 5277 N N . SER A 1 666 ? 3.239 14.441 22.495 1.00 93.69 666 SER A N 1
ATOM 5278 C CA . SER A 1 666 ? 4.193 13.864 21.556 1.00 93.69 666 SER A CA 1
ATOM 5279 C C . SER A 1 666 ? 5.224 13.040 22.326 1.00 93.69 666 SER A C 1
ATOM 5281 O O . SER A 1 666 ? 5.448 13.284 23.510 1.00 93.69 666 SER A O 1
ATOM 5283 N N . GLU A 1 667 ? 5.830 12.069 21.648 1.00 89.00 667 GLU A N 1
ATOM 5284 C CA . GLU A 1 667 ? 6.983 11.299 22.140 1.00 89.00 667 GLU A CA 1
ATOM 5285 C C . GLU A 1 667 ? 8.318 11.957 21.737 1.00 89.00 667 GLU A C 1
ATOM 5287 O O . GLU A 1 667 ? 9.383 11.471 22.105 1.00 89.00 667 GLU A O 1
ATOM 5292 N N . VAL A 1 668 ? 8.279 13.029 20.934 1.00 92.19 668 VAL A N 1
ATOM 5293 C CA . VAL A 1 668 ? 9.469 13.741 20.453 1.00 92.19 668 VAL A CA 1
ATOM 5294 C C . VAL A 1 668 ? 9.789 14.896 21.413 1.00 92.19 668 VAL A C 1
ATOM 5296 O O . VAL A 1 668 ? 8.953 15.798 21.549 1.00 92.19 668 VAL A O 1
ATOM 5299 N N . PRO A 1 669 ? 10.980 14.914 22.050 1.00 93.44 669 PRO A N 1
ATOM 5300 C CA . PRO A 1 669 ? 11.399 16.025 22.902 1.00 93.44 669 PRO A CA 1
ATOM 5301 C C . PRO A 1 669 ? 11.355 17.368 22.164 1.00 93.44 669 PRO A C 1
ATOM 5303 O O . PRO A 1 669 ? 11.732 17.469 20.995 1.00 93.44 669 PRO A O 1
ATOM 5306 N N . GLY A 1 670 ? 10.885 18.406 22.847 1.00 91.31 670 GLY A N 1
ATOM 5307 C CA . GLY A 1 670 ? 10.772 19.775 22.352 1.00 91.31 670 GLY A CA 1
ATOM 5308 C C . GLY A 1 670 ? 9.474 20.099 21.604 1.00 91.31 670 GLY A C 1
ATOM 5309 O O . GLY A 1 670 ? 9.218 21.274 21.337 1.00 91.31 670 GLY A O 1
ATOM 5310 N N . GLU A 1 671 ? 8.623 19.118 21.276 1.00 93.19 671 GLU A N 1
ATOM 5311 C CA . GLU A 1 671 ? 7.379 19.386 20.535 1.00 93.19 671 GLU A CA 1
ATOM 5312 C C . GLU A 1 671 ? 6.256 19.952 21.414 1.00 93.19 671 GLU A C 1
ATOM 5314 O O . GLU A 1 671 ? 5.513 20.842 20.985 1.00 93.19 671 GLU A O 1
ATOM 5319 N N . ALA A 1 672 ? 6.095 19.438 22.637 1.00 94.56 672 ALA A N 1
ATOM 5320 C CA . ALA A 1 672 ? 5.054 19.895 23.549 1.00 94.56 672 ALA A CA 1
ATOM 5321 C C . ALA A 1 672 ? 5.412 19.641 25.016 1.00 94.56 672 ALA A C 1
ATOM 5323 O O . ALA A 1 672 ? 5.857 18.562 25.389 1.00 94.56 672 ALA A O 1
ATOM 5324 N N . MET A 1 673 ? 5.102 20.618 25.864 1.00 97.81 673 MET A N 1
ATOM 5325 C CA . MET A 1 673 ? 5.248 20.511 27.319 1.00 97.81 673 MET A CA 1
ATOM 5326 C C . MET A 1 673 ? 4.179 19.593 27.921 1.00 97.81 673 MET A C 1
ATOM 5328 O O . MET A 1 673 ? 3.086 19.452 27.353 1.00 97.81 673 MET A O 1
ATOM 5332 N N . VAL A 1 674 ? 4.464 19.039 29.100 1.00 98.25 674 VAL A N 1
ATOM 5333 C CA . VAL A 1 674 ? 3.587 18.101 29.811 1.00 98.25 674 VAL A CA 1
ATOM 5334 C C . VAL A 1 674 ? 2.173 18.657 29.995 1.00 98.25 674 VAL A C 1
ATOM 5336 O O . VAL A 1 674 ? 1.947 19.847 30.257 1.00 98.25 674 VAL A O 1
ATOM 5339 N N . LYS A 1 675 ? 1.187 17.775 29.836 1.00 98.50 675 LYS A N 1
ATOM 5340 C CA . LYS A 1 675 ? -0.229 18.047 30.081 1.00 98.50 675 LYS A CA 1
ATOM 5341 C C . LYS A 1 675 ? -0.779 17.123 31.154 1.00 98.50 675 LYS A C 1
ATOM 5343 O O . LYS A 1 675 ? -0.102 16.217 31.616 1.00 98.50 675 LYS A O 1
ATOM 5348 N N . LEU A 1 676 ? -2.020 17.369 31.558 1.00 98.69 676 LEU A N 1
ATOM 5349 C CA . LEU A 1 676 ? -2.727 16.594 32.567 1.00 98.69 676 LEU A CA 1
ATOM 5350 C C . LEU A 1 676 ? -3.980 15.968 31.964 1.00 98.69 676 LEU A C 1
ATOM 5352 O O . LEU A 1 676 ? -4.894 16.670 31.534 1.00 98.69 676 LEU A O 1
ATOM 5356 N N . TYR A 1 677 ? -4.029 14.644 31.946 1.00 98.69 677 TYR A N 1
ATOM 5357 C CA . TYR A 1 677 ? -5.177 13.859 31.528 1.00 98.69 677 TYR A CA 1
ATOM 5358 C C . TYR A 1 677 ? -6.140 13.652 32.700 1.00 98.69 677 TYR A C 1
ATOM 5360 O O . TYR A 1 677 ? -5.771 13.113 33.746 1.00 98.69 677 TYR A O 1
ATOM 5368 N N . CYS A 1 678 ? -7.407 14.032 32.516 1.00 98.44 678 CYS A N 1
ATOM 5369 C CA . CYS A 1 678 ? -8.454 13.727 33.483 1.00 98.44 678 CYS A CA 1
ATOM 5370 C C . CYS A 1 678 ? -9.179 12.424 33.116 1.00 98.44 678 CYS A C 1
ATOM 5372 O O . CYS A 1 678 ? -9.862 12.371 32.089 1.00 98.44 678 CYS A O 1
ATOM 5374 N N . PRO A 1 679 ? -9.170 11.402 33.988 1.00 97.81 679 PRO A N 1
ATOM 5375 C CA . PRO A 1 679 ? -9.808 10.124 33.686 1.00 97.81 679 PRO A CA 1
ATOM 5376 C C . PRO A 1 679 ? -11.343 10.152 33.728 1.00 97.81 679 PRO A C 1
ATOM 5378 O O . PRO A 1 679 ? -11.975 9.241 33.196 1.00 97.81 679 PRO A O 1
ATOM 5381 N N . LYS A 1 680 ? -11.958 11.187 34.321 1.00 96.69 680 LYS A N 1
ATOM 5382 C CA . LYS A 1 680 ? -13.423 11.326 34.423 1.00 96.69 680 LYS A CA 1
ATOM 5383 C C . LYS A 1 680 ? -14.043 11.954 33.172 1.00 96.69 680 LYS A C 1
ATOM 5385 O O . LYS A 1 680 ? -15.018 11.416 32.651 1.00 96.69 680 LYS A O 1
ATOM 5390 N N . CYS A 1 681 ? -13.502 13.072 32.677 1.00 96.31 681 CYS A N 1
ATOM 5391 C CA . CYS A 1 681 ? -13.968 13.675 31.420 1.00 96.31 681 CYS A CA 1
ATOM 5392 C C . CYS A 1 681 ? -13.238 13.179 30.170 1.00 96.31 681 CYS A C 1
ATOM 5394 O O . CYS A 1 681 ? -13.727 13.466 29.080 1.00 96.31 681 CYS A O 1
ATOM 5396 N N . MET A 1 682 ? -12.140 12.429 30.328 1.00 96.56 682 MET A N 1
ATOM 5397 C CA . MET A 1 682 ? -11.338 11.853 29.241 1.00 96.56 682 MET A CA 1
ATOM 5398 C C . MET A 1 682 ? -10.763 12.917 28.301 1.00 96.56 682 MET A C 1
ATOM 5400 O O . MET A 1 682 ? -10.820 12.786 27.083 1.00 96.56 682 MET A O 1
ATOM 5404 N N . ASP A 1 683 ? -10.247 13.991 28.889 1.00 97.62 683 ASP A N 1
ATOM 5405 C CA . ASP A 1 683 ? -9.770 15.174 28.177 1.00 97.62 683 ASP A CA 1
ATOM 5406 C C . ASP A 1 683 ? -8.511 15.726 28.864 1.00 97.62 683 ASP A C 1
ATOM 5408 O O . ASP A 1 683 ? -8.209 15.358 30.008 1.00 97.62 683 ASP A O 1
ATOM 5412 N N . VAL A 1 684 ? -7.766 16.572 28.155 1.00 98.00 684 VAL A N 1
ATOM 5413 C CA . VAL A 1 684 ? -6.402 16.981 28.512 1.00 98.00 684 VAL A CA 1
ATOM 5414 C C . VAL A 1 684 ? -6.336 18.477 28.825 1.00 98.00 684 VAL A C 1
ATOM 5416 O O . VAL A 1 684 ? -6.905 19.309 28.121 1.00 98.00 684 VAL A O 1
ATOM 5419 N N . TYR A 1 685 ? -5.609 18.833 29.883 1.00 98.19 685 TYR A N 1
ATOM 5420 C CA . TYR A 1 685 ? -5.508 20.194 30.407 1.00 98.19 685 TYR A CA 1
ATOM 5421 C C . TYR A 1 685 ? -4.052 20.627 30.570 1.00 98.19 685 TYR A C 1
ATOM 5423 O O . TYR A 1 685 ? -3.173 19.826 30.875 1.00 98.19 685 TYR A O 1
ATOM 5431 N N . THR A 1 686 ? -3.783 21.920 30.405 1.00 97.94 686 THR A N 1
ATOM 5432 C CA . THR A 1 686 ? -2.478 22.493 30.765 1.00 97.94 686 THR A CA 1
ATOM 5433 C C . THR A 1 686 ? -2.351 22.563 32.295 1.00 97.94 686 THR A C 1
ATOM 5435 O O . THR A 1 686 ? -3.320 22.969 32.948 1.00 97.94 686 THR A O 1
ATOM 5438 N N . PRO A 1 687 ? -1.188 22.215 32.885 1.00 97.62 687 PRO A N 1
ATOM 5439 C CA . PRO A 1 687 ? -0.954 22.365 34.317 1.00 97.62 687 PRO A CA 1
ATOM 5440 C C . PRO A 1 687 ? -1.252 23.789 34.800 1.00 97.62 687 PRO A C 1
ATOM 5442 O O . PRO A 1 687 ? -0.861 24.772 34.169 1.00 97.62 687 PRO A O 1
ATOM 5445 N N . LYS A 1 688 ? -1.945 23.916 35.936 1.00 93.75 688 LYS A N 1
ATOM 5446 C CA . LYS A 1 688 ? -2.377 25.224 36.460 1.00 93.75 688 LYS A CA 1
ATOM 5447 C C . LYS A 1 688 ? -1.202 26.094 36.919 1.00 93.75 688 LYS A C 1
ATOM 5449 O O . LYS A 1 688 ? -1.236 27.307 36.743 1.00 93.75 688 LYS A O 1
ATOM 5454 N N . SER A 1 689 ? -0.194 25.488 37.548 1.00 94.75 689 SER A N 1
ATOM 5455 C CA . SER A 1 689 ? 0.997 26.203 38.014 1.00 94.75 689 SER A CA 1
ATOM 5456 C C . SER A 1 689 ? 2.012 26.326 36.884 1.00 94.75 689 SER A C 1
ATOM 5458 O O . SER A 1 689 ? 2.335 25.328 36.245 1.00 94.75 689 SER A O 1
ATOM 5460 N N . SER A 1 690 ? 2.554 27.530 36.690 1.00 95.06 690 SER A N 1
ATOM 5461 C CA . SER A 1 690 ? 3.590 27.804 35.688 1.00 95.06 690 SER A CA 1
ATOM 5462 C C . SER A 1 690 ? 4.908 27.073 35.936 1.00 95.06 690 SER A C 1
ATOM 5464 O O . SER A 1 690 ? 5.712 26.951 35.018 1.00 95.06 690 SER A O 1
ATOM 5466 N N . ARG A 1 691 ? 5.126 26.541 37.147 1.00 95.12 691 ARG A N 1
ATOM 5467 C CA . ARG A 1 691 ? 6.330 25.762 37.473 1.00 95.12 691 ARG A CA 1
ATOM 5468 C C . ARG A 1 691 ? 6.481 24.506 36.601 1.00 95.12 691 ARG A C 1
ATOM 5470 O O . ARG A 1 691 ? 7.598 24.148 36.281 1.00 95.12 691 ARG A O 1
ATOM 5477 N N . HIS A 1 692 ? 5.369 23.907 36.164 1.00 97.31 692 HIS A N 1
ATOM 5478 C CA . HIS A 1 692 ? 5.365 22.706 35.317 1.00 97.31 692 HIS A CA 1
ATOM 5479 C C . HIS A 1 692 ? 5.268 23.040 33.815 1.00 97.31 692 HIS A C 1
ATOM 5481 O O . HIS A 1 692 ? 5.003 22.164 33.000 1.00 97.31 692 HIS A O 1
ATOM 5487 N N . HIS A 1 693 ? 5.367 24.319 33.418 1.00 96.12 693 HIS A N 1
ATOM 5488 C CA . HIS A 1 693 ? 5.219 24.719 32.005 1.00 96.12 693 HIS A CA 1
ATOM 5489 C C . HIS A 1 693 ? 6.475 24.482 31.170 1.00 96.12 693 HIS A C 1
ATOM 5491 O O . HIS A 1 693 ? 6.384 24.585 29.953 1.00 96.12 693 HIS A O 1
ATOM 5497 N N . HIS A 1 694 ? 7.603 24.168 31.805 1.00 94.62 694 HIS A N 1
ATOM 5498 C CA . HIS A 1 694 ? 8.884 23.915 31.139 1.00 94.62 694 HIS A CA 1
ATOM 5499 C C . HIS A 1 694 ? 9.302 22.441 31.200 1.00 94.62 694 HIS A C 1
ATOM 5501 O O . HIS A 1 694 ? 10.367 22.090 30.710 1.00 94.62 694 HIS A O 1
ATOM 5507 N N . THR A 1 695 ? 8.470 21.578 31.786 1.00 97.69 695 THR A N 1
ATOM 5508 C CA . THR A 1 695 ? 8.704 20.136 31.804 1.00 97.69 695 THR A CA 1
ATOM 5509 C C . THR A 1 695 ? 8.235 19.542 30.480 1.00 97.69 695 THR A C 1
ATOM 5511 O O . THR A 1 695 ? 7.065 19.699 30.104 1.00 97.69 695 THR A O 1
ATOM 5514 N N . ASP A 1 696 ? 9.128 18.859 29.770 1.00 98.12 696 ASP A N 1
ATOM 5515 C CA . ASP A 1 696 ? 8.805 18.256 28.479 1.00 98.12 696 ASP A CA 1
ATOM 5516 C C . ASP A 1 696 ? 7.755 17.143 28.629 1.00 98.12 696 ASP A C 1
ATOM 5518 O O . ASP A 1 696 ? 7.801 16.324 29.550 1.00 98.12 696 ASP A O 1
ATOM 5522 N N . GLY A 1 697 ? 6.773 17.113 27.727 1.00 97.94 697 GLY A N 1
ATOM 5523 C CA . GLY A 1 697 ? 5.734 16.092 27.725 1.00 97.94 697 GLY A CA 1
ATOM 5524 C C . GLY A 1 697 ? 6.236 14.725 27.267 1.00 97.94 697 GLY A C 1
ATOM 5525 O O . GLY A 1 697 ? 5.675 13.717 27.700 1.00 97.94 697 GLY A O 1
ATOM 5526 N N . ALA A 1 698 ? 7.296 14.673 26.454 1.00 97.50 698 ALA A N 1
ATOM 5527 C CA . ALA A 1 698 ? 7.900 13.423 25.993 1.00 97.50 698 ALA A CA 1
ATOM 5528 C C . ALA A 1 698 ? 8.390 12.550 27.162 1.00 97.50 698 ALA A C 1
ATOM 5530 O O . ALA A 1 698 ? 8.394 11.328 27.058 1.00 97.50 698 ALA A O 1
ATOM 5531 N N . TYR A 1 699 ? 8.700 13.157 28.314 1.00 98.50 699 TYR A N 1
ATOM 5532 C CA . TYR A 1 699 ? 9.163 12.461 29.520 1.00 98.50 699 TYR A CA 1
ATOM 5533 C C . TYR A 1 699 ? 8.066 11.687 30.272 1.00 98.50 699 TYR A C 1
ATOM 5535 O O . TYR A 1 699 ? 8.346 10.942 31.211 1.00 98.50 699 TYR A O 1
ATOM 5543 N N . PHE A 1 700 ? 6.806 11.839 29.855 1.00 98.19 700 PHE A N 1
ATOM 5544 C CA . PHE A 1 700 ? 5.647 11.181 30.466 1.00 98.19 700 PHE A CA 1
ATOM 5545 C C . PHE A 1 700 ? 4.907 10.244 29.511 1.00 98.19 700 PHE A C 1
ATOM 5547 O O . PHE A 1 700 ? 3.903 9.662 29.910 1.00 98.19 700 PHE A O 1
ATOM 5554 N N . SER A 1 701 ? 5.396 10.076 28.277 1.00 93.94 701 SER A N 1
ATOM 5555 C CA . SER A 1 701 ? 4.749 9.318 27.201 1.00 93.94 701 SER A CA 1
ATOM 5556 C C . SER A 1 701 ? 3.319 9.784 26.859 1.00 93.94 701 SER A C 1
ATOM 5558 O O . SER A 1 701 ? 2.538 10.301 27.661 1.00 93.94 701 SER A O 1
ATOM 5560 N N . THR A 1 702 ? 2.926 9.565 25.613 1.00 96.44 702 THR A N 1
ATOM 5561 C CA . THR A 1 702 ? 1.544 9.711 25.142 1.00 96.44 702 THR A CA 1
ATOM 5562 C C . THR A 1 702 ? 0.636 8.589 25.655 1.00 96.44 702 THR A C 1
ATOM 5564 O O . THR A 1 702 ? -0.584 8.744 25.715 1.00 96.44 702 THR A O 1
ATOM 5567 N N . GLY A 1 703 ? 1.217 7.445 26.035 1.00 93.75 703 GLY A N 1
ATOM 5568 C CA . GLY A 1 703 ? 0.489 6.235 26.414 1.00 93.75 703 GLY A CA 1
ATOM 5569 C C . GLY A 1 703 ? 0.267 6.041 27.914 1.00 93.75 703 GLY A C 1
ATOM 5570 O O . GLY A 1 703 ? -0.560 5.205 28.285 1.00 93.75 703 GLY A O 1
ATOM 5571 N N . PHE A 1 704 ? 0.965 6.779 28.782 1.00 98.38 704 PHE A N 1
ATOM 5572 C CA . PHE A 1 704 ? 1.050 6.456 30.212 1.00 98.38 704 PHE A CA 1
ATOM 5573 C C . PHE A 1 704 ? -0.308 6.379 30.935 1.00 98.38 704 PHE A C 1
ATOM 5575 O O . PHE A 1 704 ? -0.615 5.311 31.477 1.00 98.38 704 PHE A O 1
ATOM 5582 N N . PRO A 1 705 ? -1.196 7.399 30.899 1.00 98.31 705 PRO A N 1
ATOM 5583 C CA . PRO A 1 705 ? -2.480 7.293 31.593 1.00 98.31 705 PRO A CA 1
ATOM 5584 C C . PRO A 1 705 ? -3.346 6.148 31.070 1.00 98.31 705 PRO A C 1
ATOM 5586 O O . PRO A 1 705 ? -4.124 5.549 31.811 1.00 98.31 705 PRO A O 1
ATOM 5589 N N . HIS A 1 706 ? -3.229 5.838 29.778 1.00 97.12 706 HIS A N 1
ATOM 5590 C CA . HIS A 1 706 ? -3.967 4.746 29.160 1.00 97.12 706 HIS A CA 1
ATOM 5591 C C . HIS A 1 706 ? -3.462 3.392 29.651 1.00 97.12 706 HIS A C 1
ATOM 5593 O O . HIS A 1 706 ? -4.286 2.544 29.990 1.00 97.12 706 HIS A O 1
ATOM 5599 N N . MET A 1 707 ? -2.141 3.213 29.738 1.00 97.12 707 MET A N 1
ATOM 5600 C CA . MET A 1 707 ? -1.529 2.004 30.284 1.00 97.12 707 MET A CA 1
ATOM 5601 C C . MET A 1 707 ? -1.915 1.804 31.752 1.00 97.12 707 MET A C 1
ATOM 5603 O O . MET A 1 707 ? -2.360 0.715 32.113 1.00 97.12 707 MET A O 1
ATOM 5607 N N . LEU A 1 708 ? -1.862 2.864 32.568 1.00 98.25 708 LEU A N 1
ATOM 5608 C CA . LEU A 1 708 ? -2.236 2.798 33.982 1.00 98.25 708 LEU A CA 1
ATOM 5609 C C . LEU A 1 708 ? -3.651 2.230 34.166 1.00 98.25 708 LEU A C 1
ATOM 5611 O O . LEU A 1 708 ? -3.830 1.291 34.930 1.00 98.25 708 LEU A O 1
ATOM 5615 N N . PHE A 1 709 ? -4.657 2.716 33.426 1.00 97.69 709 PHE A N 1
ATOM 5616 C CA . PHE A 1 709 ? -6.032 2.195 33.546 1.00 97.69 709 PHE A CA 1
ATOM 5617 C C . PHE A 1 709 ? -6.278 0.861 32.826 1.00 97.69 709 PHE A C 1
ATOM 5619 O O . PHE A 1 709 ? -7.360 0.292 32.977 1.00 97.69 709 PHE A O 1
ATOM 5626 N N . MET A 1 710 ? -5.333 0.375 32.017 1.00 95.44 710 MET A N 1
ATOM 5627 C CA . MET A 1 710 ? -5.376 -0.991 31.483 1.00 95.44 710 MET A CA 1
ATOM 5628 C C . MET A 1 710 ? -4.868 -1.997 32.519 1.00 95.44 710 MET A C 1
ATOM 5630 O O . MET A 1 710 ? -5.429 -3.085 32.615 1.00 95.44 710 MET A O 1
ATOM 5634 N N . VAL A 1 711 ? -3.852 -1.621 33.303 1.00 95.75 711 VAL A N 1
ATOM 5635 C CA . VAL A 1 711 ? -3.317 -2.432 34.410 1.00 95.75 711 VAL A CA 1
ATOM 5636 C C . VAL A 1 711 ? -4.221 -2.354 35.646 1.00 95.75 711 VAL A C 1
ATOM 5638 O O . VAL A 1 711 ? -4.511 -3.377 36.255 1.00 95.75 711 VAL A O 1
ATOM 5641 N N . HIS A 1 712 ? -4.726 -1.159 35.957 1.00 96.56 712 HIS A N 1
ATOM 5642 C CA . HIS A 1 712 ? -5.540 -0.844 37.133 1.00 96.56 712 HIS A CA 1
ATOM 5643 C C . HIS A 1 712 ? -6.926 -0.283 36.746 1.00 96.56 712 HIS A C 1
ATOM 5645 O O . HIS A 1 712 ? -7.231 0.896 36.989 1.00 96.56 712 HIS A O 1
ATOM 5651 N N . PRO A 1 713 ? -7.795 -1.083 36.093 1.00 96.19 713 PRO A N 1
ATOM 5652 C CA . PRO A 1 713 ? -9.112 -0.635 35.632 1.00 96.19 713 PRO A CA 1
ATOM 5653 C C . PRO A 1 713 ? -10.048 -0.196 36.768 1.00 96.19 713 PRO A C 1
ATOM 5655 O O . PRO A 1 713 ? -10.940 0.624 36.540 1.00 96.19 713 PRO A O 1
ATOM 5658 N N . GLU A 1 714 ? -9.844 -0.694 37.986 1.00 96.31 714 GLU A N 1
ATOM 5659 C CA . GLU A 1 714 ? -10.597 -0.353 39.195 1.00 96.31 714 GLU A CA 1
ATOM 5660 C C . GLU A 1 714 ? -10.476 1.124 39.601 1.00 96.31 714 GLU A C 1
ATOM 5662 O O . GLU A 1 714 ? -11.388 1.662 40.230 1.00 96.31 714 GLU A O 1
ATOM 5667 N N . TYR A 1 715 ? -9.414 1.813 39.171 1.00 96.25 715 TYR A N 1
ATOM 5668 C CA . TYR A 1 715 ? -9.219 3.244 39.424 1.00 96.25 715 TYR A CA 1
ATOM 5669 C C . TYR A 1 715 ? -9.899 4.148 38.393 1.00 96.25 715 TYR A C 1
ATOM 5671 O O . TYR A 1 715 ? -9.865 5.375 38.520 1.00 96.25 715 TYR A O 1
ATOM 5679 N N . ARG A 1 716 ? -10.542 3.581 37.363 1.00 95.88 716 ARG A N 1
ATOM 5680 C CA . ARG A 1 716 ? -11.249 4.377 36.359 1.00 95.88 716 ARG A CA 1
ATOM 5681 C C . ARG A 1 716 ? -12.547 4.951 36.957 1.00 95.88 716 ARG A C 1
ATOM 5683 O O . ARG A 1 716 ? -13.461 4.193 37.287 1.00 95.88 716 ARG A O 1
ATOM 5690 N N . PRO A 1 717 ? -12.691 6.286 37.060 1.00 95.94 717 PRO A N 1
ATOM 5691 C CA . PRO A 1 717 ? -13.864 6.898 37.668 1.00 95.94 717 PRO A CA 1
ATOM 5692 C C . PRO A 1 717 ? -15.106 6.744 36.782 1.00 95.94 717 PRO A C 1
ATOM 5694 O O . PRO A 1 717 ? -15.035 6.672 35.552 1.00 95.94 717 PRO A O 1
ATOM 5697 N N . LYS A 1 718 ? -16.283 6.769 37.416 1.00 92.81 718 LYS A N 1
ATOM 5698 C CA . LYS A 1 718 ? -17.562 6.880 36.702 1.00 92.81 718 LYS A CA 1
ATOM 5699 C C . LYS A 1 718 ? -17.648 8.235 35.994 1.00 92.81 718 LYS A C 1
ATOM 5701 O O . LYS A 1 718 ? -17.144 9.237 36.499 1.00 92.81 718 LYS A O 1
ATOM 5706 N N . ARG A 1 719 ? -18.327 8.269 34.842 1.00 88.88 719 ARG A N 1
ATOM 5707 C CA . ARG A 1 719 ? -18.553 9.507 34.077 1.00 88.88 719 ARG A CA 1
ATOM 5708 C C . ARG A 1 719 ? -19.305 10.561 34.913 1.00 88.88 719 ARG A C 1
ATOM 5710 O O . ARG A 1 719 ? -20.068 10.177 35.802 1.00 88.88 719 ARG A O 1
ATOM 5717 N N . PRO A 1 720 ? -19.134 11.865 34.614 1.00 90.38 720 PRO A N 1
ATOM 5718 C CA . PRO A 1 720 ? -19.889 12.937 35.258 1.00 90.38 720 PRO A CA 1
ATOM 5719 C C . PRO A 1 720 ? -21.395 12.672 35.225 1.00 90.38 720 PRO A C 1
ATOM 5721 O O . PRO A 1 720 ? -21.954 12.405 34.162 1.00 90.38 720 PRO A O 1
ATOM 5724 N N . THR A 1 721 ? -22.051 12.756 36.381 1.00 85.88 721 THR A N 1
ATOM 5725 C CA . THR A 1 721 ? -23.510 12.594 36.497 1.00 85.88 721 THR A CA 1
ATOM 5726 C C . THR A 1 721 ? -24.260 13.814 35.972 1.00 85.88 721 THR A C 1
ATOM 5728 O O . THR A 1 721 ? -25.346 13.685 35.415 1.00 85.88 721 THR A O 1
ATOM 5731 N N . ASN A 1 722 ? -23.656 14.994 36.114 1.00 87.50 722 ASN A N 1
ATOM 5732 C CA . ASN A 1 722 ? -24.202 16.269 35.683 1.00 87.50 722 ASN A CA 1
ATOM 5733 C C . ASN A 1 722 ? -23.324 16.894 34.593 1.00 87.50 722 ASN A C 1
ATOM 5735 O O . ASN A 1 722 ? -22.110 16.700 34.549 1.00 87.50 722 ASN A O 1
ATOM 5739 N N . GLN A 1 723 ? -23.942 17.689 33.725 1.00 90.12 723 GLN A N 1
ATOM 5740 C CA . GLN A 1 723 ? -23.261 18.486 32.709 1.00 90.12 723 GLN A CA 1
ATOM 5741 C C . GLN A 1 723 ? -23.719 19.939 32.823 1.00 90.12 723 GLN A C 1
ATOM 5743 O O . GLN A 1 723 ? -24.833 20.216 33.270 1.00 90.12 723 GLN A O 1
ATOM 5748 N N . PHE A 1 724 ? -22.870 20.870 32.389 1.00 93.31 724 PHE A N 1
ATOM 5749 C CA . PHE A 1 724 ? -23.247 22.272 32.277 1.00 93.31 724 PHE A CA 1
ATOM 5750 C C . PHE A 1 724 ? -24.463 22.433 31.361 1.00 93.31 724 PHE A C 1
ATOM 5752 O O . PHE A 1 724 ? -24.435 22.024 30.200 1.00 93.31 724 PHE A O 1
ATOM 5759 N N . VAL A 1 725 ? -25.513 23.067 31.881 1.00 92.38 725 VAL A N 1
ATOM 5760 C CA . VAL A 1 725 ? -26.707 23.425 31.114 1.00 92.38 725 VAL A CA 1
ATOM 5761 C C . VAL A 1 725 ? -26.807 24.942 31.075 1.00 92.38 725 VAL A C 1
ATOM 5763 O O . VAL A 1 725 ? -27.181 25.567 32.067 1.00 92.38 725 VAL A O 1
ATOM 5766 N N . ALA A 1 726 ? -26.495 25.529 29.920 1.00 94.75 726 ALA A N 1
ATOM 5767 C CA . ALA A 1 726 ? -26.601 26.967 29.714 1.00 94.75 726 ALA A CA 1
ATOM 5768 C C . ALA A 1 726 ? -28.061 27.424 29.844 1.00 94.75 726 ALA A C 1
ATOM 5770 O O . ALA A 1 726 ? -28.952 26.910 29.154 1.00 94.75 726 ALA A O 1
ATOM 5771 N N . ARG A 1 727 ? -28.304 28.395 30.730 1.00 94.44 727 ARG A N 1
ATOM 5772 C CA . ARG A 1 727 ? -29.622 28.995 30.942 1.00 94.44 727 ARG A CA 1
ATOM 5773 C C . ARG A 1 727 ? -29.555 30.510 30.855 1.00 94.44 727 ARG A C 1
ATOM 5775 O O . ARG A 1 727 ? -28.654 31.117 31.422 1.00 94.44 727 ARG A O 1
ATOM 5782 N N . LEU A 1 728 ? -30.544 31.101 30.196 1.00 93.56 728 LEU A N 1
ATOM 5783 C CA . LEU A 1 728 ? -30.741 32.543 30.110 1.00 93.56 728 LEU A CA 1
ATOM 5784 C C . LEU A 1 728 ? -32.173 32.858 30.557 1.00 93.56 728 LEU A C 1
ATOM 5786 O O . LEU A 1 728 ? -33.118 32.263 30.044 1.00 93.56 728 LEU A O 1
ATOM 5790 N N . TYR A 1 729 ? -32.326 33.720 31.570 1.00 93.75 729 TYR A N 1
ATOM 5791 C CA . TYR A 1 729 ? -33.612 33.992 32.241 1.00 93.75 729 TYR A CA 1
ATOM 5792 C C . TYR A 1 729 ? -34.377 32.721 32.670 1.00 93.75 729 TYR A C 1
ATOM 5794 O O . TYR A 1 729 ? -35.596 32.643 32.575 1.00 93.75 729 TYR A O 1
ATOM 5802 N N . GLY A 1 730 ? -33.655 31.685 33.109 1.00 91.31 730 GLY A N 1
ATOM 5803 C CA . GLY A 1 730 ? -34.231 30.402 33.537 1.00 91.31 730 GLY A CA 1
ATOM 5804 C C . GLY A 1 730 ? -34.478 29.386 32.410 1.00 91.31 730 GLY A C 1
ATOM 5805 O O . GLY A 1 730 ? -34.521 28.180 32.679 1.00 91.31 730 GLY A O 1
ATOM 5806 N N . PHE A 1 731 ? -34.531 29.817 31.149 1.00 93.44 731 PHE A N 1
ATOM 5807 C CA . PHE A 1 731 ? -34.738 28.941 29.993 1.00 93.44 731 PHE A CA 1
ATOM 5808 C C . PHE A 1 731 ? -33.431 28.326 29.503 1.00 93.44 731 PHE A C 1
ATOM 5810 O O . PHE A 1 731 ? -32.396 28.987 29.486 1.00 93.44 731 PHE A O 1
ATOM 5817 N N . LYS A 1 732 ? -33.471 27.056 29.082 1.00 96.00 732 LYS A N 1
ATOM 5818 C CA . LYS A 1 732 ? -32.319 26.406 28.444 1.00 96.00 732 LYS A CA 1
ATOM 5819 C C . LYS A 1 732 ? -32.084 27.019 27.066 1.00 96.00 732 LYS A C 1
ATOM 5821 O O . LYS A 1 732 ? -33.033 27.195 26.306 1.00 96.00 732 LYS A O 1
ATOM 5826 N N . ILE A 1 733 ? -30.827 27.284 26.727 1.00 94.06 733 ILE A N 1
ATOM 5827 C CA . ILE A 1 733 ? -30.468 27.723 25.376 1.00 94.06 733 ILE A CA 1
ATOM 5828 C C . ILE A 1 733 ? -30.498 26.507 24.444 1.00 94.06 733 ILE A C 1
ATOM 5830 O O . ILE A 1 733 ? -29.852 25.493 24.707 1.00 94.06 733 ILE A O 1
ATOM 5834 N N . HIS A 1 734 ? -31.272 26.594 23.363 1.00 93.25 734 HIS A N 1
ATOM 5835 C CA . HIS A 1 734 ? -31.373 25.527 22.370 1.00 93.25 734 HIS A CA 1
ATOM 5836 C C . HIS A 1 734 ? -30.097 25.448 21.514 1.00 93.25 734 HIS A C 1
ATOM 5838 O O . HIS A 1 734 ? -29.529 26.477 21.154 1.00 93.25 734 HIS A O 1
ATOM 5844 N N . SER A 1 735 ? -29.672 24.243 21.119 1.00 90.38 735 SER A N 1
ATOM 5845 C CA . SER A 1 735 ? -28.446 24.022 20.327 1.00 90.38 735 SER A CA 1
ATOM 5846 C C . SER A 1 735 ? -28.416 24.821 19.014 1.00 90.38 735 SER A C 1
ATOM 5848 O O . SER A 1 735 ? -27.386 25.385 18.650 1.00 90.38 735 SER A O 1
ATOM 5850 N N . MET A 1 736 ? -29.567 24.938 18.347 1.00 92.25 736 MET A N 1
ATOM 5851 C CA . MET A 1 736 ? -29.743 25.738 17.125 1.00 92.25 736 MET A CA 1
ATOM 5852 C C . MET A 1 736 ? -29.369 27.219 17.307 1.00 92.25 736 MET A C 1
ATOM 5854 O O . MET A 1 736 ? -28.881 27.845 16.371 1.00 92.25 736 MET A O 1
ATOM 5858 N N . ALA A 1 737 ? -29.555 27.788 18.505 1.00 93.31 737 ALA A N 1
ATOM 5859 C CA . ALA A 1 737 ? -29.220 29.189 18.758 1.00 93.31 737 ALA A CA 1
ATOM 5860 C C . ALA A 1 737 ? -27.715 29.449 18.578 1.00 93.31 737 ALA A C 1
ATOM 5862 O O . ALA A 1 737 ? -27.335 30.457 17.988 1.00 93.31 737 ALA A O 1
ATOM 5863 N N . TYR A 1 738 ? -26.862 28.507 18.996 1.00 92.50 738 TYR A N 1
ATOM 5864 C CA . TYR A 1 738 ? -25.416 28.599 18.780 1.00 92.50 738 TYR A CA 1
ATOM 5865 C C . TYR A 1 738 ? -25.054 28.500 17.295 1.00 92.50 738 TYR A C 1
ATOM 5867 O O . TYR A 1 738 ? -24.214 29.257 16.817 1.00 92.50 738 TYR A O 1
ATOM 5875 N N . GLN A 1 739 ? -25.716 27.618 16.537 1.00 89.56 739 GLN A N 1
ATOM 5876 C CA . GLN A 1 739 ? -25.485 27.492 15.091 1.00 89.56 739 GLN A CA 1
ATOM 5877 C C . GLN A 1 739 ? -25.815 28.792 14.349 1.00 89.56 739 GLN A C 1
ATOM 5879 O O . GLN A 1 739 ? -25.012 29.263 13.545 1.00 89.56 739 GLN A O 1
ATOM 5884 N N . LEU A 1 740 ? -26.957 29.406 14.669 1.00 92.94 740 LEU A N 1
ATOM 5885 C CA . LEU A 1 740 ? -27.360 30.694 14.102 1.00 92.94 740 LEU A CA 1
ATOM 5886 C C . LEU A 1 740 ? -26.380 31.813 14.476 1.00 92.94 740 LEU A C 1
ATOM 5888 O O . LEU A 1 740 ? -26.038 32.638 13.632 1.00 92.94 740 LEU A O 1
ATOM 5892 N N . GLN A 1 741 ? -25.875 31.822 15.713 1.00 92.25 741 GLN A N 1
ATOM 5893 C CA . GLN A 1 741 ? -24.861 32.785 16.146 1.00 92.25 741 GLN A CA 1
ATOM 5894 C C . GLN A 1 741 ? -23.536 32.621 15.390 1.00 92.25 741 GLN A C 1
ATOM 5896 O O . GLN A 1 741 ? -22.961 33.622 14.964 1.00 92.25 741 GLN A O 1
ATOM 5901 N N . TYR A 1 742 ? -23.064 31.390 15.166 1.00 90.88 742 TYR A N 1
ATOM 5902 C CA . TYR A 1 742 ? -21.854 31.151 14.371 1.00 90.88 742 TYR A CA 1
ATOM 5903 C C . TYR A 1 742 ? -22.021 31.598 12.916 1.00 90.88 742 TYR A C 1
ATOM 5905 O O . TYR A 1 742 ? -21.115 32.222 12.364 1.00 90.88 742 TYR A O 1
ATOM 5913 N N . GLN A 1 743 ? -23.184 31.340 12.311 1.00 89.25 743 GLN A N 1
ATOM 5914 C CA . GLN A 1 743 ? -23.500 31.814 10.960 1.00 89.25 743 GLN A CA 1
ATOM 5915 C C . GLN A 1 743 ? -23.542 33.346 10.895 1.00 89.25 743 GLN A C 1
ATOM 5917 O O . GLN A 1 743 ? -22.921 33.940 10.018 1.00 89.25 743 GLN A O 1
ATOM 5922 N N . ALA A 1 744 ? -24.201 34.001 11.853 1.00 89.69 744 ALA A N 1
ATOM 5923 C CA . ALA A 1 744 ? -24.239 35.459 11.931 1.00 89.69 744 ALA A CA 1
ATOM 5924 C C . ALA A 1 744 ? -22.835 36.068 12.110 1.00 89.69 744 ALA A C 1
ATOM 5926 O O . ALA A 1 744 ? -22.495 37.039 11.437 1.00 89.69 744 ALA A O 1
ATOM 5927 N N . ALA A 1 745 ? -21.990 35.470 12.957 1.00 88.12 745 ALA A N 1
ATOM 5928 C CA . ALA A 1 745 ? -20.610 35.908 13.158 1.00 88.12 745 ALA A CA 1
ATOM 5929 C C . ALA A 1 745 ? -19.740 35.725 11.900 1.00 88.12 745 ALA A C 1
ATOM 5931 O O . ALA A 1 745 ? -18.913 36.586 11.590 1.00 88.12 745 ALA A O 1
ATOM 5932 N N . ALA A 1 746 ? -19.929 34.629 11.158 1.00 82.75 746 ALA A N 1
ATOM 5933 C CA . ALA A 1 746 ? -19.250 34.399 9.885 1.00 82.75 746 ALA A CA 1
ATOM 5934 C C . ALA A 1 746 ? -19.672 35.432 8.826 1.00 82.75 746 ALA A C 1
ATOM 5936 O O . ALA A 1 746 ? -18.816 36.021 8.164 1.00 82.75 746 ALA A O 1
ATOM 5937 N N . ASN A 1 747 ? -20.973 35.720 8.737 1.00 81.44 747 ASN A N 1
ATOM 5938 C CA . ASN A 1 747 ? -21.521 36.709 7.809 1.00 81.44 747 ASN A CA 1
ATOM 5939 C C . ASN A 1 747 ? -21.038 38.132 8.140 1.00 81.44 747 ASN A C 1
ATOM 5941 O O . ASN A 1 747 ? -20.675 38.882 7.238 1.00 81.44 747 ASN A O 1
ATOM 5945 N N . PHE A 1 748 ? -20.938 38.485 9.427 1.00 76.88 748 PHE A N 1
ATOM 5946 C CA . PHE A 1 748 ? -20.414 39.783 9.868 1.00 76.88 748 PHE A CA 1
ATOM 5947 C C . PHE A 1 748 ? -18.935 39.999 9.485 1.00 76.88 748 PHE A C 1
ATOM 5949 O O . PHE A 1 748 ? -18.532 41.106 9.122 1.00 76.88 748 PHE A O 1
ATOM 5956 N N . LYS A 1 749 ? -18.110 38.939 9.503 1.00 67.62 749 LYS A N 1
ATOM 5957 C CA . LYS A 1 749 ? -16.710 39.006 9.037 1.00 67.62 749 LYS A CA 1
ATOM 5958 C C . LYS A 1 749 ? -16.594 39.205 7.517 1.00 67.62 749 LYS A C 1
ATOM 5960 O O . LYS A 1 749 ? -15.634 39.829 7.063 1.00 67.62 749 LYS A O 1
ATOM 5965 N N . GLN A 1 750 ? -17.559 38.718 6.734 1.00 59.25 750 GLN A N 1
ATOM 5966 C CA . GLN A 1 750 ? -17.585 38.882 5.273 1.00 59.25 750 GLN A CA 1
ATOM 5967 C C . GLN A 1 750 ? -18.048 40.283 4.836 1.00 59.25 750 GLN A C 1
ATOM 5969 O O . GLN A 1 750 ? -17.504 40.852 3.890 1.00 59.25 750 GLN A O 1
ATOM 5974 N N . THR A 1 751 ? -19.000 40.895 5.547 1.00 57.62 751 THR A N 1
ATOM 5975 C CA . THR A 1 751 ? -19.474 42.252 5.218 1.00 57.62 751 THR A CA 1
ATOM 5976 C C . THR A 1 751 ? -18.412 43.330 5.445 1.00 57.62 751 THR A C 1
ATOM 5978 O O . THR A 1 751 ? -18.329 44.269 4.659 1.00 57.62 751 THR A O 1
ATOM 5981 N N . ASN A 1 752 ? -17.535 43.171 6.444 1.00 53.62 752 ASN A N 1
ATOM 5982 C CA . ASN A 1 752 ? -16.462 44.139 6.724 1.00 53.62 752 ASN A CA 1
ATOM 5983 C C . ASN A 1 752 ? -15.214 43.988 5.838 1.00 53.62 752 ASN A C 1
ATOM 5985 O O . ASN A 1 752 ? -14.369 44.876 5.828 1.00 53.62 752 ASN A O 1
ATOM 5989 N N . THR A 1 753 ? -15.080 42.894 5.084 1.00 54.19 753 THR A N 1
ATOM 5990 C CA . THR A 1 753 ? -13.979 42.708 4.118 1.00 54.19 753 THR A CA 1
ATOM 5991 C C . THR A 1 753 ? -14.332 43.194 2.708 1.00 54.19 753 THR A C 1
ATOM 5993 O O . THR A 1 753 ? -13.449 43.311 1.865 1.00 54.19 753 THR A O 1
ATOM 5996 N N . SER A 1 754 ? -15.600 43.542 2.461 1.00 48.50 754 SER A N 1
ATOM 5997 C CA . SER A 1 754 ? -16.122 43.917 1.137 1.00 48.50 754 SER A CA 1
ATOM 5998 C C . SER A 1 754 ? -16.209 45.435 0.893 1.00 48.50 754 SER A C 1
ATOM 6000 O O . SER A 1 754 ? -16.617 45.853 -0.187 1.00 48.50 754 SER A O 1
ATOM 6002 N N . SER A 1 755 ? -15.845 46.274 1.870 1.00 44.09 755 SER A N 1
ATOM 6003 C CA . SER A 1 755 ? -15.996 47.740 1.809 1.00 44.09 755 SER A CA 1
ATOM 6004 C C . SER A 1 755 ? -14.706 48.524 1.517 1.00 44.09 755 SER A C 1
ATOM 6006 O O . SER A 1 755 ? -14.730 49.753 1.541 1.00 44.09 755 SER A O 1
ATOM 6008 N N . VAL A 1 756 ? -13.590 47.865 1.182 1.00 45.78 756 VAL A N 1
ATOM 6009 C CA . VAL A 1 756 ? -12.351 48.561 0.781 1.00 45.78 756 VAL A CA 1
ATOM 6010 C C . VAL A 1 756 ? -12.265 48.645 -0.747 1.00 45.78 756 VAL A C 1
ATOM 6012 O O . VAL A 1 756 ? -11.783 47.736 -1.417 1.00 45.78 756 VAL A O 1
ATOM 6015 N N . VAL A 1 757 ? -12.750 49.757 -1.301 1.00 43.28 757 VAL A N 1
ATOM 6016 C CA . VAL A 1 757 ? -12.497 50.176 -2.691 1.00 43.28 757 VAL A CA 1
ATOM 6017 C C . VAL A 1 757 ? -11.071 50.745 -2.774 1.00 43.28 757 VAL A C 1
ATOM 6019 O O . VAL A 1 757 ? -10.734 51.597 -1.951 1.00 43.28 757 VAL A O 1
ATOM 6022 N N . PRO A 1 758 ? -10.216 50.349 -3.736 1.00 40.41 758 PRO A N 1
ATOM 6023 C CA . PRO A 1 758 ? -8.906 50.965 -3.889 1.00 40.41 758 PRO A CA 1
ATOM 6024 C C . PRO A 1 758 ? -9.035 52.283 -4.665 1.00 40.41 758 PRO A C 1
ATOM 6026 O O . PRO A 1 758 ? -9.257 52.285 -5.875 1.00 40.41 758 PRO A O 1
ATOM 6029 N N . SER A 1 759 ? -8.884 53.414 -3.974 1.00 36.28 759 SER A N 1
ATOM 6030 C CA . SER A 1 759 ? -8.651 54.714 -4.607 1.00 36.28 759 SER A CA 1
ATOM 6031 C C . SER A 1 759 ? -7.183 54.842 -5.015 1.00 36.28 759 SER A C 1
ATOM 6033 O O . SER A 1 759 ? -6.273 54.719 -4.196 1.00 36.28 759 SER A O 1
ATOM 6035 N N . THR A 1 760 ? -6.962 55.110 -6.295 1.00 35.50 760 THR A N 1
ATOM 6036 C CA . THR A 1 760 ? -5.682 55.497 -6.887 1.00 35.50 760 THR A CA 1
ATOM 6037 C C . THR A 1 760 ? -5.163 56.822 -6.320 1.00 35.50 760 THR A C 1
ATOM 6039 O O . THR A 1 760 ? -5.895 57.807 -6.343 1.00 35.50 760 THR A O 1
ATOM 6042 N N . GLY A 1 761 ? -3.873 56.878 -5.970 1.00 33.25 761 GLY A N 1
ATOM 6043 C CA . GLY A 1 761 ? -3.059 58.085 -6.163 1.00 33.25 761 GLY A CA 1
ATOM 6044 C C . GLY A 1 761 ? -2.443 58.763 -4.930 1.00 33.25 761 GLY A C 1
ATOM 6045 O O . GLY A 1 761 ? -3.133 59.418 -4.166 1.00 33.25 761 GLY A O 1
ATOM 6046 N N . VAL A 1 762 ? -1.101 58.729 -4.919 1.00 32.19 762 VAL A N 1
ATOM 6047 C CA . VAL A 1 762 ? -0.156 59.804 -4.536 1.00 32.19 762 VAL A CA 1
ATOM 6048 C C . VAL A 1 762 ? 0.093 60.098 -3.043 1.00 32.19 762 VAL A C 1
ATOM 6050 O O . VAL A 1 762 ? -0.659 60.810 -2.396 1.00 32.19 762 VAL A O 1
ATOM 6053 N N . GLY A 1 763 ? 1.295 59.697 -2.597 1.00 30.22 763 GLY A N 1
ATOM 6054 C CA . GLY A 1 763 ? 2.262 60.570 -1.911 1.00 30.22 763 GLY A CA 1
ATOM 6055 C C . GLY A 1 763 ? 2.156 60.745 -0.391 1.00 30.22 763 GLY A C 1
ATOM 6056 O O . GLY A 1 763 ? 1.172 61.269 0.111 1.00 30.22 763 GLY A O 1
ATOM 6057 N N . GLY A 1 764 ? 3.253 60.454 0.322 1.00 30.33 764 GLY A N 1
ATOM 6058 C CA . GLY A 1 764 ? 3.548 61.111 1.603 1.00 30.33 764 GLY A CA 1
ATOM 6059 C C . GLY A 1 764 ? 4.131 60.218 2.697 1.00 30.33 764 GLY A C 1
ATOM 6060 O O . GLY A 1 764 ? 3.438 59.387 3.266 1.00 30.33 764 GLY A O 1
ATOM 6061 N N . ASN A 1 765 ? 5.410 60.450 2.994 1.00 30.70 765 ASN A N 1
ATOM 6062 C CA . ASN A 1 765 ? 6.221 59.934 4.102 1.00 30.70 765 ASN A CA 1
ATOM 6063 C C . ASN A 1 765 ? 5.516 59.879 5.475 1.00 30.70 765 ASN A C 1
ATOM 6065 O O . ASN A 1 765 ? 4.875 60.851 5.858 1.00 30.70 765 ASN A O 1
ATOM 6069 N N . ALA A 1 766 ? 5.802 58.850 6.284 1.00 31.03 766 ALA A N 1
ATOM 6070 C CA . ALA A 1 766 ? 6.657 58.969 7.479 1.00 31.03 766 ALA A CA 1
ATOM 6071 C C . ALA A 1 766 ? 6.642 57.699 8.359 1.00 31.03 766 ALA A C 1
ATOM 6073 O O . ALA A 1 766 ? 5.632 57.033 8.555 1.00 31.03 766 ALA A O 1
ATOM 6074 N N . THR A 1 767 ? 7.834 57.424 8.876 1.00 30.23 767 THR A N 1
ATOM 6075 C CA . THR A 1 767 ? 8.321 56.479 9.889 1.00 30.23 767 THR A CA 1
ATOM 6076 C C . THR A 1 767 ? 7.403 56.299 11.110 1.00 30.23 767 THR A C 1
ATOM 6078 O O . THR A 1 767 ? 6.856 57.288 11.585 1.00 30.23 767 THR A O 1
ATOM 6081 N N . THR A 1 768 ? 7.308 55.085 11.687 1.00 29.41 768 THR A N 1
ATOM 6082 C CA . THR A 1 768 ? 7.759 54.724 13.063 1.00 29.41 768 THR A CA 1
ATOM 6083 C C . THR A 1 768 ? 7.455 53.244 13.392 1.00 29.41 768 THR A C 1
ATOM 6085 O O . THR A 1 768 ? 6.421 52.690 13.041 1.00 29.41 768 THR A O 1
ATOM 6088 N N . THR A 1 769 ? 8.425 52.635 14.066 1.00 29.27 769 THR A N 1
ATOM 6089 C CA . THR A 1 769 ? 8.621 51.282 14.609 1.00 29.27 769 THR A CA 1
ATOM 6090 C C . THR A 1 769 ? 7.517 50.756 15.544 1.00 29.27 769 THR A C 1
ATOM 6092 O O . THR A 1 769 ? 7.132 51.479 16.456 1.00 29.27 769 THR A O 1
ATOM 6095 N N . THR A 1 770 ? 7.120 49.473 15.437 1.00 27.03 770 THR A N 1
ATOM 6096 C CA . THR A 1 770 ? 7.046 48.504 16.569 1.00 27.03 770 THR A CA 1
ATOM 6097 C C . THR A 1 770 ? 6.679 47.072 16.131 1.00 27.03 770 THR A C 1
ATOM 6099 O O . THR A 1 770 ? 5.975 46.838 15.156 1.00 27.03 770 THR A O 1
ATOM 6102 N N . THR A 1 771 ? 7.237 46.124 16.877 1.00 27.91 771 THR A N 1
ATOM 6103 C CA . THR A 1 771 ? 7.203 44.652 16.845 1.00 27.91 771 THR A CA 1
ATOM 6104 C C . THR A 1 771 ? 5.830 44.016 17.147 1.00 27.91 771 THR A C 1
ATOM 6106 O O . THR A 1 771 ? 5.139 44.517 18.026 1.00 27.91 771 THR A O 1
ATOM 6109 N N . ALA A 1 772 ? 5.498 42.873 16.503 1.00 26.16 772 ALA A N 1
ATOM 6110 C CA . ALA A 1 772 ? 4.940 41.623 17.095 1.00 26.16 772 ALA A CA 1
ATOM 6111 C C . ALA A 1 772 ? 4.104 40.740 16.115 1.00 26.16 772 ALA A C 1
ATOM 6113 O O . ALA A 1 772 ? 3.071 41.156 15.608 1.00 26.16 772 ALA A O 1
ATOM 6114 N N . THR A 1 773 ? 4.562 39.491 15.934 1.00 24.41 773 THR A N 1
ATOM 6115 C CA . THR A 1 773 ? 3.849 38.195 16.111 1.00 24.41 773 THR A CA 1
ATOM 6116 C C . THR A 1 773 ? 2.601 37.789 15.275 1.00 24.41 773 THR A C 1
ATOM 6118 O O . THR A 1 773 ? 1.548 38.401 15.344 1.00 24.41 773 THR A O 1
ATOM 6121 N N . THR A 1 774 ? 2.761 36.643 14.575 1.00 29.47 774 THR A N 1
ATOM 6122 C CA . THR A 1 774 ? 1.819 35.583 14.090 1.00 29.47 774 THR A CA 1
ATOM 6123 C C . THR A 1 774 ? 0.322 35.860 13.850 1.00 29.47 774 THR A C 1
ATOM 6125 O O . THR A 1 774 ? -0.397 36.226 14.767 1.00 29.47 774 THR A O 1
ATOM 6128 N N . THR A 1 775 ? -0.216 35.426 12.690 1.00 25.25 775 THR A N 1
ATOM 6129 C CA . THR A 1 775 ? -1.238 34.340 12.600 1.00 25.25 775 THR A CA 1
ATOM 6130 C C . THR A 1 775 ? -1.612 33.951 11.160 1.00 25.25 775 THR A C 1
ATOM 6132 O O . THR A 1 775 ? -1.771 34.787 10.275 1.00 25.25 775 THR A O 1
ATOM 6135 N N . ALA A 1 776 ? -1.784 32.642 10.960 1.00 24.22 776 ALA A N 1
ATOM 6136 C CA . ALA A 1 776 ? -2.280 31.989 9.754 1.00 24.22 776 ALA A CA 1
ATOM 6137 C C . ALA A 1 776 ? -3.796 32.183 9.567 1.00 24.22 776 ALA A C 1
ATOM 6139 O O . ALA A 1 776 ? -4.556 32.184 10.535 1.00 24.22 776 ALA A O 1
ATOM 6140 N N . THR A 1 777 ? -4.247 32.277 8.314 1.00 23.52 777 THR A N 1
ATOM 6141 C CA . THR A 1 777 ? -5.670 32.308 7.944 1.00 23.52 777 THR A CA 1
ATOM 6142 C C . THR A 1 777 ? -5.979 31.225 6.911 1.00 23.52 777 THR A C 1
ATOM 6144 O O . THR A 1 777 ? -5.455 31.219 5.801 1.00 23.52 777 THR A O 1
ATOM 6147 N N . VAL A 1 778 ? -6.858 30.306 7.309 1.00 23.69 778 VAL A N 1
ATOM 6148 C CA . VAL A 1 778 ? -7.541 29.311 6.475 1.00 23.69 778 VAL A CA 1
ATOM 6149 C C . VAL A 1 778 ? -8.717 29.994 5.772 1.00 23.69 778 VAL A C 1
ATOM 6151 O O . VAL A 1 778 ? -9.455 30.744 6.409 1.00 23.69 778 VAL A O 1
ATOM 6154 N N . THR A 1 779 ? -8.923 29.718 4.482 1.00 25.95 779 THR A N 1
ATOM 6155 C CA . THR A 1 779 ? -10.140 30.108 3.751 1.00 25.95 779 THR A CA 1
ATOM 6156 C C . THR A 1 779 ? -10.771 28.915 3.037 1.00 25.95 779 THR A C 1
ATOM 6158 O O . THR A 1 779 ? -10.112 28.136 2.355 1.00 25.95 779 THR A O 1
ATOM 6161 N N . THR A 1 780 ? -12.081 28.803 3.243 1.00 24.22 780 THR A N 1
ATOM 6162 C CA . THR A 1 780 ? -13.052 27.844 2.704 1.00 24.22 780 THR A CA 1
ATOM 6163 C C . THR A 1 780 ? -13.887 28.481 1.586 1.00 24.22 780 THR A C 1
ATOM 6165 O O . THR A 1 780 ? -14.335 29.612 1.766 1.00 24.22 780 THR A O 1
ATOM 6168 N N . ALA A 1 781 ? -14.196 27.740 0.513 1.00 24.73 781 ALA A N 1
ATOM 6169 C CA . ALA A 1 781 ? -15.394 27.905 -0.338 1.00 24.73 781 ALA A CA 1
ATOM 6170 C C . ALA A 1 781 ? -15.550 26.635 -1.212 1.00 24.73 781 ALA A C 1
ATOM 6172 O O . ALA A 1 781 ? -14.612 26.277 -1.914 1.00 24.73 781 ALA A O 1
ATOM 6173 N N . ALA A 1 782 ? -16.564 25.777 -1.042 1.00 25.45 782 ALA A N 1
ATOM 6174 C CA . ALA A 1 782 ? -18.017 25.914 -1.255 1.00 25.45 782 ALA A CA 1
ATOM 6175 C C . ALA A 1 782 ? -18.443 25.680 -2.722 1.00 25.45 782 ALA A C 1
ATOM 6177 O O . ALA A 1 782 ? -18.105 26.438 -3.627 1.00 25.45 782 ALA A O 1
ATOM 6178 N N . ALA A 1 783 ? -19.188 24.585 -2.906 1.00 23.06 783 ALA A N 1
ATOM 6179 C CA . ALA A 1 783 ? -19.709 24.039 -4.151 1.00 23.06 783 ALA A CA 1
ATOM 6180 C C . ALA A 1 783 ? -21.096 24.606 -4.504 1.00 23.06 783 ALA A C 1
ATOM 6182 O O . ALA A 1 783 ? -21.904 24.883 -3.617 1.00 23.06 783 ALA A O 1
ATOM 6183 N N . ALA A 1 784 ? -21.384 24.705 -5.804 1.00 23.95 784 ALA A N 1
ATOM 6184 C CA . ALA A 1 784 ? -22.704 25.002 -6.351 1.00 23.95 784 ALA A CA 1
ATOM 6185 C C . ALA A 1 784 ? -23.338 23.733 -6.949 1.00 23.95 784 ALA A C 1
ATOM 6187 O O . ALA A 1 784 ? -22.674 22.938 -7.613 1.00 23.95 784 ALA A O 1
ATOM 6188 N N . ALA A 1 785 ? -24.629 23.564 -6.670 1.00 24.36 785 ALA A N 1
ATOM 6189 C CA . ALA A 1 785 ? -25.460 22.410 -6.986 1.00 24.36 785 ALA A CA 1
ATOM 6190 C C . ALA A 1 785 ? -25.984 22.401 -8.436 1.00 24.36 785 ALA A C 1
ATOM 6192 O O . ALA A 1 785 ? -26.252 23.452 -9.015 1.00 24.36 785 ALA A O 1
ATOM 6193 N N . ALA A 1 786 ? -26.239 21.199 -8.964 1.00 24.81 786 ALA A N 1
ATOM 6194 C CA . ALA A 1 786 ? -27.117 20.959 -10.109 1.00 24.81 786 ALA A CA 1
ATOM 6195 C C . ALA A 1 786 ? -28.283 20.060 -9.664 1.00 24.81 786 ALA A C 1
ATOM 6197 O O . ALA A 1 786 ? -28.084 18.994 -9.082 1.00 24.81 786 ALA A O 1
ATOM 6198 N N . ALA A 1 787 ? -29.502 20.543 -9.895 1.00 23.92 787 ALA A N 1
ATOM 6199 C CA . ALA A 1 787 ? -30.762 19.959 -9.458 1.00 23.92 787 ALA A CA 1
ATOM 6200 C C . ALA A 1 787 ? -31.205 18.781 -10.345 1.00 23.92 787 ALA A C 1
ATOM 6202 O O . ALA A 1 787 ? -31.075 18.837 -11.565 1.00 23.92 787 ALA A O 1
ATOM 6203 N N . THR A 1 788 ? -31.796 17.749 -9.734 1.00 26.89 788 THR A N 1
ATOM 6204 C CA . THR A 1 788 ? -32.557 16.699 -10.432 1.00 26.89 788 THR A CA 1
ATOM 6205 C C . THR A 1 788 ? -33.976 16.665 -9.869 1.00 26.89 788 THR A C 1
ATOM 6207 O O . THR A 1 788 ? -34.179 16.572 -8.660 1.00 26.89 788 THR A O 1
ATOM 6210 N N . THR A 1 789 ? -34.956 16.782 -10.758 1.00 25.69 789 THR A N 1
ATOM 6211 C CA . THR A 1 789 ? -36.398 16.735 -10.510 1.00 25.69 789 THR A CA 1
ATOM 6212 C C . THR A 1 789 ? -36.865 15.298 -10.254 1.00 25.69 789 THR A C 1
ATOM 6214 O O . THR A 1 789 ? -36.732 14.434 -11.117 1.00 25.69 789 THR A O 1
ATOM 6217 N N . ALA A 1 790 ? -37.459 15.046 -9.084 1.00 25.75 790 ALA A N 1
ATOM 6218 C CA . ALA A 1 790 ? -38.161 13.804 -8.756 1.00 25.75 790 ALA A CA 1
ATOM 6219 C C . ALA A 1 790 ? -39.685 14.020 -8.811 1.00 25.75 790 ALA A C 1
ATOM 6221 O O . ALA A 1 790 ? -40.204 15.020 -8.317 1.00 25.75 790 ALA A O 1
ATOM 6222 N N . ARG A 1 791 ? -40.391 13.072 -9.434 1.00 24.42 791 ARG A N 1
ATOM 6223 C CA . ARG A 1 791 ? -41.854 13.010 -9.599 1.00 24.42 791 ARG A CA 1
ATOM 6224 C C . ARG A 1 791 ? -42.449 12.132 -8.475 1.00 24.42 791 ARG A C 1
ATOM 6226 O O . ARG A 1 791 ? -41.807 11.140 -8.132 1.00 24.42 791 ARG A O 1
ATOM 6233 N N . PRO A 1 792 ? -43.621 12.452 -7.891 1.00 32.06 792 PRO A N 1
ATOM 6234 C CA . PRO A 1 792 ? -44.104 11.772 -6.690 1.00 32.06 792 PRO A CA 1
ATOM 6235 C C . PRO A 1 792 ? -44.900 10.490 -6.984 1.00 32.06 792 PRO A C 1
ATOM 6237 O O . PRO A 1 792 ? -45.599 10.384 -7.992 1.00 32.06 792 PRO A O 1
ATOM 6240 N N . LEU A 1 793 ? -44.789 9.546 -6.045 1.00 26.48 793 LEU A N 1
ATOM 6241 C CA . LEU A 1 793 ? -45.580 8.323 -5.901 1.00 26.48 793 LEU A CA 1
ATOM 6242 C C . LEU A 1 793 ? -47.032 8.654 -5.522 1.00 26.48 793 LEU A C 1
ATOM 6244 O O . LEU A 1 793 ? -47.273 9.430 -4.596 1.00 26.48 793 LEU A O 1
ATOM 6248 N N . ILE A 1 794 ? -47.981 8.024 -6.215 1.00 28.80 794 ILE A N 1
ATOM 6249 C CA . ILE A 1 794 ? -49.395 7.944 -5.836 1.00 28.80 794 ILE A CA 1
ATOM 6250 C C . ILE A 1 794 ? -49.632 6.562 -5.216 1.00 28.80 794 ILE A C 1
ATOM 6252 O O . ILE A 1 794 ? -49.082 5.567 -5.685 1.00 28.80 794 ILE A O 1
ATOM 6256 N N . LYS A 1 795 ? -50.413 6.564 -4.134 1.00 30.23 795 LYS A N 1
ATOM 6257 C CA . LYS A 1 795 ? -50.917 5.416 -3.374 1.00 30.23 795 LYS A CA 1
ATOM 6258 C C . LYS A 1 795 ? -51.759 4.480 -4.249 1.00 30.23 795 LYS A C 1
ATOM 6260 O O . LYS A 1 795 ? -52.615 4.975 -4.975 1.00 30.23 795 LYS A O 1
ATOM 6265 N N . ASP A 1 796 ? -51.519 3.177 -4.143 1.00 33.44 796 ASP A N 1
ATOM 6266 C CA . ASP A 1 796 ? -52.427 2.183 -3.538 1.00 33.44 796 ASP A CA 1
ATOM 6267 C C . ASP A 1 796 ? -51.668 0.872 -3.281 1.00 33.44 796 ASP A C 1
ATOM 6269 O O . ASP A 1 796 ? -50.835 0.495 -4.141 1.00 33.44 796 ASP A O 1
#

Foldseek 3Di:
DDDDPLRVVLVVQLVVLVVLLVVLCCVLVLDPPDDDPPVVVVVCVVVVPVCVVVNPVVQVLVVVLLVLLLLCVVLLVQLNCLSNVDRPRDDQQDFPDDLVPFFAEEEEEEDQQPCQVLLLVQVVQQVVQCVVLPNDRYAYEYQYCDDHDNPPDDPVRYHYHHQDPPDAFPQRADDRLSSQQSCLPPVNDDDDQLYKYAFAYSQKHDHNSLSSLLRNVSVVVPFFKEAEAEAEQPDPALDLLQNLLCLLVNSSRSGNVQSCCAPVQANLADDQRHRMMGRSNLCNVLGSSPHPLCHLRVRLLSRLSSVQVVGGYHYGTDYMYGYGFNDLVLNLLNLLSNLLSLVSSLPDPVGDPVSSVNNVSNSSSLLCLVSNVCCVVCCVVPPHDDDSVSSSSSSSSVSSSLVSSQVSLVVRDDCVVQPLVVSLVSSVVSNVSVVVSSVSSVSSSVCSVPDDSNDDDDRDDDDDDRPDPVVVVVVVVVVVVVCVVVVVVVVVVVPDDDPPPDPVVPSVVVSPPDDDDDDDDDDDDDDDDDDDDDDDDDDDDDDPPQAPQNVQCPDQQNLQFDRFDVVCLVPVVLLPPVPVVFPPQVLLSCNNGVHDPPPPPDPPDDPVVVVSSPVSNLVSLLLSLQSRLLDPVVLVRSVVCQVVLSQFFDPDPLLVRARWHWAAPDLDWPPAFIWTAGLQARDIGRRPDCSNRPHHRNSNYNCNVVSSCVVVVVPRDYHRPDDDFDDDPRDTDDPVVVVVVVVVVVVVVVVVVPPDDDDDDDDDDDDDDDDDDDDDDDDDDDDDDDDDDDDDDDDD

Mean predicted aligned error: 18.6 Å

InterPro domains:
  IPR000704 Casein kinase II, regulatory subunit [PF01214] (547-732)
  IPR000704 Casein kinase II, regulatory subunit [PR00472] (547-563)
  IPR000704 Casein kinase II, regulatory subunit [PR00472] (564-578)
  IPR000704 Casein kinase II, regulatory subunit [PR00472] (621-642)
  IPR000704 Casein kinase II, regulatory subunit [PR00472] (646-667)
  IPR000704 Casein kinase II, regulatory subunit [PR00472] (668-689)
  IPR000704 Casein kinase II, regulatory subunit [PR00472] (696-713)
  IPR000704 Casein kinase II, regulatory subunit [PS01101] (650-681)
  IPR000704 Casein kinase II, regulatory subunit [SM01085] (547-732)
  IPR001173 Glycosyltransferase 2-like [PF13632] (196-393)
  IPR016149 Casein kinase II, regulatory subunit, N-terminal [G3DSA:1.10.1820.10] (540-646)
  IPR027389 Beta-1,4-mannosyltransferase Bre-3/Egh [PTHR16779] (6-463)
  IPR029044 Nucleotide-diphospho-sugar transferases [SSF53448] (163-389)
  IPR035991 Casein kinase II subunit beta-like [SSF57798] (545-742)

Solvent-accessible surface area (backbone atoms only — not comparable to full-atom values): 46095 Å² total; per-residue (Å²): 145,83,75,57,76,39,56,48,54,30,51,52,48,43,52,52,50,53,51,48,44,52,51,45,26,44,75,73,64,31,38,87,81,66,85,80,52,77,69,57,55,54,55,55,60,70,46,73,48,47,46,78,75,59,33,63,69,51,38,50,51,53,53,49,45,57,58,55,50,48,52,43,42,71,54,48,51,34,25,49,51,10,56,65,77,41,72,82,48,68,68,83,63,74,70,83,63,66,52,83,77,47,65,49,37,34,40,37,32,51,44,67,48,86,54,50,68,57,40,44,54,39,51,52,52,35,50,52,36,37,51,75,70,50,57,66,50,55,35,37,35,41,38,18,60,36,87,70,84,77,73,94,59,61,68,91,46,43,45,79,45,67,45,56,90,84,69,75,51,94,53,55,21,37,68,67,17,33,50,56,33,52,56,62,35,83,94,64,40,89,75,54,56,82,22,34,37,35,34,34,45,54,70,47,37,68,31,59,41,25,55,34,17,48,53,45,50,64,64,63,63,80,50,42,33,31,41,46,41,57,36,40,65,80,60,89,72,73,29,67,67,47,42,44,56,50,13,35,57,31,20,43,36,53,8,31,46,41,30,26,17,68,74,66,27,38,65,51,54,58,60,67,64,53,54,28,37,34,27,37,42,52,48,70,72,60,47,40,61,57,13,64,49,19,24,67,30,32,46,42,36,42,51,41,51,31,51,72,71,68,51,40,30,30,58,32,52,45,41,32,41,41,77,56,46,63,43,70,69,40,41,31,52,50,50,17,44,49,52,40,13,49,52,37,45,54,67,36,82,91,53,58,66,85,46,33,48,42,33,39,40,47,49,50,38,56,67,41,37,67,58,39,57,44,47,78,55,43,46,81,77,58,72,72,92,66,60,59,69,57,42,32,52,40,45,47,45,52,40,53,59,55,46,22,34,51,53,10,38,61,70,26,50,57,52,88,82,53,37,70,69,53,41,50,51,49,50,53,50,35,63,71,41,46,69,59,44,52,51,43,52,34,52,15,42,55,50,33,74,78,41,82,82,86,73,88,82,79,70,76,79,77,85,68,76,79,74,59,73,67,52,60,58,49,51,49,53,49,42,54,56,51,50,49,60,54,40,68,72,49,70,82,56,87,82,80,75,94,83,82,69,68,74,70,54,56,66,54,58,77,76,60,84,75,81,84,90,87,85,90,87,88,88,83,89,87,90,88,84,90,87,80,91,80,90,82,91,82,87,86,84,88,73,88,74,76,48,47,50,59,51,56,41,69,37,92,47,29,68,79,58,69,80,74,58,63,73,59,66,70,38,60,77,77,52,63,75,46,70,82,72,36,65,61,42,66,64,11,50,35,50,55,67,69,46,84,73,82,86,83,80,73,96,77,88,62,78,70,56,56,61,52,35,51,55,24,24,56,54,46,50,30,54,49,42,27,56,40,42,70,38,75,66,34,32,52,54,49,49,52,40,36,74,75,36,65,61,36,56,37,87,51,75,61,47,70,60,35,52,20,36,58,26,13,85,33,74,50,80,88,74,38,49,36,29,30,36,22,66,47,78,71,49,77,42,75,63,89,55,73,61,39,62,79,36,56,2,21,32,37,18,65,54,31,59,61,51,47,43,68,79,42,52,89,74,58,55,74,64,58,91,58,75,94,75,63,61,59,98,84,40,71,69,56,74,65,58,56,55,54,48,53,51,52,54,53,51,54,59,53,61,71,70,71,71,78,77,89,80,85,80,83,89,82,91,83,89,85,90,86,90,83,84,90,84,88,82,90,86,87,83,89,86,83,89,84,90,82,92,82,83,86,89,78,91,132